Protein AF-0000000081573729 (afdb_homodimer)

Structure (mmCIF, N/CA/C/O backbone):
data_AF-0000000081573729-model_v1
#
loop_
_entity.id
_entity.type
_entity.pdbx_description
1 polymer 'Uncharacterized protein'
#
loop_
_atom_site.group_PDB
_atom_site.id
_atom_site.type_symbol
_atom_site.label_atom_id
_atom_site.label_alt_id
_atom_site.label_comp_id
_atom_site.label_asym_id
_atom_site.label_entity_id
_atom_site.label_seq_id
_atom_site.pdbx_PDB_ins_code
_atom_site.Cartn_x
_atom_site.Cartn_y
_atom_site.Cartn_z
_atom_site.occupancy
_atom_site.B_iso_or_equiv
_atom_site.auth_seq_id
_atom_site.auth_comp_id
_atom_site.auth_asym_id
_atom_site.auth_atom_id
_atom_site.pdbx_PDB_model_num
ATOM 1 N N . MET A 1 1 ? 94.75 28.328 -41.875 1 26.02 1 MET A N 1
ATOM 2 C CA . MET A 1 1 ? 93.938 29.484 -41.469 1 26.02 1 MET A CA 1
ATOM 3 C C . MET A 1 1 ? 92.438 29.203 -41.625 1 26.02 1 MET A C 1
ATOM 5 O O . MET A 1 1 ? 91.938 29.062 -42.75 1 26.02 1 MET A O 1
ATOM 9 N N . MET A 1 2 ? 91.938 28.328 -40.75 1 30.03 2 MET A N 1
ATOM 10 C CA . MET A 1 2 ? 90.688 27.547 -40.625 1 30.03 2 MET A CA 1
ATOM 11 C C . MET A 1 2 ? 89.5 28.453 -40.375 1 30.03 2 MET A C 1
ATOM 13 O O . MET A 1 2 ? 89.5 29.219 -39.406 1 30.03 2 MET A O 1
ATOM 17 N N . SER A 1 3 ? 88.875 29.031 -41.406 1 26.27 3 SER A N 1
ATOM 18 C CA . SER A 1 3 ? 87.75 30 -41.469 1 26.27 3 SER A CA 1
ATOM 19 C C . SER A 1 3 ? 86.5 29.5 -40.719 1 26.27 3 SER A C 1
ATOM 21 O O . SER A 1 3 ? 86 28.406 -40.969 1 26.27 3 SER A O 1
ATOM 23 N N . ARG A 1 4 ? 86.312 29.875 -39.406 1 28.08 4 ARG A N 1
ATOM 24 C CA . ARG A 1 4 ? 85.375 29.562 -38.375 1 28.08 4 ARG A CA 1
ATOM 25 C C . ARG A 1 4 ? 84 30.047 -38.75 1 28.08 4 ARG A C 1
ATOM 27 O O . ARG A 1 4 ? 83.75 31.25 -38.906 1 28.08 4 ARG A O 1
ATOM 34 N N . GLN A 1 5 ? 83.25 29.344 -39.625 1 29.02 5 GLN A N 1
ATOM 35 C CA . GLN A 1 5 ? 81.938 29.703 -40.125 1 29.02 5 GLN A CA 1
ATOM 36 C C . GLN A 1 5 ? 81 29.938 -38.969 1 29.02 5 GLN A C 1
ATOM 38 O O . GLN A 1 5 ? 80.875 29.109 -38.062 1 29.02 5 GLN A O 1
ATOM 43 N N . SER A 1 6 ? 80.75 31.203 -38.562 1 30.14 6 SER A N 1
ATOM 44 C CA . SER A 1 6 ? 79.875 31.797 -37.5 1 30.14 6 SER A CA 1
ATOM 45 C C . SER A 1 6 ? 78.438 31.375 -37.656 1 30.14 6 SER A C 1
ATOM 47 O O . SER A 1 6 ? 77.875 31.5 -38.75 1 30.14 6 SER A O 1
ATOM 49 N N . CYS A 1 7 ? 77.938 30.312 -37 1 29.03 7 CYS A N 1
ATOM 50 C CA . CYS A 1 7 ? 76.625 29.75 -36.938 1 29.03 7 CYS A CA 1
ATOM 51 C C . CYS A 1 7 ? 75.625 30.781 -36.438 1 29.03 7 CYS A C 1
ATOM 53 O O . CYS A 1 7 ? 75.75 31.328 -35.344 1 29.03 7 CYS A O 1
ATOM 55 N N . ASP A 1 8 ? 75 31.656 -37.281 1 29.56 8 ASP A N 1
ATOM 56 C CA . ASP A 1 8 ? 74 32.688 -37.031 1 29.56 8 ASP A CA 1
ATOM 57 C C . ASP A 1 8 ? 72.812 32.125 -36.219 1 29.56 8 ASP A C 1
ATOM 59 O O . ASP A 1 8 ? 72.375 31 -36.469 1 29.56 8 ASP A O 1
ATOM 63 N N . PHE A 1 9 ? 72.562 32.531 -34.969 1 33.53 9 PHE A N 1
ATOM 64 C CA . PHE A 1 9 ? 71.562 32.344 -33.938 1 33.53 9 PHE A CA 1
ATOM 65 C C . PHE A 1 9 ? 70.188 32.75 -34.438 1 33.53 9 PHE A C 1
ATOM 67 O O . PHE A 1 9 ? 70 33.875 -34.875 1 33.53 9 PHE A O 1
ATOM 74 N N . CYS A 1 10 ? 69.375 31.875 -35.094 1 29.91 10 CYS A N 1
ATOM 75 C CA . CYS A 1 10 ? 67.938 32.062 -35.5 1 29.91 10 CYS A CA 1
ATOM 76 C C . CYS A 1 10 ? 67.125 32.469 -34.312 1 29.91 10 CYS A C 1
ATOM 78 O O . CYS A 1 10 ? 67.125 31.812 -33.25 1 29.91 10 CYS A O 1
ATOM 80 N N . SER A 1 11 ? 66.812 33.781 -34.094 1 34.25 11 SER A N 1
ATOM 81 C CA . SER A 1 11 ? 65.875 34.438 -33.188 1 34.25 11 SER A CA 1
ATOM 82 C C . SER A 1 11 ? 64.5 33.812 -33.25 1 34.25 11 SER A C 1
ATOM 84 O O . SER A 1 11 ? 63.844 33.844 -34.312 1 34.25 11 SER A O 1
ATOM 86 N N . CYS A 1 12 ? 64.188 32.656 -32.625 1 33.06 12 CYS A N 1
ATOM 87 C CA . CYS A 1 12 ? 62.875 32.094 -32.406 1 33.06 12 CYS A CA 1
ATOM 88 C C . CYS A 1 12 ? 61.938 33.125 -31.766 1 33.06 12 CYS A C 1
ATOM 90 O O . CYS A 1 12 ? 62.125 33.531 -30.625 1 33.06 12 CYS A O 1
ATOM 92 N N . ILE A 1 13 ? 61.375 34.062 -32.531 1 35.94 13 ILE A N 1
ATOM 93 C CA . ILE A 1 13 ? 60.281 34.938 -32.125 1 35.94 13 ILE A CA 1
ATOM 94 C C . ILE A 1 13 ? 59.156 34.125 -31.5 1 35.94 13 ILE A C 1
ATOM 96 O O . ILE A 1 13 ? 58.562 33.281 -32.188 1 35.94 13 ILE A O 1
ATOM 100 N N . LEU A 1 14 ? 59.219 33.812 -30.234 1 36.38 14 LEU A N 1
ATOM 101 C CA . LEU A 1 14 ? 58.125 33.312 -29.406 1 36.38 14 LEU A CA 1
ATOM 102 C C . LEU A 1 14 ? 56.906 34.219 -29.531 1 36.38 14 LEU A C 1
ATOM 104 O O . LEU A 1 14 ? 56.938 35.375 -29.109 1 36.38 14 LEU A O 1
ATOM 108 N N . LEU A 1 15 ? 56.156 34.125 -30.656 1 39.03 15 LEU A N 1
ATOM 109 C CA . LEU A 1 15 ? 54.812 34.75 -30.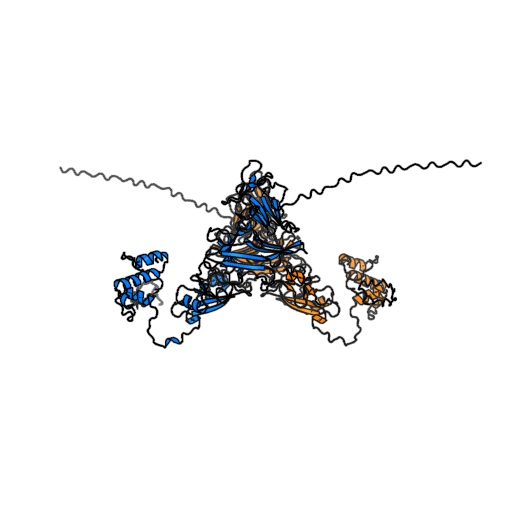719 1 39.03 15 LEU A CA 1
ATOM 110 C C . LEU A 1 15 ? 53.969 34.312 -29.531 1 39.03 15 LEU A C 1
ATOM 112 O O . LEU A 1 15 ? 53.625 33.156 -29.391 1 39.03 15 LEU A O 1
ATOM 116 N N . ILE A 1 16 ? 54.125 34.969 -28.406 1 41.12 16 ILE A N 1
ATOM 117 C CA . ILE A 1 16 ? 53.188 34.875 -27.297 1 41.12 16 ILE A CA 1
ATOM 118 C C . ILE A 1 16 ? 51.75 35.188 -27.797 1 41.12 16 ILE A C 1
ATOM 120 O O . ILE A 1 16 ? 51.469 36.312 -28.203 1 41.12 16 ILE A O 1
ATOM 124 N N . ILE A 1 17 ? 51.125 34.219 -28.438 1 41 17 ILE A N 1
ATOM 125 C CA . ILE A 1 17 ? 49.688 34.312 -28.688 1 41 17 ILE A CA 1
ATOM 126 C C . ILE A 1 17 ? 48.969 34.719 -27.406 1 41 17 ILE A C 1
ATOM 128 O O . ILE A 1 17 ? 49 34 -26.391 1 41 17 ILE A O 1
ATOM 132 N N . PHE A 1 18 ? 48.812 36.031 -27.172 1 42.66 18 PHE A N 1
ATOM 133 C CA . PHE A 1 18 ? 47.906 36.562 -26.172 1 42.66 18 PHE A CA 1
ATOM 134 C C . PHE A 1 18 ? 46.5 35.969 -26.344 1 42.66 18 PHE A C 1
ATOM 136 O O . PHE A 1 18 ? 45.812 36.312 -27.297 1 42.66 18 PHE A O 1
ATOM 143 N N . ILE A 1 19 ? 46.312 34.75 -26 1 44.84 19 ILE A N 1
ATOM 144 C CA . ILE A 1 19 ? 44.938 34.281 -25.891 1 44.84 19 ILE A CA 1
ATOM 145 C C . ILE A 1 19 ? 44.156 35.188 -24.969 1 44.84 19 ILE A C 1
ATOM 147 O O . ILE A 1 19 ? 44.531 35.375 -23.797 1 44.84 19 ILE A O 1
ATOM 151 N N . PRO A 1 20 ? 43.438 36.156 -25.578 1 45.66 20 PRO A N 1
ATOM 152 C CA . PRO A 1 20 ? 42.594 36.906 -24.656 1 45.66 20 PRO A CA 1
ATOM 153 C C . PRO A 1 20 ? 41.875 36.031 -23.656 1 45.66 20 PRO A C 1
ATOM 155 O O . PRO A 1 20 ? 41.344 34.969 -24.031 1 45.66 20 PRO A O 1
ATOM 158 N N . LEU A 1 21 ? 42.344 35.969 -22.453 1 43.53 21 LEU A N 1
ATOM 159 C CA . LEU A 1 21 ? 41.562 35.406 -21.391 1 43.53 21 LEU A CA 1
ATOM 160 C C . LEU A 1 21 ? 40.125 35.938 -21.438 1 43.53 21 LEU A C 1
ATOM 162 O O . LEU A 1 21 ? 39.906 37.125 -21.172 1 43.53 21 LEU A O 1
ATOM 166 N N . ILE A 1 22 ? 39.312 35.531 -22.391 1 43.38 22 ILE A N 1
ATOM 167 C CA . ILE A 1 22 ? 37.906 35.781 -22.234 1 43.38 22 ILE A CA 1
ATOM 168 C C . ILE A 1 22 ? 37.469 35.5 -20.797 1 43.38 22 ILE A C 1
ATOM 170 O O . ILE A 1 22 ? 37.562 34.375 -20.344 1 43.38 22 ILE A O 1
ATOM 174 N N . SER A 1 23 ? 37.656 36.469 -19.969 1 39.97 23 SER A N 1
ATOM 175 C CA . SER A 1 23 ? 37 36.406 -18.656 1 39.97 23 SER A CA 1
ATOM 176 C C . SER A 1 23 ? 35.562 35.906 -18.797 1 39.97 23 SER A C 1
ATOM 178 O O . SER A 1 23 ? 34.719 36.562 -19.406 1 39.97 23 SER A O 1
ATOM 180 N N . PHE A 1 24 ? 35.406 34.625 -18.828 1 42.5 24 PHE A N 1
ATOM 181 C CA . PHE A 1 24 ? 34.094 34.125 -18.531 1 42.5 24 PHE A CA 1
ATOM 182 C C . PHE A 1 24 ? 33.469 34.844 -17.328 1 42.5 24 PHE A C 1
ATOM 184 O O . PHE A 1 24 ? 33.875 34.625 -16.188 1 42.5 24 PHE A O 1
ATOM 191 N N . GLN A 1 25 ? 33.094 36.125 -17.562 1 38.22 25 GLN A N 1
ATOM 192 C CA . GLN A 1 25 ? 32.188 36.625 -16.547 1 38.22 25 GLN A CA 1
ATOM 193 C C . GLN A 1 25 ? 31.125 35.594 -16.188 1 38.22 25 GLN A C 1
ATOM 195 O O . GLN A 1 25 ? 30.328 35.219 -17.047 1 38.22 25 GLN A O 1
ATOM 200 N N . SER A 1 26 ? 31.453 34.812 -15.242 1 39.81 26 SER A N 1
ATOM 201 C CA . SER A 1 26 ? 30.344 34.094 -14.625 1 39.81 26 SER A CA 1
ATOM 202 C C . SER A 1 26 ? 29.156 35.031 -14.367 1 39.81 26 SER A C 1
ATOM 204 O O . SER A 1 26 ? 29.25 35.969 -13.57 1 39.81 26 SER A O 1
ATOM 206 N N . ILE A 1 27 ? 28.469 35.469 -15.367 1 38.69 27 ILE A N 1
ATOM 207 C CA . ILE A 1 27 ? 27.156 36 -15 1 38.69 27 ILE A CA 1
ATOM 208 C C . ILE A 1 27 ? 26.594 35.219 -13.828 1 38.69 27 ILE A C 1
ATOM 210 O O . ILE A 1 27 ? 26.25 34.031 -13.969 1 38.69 27 ILE A O 1
ATOM 214 N N . SER A 1 28 ? 27.172 35.469 -12.68 1 39.22 28 SER A N 1
ATOM 215 C CA . SER A 1 28 ? 26.406 35 -11.531 1 39.22 28 SER A CA 1
ATOM 216 C C . SER A 1 28 ? 24.938 35.438 -11.648 1 39.22 28 SER A C 1
ATOM 218 O O . SER A 1 28 ? 24.625 36.625 -11.523 1 39.22 28 SER A O 1
ATOM 220 N N . ALA A 1 29 ? 24.219 35.031 -12.539 1 45.34 29 ALA A N 1
ATOM 221 C CA . ALA A 1 29 ? 22.781 35.281 -12.445 1 45.34 29 ALA A CA 1
ATOM 222 C C . ALA A 1 29 ? 22.328 35.312 -10.992 1 45.34 29 ALA A C 1
ATOM 224 O O . ALA A 1 29 ? 22.484 34.344 -10.258 1 45.34 29 ALA A O 1
ATOM 225 N N . SER A 1 30 ? 22.516 36.469 -10.328 1 50.34 30 SER A N 1
ATOM 226 C CA . SER A 1 30 ? 22 36.688 -8.984 1 50.34 30 SER A CA 1
ATOM 227 C C . SER A 1 30 ? 20.641 36 -8.797 1 50.34 30 SER A C 1
ATOM 229 O O . SER A 1 30 ? 19.688 36.281 -9.516 1 50.34 30 SER A O 1
ATOM 231 N N . THR A 1 31 ? 20.641 34.812 -8.32 1 68.44 31 THR A N 1
ATOM 232 C CA . THR A 1 31 ? 19.422 34.062 -7.961 1 68.44 31 THR A CA 1
ATOM 233 C C . THR A 1 31 ? 18.672 34.781 -6.855 1 68.44 31 THR A C 1
ATOM 235 O O . THR A 1 31 ? 19.25 35.156 -5.828 1 68.44 31 THR A O 1
ATOM 238 N N . SER A 1 32 ? 17.688 35.594 -7.168 1 89.5 32 SER A N 1
ATOM 239 C CA . SER A 1 32 ? 16.859 36.344 -6.238 1 89.5 32 SER A CA 1
ATOM 240 C C . SER A 1 32 ? 15.742 35.5 -5.66 1 89.5 32 SER A C 1
ATOM 242 O O . SER A 1 32 ? 15.305 34.531 -6.297 1 89.5 32 SER A O 1
ATOM 244 N N . ASP A 1 33 ? 15.492 35.844 -4.391 1 96.19 33 ASP A N 1
ATOM 245 C CA . ASP A 1 33 ? 14.391 35.125 -3.762 1 96.19 33 ASP A CA 1
ATOM 246 C C . ASP A 1 33 ? 13.094 35.938 -3.857 1 96.19 33 ASP A C 1
ATOM 248 O O . ASP A 1 33 ? 12.07 35.531 -3.297 1 96.19 33 ASP A O 1
ATOM 252 N N . THR A 1 34 ? 13.141 37.062 -4.602 1 96.31 34 THR A N 1
ATOM 253 C CA . THR A 1 34 ? 11.961 37.938 -4.664 1 96.31 34 THR A CA 1
ATOM 254 C C . THR A 1 34 ? 11.656 38.312 -6.109 1 96.31 34 THR A C 1
ATOM 256 O O . THR A 1 34 ? 12.539 38.281 -6.965 1 96.31 34 THR A O 1
ATOM 259 N N . ILE A 1 35 ? 10.383 38.562 -6.301 1 95.75 35 ILE A N 1
ATOM 260 C CA . ILE A 1 35 ? 9.867 39.188 -7.512 1 95.75 35 ILE A CA 1
ATOM 261 C C . ILE A 1 35 ? 9.031 40.406 -7.137 1 95.75 35 ILE A C 1
ATOM 263 O O . ILE A 1 35 ? 8.039 40.281 -6.418 1 95.75 35 ILE A O 1
ATOM 267 N N . ASN A 1 36 ? 9.469 41.5 -7.543 1 94.81 36 ASN A N 1
ATOM 268 C CA . ASN A 1 36 ? 8.656 42.688 -7.324 1 94.81 36 ASN A CA 1
ATOM 269 C C . ASN A 1 36 ? 7.789 43.031 -8.539 1 94.81 36 ASN A C 1
ATOM 271 O O . ASN A 1 36 ? 7.688 42.219 -9.461 1 94.81 36 ASN A O 1
ATOM 275 N N . THR A 1 37 ? 7.137 44.219 -8.578 1 94.69 37 THR A N 1
ATOM 276 C CA . THR A 1 37 ? 6.148 44.531 -9.602 1 94.69 37 THR A CA 1
ATOM 277 C C . THR A 1 37 ? 6.824 44.844 -10.93 1 94.69 37 THR A C 1
ATOM 279 O O . THR A 1 37 ? 6.172 44.875 -11.977 1 94.69 37 THR A O 1
ATOM 282 N N . THR A 1 38 ? 8.07 45.062 -10.961 1 94 38 THR A N 1
ATOM 283 C CA . THR A 1 38 ? 8.781 45.375 -12.195 1 94 38 THR A CA 1
ATOM 284 C C . THR A 1 38 ? 9.516 44.156 -12.734 1 94 38 THR A C 1
ATOM 286 O O . THR A 1 38 ? 10.109 44.188 -13.812 1 94 38 THR A O 1
ATOM 289 N N . GLN A 1 39 ? 9.516 43.219 -11.938 1 94.5 39 GLN A N 1
ATOM 290 C CA . GLN A 1 39 ? 10.227 42 -12.32 1 94.5 39 GLN A CA 1
ATOM 291 C C . GLN A 1 39 ? 9.25 40.875 -12.703 1 94.5 39 GLN A C 1
ATOM 293 O O . GLN A 1 39 ? 8.07 40.938 -12.367 1 94.5 39 GLN A O 1
ATOM 298 N N . SER A 1 40 ? 9.766 39.906 -13.5 1 95.31 40 SER A N 1
ATOM 299 C CA . SER A 1 40 ? 8.992 38.719 -13.867 1 95.31 40 SER A CA 1
ATOM 300 C C . SER A 1 40 ? 9.891 37.5 -14.062 1 95.31 40 SER A C 1
ATOM 302 O O . SER A 1 40 ? 11.109 37.625 -14.188 1 95.31 40 SER A O 1
ATOM 304 N N . ILE A 1 41 ? 9.266 36.375 -13.945 1 95.69 41 ILE A N 1
ATOM 305 C CA . ILE A 1 41 ? 9.961 35.125 -14.227 1 95.69 41 ILE A CA 1
ATOM 306 C C . ILE A 1 41 ? 9.359 34.469 -15.469 1 95.69 41 ILE A C 1
ATOM 308 O O . ILE A 1 41 ? 8.141 34.281 -15.562 1 95.69 41 ILE A O 1
ATOM 312 N N . ARG A 1 42 ? 10.266 34.156 -16.375 1 95.94 42 ARG A N 1
ATOM 313 C CA . ARG A 1 42 ? 9.867 33.438 -17.594 1 95.94 42 ARG A CA 1
ATOM 314 C C . ARG A 1 42 ? 10.453 32.031 -17.625 1 95.94 42 ARG A C 1
ATOM 316 O O . ARG A 1 42 ? 11.188 31.641 -16.719 1 95.94 42 ARG A O 1
ATOM 323 N N . ASP A 1 43 ? 10 31.344 -18.672 1 94.69 43 ASP A N 1
ATOM 324 C CA . ASP A 1 43 ? 10.5 29.984 -18.812 1 94.69 43 ASP A CA 1
ATOM 325 C C . ASP A 1 43 ? 12.023 29.969 -18.906 1 94.69 43 ASP A C 1
ATOM 327 O O . ASP A 1 43 ? 12.617 30.781 -19.609 1 94.69 43 ASP A O 1
ATOM 331 N N . GLY A 1 44 ? 12.68 29.047 -18.156 1 93.5 44 GLY A N 1
ATOM 332 C CA . GLY A 1 44 ? 14.133 28.969 -18.109 1 93.5 44 GLY A CA 1
ATOM 333 C C . GLY A 1 44 ? 14.734 29.734 -16.953 1 93.5 44 GLY A C 1
ATOM 334 O O . GLY A 1 44 ? 15.891 29.516 -16.578 1 93.5 44 GLY A O 1
ATOM 335 N N . GLN A 1 45 ? 13.977 30.719 -16.438 1 95.56 45 GLN A N 1
ATOM 336 C CA . GLN A 1 45 ? 14.398 31.469 -15.266 1 95.56 45 GLN A CA 1
ATOM 337 C C . GLN A 1 45 ? 13.797 30.875 -13.992 1 95.56 45 GLN A C 1
ATOM 339 O O . GLN A 1 45 ? 12.734 30.25 -14.031 1 95.56 45 GLN A O 1
ATOM 344 N N . THR A 1 46 ? 14.562 31.047 -12.836 1 96.56 46 THR A N 1
ATOM 345 C CA . THR A 1 46 ? 14.055 30.484 -11.594 1 96.56 46 THR A CA 1
ATOM 346 C C . THR A 1 46 ? 14.258 31.469 -10.438 1 96.56 46 THR A C 1
ATOM 348 O O . THR A 1 46 ? 15.055 32.406 -10.531 1 96.56 46 THR A O 1
ATOM 351 N N . LEU A 1 47 ? 13.453 31.344 -9.477 1 96.56 47 LEU A N 1
ATOM 352 C CA . LEU A 1 47 ? 13.609 31.969 -8.164 1 96.56 47 LEU A CA 1
ATOM 353 C C . LEU A 1 47 ? 14.219 30.984 -7.168 1 96.56 47 LEU A C 1
ATOM 355 O O . LEU A 1 47 ? 13.836 29.812 -7.125 1 96.56 47 LEU A O 1
ATOM 359 N N . VAL A 1 48 ? 15.203 31.438 -6.398 1 97.5 48 VAL A N 1
ATOM 360 C CA . VAL A 1 48 ? 15.82 30.578 -5.387 1 97.5 48 VAL A CA 1
ATOM 361 C C . VAL A 1 48 ? 15.453 31.078 -3.992 1 97.5 48 VAL A C 1
ATOM 363 O O . VAL A 1 48 ? 15.461 32.281 -3.736 1 97.5 48 VAL A O 1
ATOM 366 N N . SER A 1 49 ? 15.188 30.125 -3.162 1 97.19 49 SER A N 1
ATOM 367 C CA . SER A 1 49 ? 14.695 30.484 -1.836 1 97.19 49 SER A CA 1
ATOM 368 C C . SER A 1 49 ? 15.766 31.219 -1.029 1 97.19 49 SER A C 1
ATOM 370 O O . SER A 1 49 ? 16.969 31.078 -1.302 1 97.19 49 SER A O 1
ATOM 372 N N . SER A 1 50 ? 15.32 31.938 -0.101 1 93.69 50 SER A N 1
ATOM 373 C CA . SER A 1 50 ? 16.234 32.656 0.794 1 93.69 50 SER A CA 1
ATOM 374 C C . SER A 1 50 ? 17.031 31.672 1.651 1 93.69 50 SER A C 1
ATOM 376 O O . SER A 1 50 ? 16.766 30.469 1.654 1 93.69 50 SER A O 1
ATOM 378 N N . GLY A 1 51 ? 18.016 32.25 2.293 1 90.38 51 GLY A N 1
ATOM 379 C CA . GLY A 1 51 ? 18.812 31.438 3.168 1 90.38 51 GLY A CA 1
ATOM 380 C C . GLY A 1 51 ? 19.781 30.531 2.412 1 90.38 51 GLY A C 1
ATOM 381 O O . GLY A 1 51 ? 20.562 31 1.587 1 90.38 51 GLY A O 1
ATOM 382 N N . SER A 1 52 ? 19.547 29.203 2.613 1 88.25 52 SER A N 1
ATOM 383 C CA . SER A 1 52 ? 20.438 28.219 2.018 1 88.25 52 SER A CA 1
ATOM 384 C C . SER A 1 52 ? 20.031 27.891 0.587 1 88.25 52 SER A C 1
ATOM 386 O O . SER A 1 52 ? 20.719 27.141 -0.11 1 88.25 52 SER A O 1
ATOM 388 N N . GLY A 1 53 ? 18.984 28.453 0.204 1 93.62 53 GLY A N 1
ATOM 389 C CA . GLY A 1 53 ? 18.531 28.188 -1.15 1 93.62 53 GLY A CA 1
ATOM 390 C C . GLY A 1 53 ? 18.047 26.766 -1.349 1 93.62 53 GLY A C 1
ATOM 391 O O . GLY A 1 53 ? 18.406 26.109 -2.324 1 93.62 53 GLY A O 1
ATOM 392 N N . ARG A 1 54 ? 17.281 26.344 -0.501 1 94.25 54 ARG A N 1
ATOM 393 C CA . ARG A 1 54 ? 16.844 24.953 -0.472 1 94.25 54 ARG A CA 1
ATOM 394 C C . ARG A 1 54 ? 15.859 24.672 -1.598 1 94.25 54 ARG A C 1
ATOM 396 O O . ARG A 1 54 ? 15.766 23.547 -2.078 1 94.25 54 ARG A O 1
ATOM 403 N N . PHE A 1 55 ? 15.203 25.688 -1.978 1 97.44 55 PHE A N 1
ATOM 404 C CA . PHE A 1 55 ? 14.141 25.484 -2.951 1 97.44 55 PHE A CA 1
ATOM 405 C C . PHE A 1 55 ? 14.336 26.391 -4.164 1 97.44 55 PHE A C 1
ATOM 407 O O . PHE A 1 55 ? 14.977 27.438 -4.066 1 97.44 55 PHE A O 1
ATOM 414 N N . GLU A 1 56 ? 13.836 25.891 -5.23 1 97.69 56 GLU A N 1
ATOM 415 C CA . GLU A 1 56 ? 13.797 26.641 -6.484 1 97.69 56 GLU A CA 1
ATOM 416 C C . GLU A 1 56 ? 12.398 26.656 -7.082 1 97.69 56 GLU A C 1
ATOM 418 O O . GLU A 1 56 ? 11.648 25.688 -6.93 1 97.69 56 GLU A O 1
ATOM 423 N N . LEU A 1 57 ? 12.062 27.797 -7.641 1 98.19 57 LEU A N 1
ATOM 424 C CA . LEU A 1 57 ? 10.758 27.969 -8.273 1 98.19 57 LEU A CA 1
ATOM 425 C C . LEU A 1 57 ? 10.914 28.375 -9.734 1 98.19 57 LEU A C 1
ATOM 427 O O . LEU A 1 57 ? 11.711 29.25 -10.062 1 98.19 57 LEU A O 1
ATOM 431 N N . GLY A 1 58 ? 10.164 27.703 -10.602 1 97.94 58 GLY A N 1
ATOM 432 C CA . GLY A 1 58 ? 10.219 27.984 -12.023 1 97.94 58 GLY A CA 1
ATOM 433 C C . GLY A 1 58 ? 9.219 27.172 -12.828 1 97.94 58 GLY A C 1
ATOM 434 O O . GLY A 1 58 ? 8.289 26.594 -12.266 1 97.94 58 GLY A O 1
ATOM 435 N N . PHE A 1 59 ? 9.383 27.328 -14.156 1 98 59 PHE A N 1
ATOM 436 C CA . PHE A 1 59 ? 8.516 26.578 -15.055 1 98 59 PHE A CA 1
ATOM 437 C C . PHE A 1 59 ? 9.031 25.156 -15.258 1 98 59 PHE A C 1
ATOM 439 O O . PHE A 1 59 ? 10.242 24.938 -15.312 1 98 59 PHE A O 1
ATOM 446 N N . PHE A 1 60 ? 8.086 24.219 -15.328 1 97.12 60 PHE A N 1
ATOM 447 C CA . PHE A 1 60 ? 8.484 22.844 -15.547 1 97.12 60 PHE A CA 1
ATOM 448 C C . PHE A 1 60 ? 7.379 22.062 -16.25 1 97.12 60 PHE A C 1
ATOM 450 O O . PHE A 1 60 ? 6.262 22.562 -16.406 1 97.12 60 PHE A O 1
ATOM 457 N N . SER A 1 61 ? 7.738 20.859 -16.75 1 96.69 61 SER A N 1
ATOM 458 C CA . SER A 1 61 ? 6.812 19.859 -17.266 1 96.69 61 SER A CA 1
ATOM 459 C C . SER A 1 61 ? 7.031 18.516 -16.594 1 96.69 61 SER A C 1
ATOM 461 O O . SER A 1 61 ? 8.133 17.953 -16.641 1 96.69 61 SER A O 1
ATOM 463 N N . PRO A 1 62 ? 5.984 17.984 -16.016 1 93.38 62 PRO A N 1
ATOM 464 C CA . PRO A 1 62 ? 6.164 16.688 -15.336 1 93.38 62 PRO A CA 1
ATOM 465 C C . PRO A 1 62 ? 6.164 15.508 -16.297 1 93.38 62 PRO A C 1
ATOM 467 O O . PRO A 1 62 ? 5.363 15.469 -17.234 1 93.38 62 PRO A O 1
ATOM 470 N N . GLY A 1 63 ? 7.031 14.562 -15.953 1 87.38 63 GLY A N 1
ATOM 471 C CA . GLY A 1 63 ? 7.082 13.344 -16.734 1 87.38 63 GLY A CA 1
ATOM 472 C C . GLY A 1 63 ? 7.184 13.594 -18.234 1 87.38 63 GLY A C 1
ATOM 473 O O . GLY A 1 63 ? 8.062 14.336 -18.672 1 87.38 63 GLY A O 1
ATOM 474 N N . ASN A 1 64 ? 6.105 13.031 -18.953 1 82.94 64 ASN A N 1
ATOM 475 C CA . ASN A 1 64 ? 6.109 13.156 -20.406 1 82.94 64 ASN A CA 1
ATOM 476 C C . ASN A 1 64 ? 5.098 14.195 -20.891 1 82.94 64 ASN A C 1
ATOM 478 O O . ASN A 1 64 ? 4.773 14.25 -22.078 1 82.94 64 ASN A O 1
ATOM 482 N N . SER A 1 65 ? 4.699 14.969 -20 1 89.62 65 SER A N 1
ATOM 483 C CA . SER A 1 65 ? 3.703 15.977 -20.344 1 89.62 65 SER A CA 1
ATOM 484 C C . SER A 1 65 ? 4.309 17.078 -21.203 1 89.62 65 SER A C 1
ATOM 486 O O . SER A 1 65 ? 5.48 17.422 -21.047 1 89.62 65 SER A O 1
ATOM 488 N N . ARG A 1 66 ? 3.469 17.719 -22.125 1 91.31 66 ARG A N 1
ATOM 489 C CA . ARG A 1 66 ? 3.883 18.891 -22.906 1 91.31 66 ARG A CA 1
ATOM 490 C C . ARG A 1 66 ? 3.355 20.172 -22.297 1 91.31 66 ARG A C 1
ATOM 492 O O . ARG A 1 66 ? 3.734 21.266 -22.703 1 91.31 66 ARG A O 1
ATOM 499 N N . ASN A 1 67 ? 2.562 19.953 -21.281 1 95.75 67 ASN A N 1
ATOM 500 C CA . ASN A 1 67 ? 2.035 21.125 -20.594 1 95.75 67 ASN A CA 1
ATOM 501 C C . ASN A 1 67 ? 3.094 21.766 -19.703 1 95.75 67 ASN A C 1
ATOM 503 O O . ASN A 1 67 ? 4.023 21.094 -19.25 1 95.75 67 ASN A O 1
ATOM 507 N N . ARG A 1 68 ? 2.869 23.094 -19.531 1 97 68 ARG A N 1
ATOM 508 C CA . ARG A 1 68 ? 3.832 23.812 -18.719 1 97 68 ARG A CA 1
ATOM 509 C C . ARG A 1 68 ? 3.195 24.297 -17.422 1 97 68 ARG A C 1
ATOM 511 O O . ARG A 1 68 ? 2.059 24.781 -17.406 1 97 68 ARG A O 1
ATOM 518 N N . TYR A 1 69 ? 3.957 24.188 -16.344 1 98.31 69 TYR A N 1
ATOM 519 C CA . TYR A 1 69 ? 3.5 24.562 -15.016 1 98.31 69 TYR A CA 1
ATOM 520 C C . TYR A 1 69 ? 4.543 25.422 -14.312 1 98.31 69 TYR A C 1
ATOM 522 O O . TYR A 1 69 ? 5.723 25.406 -14.68 1 98.31 69 TYR A O 1
ATOM 530 N N . VAL A 1 70 ? 4.043 26.203 -13.391 1 98.25 70 VAL A N 1
ATOM 531 C CA . VAL A 1 70 ? 4.953 26.812 -12.43 1 98.25 70 VAL A CA 1
ATOM 532 C C . VAL A 1 70 ? 5.012 25.953 -11.156 1 98.25 70 VAL A C 1
ATOM 534 O O . VAL A 1 70 ? 3.979 25.672 -10.547 1 98.25 70 VAL A O 1
ATOM 537 N N . GLY A 1 71 ? 6.195 25.484 -10.828 1 98.12 71 GLY A N 1
ATOM 538 C CA . GLY A 1 71 ? 6.332 24.625 -9.672 1 98.12 71 GLY A CA 1
ATOM 539 C C . GLY A 1 71 ? 7.582 24.906 -8.859 1 98.12 71 GLY A C 1
ATOM 540 O O . GLY A 1 71 ? 8.43 25.703 -9.266 1 98.12 71 GLY A O 1
ATOM 541 N N . MET A 1 72 ? 7.59 24.391 -7.691 1 98.25 72 MET A N 1
ATOM 542 C CA . MET A 1 72 ? 8.703 24.469 -6.746 1 98.25 72 MET A CA 1
ATOM 543 C C . MET A 1 72 ? 9.336 23.109 -6.527 1 98.25 72 MET A C 1
ATOM 545 O O . MET A 1 72 ? 8.641 22.094 -6.453 1 98.25 72 MET A O 1
ATOM 549 N N . TRP A 1 73 ? 10.695 23.047 -6.434 1 98 73 TRP A N 1
ATOM 550 C CA . TRP A 1 73 ? 11.391 21.797 -6.176 1 98 73 TRP A CA 1
ATOM 551 C C . TRP A 1 73 ? 12.609 22.016 -5.289 1 98 73 TRP A C 1
ATOM 553 O O . TRP A 1 73 ? 13.016 23.156 -5.059 1 98 73 TRP A O 1
ATOM 563 N N . TYR A 1 74 ? 13.117 20.922 -4.711 1 97.31 74 TYR A N 1
ATOM 564 C CA . TYR A 1 74 ? 14.375 20.984 -3.971 1 97.31 74 TYR A CA 1
ATOM 565 C C . TYR A 1 74 ? 15.547 21.266 -4.902 1 97.31 74 TYR A C 1
ATOM 567 O O . TYR A 1 74 ? 15.68 20.641 -5.953 1 97.31 74 TYR A O 1
ATOM 575 N N . ARG A 1 75 ? 16.375 22.109 -4.484 1 95.06 75 ARG A N 1
ATOM 576 C CA . ARG A 1 75 ? 17.453 22.531 -5.355 1 95.06 75 ARG A CA 1
ATOM 577 C C . ARG A 1 75 ? 18.703 21.672 -5.152 1 95.06 75 ARG A C 1
ATOM 579 O O . ARG A 1 75 ? 19.406 21.359 -6.109 1 95.06 75 ARG A O 1
ATOM 586 N N . HIS A 1 76 ? 18.984 21.234 -3.973 1 90.5 76 HIS A N 1
ATOM 587 C CA . HIS A 1 76 ? 20.297 20.672 -3.65 1 90.5 76 HIS A CA 1
ATOM 588 C C . HIS A 1 76 ? 20.234 19.156 -3.531 1 90.5 76 HIS A C 1
ATOM 590 O O . HIS A 1 76 ? 21.031 18.547 -2.809 1 90.5 76 HIS A O 1
ATOM 596 N N . ILE A 1 77 ? 19.328 18.516 -4.156 1 93 77 ILE A N 1
ATOM 597 C CA . ILE A 1 77 ? 19.312 17.062 -4.148 1 93 77 ILE A CA 1
ATOM 598 C C . ILE A 1 77 ? 19.344 16.531 -5.582 1 93 77 ILE A C 1
ATOM 600 O O . ILE A 1 77 ? 18.984 17.25 -6.52 1 93 77 ILE A O 1
ATOM 604 N N . THR A 1 78 ? 19.75 15.305 -5.703 1 92.75 78 THR A N 1
ATOM 605 C CA . THR A 1 78 ? 20.062 14.758 -7.02 1 92.75 78 THR A CA 1
ATOM 606 C C . THR A 1 78 ? 18.766 14.359 -7.746 1 92.75 78 THR A C 1
ATOM 608 O O . THR A 1 78 ? 18.75 14.273 -8.977 1 92.75 78 THR A O 1
ATOM 611 N N . VAL A 1 79 ? 17.812 14.109 -7.012 1 92.25 79 VAL A N 1
ATOM 612 C CA . VAL A 1 79 ? 16.547 13.703 -7.617 1 92.25 79 VAL A CA 1
ATOM 613 C C . VAL A 1 79 ? 15.602 14.906 -7.688 1 92.25 79 VAL A C 1
ATOM 615 O O . VAL A 1 79 ? 15.266 15.5 -6.664 1 92.25 79 VAL A O 1
ATOM 618 N N . LEU A 1 80 ? 15.281 15.266 -8.891 1 94.38 80 LEU A N 1
ATOM 619 C CA . LEU A 1 80 ? 14.336 16.359 -9.047 1 94.38 80 LEU A CA 1
ATOM 620 C C . LEU A 1 80 ? 13.008 16.031 -8.391 1 94.38 80 LEU A C 1
ATOM 622 O O . LEU A 1 80 ? 12.32 15.094 -8.797 1 94.38 80 LEU A O 1
ATOM 626 N N . THR A 1 81 ? 12.625 16.797 -7.352 1 96.56 81 THR A N 1
ATOM 627 C CA . THR A 1 81 ? 11.445 16.516 -6.543 1 96.56 81 THR A CA 1
ATOM 628 C C . THR A 1 81 ? 10.562 17.75 -6.41 1 96.56 81 THR A C 1
ATOM 630 O O . THR A 1 81 ? 10.914 18.703 -5.703 1 96.56 81 THR A O 1
ATOM 633 N N . TYR A 1 82 ? 9.445 17.703 -7.109 1 97.56 82 TYR A N 1
ATOM 634 C CA . TYR A 1 82 ? 8.508 18.812 -7.027 1 97.56 82 TYR A CA 1
ATOM 635 C C . TYR A 1 82 ? 7.707 18.75 -5.73 1 97.56 82 TYR A C 1
ATOM 637 O O . TYR A 1 82 ? 7.289 17.672 -5.301 1 97.56 82 TYR A O 1
ATOM 645 N N . VAL A 1 83 ? 7.512 19.953 -5.117 1 98.25 83 VAL A N 1
ATOM 646 C CA . VAL A 1 83 ? 6.859 19.922 -3.812 1 98.25 83 VAL A CA 1
ATOM 647 C C . VAL A 1 83 ? 5.625 20.828 -3.838 1 98.25 83 VAL A C 1
ATOM 649 O O . VAL A 1 83 ? 4.832 20.828 -2.893 1 98.25 83 VAL A O 1
ATOM 652 N N . TRP A 1 84 ? 5.469 21.594 -4.902 1 98.56 84 TRP A N 1
ATOM 653 C CA . TRP A 1 84 ? 4.312 22.469 -5.039 1 98.56 84 TRP A CA 1
ATOM 654 C C . TRP A 1 84 ? 4.113 22.891 -6.492 1 98.56 84 TRP A C 1
ATOM 656 O O . TRP A 1 84 ? 5.086 23.125 -7.215 1 98.56 84 TRP A O 1
ATOM 666 N N . VAL A 1 85 ? 2.885 23.016 -6.918 1 98.56 85 VAL A N 1
ATOM 667 C CA . VAL A 1 85 ? 2.543 23.438 -8.273 1 98.56 85 VAL A CA 1
ATOM 668 C C . VAL A 1 85 ? 1.445 24.5 -8.219 1 98.56 85 VAL A C 1
ATOM 670 O O . VAL A 1 85 ? 0.379 24.266 -7.645 1 98.56 85 VAL A O 1
ATOM 673 N N . ALA A 1 86 ? 1.605 25.578 -8.836 1 98.12 86 ALA A N 1
ATOM 674 C CA . ALA A 1 86 ? 0.66 26.688 -8.789 1 98.12 86 ALA A CA 1
ATOM 675 C C . ALA A 1 86 ? -0.547 26.422 -9.688 1 98.12 86 ALA A C 1
ATOM 677 O O . ALA A 1 86 ? -1.663 26.234 -9.195 1 98.12 86 ALA A O 1
ATOM 678 N N . ASN A 1 87 ? -0.324 26.297 -10.945 1 98 87 ASN A N 1
ATOM 679 C CA . ASN A 1 87 ? -1.398 26.188 -11.93 1 98 87 ASN A CA 1
ATOM 680 C C . ASN A 1 87 ? -1.688 24.734 -12.289 1 98 87 ASN A C 1
ATOM 682 O O . ASN A 1 87 ? -1.896 24.406 -13.453 1 98 87 ASN A O 1
ATOM 686 N N . ARG A 1 88 ? -1.722 23.906 -11.305 1 97.75 88 ARG A N 1
ATOM 687 C CA . ARG A 1 88 ? -1.838 22.469 -11.547 1 97.75 88 ARG A CA 1
ATOM 688 C C . ARG A 1 88 ? -3.117 22.141 -12.305 1 97.75 88 ARG A C 1
ATOM 690 O O . ARG A 1 88 ? -3.141 21.219 -13.117 1 97.75 88 ARG A O 1
ATOM 697 N N . ASP A 1 89 ? -4.18 22.922 -12.156 1 96.94 89 ASP A N 1
ATOM 698 C CA . ASP A 1 89 ? -5.453 22.594 -12.797 1 96.94 89 ASP A CA 1
ATOM 699 C C . ASP A 1 89 ? -5.668 23.438 -14.047 1 96.94 89 ASP A C 1
ATOM 701 O O . ASP A 1 89 ? -6.703 23.328 -14.703 1 96.94 89 ASP A O 1
ATOM 705 N N . SER A 1 90 ? -4.707 24.359 -14.312 1 96.81 90 SER A N 1
ATOM 706 C CA . SER A 1 90 ? -4.773 25.219 -15.492 1 96.81 90 SER A CA 1
ATOM 707 C C . SER A 1 90 ? -3.412 25.328 -16.172 1 96.81 90 SER A C 1
ATOM 709 O O . SER A 1 90 ? -2.809 26.406 -16.188 1 96.81 90 SER A O 1
ATOM 711 N N . PRO A 1 91 ? -3.102 24.312 -16.844 1 96.94 91 PRO A N 1
ATOM 712 C CA . PRO A 1 91 ? -1.754 24.281 -17.422 1 96.94 91 PRO A CA 1
ATOM 713 C C . PRO A 1 91 ? -1.597 25.219 -18.609 1 96.94 91 PRO A C 1
ATOM 715 O O . PRO A 1 91 ? -2.586 25.562 -19.266 1 96.94 91 PRO A O 1
ATOM 718 N N . LEU A 1 92 ? -0.38 25.672 -18.797 1 96.88 92 LEU A N 1
ATOM 719 C CA . LEU A 1 92 ? -0.002 26.344 -20.031 1 96.88 92 LEU A CA 1
ATOM 720 C C . LEU A 1 92 ? 0.311 25.328 -21.125 1 96.88 92 LEU A C 1
ATOM 722 O O . LEU A 1 92 ? 0.773 24.219 -20.828 1 96.88 92 LEU A O 1
ATOM 726 N N . THR A 1 93 ? 0.086 25.719 -22.344 1 94 93 THR A N 1
ATOM 727 C CA . THR A 1 93 ? 0.295 24.781 -23.438 1 94 93 THR A CA 1
ATOM 728 C C . THR A 1 93 ? 1.603 25.078 -24.156 1 94 93 THR A C 1
ATOM 730 O O . THR A 1 93 ? 1.991 24.344 -25.078 1 94 93 THR A O 1
ATOM 733 N N . ASP A 1 94 ? 2.246 26.094 -23.766 1 93.38 94 ASP A N 1
ATOM 734 C CA . ASP A 1 94 ? 3.518 26.438 -24.391 1 93.38 94 ASP A CA 1
ATOM 735 C C . ASP A 1 94 ? 4.449 27.125 -23.391 1 93.38 94 ASP A C 1
ATOM 737 O O . ASP A 1 94 ? 4.176 27.156 -22.188 1 93.38 94 ASP A O 1
ATOM 741 N N . THR A 1 95 ? 5.586 27.656 -23.875 1 94.69 95 THR A N 1
ATOM 742 C CA . THR A 1 95 ? 6.613 28.203 -23 1 94.69 95 THR A CA 1
ATOM 743 C C . THR A 1 95 ? 6.496 29.719 -22.891 1 94.69 95 THR A C 1
ATOM 745 O O . THR A 1 95 ? 7.477 30.406 -22.594 1 94.69 95 THR A O 1
ATOM 748 N N . SER A 1 96 ? 5.312 30.234 -23.125 1 94.44 96 SER A N 1
ATOM 749 C CA . SER A 1 96 ? 5.152 31.688 -23.141 1 94.44 96 SER A CA 1
ATOM 750 C C . SER A 1 96 ? 4.742 32.219 -21.766 1 94.44 96 SER A C 1
ATOM 752 O O . SER A 1 96 ? 4.422 33.406 -21.625 1 94.44 96 SER A O 1
ATOM 754 N N . GLY A 1 97 ? 4.758 31.391 -20.781 1 96.69 97 GLY A N 1
ATOM 755 C CA . GLY A 1 97 ? 4.273 31.797 -19.469 1 96.69 97 GLY A CA 1
ATOM 756 C C . GLY A 1 97 ? 5.145 32.844 -18.812 1 96.69 97 GLY A C 1
ATOM 757 O O . GLY A 1 97 ? 6.371 32.812 -18.938 1 96.69 97 GLY A O 1
ATOM 758 N N . VAL A 1 98 ? 4.473 33.75 -18.125 1 97.44 98 VAL A N 1
ATOM 759 C CA . VAL A 1 98 ? 5.16 34.781 -17.375 1 97.44 98 VAL A CA 1
ATOM 760 C C . VAL A 1 98 ? 4.566 34.906 -15.969 1 97.44 98 VAL A C 1
ATOM 762 O O . VAL A 1 98 ? 3.361 35.094 -15.812 1 97.44 98 VAL A O 1
ATOM 765 N N . LEU A 1 99 ? 5.395 34.719 -14.969 1 97.81 99 LEU A N 1
ATOM 766 C CA . LEU A 1 99 ? 4.988 34.875 -13.578 1 97.81 99 LEU A CA 1
ATOM 767 C C . LEU A 1 99 ? 5.391 36.25 -13.055 1 97.81 99 LEU A C 1
ATOM 769 O O . LEU A 1 99 ? 6.562 36.625 -13.141 1 97.81 99 LEU A O 1
ATOM 773 N N . ARG A 1 100 ? 4.461 37 -12.547 1 96.44 100 ARG A N 1
ATOM 774 C CA . ARG A 1 100 ? 4.781 38.344 -12.07 1 96.44 100 ARG A CA 1
ATOM 775 C C . ARG A 1 100 ? 3.809 38.781 -10.977 1 96.44 100 ARG A C 1
ATOM 777 O O . ARG A 1 100 ? 2.766 38.156 -10.781 1 96.44 100 ARG A O 1
ATOM 784 N N . VAL A 1 101 ? 4.188 39.812 -10.234 1 96.19 101 VAL A N 1
ATOM 785 C CA . VAL A 1 101 ? 3.342 40.406 -9.219 1 96.19 101 VAL A CA 1
ATOM 786 C C . VAL A 1 101 ? 2.729 41.719 -9.758 1 96.19 101 VAL A C 1
ATOM 788 O O . VAL A 1 101 ? 3.424 42.531 -10.367 1 96.19 101 VAL A O 1
ATOM 791 N N . ILE A 1 102 ? 1.437 41.781 -9.586 1 94 102 ILE A N 1
ATOM 792 C CA . ILE A 1 102 ? 0.774 43 -10.031 1 94 102 ILE A CA 1
ATOM 793 C C . ILE A 1 102 ? 0.094 43.688 -8.852 1 94 102 ILE A C 1
ATOM 795 O O . ILE A 1 102 ? -0.121 43.062 -7.805 1 94 102 ILE A O 1
ATOM 799 N N . HIS A 1 103 ? -0.072 44.969 -9.039 1 91.44 103 HIS A N 1
ATOM 800 C CA . HIS A 1 103 ? -0.852 45.688 -8.031 1 91.44 103 HIS A CA 1
ATOM 801 C C . HIS A 1 103 ? -2.281 45.156 -7.969 1 91.44 103 HIS A C 1
ATOM 803 O O . HIS A 1 103 ? -2.863 44.812 -9 1 91.44 103 HIS A O 1
ATOM 809 N N . PRO A 1 104 ? -2.854 45.094 -6.719 1 89.69 104 PRO A N 1
ATOM 810 C CA . PRO A 1 104 ? -2.418 45.625 -5.422 1 89.69 104 PRO A CA 1
ATOM 811 C C . PRO A 1 104 ? -1.582 44.594 -4.637 1 89.69 104 PRO A C 1
ATOM 813 O O . PRO A 1 104 ? -1.344 44.781 -3.439 1 89.69 104 PRO A O 1
ATOM 816 N N . GLY A 1 105 ? -1.276 43.562 -5.16 1 92.38 105 GLY A N 1
ATOM 817 C CA . GLY A 1 105 ? -0.523 42.5 -4.492 1 92.38 105 GLY A CA 1
ATOM 818 C C . GLY A 1 105 ? -0.964 41.094 -4.887 1 92.38 105 GLY A C 1
ATOM 819 O O . GLY A 1 105 ? -1.186 40.25 -4.023 1 92.38 105 GLY A O 1
ATOM 820 N N . ILE A 1 106 ? -1.106 40.938 -6.199 1 95.5 106 ILE A N 1
ATOM 821 C CA . ILE A 1 106 ? -1.59 39.688 -6.723 1 95.5 106 ILE A CA 1
ATOM 822 C C . ILE A 1 106 ? -0.504 39.031 -7.574 1 95.5 106 ILE A C 1
ATOM 824 O O . ILE A 1 106 ? 0.038 39.656 -8.492 1 95.5 106 ILE A O 1
ATOM 828 N N . LEU A 1 107 ? -0.179 37.812 -7.152 1 96.56 107 LEU A N 1
ATOM 829 C CA . LEU A 1 107 ? 0.7 37.031 -7.996 1 96.56 107 LEU A CA 1
ATOM 830 C C . LEU A 1 107 ? -0.079 36.375 -9.141 1 96.56 107 LEU A C 1
ATOM 832 O O . LEU A 1 107 ? -1.087 35.719 -8.906 1 96.56 107 LEU A O 1
ATOM 836 N N . VAL A 1 108 ? 0.425 36.625 -10.391 1 97 108 VAL A N 1
ATOM 837 C CA . VAL A 1 108 ? -0.347 36.156 -11.531 1 97 108 VAL A CA 1
ATOM 838 C C . VAL A 1 108 ? 0.566 35.375 -12.484 1 97 108 VAL A C 1
ATOM 840 O O . VAL A 1 108 ? 1.745 35.719 -12.625 1 97 108 VAL A O 1
ATOM 843 N N . LEU A 1 109 ? 0.044 34.375 -13.039 1 97.81 109 LEU A N 1
ATOM 844 C CA . LEU A 1 109 ? 0.635 33.688 -14.172 1 97.81 109 LEU A CA 1
ATOM 845 C C . LEU A 1 109 ? -0.102 34 -15.461 1 97.81 109 LEU A C 1
ATOM 847 O O . LEU A 1 109 ? -1.29 33.719 -15.602 1 97.81 109 LEU A O 1
ATOM 851 N N . VAL A 1 110 ? 0.631 34.531 -16.375 1 97.31 110 VAL A N 1
ATOM 852 C CA . VAL A 1 110 ? 0.018 35.031 -17.609 1 97.31 110 VAL A CA 1
ATOM 853 C C . VAL A 1 110 ? 0.523 34.219 -18.797 1 97.31 110 VAL A C 1
ATOM 855 O O . VAL A 1 110 ? 1.703 33.875 -18.859 1 97.31 110 VAL A O 1
ATOM 858 N N . ASN A 1 111 ? -0.438 33.938 -19.562 1 96.12 111 ASN A N 1
ATOM 859 C CA . ASN A 1 111 ? -0.047 33.406 -20.875 1 96.12 111 ASN A CA 1
ATOM 860 C C . ASN A 1 111 ? 0.553 34.5 -21.75 1 96.12 111 ASN A C 1
ATOM 862 O O . ASN A 1 111 ? -0.155 35.406 -22.203 1 96.12 111 ASN A O 1
ATOM 866 N N . GLY A 1 112 ? 1.742 34.438 -22.078 1 91.69 112 GLY A N 1
ATOM 867 C CA . GLY A 1 112 ? 2.439 35.469 -22.828 1 91.69 112 GLY A CA 1
ATOM 868 C C . GLY A 1 112 ? 1.953 35.625 -24.25 1 91.69 112 GLY A C 1
ATOM 869 O O . GLY A 1 112 ? 2.131 36.688 -24.875 1 91.69 112 GLY A O 1
ATOM 870 N N . THR A 1 113 ? 1.387 34.625 -24.734 1 91.06 113 THR A N 1
ATOM 871 C CA . THR A 1 113 ? 0.914 34.625 -26.125 1 91.06 113 THR A CA 1
ATOM 872 C C . THR A 1 113 ? -0.346 35.5 -26.25 1 91.06 113 THR A C 1
ATOM 874 O O . THR A 1 113 ? -0.475 36.281 -27.188 1 91.06 113 THR A O 1
ATOM 877 N N . ASN A 1 114 ? -1.267 35.344 -25.297 1 92.06 114 ASN A N 1
ATOM 878 C CA . ASN A 1 114 ? -2.527 36.062 -25.453 1 92.06 114 ASN A CA 1
ATOM 879 C C . ASN A 1 114 ? -2.791 37 -24.266 1 92.06 114 ASN A C 1
ATOM 881 O O . ASN A 1 114 ? -3.803 37.719 -24.234 1 92.06 114 ASN A O 1
ATOM 885 N N . GLY A 1 115 ? -2.021 36.938 -23.391 1 92.31 115 GLY A N 1
ATOM 886 C CA . GLY A 1 115 ? -2.117 37.844 -22.266 1 92.31 115 GLY A CA 1
ATOM 887 C C . GLY A 1 115 ? -3.137 37.438 -21.234 1 92.31 115 GLY A C 1
ATOM 888 O O . GLY A 1 115 ? -3.361 38.125 -20.25 1 92.31 115 GLY A O 1
ATOM 889 N N . THR A 1 116 ? -3.666 36.312 -21.359 1 95.12 116 THR A N 1
ATOM 890 C CA . THR A 1 116 ? -4.691 35.844 -20.438 1 95.12 116 THR A CA 1
ATOM 891 C C . THR A 1 116 ? -4.062 35.344 -19.141 1 95.12 116 THR A C 1
ATOM 893 O O . THR A 1 116 ? -2.994 34.75 -19.156 1 95.12 116 THR A O 1
ATOM 896 N N . ILE A 1 117 ? -4.77 35.688 -18.062 1 95.25 117 ILE A N 1
ATOM 897 C CA . ILE A 1 117 ? -4.332 35.188 -16.75 1 95.25 117 ILE A CA 1
ATOM 898 C C . ILE A 1 117 ? -4.789 33.75 -16.578 1 95.25 117 ILE A C 1
ATOM 900 O O . ILE A 1 117 ? -5.988 33.469 -16.578 1 95.25 117 ILE A O 1
ATOM 904 N N . VAL A 1 118 ? -3.812 32.875 -16.359 1 96.38 118 VAL A N 1
ATOM 905 C CA . VAL A 1 118 ? -4.078 31.453 -16.25 1 96.38 118 VAL A CA 1
ATOM 906 C C . VAL A 1 118 ? -4.238 31.062 -14.789 1 96.38 118 VAL A C 1
ATOM 908 O O . VAL A 1 118 ? -4.945 30.109 -14.461 1 96.38 118 VAL A O 1
ATOM 911 N N . TRP A 1 119 ? -3.594 31.734 -13.922 1 97 119 TRP A N 1
ATOM 912 C CA . TRP A 1 119 ? -3.604 31.469 -12.484 1 97 119 TRP A CA 1
ATOM 913 C C . TRP A 1 119 ? -3.316 32.75 -11.703 1 97 119 TRP A C 1
ATOM 915 O O . TRP A 1 119 ? -2.561 33.625 -12.164 1 97 119 TRP A O 1
ATOM 925 N N . SER A 1 120 ? -3.938 32.812 -10.523 1 96.38 120 SER A N 1
ATOM 926 C CA . SER A 1 120 ? -3.703 33.969 -9.688 1 96.38 120 SER A CA 1
ATOM 927 C C . SER A 1 120 ? -3.871 33.625 -8.203 1 96.38 120 SER A C 1
ATOM 929 O O . SER A 1 120 ? -4.598 32.719 -7.852 1 96.38 120 SER A O 1
ATOM 931 N N . SER A 1 121 ? -3.145 34.281 -7.215 1 92.75 121 SER A N 1
ATOM 932 C CA . SER A 1 121 ? -3.27 34.156 -5.766 1 92.75 121 SER A CA 1
ATOM 933 C C . SER A 1 121 ? -4.484 34.906 -5.234 1 92.75 121 SER A C 1
ATOM 935 O O . SER A 1 121 ? -4.809 34.812 -4.051 1 92.75 121 SER A O 1
ATOM 937 N N . ASN A 1 122 ? -5.371 35.281 -5.793 1 78.94 122 ASN A N 1
ATOM 938 C CA . ASN A 1 122 ? -6.547 36.094 -5.488 1 78.94 122 ASN A CA 1
ATOM 939 C C . ASN A 1 122 ? -6.484 36.656 -4.07 1 78.94 122 ASN A C 1
ATOM 941 O O . ASN A 1 122 ? -6.457 35.906 -3.1 1 78.94 122 ASN A O 1
ATOM 945 N N . THR A 1 123 ? -6.113 37.875 -3.889 1 77.38 123 THR A N 1
ATOM 946 C CA . THR A 1 123 ? -6.078 38.531 -2.584 1 77.38 123 THR A CA 1
ATOM 947 C C . THR A 1 123 ? -6.949 39.781 -2.582 1 77.38 123 THR A C 1
ATOM 949 O O . THR A 1 123 ? -7.141 40.406 -3.625 1 77.38 123 THR A O 1
ATOM 952 N N . SER A 1 124 ? -7.527 40 -1.424 1 73.38 124 SER A N 1
ATOM 953 C CA . SER A 1 124 ? -8.398 41.156 -1.313 1 73.38 124 SER A CA 1
ATOM 954 C C . SER A 1 124 ? -7.695 42.312 -0.589 1 73.38 124 SER A C 1
ATOM 956 O O . SER A 1 124 ? -8.164 43.469 -0.618 1 73.38 124 SER A O 1
ATOM 958 N N . THR A 1 125 ? -6.559 42.125 -0.11 1 83.88 125 THR A N 1
ATOM 959 C CA . THR A 1 125 ? -5.891 43.156 0.674 1 83.88 125 THR A CA 1
ATOM 960 C C . THR A 1 125 ? -4.82 43.844 -0.156 1 83.88 125 THR A C 1
ATOM 962 O O . THR A 1 125 ? -3.834 43.25 -0.559 1 83.88 125 THR A O 1
ATOM 965 N N . PRO A 1 126 ? -5.012 45.125 -0.284 1 89.94 126 PRO A N 1
ATOM 966 C CA . PRO A 1 126 ? -4.027 45.812 -1.103 1 89.94 126 PRO A CA 1
ATOM 967 C C . PRO A 1 126 ? -2.727 46.094 -0.351 1 89.94 126 PRO A C 1
ATOM 969 O O . PRO A 1 126 ? -2.754 46.406 0.846 1 89.94 126 PRO A O 1
ATOM 972 N N . LEU A 1 127 ? -1.649 46.031 -1.082 1 92.56 127 LEU A N 1
ATOM 973 C CA . LEU A 1 127 ? -0.317 46.312 -0.55 1 92.56 127 LEU A CA 1
ATOM 974 C C . LEU A 1 127 ? 0.283 47.562 -1.188 1 92.56 127 LEU A C 1
ATOM 976 O O . LEU A 1 127 ? -0.023 47.875 -2.338 1 92.56 127 LEU A O 1
ATOM 980 N N . HIS A 1 128 ? 1.116 48.25 -0.466 1 92.19 128 HIS A N 1
ATOM 981 C CA . HIS A 1 128 ? 1.778 49.438 -0.999 1 92.19 128 HIS A CA 1
ATOM 982 C C . HIS A 1 128 ? 2.908 49.062 -1.949 1 92.19 128 HIS A C 1
ATOM 984 O O . HIS A 1 128 ? 2.971 49.562 -3.076 1 92.19 128 HIS A O 1
ATOM 990 N N . ASN A 1 129 ? 3.785 48.219 -1.47 1 94.12 129 ASN A N 1
ATOM 991 C CA . ASN A 1 129 ? 4.883 47.719 -2.281 1 94.12 129 ASN A CA 1
ATOM 992 C C . ASN A 1 129 ? 4.906 46.188 -2.299 1 94.12 129 ASN A C 1
ATOM 994 O O . ASN A 1 129 ? 5.727 45.562 -1.622 1 94.12 129 ASN A O 1
ATOM 998 N N . PRO A 1 130 ? 4.059 45.688 -3.201 1 95 130 PRO A N 1
ATOM 999 C CA . PRO A 1 130 ? 3.906 44.219 -3.195 1 95 130 PRO A CA 1
ATOM 1000 C C . PRO A 1 130 ? 5.145 43.5 -3.711 1 95 130 PRO A C 1
ATOM 1002 O O . PRO A 1 130 ? 5.773 43.969 -4.676 1 95 130 PRO A O 1
ATOM 1005 N N . VAL A 1 131 ? 5.516 42.438 -3.078 1 96 131 VAL A N 1
ATOM 1006 C CA . VAL A 1 131 ? 6.617 41.562 -3.484 1 96 131 VAL A CA 1
ATOM 1007 C C . VAL A 1 131 ? 6.246 40.094 -3.223 1 96 131 VAL A C 1
ATOM 1009 O O . VAL A 1 131 ? 5.582 39.781 -2.232 1 96 131 VAL A O 1
ATOM 1012 N N . ALA A 1 132 ? 6.578 39.25 -4.188 1 96.81 132 ALA A N 1
ATOM 1013 C CA . ALA A 1 132 ? 6.535 37.812 -3.936 1 96.81 132 ALA A CA 1
ATOM 1014 C C . ALA A 1 132 ? 7.91 37.281 -3.531 1 96.81 132 ALA A C 1
ATOM 1016 O O . ALA A 1 132 ? 8.922 37.625 -4.148 1 96.81 132 ALA A O 1
ATOM 1017 N N . GLN A 1 133 ? 7.926 36.5 -2.459 1 97.56 133 GLN A N 1
ATOM 1018 C CA . GLN A 1 133 ? 9.203 36 -1.964 1 97.56 133 GLN A CA 1
ATOM 1019 C C . GLN A 1 133 ? 9.117 34.5 -1.688 1 97.56 133 GLN A C 1
ATOM 1021 O O . GLN A 1 133 ? 8.141 34 -1.108 1 97.56 133 GLN A O 1
ATOM 1026 N N . LEU A 1 134 ? 10.141 33.781 -2.137 1 98 134 LEU A N 1
ATOM 1027 C CA . LEU A 1 134 ? 10.297 32.375 -1.799 1 98 134 LEU A CA 1
ATOM 1028 C C . LEU A 1 134 ? 11.164 32.219 -0.557 1 98 134 LEU A C 1
ATOM 1030 O O . LEU A 1 134 ? 12.375 32.469 -0.6 1 98 134 LEU A O 1
ATOM 1034 N N . LEU A 1 135 ? 10.555 31.75 0.484 1 96.75 135 LEU A N 1
ATOM 1035 C CA . LEU A 1 135 ? 11.25 31.625 1.762 1 96.75 135 LEU A CA 1
ATOM 1036 C C . LEU A 1 135 ? 12.039 30.312 1.825 1 96.75 135 LEU A C 1
ATOM 1038 O O . LEU A 1 135 ? 11.789 29.391 1.049 1 96.75 135 LEU A O 1
ATOM 1042 N N . ASN A 1 136 ? 12.898 30.234 2.832 1 94.31 136 ASN A N 1
ATOM 1043 C CA . ASN A 1 136 ? 13.75 29.062 3.016 1 94.31 136 ASN A CA 1
ATOM 1044 C C . ASN A 1 136 ? 12.93 27.828 3.396 1 94.31 136 ASN A C 1
ATOM 1046 O O . ASN A 1 136 ? 13.375 26.703 3.203 1 94.31 136 ASN A O 1
ATOM 1050 N N . SER A 1 137 ? 11.758 28 3.936 1 93.62 137 SER A N 1
ATOM 1051 C CA . SER A 1 137 ? 10.867 26.922 4.332 1 93.62 137 SER A CA 1
ATOM 1052 C C . SER A 1 137 ? 10.195 26.281 3.119 1 93.62 137 SER A C 1
ATOM 1054 O O . SER A 1 137 ? 9.594 25.219 3.225 1 93.62 137 SER A O 1
ATOM 1056 N N . GLY A 1 138 ? 10.297 26.938 2.006 1 96.38 138 GLY A N 1
ATOM 1057 C CA . GLY A 1 138 ? 9.57 26.516 0.824 1 96.38 138 GLY A CA 1
ATOM 1058 C C . GLY A 1 138 ? 8.227 27.203 0.67 1 96.38 138 GLY A C 1
ATOM 1059 O O . GLY A 1 138 ? 7.445 26.844 -0.216 1 96.38 138 GLY A O 1
ATOM 1060 N N . ASN A 1 139 ? 7.977 28.156 1.56 1 97.5 139 ASN A N 1
ATOM 1061 C CA . ASN A 1 139 ? 6.75 28.953 1.479 1 97.5 139 ASN A CA 1
ATOM 1062 C C . ASN A 1 139 ? 6.902 30.125 0.528 1 97.5 139 ASN A C 1
ATOM 1064 O O . ASN A 1 139 ? 7.785 30.969 0.714 1 97.5 139 ASN A O 1
ATOM 1068 N N . LEU A 1 140 ? 6.121 30.125 -0.516 1 97.81 140 LEU A N 1
ATOM 1069 C CA . LEU A 1 140 ? 6.031 31.312 -1.372 1 97.81 140 LEU A CA 1
ATOM 1070 C C . LEU A 1 140 ? 5.008 32.281 -0.826 1 97.81 140 LEU A C 1
ATOM 1072 O O . LEU A 1 140 ? 3.836 31.953 -0.649 1 97.81 140 LEU A O 1
ATOM 1076 N N . VAL A 1 141 ? 5.496 33.562 -0.607 1 97 141 VAL A N 1
ATOM 1077 C CA . VAL A 1 141 ? 4.602 34.469 0.069 1 97 141 VAL A CA 1
ATOM 1078 C C . VAL A 1 141 ? 4.492 35.781 -0.736 1 97 141 VAL A C 1
ATOM 1080 O O . VAL A 1 141 ? 5.406 36.125 -1.487 1 97 141 VAL A O 1
ATOM 1083 N N . VAL A 1 142 ? 3.336 36.406 -0.66 1 96.75 142 VAL A N 1
ATOM 1084 C CA . VAL A 1 142 ? 3.131 37.75 -1.141 1 96.75 142 VAL A CA 1
ATOM 1085 C C . VAL A 1 142 ? 2.99 38.719 0.046 1 96.75 142 VAL A C 1
ATOM 1087 O O . VAL A 1 142 ? 2.131 38.531 0.909 1 96.75 142 VAL A O 1
ATOM 1090 N N . ARG A 1 143 ? 3.803 39.594 0.042 1 96 143 ARG A N 1
ATOM 1091 C CA . ARG A 1 143 ? 3.867 40.5 1.181 1 96 143 ARG A CA 1
ATOM 1092 C C . ARG A 1 143 ? 4.289 41.906 0.74 1 96 143 ARG A C 1
ATOM 1094 O O . ARG A 1 143 ? 4.617 42.125 -0.429 1 96 143 ARG A O 1
ATOM 1101 N N . ASP A 1 144 ? 4.211 42.75 1.786 1 95.31 144 ASP A N 1
ATOM 1102 C CA . ASP A 1 144 ? 4.773 44.094 1.544 1 95.31 144 ASP A CA 1
ATOM 1103 C C . ASP A 1 144 ? 6.285 44.094 1.745 1 95.31 144 ASP A C 1
ATOM 1105 O O . ASP A 1 144 ? 6.797 43.438 2.66 1 95.31 144 ASP A O 1
ATOM 1109 N N . THR A 1 145 ? 6.984 44.812 0.94 1 92.94 145 THR A N 1
ATOM 1110 C CA . THR A 1 145 ? 8.445 44.844 0.958 1 92.94 145 THR A CA 1
ATOM 1111 C C . THR A 1 145 ? 8.961 45.188 2.35 1 92.94 145 THR A C 1
ATOM 1113 O O . THR A 1 145 ? 9.977 44.625 2.795 1 92.94 145 THR A O 1
ATOM 1116 N N . ASN A 1 146 ? 8.281 46 3.057 1 89.62 146 ASN A N 1
ATOM 1117 C CA . ASN A 1 146 ? 8.773 46.5 4.34 1 89.62 146 ASN A CA 1
ATOM 1118 C C . ASN A 1 146 ? 8.172 45.719 5.504 1 89.62 146 ASN A C 1
ATOM 1120 O O . ASN A 1 146 ? 8.328 46.125 6.664 1 89.62 146 ASN A O 1
ATOM 1124 N N . ASN A 1 147 ? 7.508 44.75 5.234 1 86.81 147 ASN A N 1
ATOM 1125 C CA . ASN A 1 147 ? 6.855 43.938 6.273 1 86.81 147 ASN A CA 1
ATOM 1126 C C . ASN A 1 147 ? 7.051 42.469 6.039 1 86.81 147 ASN A C 1
ATOM 1128 O O . ASN A 1 147 ? 6.355 41.844 5.219 1 86.81 147 ASN A O 1
ATOM 1132 N N . ASP A 1 148 ? 7.855 41.875 6.836 1 85.44 148 ASP A N 1
ATOM 1133 C CA . ASP A 1 148 ? 8.172 40.469 6.594 1 85.44 148 ASP A CA 1
ATOM 1134 C C . ASP A 1 148 ? 7.613 39.562 7.703 1 85.44 148 ASP A C 1
ATOM 1136 O O . ASP A 1 148 ? 8.047 38.438 7.867 1 85.44 148 ASP A O 1
ATOM 1140 N N . ARG A 1 149 ? 6.73 40.125 8.5 1 91.94 149 ARG A N 1
ATOM 1141 C CA . ARG A 1 149 ? 6.078 39.312 9.531 1 91.94 149 ARG A CA 1
ATOM 1142 C C . ARG A 1 149 ? 5.066 38.344 8.93 1 91.94 149 ARG A C 1
ATOM 1144 O O . ARG A 1 149 ? 4.227 38.75 8.117 1 91.94 149 ARG A O 1
ATOM 1151 N N . PRO A 1 150 ? 5.109 37.156 9.383 1 91.31 150 PRO A N 1
ATOM 1152 C CA . PRO A 1 150 ? 4.246 36.125 8.773 1 91.31 150 PRO A CA 1
ATOM 1153 C C . PRO A 1 150 ? 2.764 36.469 8.898 1 91.31 150 PRO A C 1
ATOM 1155 O O . PRO A 1 150 ? 1.974 36.125 8.016 1 91.31 150 PRO A O 1
ATOM 1158 N N . GLU A 1 151 ? 2.326 37.125 9.906 1 88.94 151 GLU A N 1
ATOM 1159 C CA . GLU A 1 151 ? 0.919 37.469 10.117 1 88.94 151 GLU A CA 1
ATOM 1160 C C . GLU A 1 151 ? 0.413 38.438 9.062 1 88.94 151 GLU A C 1
ATOM 1162 O O . GLU A 1 151 ? -0.796 38.594 8.891 1 88.94 151 GLU A O 1
ATOM 1167 N N . ASN A 1 152 ? 1.317 39 8.359 1 91.12 152 ASN A N 1
ATOM 1168 C CA . ASN A 1 152 ? 0.933 40.031 7.414 1 91.12 152 ASN A CA 1
ATOM 1169 C C . ASN A 1 152 ? 1.037 39.562 5.973 1 91.12 152 ASN A C 1
ATOM 1171 O O . ASN A 1 152 ? 0.896 40.344 5.035 1 91.12 152 ASN A O 1
ATOM 1175 N N . PHE A 1 153 ? 1.334 38.344 5.812 1 94.5 153 PHE A N 1
ATOM 1176 C CA . PHE A 1 153 ? 1.294 37.812 4.457 1 94.5 153 PHE A CA 1
ATOM 1177 C C . PHE A 1 153 ? -0.121 37.844 3.893 1 94.5 153 PHE A C 1
ATOM 1179 O O . PHE A 1 153 ? -1.069 37.406 4.535 1 94.5 153 PHE A O 1
ATOM 1186 N N . VAL A 1 154 ? -0.256 38.406 2.73 1 94.19 154 VAL A N 1
ATOM 1187 C CA . VAL A 1 154 ? -1.593 38.5 2.152 1 94.19 154 VAL A CA 1
ATOM 1188 C C . VAL A 1 154 ? -1.934 37.219 1.429 1 94.19 154 VAL A C 1
ATOM 1190 O O . VAL A 1 154 ? -3.105 36.938 1.174 1 94.19 154 VAL A O 1
ATOM 1193 N N . TRP A 1 155 ? -0.918 36.469 1.094 1 95.31 155 TRP A N 1
ATOM 1194 C CA . TRP A 1 155 ? -1.062 35.156 0.468 1 95.31 155 TRP A CA 1
ATOM 1195 C C . TRP A 1 155 ? 0.174 34.312 0.715 1 95.31 155 TRP A C 1
ATOM 1197 O O . TRP A 1 155 ? 1.293 34.812 0.78 1 95.31 155 TRP A O 1
ATOM 1207 N N . GLN A 1 156 ? -0.035 33.031 0.761 1 96.38 156 GLN A N 1
ATOM 1208 C CA . GLN A 1 156 ? 1.099 32.125 0.885 1 96.38 156 GLN A CA 1
ATOM 1209 C C . GLN A 1 156 ? 0.772 30.75 0.295 1 96.38 156 GLN A C 1
ATOM 1211 O O . GLN A 1 156 ? -0.366 30.281 0.386 1 96.38 156 GLN A O 1
ATOM 1216 N N . SER A 1 157 ? 1.73 30.109 -0.228 1 97.5 157 SER A N 1
ATOM 1217 C CA . SER A 1 157 ? 1.545 28.812 -0.873 1 97.5 157 SER A CA 1
ATOM 1218 C C . SER A 1 157 ? 1.189 27.734 0.146 1 97.5 157 SER A C 1
ATOM 1220 O O . SER A 1 157 ? 0.487 26.766 -0.178 1 97.5 157 SER A O 1
ATOM 1222 N N . PHE A 1 158 ? 1.598 27.859 1.413 1 97.38 158 PHE A N 1
ATOM 1223 C CA . PHE A 1 158 ? 1.344 26.875 2.455 1 97.38 158 PHE A CA 1
ATOM 1224 C C . PHE A 1 158 ? -0.152 26.719 2.707 1 97.38 158 PHE A C 1
ATOM 1226 O O . PHE A 1 158 ? -0.597 25.703 3.25 1 97.38 158 PHE A O 1
ATOM 1233 N N . ASP A 1 159 ? -0.916 27.688 2.311 1 95.75 159 ASP A N 1
ATOM 1234 C CA . ASP A 1 159 ? -2.365 27.609 2.469 1 95.75 159 ASP A CA 1
ATOM 1235 C C . ASP A 1 159 ? -3.004 26.844 1.313 1 95.75 159 ASP A C 1
ATOM 1237 O O . ASP A 1 159 ? -4.188 26.516 1.364 1 95.75 159 ASP A O 1
ATOM 1241 N N . TYR A 1 160 ? -2.209 26.641 0.309 1 96.56 160 TYR A N 1
ATOM 1242 C CA . TYR A 1 160 ? -2.717 25.984 -0.887 1 96.56 160 TYR A CA 1
ATOM 1243 C C . TYR A 1 160 ? -1.788 24.844 -1.32 1 96.56 160 TYR A C 1
ATOM 1245 O O . TYR A 1 160 ? -1.272 24.859 -2.441 1 96.56 160 TYR A O 1
ATOM 1253 N N . PRO A 1 161 ? -1.703 23.891 -0.461 1 97.88 161 PRO A N 1
ATOM 1254 C CA . PRO A 1 161 ? -0.81 22.781 -0.84 1 97.88 161 PRO A CA 1
ATOM 1255 C C . PRO A 1 161 ? -1.351 21.969 -2.006 1 97.88 161 PRO A C 1
ATOM 1257 O O . PRO A 1 161 ? -2.531 22.062 -2.348 1 97.88 161 PRO A O 1
ATOM 1260 N N . THR A 1 162 ? -0.498 21.234 -2.639 1 98.19 162 THR A N 1
ATOM 1261 C CA . THR A 1 162 ? -0.883 20.25 -3.637 1 98.19 162 THR A CA 1
ATOM 1262 C C . THR A 1 162 ? -0.823 18.844 -3.053 1 98.19 162 THR A C 1
ATOM 1264 O O . THR A 1 162 ? -1.645 18.484 -2.209 1 98.19 162 THR A O 1
ATOM 1267 N N . ASP A 1 163 ? 0.119 18.031 -3.523 1 98.19 163 ASP A N 1
ATOM 1268 C CA . ASP A 1 163 ? 0.164 16.672 -3.01 1 98.19 163 ASP A CA 1
ATOM 1269 C C . ASP A 1 163 ? 1.204 16.531 -1.899 1 98.19 163 ASP A C 1
ATOM 1271 O O . ASP A 1 163 ? 1.322 15.477 -1.276 1 98.19 163 ASP A O 1
ATOM 1275 N N . THR A 1 164 ? 1.929 17.594 -1.59 1 98.56 164 THR A N 1
ATOM 1276 C CA . THR A 1 164 ? 3.094 17.484 -0.721 1 98.56 164 THR A CA 1
ATOM 1277 C C . THR A 1 164 ? 2.945 18.375 0.508 1 98.56 164 THR A C 1
ATOM 1279 O O . THR A 1 164 ? 2.561 19.531 0.394 1 98.56 164 THR A O 1
ATOM 1282 N N . TYR A 1 165 ? 3.238 17.797 1.642 1 97.88 165 TYR A N 1
ATOM 1283 C CA . TYR A 1 165 ? 3.344 18.5 2.91 1 97.88 165 TYR A CA 1
ATOM 1284 C C . TYR A 1 165 ? 4.801 18.766 3.268 1 97.88 165 TYR A C 1
ATOM 1286 O O . TYR A 1 165 ? 5.609 17.844 3.334 1 97.88 165 TYR A O 1
ATOM 1294 N N . LEU A 1 166 ? 5.055 20 3.453 1 97.06 166 LEU A N 1
ATOM 1295 C CA . LEU A 1 166 ? 6.375 20.406 3.918 1 97.06 166 LEU A CA 1
ATOM 1296 C C . LEU A 1 166 ? 6.344 20.766 5.398 1 97.06 166 LEU A C 1
ATOM 1298 O O . LEU A 1 166 ? 5.328 21.25 5.906 1 97.06 166 LEU A O 1
ATOM 1302 N N . PRO A 1 167 ? 7.5 20.531 6.027 1 93.38 167 PRO A N 1
ATOM 1303 C CA . PRO A 1 167 ? 7.547 20.922 7.438 1 93.38 167 PRO A CA 1
ATOM 1304 C C . PRO A 1 167 ? 7.172 22.391 7.652 1 93.38 167 PRO A C 1
ATOM 1306 O O . PRO A 1 167 ? 7.641 23.266 6.914 1 93.38 167 PRO A O 1
ATOM 1309 N N . GLY A 1 168 ? 6.289 22.562 8.609 1 91.5 168 GLY A N 1
ATOM 1310 C CA . GLY A 1 168 ? 5.887 23.938 8.93 1 91.5 168 GLY A CA 1
ATOM 1311 C C . GLY A 1 168 ? 4.516 24.297 8.391 1 91.5 168 GLY A C 1
ATOM 1312 O O . GLY A 1 168 ? 3.928 25.297 8.797 1 91.5 168 GLY A O 1
ATOM 1313 N N . MET A 1 169 ? 4.039 23.516 7.496 1 95.75 169 MET A N 1
ATOM 1314 C CA . MET A 1 169 ? 2.699 23.734 6.961 1 95.75 169 MET A CA 1
ATOM 1315 C C . MET A 1 169 ? 1.638 23.406 8.008 1 95.75 169 MET A C 1
ATOM 1317 O O . MET A 1 169 ? 1.822 22.5 8.828 1 95.75 169 MET A O 1
ATOM 1321 N N . ASN A 1 170 ? 0.586 24.172 7.922 1 96.06 170 ASN A N 1
ATOM 1322 C CA . ASN A 1 170 ? -0.59 23.859 8.719 1 96.06 170 ASN A CA 1
ATOM 1323 C C . ASN A 1 170 ? -1.635 23.109 7.898 1 96.06 170 ASN A C 1
ATOM 1325 O O . ASN A 1 170 ? -2.068 23.578 6.852 1 96.06 170 ASN A O 1
ATOM 1329 N N . LEU A 1 171 ? -1.995 21.969 8.422 1 97.25 171 LEU A N 1
ATOM 1330 C CA . LEU A 1 171 ? -3.092 21.234 7.812 1 97.25 171 LEU A CA 1
ATOM 1331 C C . LEU A 1 171 ? -4.344 21.297 8.68 1 97.25 171 LEU A C 1
ATOM 1333 O O . LEU A 1 171 ? -4.266 21.141 9.898 1 97.25 171 LEU A O 1
ATOM 1337 N N . GLY A 1 172 ? -5.438 21.625 8.055 1 98.12 172 GLY A N 1
ATOM 1338 C CA . GLY A 1 172 ? -6.668 21.672 8.82 1 98.12 172 GLY A CA 1
ATOM 1339 C C . GLY A 1 172 ? -7.578 22.828 8.414 1 98.12 172 GLY A C 1
ATOM 1340 O O . GLY A 1 172 ? -7.777 23.062 7.219 1 98.12 172 GLY A O 1
ATOM 1341 N N . TRP A 1 173 ? -8.156 23.484 9.477 1 97.62 173 TRP A N 1
ATOM 1342 C CA . TRP A 1 173 ? -9.258 24.391 9.188 1 97.62 173 TRP A CA 1
ATOM 1343 C C . TRP A 1 173 ? -9.047 25.734 9.883 1 97.62 173 TRP A C 1
ATOM 1345 O O . TRP A 1 173 ? -8.688 25.781 11.062 1 97.62 173 TRP A O 1
ATOM 1355 N N . ASN A 1 174 ? -9.219 26.734 9.07 1 96.12 174 ASN A N 1
ATOM 1356 C CA . ASN A 1 174 ? -9.602 28.031 9.625 1 96.12 174 ASN A CA 1
ATOM 1357 C C . ASN A 1 174 ? -11.117 28.156 9.773 1 96.12 174 ASN A C 1
ATOM 1359 O O . ASN A 1 174 ? -11.828 28.328 8.781 1 96.12 174 ASN A O 1
ATOM 1363 N N . LEU A 1 175 ? -11.555 28.156 10.977 1 95.56 175 LEU A N 1
ATOM 1364 C CA . LEU A 1 175 ? -12.992 28.047 11.203 1 95.56 175 LEU A CA 1
ATOM 1365 C C . LEU A 1 175 ? -13.672 29.406 11.031 1 95.56 175 LEU A C 1
ATOM 1367 O O . LEU A 1 175 ? -14.898 29.469 10.891 1 95.56 175 LEU A O 1
ATOM 1371 N N . VAL A 1 176 ? -12.922 30.438 11.055 1 94.06 176 VAL A N 1
ATOM 1372 C CA . VAL A 1 176 ? -13.461 31.781 10.844 1 94.06 176 VAL A CA 1
ATOM 1373 C C . VAL A 1 176 ? -13.758 31.984 9.359 1 94.06 176 VAL A C 1
ATOM 1375 O O . VAL A 1 176 ? -14.883 32.344 8.992 1 94.06 176 VAL A O 1
ATOM 1378 N N . THR A 1 177 ? -12.836 31.672 8.562 1 91.06 177 THR A N 1
ATOM 1379 C CA . THR A 1 177 ? -13 31.859 7.121 1 91.06 177 THR A CA 1
ATOM 1380 C C . THR A 1 177 ? -13.586 30.609 6.477 1 91.06 177 THR A C 1
ATOM 1382 O O . THR A 1 177 ? -13.969 30.625 5.305 1 91.06 177 THR A O 1
ATOM 1385 N N . GLN A 1 178 ? -13.656 29.516 7.207 1 94.38 178 GLN A N 1
ATOM 1386 C CA . GLN A 1 178 ? -14.156 28.234 6.742 1 94.38 178 GLN A CA 1
ATOM 1387 C C . GLN A 1 178 ? -13.289 27.688 5.613 1 94.38 178 GLN A C 1
ATOM 1389 O O . GLN A 1 178 ? -13.805 27.109 4.648 1 94.38 178 GLN A O 1
ATOM 1394 N N . LYS A 1 179 ? -12.047 28.016 5.68 1 95.12 179 LYS A N 1
ATOM 1395 C CA . LYS A 1 179 ? -11.102 27.516 4.68 1 95.12 179 LYS A CA 1
ATOM 1396 C C . LYS A 1 179 ? -10.336 26.297 5.199 1 95.12 179 LYS A C 1
ATOM 1398 O O . LYS A 1 179 ? -9.789 26.328 6.305 1 95.12 179 LYS A O 1
ATOM 1403 N N . GLU A 1 180 ? -10.32 25.25 4.359 1 97.5 180 GLU A N 1
ATOM 1404 C CA . GLU A 1 180 ? -9.586 24.047 4.695 1 97.5 180 GLU A CA 1
ATOM 1405 C C . GLU A 1 180 ? -8.273 23.953 3.92 1 97.5 180 GLU A C 1
ATOM 1407 O O . GLU A 1 180 ? -8.227 24.281 2.732 1 97.5 180 GLU A O 1
ATOM 1412 N N . THR A 1 181 ? -7.246 23.641 4.594 1 98.12 181 THR A N 1
ATOM 1413 C CA . THR A 1 181 ? -5.977 23.281 3.973 1 98.12 181 THR A CA 1
ATOM 1414 C C . THR A 1 181 ? -5.754 21.766 4.027 1 98.12 181 THR A C 1
ATOM 1416 O O . THR A 1 181 ? -5.727 21.172 5.113 1 98.12 181 THR A O 1
ATOM 1419 N N . TYR A 1 182 ? -5.629 21.109 2.883 1 98.31 182 TYR A N 1
ATOM 1420 C CA . TYR A 1 182 ? -5.477 19.672 2.809 1 98.31 182 TYR A CA 1
ATOM 1421 C C . TYR A 1 182 ? -4.621 19.266 1.611 1 98.31 182 TYR A C 1
ATOM 1423 O O . TYR A 1 182 ? -4.344 20.094 0.737 1 98.31 182 TYR A O 1
ATOM 1431 N N . LEU A 1 183 ? -4.141 18.078 1.617 1 98.44 183 LEU A N 1
ATOM 1432 C CA . LEU A 1 183 ? -3.365 17.578 0.495 1 98.44 183 LEU A CA 1
ATOM 1433 C C . LEU A 1 183 ? -4.258 16.812 -0.486 1 98.44 183 LEU A C 1
ATOM 1435 O O . LEU A 1 183 ? -5.234 16.188 -0.081 1 98.44 183 LEU A O 1
ATOM 1439 N N . SER A 1 184 ? -3.928 16.906 -1.718 1 98.12 184 SER A N 1
ATOM 1440 C CA . SER A 1 184 ? -4.586 16.109 -2.744 1 98.12 184 SER A CA 1
ATOM 1441 C C . SER A 1 184 ? -3.572 15.531 -3.729 1 98.12 184 SER A C 1
ATOM 1443 O O . SER A 1 184 ? -2.588 16.188 -4.07 1 98.12 184 SER A O 1
ATOM 1445 N N . SER A 1 185 ? -3.818 14.352 -4.148 1 97 185 SER A N 1
ATOM 1446 C CA . SER A 1 185 ? -2.906 13.656 -5.055 1 97 185 SER A CA 1
ATOM 1447 C C . SER A 1 185 ? -2.891 14.32 -6.43 1 97 185 SER A C 1
ATOM 1449 O O . SER A 1 185 ? -3.797 15.086 -6.766 1 97 185 SER A O 1
ATOM 1451 N N . TRP A 1 186 ? -1.779 14.102 -7.105 1 96.31 186 TRP A N 1
ATOM 1452 C CA . TRP A 1 186 ? -1.804 14.375 -8.539 1 96.31 186 TRP A CA 1
ATOM 1453 C C . TRP A 1 186 ? -2.742 13.414 -9.266 1 96.31 186 TRP A C 1
ATOM 1455 O O . TRP A 1 186 ? -3.096 12.359 -8.727 1 96.31 186 TRP A O 1
ATOM 1465 N N . ARG A 1 187 ? -3.146 13.836 -10.453 1 90.56 187 ARG A N 1
ATOM 1466 C CA . ARG A 1 187 ? -3.951 12.93 -11.273 1 90.56 187 ARG A CA 1
ATOM 1467 C C . ARG A 1 187 ? -3.109 11.773 -11.797 1 90.56 187 ARG A C 1
ATOM 1469 O O . ARG A 1 187 ? -3.576 10.633 -11.859 1 90.56 187 ARG A O 1
ATOM 1476 N N . SER A 1 188 ? -1.948 12.078 -12.195 1 84.56 188 SER A N 1
ATOM 1477 C CA . SER A 1 188 ? -0.968 11.117 -12.688 1 84.56 188 SER A CA 1
ATOM 1478 C C . SER A 1 188 ? 0.445 11.688 -12.625 1 84.56 188 SER A C 1
ATOM 1480 O O . SER A 1 188 ? 0.638 12.844 -12.25 1 84.56 188 SER A O 1
ATOM 1482 N N . ASN A 1 189 ? 1.391 10.852 -13 1 83.38 189 ASN A N 1
ATOM 1483 C CA . ASN A 1 189 ? 2.773 11.32 -12.992 1 83.38 189 ASN A CA 1
ATOM 1484 C C . ASN A 1 189 ? 2.992 12.422 -14.023 1 83.38 189 ASN A C 1
ATOM 1486 O O . ASN A 1 189 ? 3.943 13.203 -13.914 1 83.38 189 ASN A O 1
ATOM 1490 N N . ASP A 1 190 ? 2.123 12.5 -15.016 1 87.81 190 ASP A N 1
ATOM 1491 C CA . ASP A 1 190 ? 2.279 13.477 -16.094 1 87.81 190 ASP A CA 1
ATOM 1492 C C . ASP A 1 190 ? 1.301 14.633 -15.93 1 87.81 190 ASP A C 1
ATOM 1494 O O . ASP A 1 190 ? 1.283 15.555 -16.75 1 87.81 190 ASP A O 1
ATOM 1498 N N . ASP A 1 191 ? 0.482 14.578 -14.891 1 92.75 191 ASP A N 1
ATOM 1499 C CA . ASP A 1 191 ? -0.56 15.586 -14.688 1 92.75 191 ASP A CA 1
ATOM 1500 C C . ASP A 1 191 ? -0.721 15.922 -13.211 1 92.75 191 ASP A C 1
ATOM 1502 O O . ASP A 1 191 ? -1.4 15.203 -12.469 1 92.75 191 ASP A O 1
ATOM 1506 N N . PRO A 1 192 ? -0.205 17.062 -12.82 1 97 192 PRO A N 1
ATOM 1507 C CA . PRO A 1 192 ? -0.28 17.438 -11.398 1 97 192 PRO A CA 1
ATOM 1508 C C . PRO A 1 192 ? -1.655 17.953 -11 1 97 192 PRO A C 1
ATOM 1510 O O . PRO A 1 192 ? -1.842 18.406 -9.867 1 97 192 PRO A O 1
ATOM 1513 N N . GLY A 1 193 ? -2.568 17.906 -11.914 1 96.94 193 GLY A N 1
ATOM 1514 C CA . GLY A 1 193 ? -3.918 18.297 -11.555 1 96.94 193 GLY A CA 1
ATOM 1515 C C . GLY A 1 193 ? -4.465 17.562 -10.352 1 96.94 193 GLY A C 1
ATOM 1516 O O . GLY A 1 193 ? -3.92 16.531 -9.961 1 96.94 193 GLY A O 1
ATOM 1517 N N . THR A 1 194 ? -5.523 18.109 -9.797 1 96.88 194 THR A N 1
ATOM 1518 C CA . THR A 1 194 ? -6.09 17.531 -8.586 1 96.88 194 THR A CA 1
ATOM 1519 C C . THR A 1 194 ? -6.598 16.109 -8.852 1 96.88 194 THR A C 1
ATOM 1521 O O . THR A 1 194 ? -7.465 15.898 -9.703 1 96.88 194 THR A O 1
ATOM 1524 N N . GLY A 1 195 ? -6.027 15.195 -8.047 1 95.81 195 GLY A N 1
ATOM 1525 C CA . GLY A 1 195 ? -6.41 13.805 -8.211 1 95.81 195 GLY A CA 1
ATOM 1526 C C . GLY A 1 195 ? -7.57 13.398 -7.32 1 95.81 195 GLY A C 1
ATOM 1527 O O . GLY A 1 195 ? -8.266 14.258 -6.77 1 95.81 195 GLY A O 1
ATOM 1528 N N . ASP A 1 196 ? -7.789 12.07 -7.207 1 92.44 196 ASP A N 1
ATOM 1529 C CA . ASP A 1 196 ? -8.984 11.531 -6.566 1 92.44 196 ASP A CA 1
ATOM 1530 C C . ASP A 1 196 ? -8.797 11.406 -5.059 1 92.44 196 ASP A C 1
ATOM 1532 O O . ASP A 1 196 ? -9.766 11.289 -4.312 1 92.44 196 ASP A O 1
ATOM 1536 N N . PHE A 1 197 ? -7.535 11.383 -4.656 1 96.06 197 PHE A N 1
ATOM 1537 C CA . PHE A 1 197 ? -7.281 11.078 -3.252 1 96.06 197 PHE A CA 1
ATOM 1538 C C . PHE A 1 197 ? -6.887 12.336 -2.488 1 96.06 197 PHE A C 1
ATOM 1540 O O . PHE A 1 197 ? -6.234 13.227 -3.041 1 96.06 197 PHE A O 1
ATOM 1547 N N . SER A 1 198 ? -7.309 12.383 -1.279 1 98 198 SER A N 1
ATOM 1548 C CA . SER A 1 198 ? -6.977 13.531 -0.438 1 98 198 SER A CA 1
ATOM 1549 C C . SER A 1 198 ? -6.625 13.094 0.98 1 98 198 SER A C 1
ATOM 1551 O O . SER A 1 198 ? -7.039 12.016 1.422 1 98 198 SER A O 1
ATOM 1553 N N . PHE A 1 199 ? -5.789 13.812 1.618 1 97.75 199 PHE A N 1
ATOM 1554 C CA . PHE A 1 199 ? -5.379 13.703 3.014 1 97.75 199 PHE A CA 1
ATOM 1555 C C . PHE A 1 199 ? -5.867 14.898 3.818 1 97.75 199 PHE A C 1
ATOM 1557 O O . PHE A 1 199 ? -5.402 16.016 3.613 1 97.75 199 PHE A O 1
ATOM 1564 N N . ARG A 1 200 ? -6.758 14.641 4.812 1 97.56 200 ARG A N 1
ATOM 1565 C CA . ARG A 1 200 ? -7.492 15.742 5.426 1 97.56 200 ARG A CA 1
ATOM 1566 C C . ARG A 1 200 ? -7.574 15.57 6.938 1 97.56 200 ARG A C 1
ATOM 1568 O O . ARG A 1 200 ? -7.707 14.445 7.434 1 97.56 200 ARG A O 1
ATOM 1575 N N . LEU A 1 201 ? -7.492 16.719 7.582 1 97.5 201 LEU A N 1
ATOM 1576 C CA . LEU A 1 201 ? -7.895 16.75 8.984 1 97.5 201 LEU A CA 1
ATOM 1577 C C . LEU A 1 201 ? -9.391 17.031 9.117 1 97.5 201 LEU A C 1
ATOM 1579 O O . LEU A 1 201 ? -9.844 18.141 8.859 1 97.5 201 LEU A O 1
ATOM 1583 N N . ASP A 1 202 ? -10.109 16.031 9.492 1 96.5 202 ASP A N 1
ATOM 1584 C CA . ASP A 1 202 ? -11.555 16.156 9.633 1 96.5 202 ASP A CA 1
ATOM 1585 C C . ASP A 1 202 ? -11.93 16.672 11.023 1 96.5 202 ASP A C 1
ATOM 1587 O O . ASP A 1 202 ? -11.625 16.031 12.031 1 96.5 202 ASP A O 1
ATOM 1591 N N . PRO A 1 203 ? -12.547 17.766 11.086 1 95.06 203 PRO A N 1
ATOM 1592 C CA . PRO A 1 203 ? -12.852 18.359 12.398 1 95.06 203 PRO A CA 1
ATOM 1593 C C . PRO A 1 203 ? -14.18 17.844 12.969 1 95.06 203 PRO A C 1
ATOM 1595 O O . PRO A 1 203 ? -14.562 18.234 14.078 1 95.06 203 PRO A O 1
ATOM 1598 N N . THR A 1 204 ? -14.922 17.031 12.266 1 94.38 204 THR A N 1
ATOM 1599 C CA . THR A 1 204 ? -16.219 16.547 12.719 1 94.38 204 THR A CA 1
ATOM 1600 C C . THR A 1 204 ? -16.078 15.633 13.93 1 94.38 204 THR A C 1
ATOM 1602 O O . THR A 1 204 ? -15.234 14.734 13.93 1 94.38 204 THR A O 1
ATOM 1605 N N . GLY A 1 205 ? -16.938 15.852 14.961 1 95.5 205 GLY A N 1
ATOM 1606 C CA . GLY A 1 205 ? -16.719 15.148 16.219 1 95.5 205 GLY A CA 1
ATOM 1607 C C . GLY A 1 205 ? -15.406 15.516 16.875 1 95.5 205 GLY A C 1
ATOM 1608 O O . GLY A 1 205 ? -15.172 16.688 17.203 1 95.5 205 GLY A O 1
ATOM 1609 N N . TYR A 1 206 ? -14.633 14.609 17.031 1 96.62 206 TYR A N 1
ATOM 1610 C CA . TYR A 1 206 ? -13.273 14.906 17.484 1 96.62 206 TYR A CA 1
ATOM 1611 C C . TYR A 1 206 ? -12.266 14.719 16.359 1 96.62 206 TYR A C 1
ATOM 1613 O O . TYR A 1 206 ? -12.305 13.711 15.641 1 96.62 206 TYR A O 1
ATOM 1621 N N . PRO A 1 207 ? -11.367 15.656 16.203 1 95.81 207 PRO A N 1
ATOM 1622 C CA . PRO A 1 207 ? -10.531 15.727 15.008 1 95.81 207 PRO A CA 1
ATOM 1623 C C . PRO A 1 207 ? -9.688 14.469 14.805 1 95.81 207 PRO A C 1
ATOM 1625 O O . PRO A 1 207 ? -9.125 13.938 15.766 1 95.81 207 PRO A O 1
ATOM 1628 N N . GLN A 1 208 ? -9.625 14.039 13.617 1 95.94 208 GLN A N 1
ATOM 1629 C CA . GLN A 1 208 ? -8.781 12.938 13.172 1 95.94 208 GLN A CA 1
ATOM 1630 C C . GLN A 1 208 ? -8.367 13.117 11.711 1 95.94 208 GLN A C 1
ATOM 1632 O O . GLN A 1 208 ? -8.922 13.961 11.008 1 95.94 208 GLN A O 1
ATOM 1637 N N . ILE A 1 209 ? -7.41 12.375 11.281 1 96.12 209 ILE A N 1
ATOM 1638 C CA . ILE A 1 209 ? -6.906 12.477 9.914 1 96.12 209 ILE A CA 1
ATOM 1639 C C . ILE A 1 209 ? -7.527 11.383 9.055 1 96.12 209 ILE A C 1
ATOM 1641 O O . ILE A 1 209 ? -7.531 10.211 9.438 1 96.12 209 ILE A O 1
ATOM 1645 N N . LEU A 1 210 ? -8.031 11.812 7.898 1 96.81 210 LEU A N 1
ATOM 1646 C CA . LEU A 1 210 ? -8.672 10.883 6.973 1 96.81 210 LEU A CA 1
ATOM 1647 C C . LEU A 1 210 ? -7.992 10.922 5.609 1 96.81 210 LEU A C 1
ATOM 1649 O O . LEU A 1 210 ? -7.598 11.992 5.137 1 96.81 210 LEU A O 1
ATOM 1653 N N . VAL A 1 211 ? -7.805 9.773 5.051 1 96.94 211 VAL A N 1
ATOM 1654 C CA . VAL A 1 211 ? -7.508 9.656 3.625 1 96.94 211 VAL A CA 1
ATOM 1655 C C . VAL A 1 211 ? -8.781 9.297 2.859 1 96.94 211 VAL A C 1
ATOM 1657 O O . VAL A 1 211 ? -9.453 8.32 3.188 1 96.94 211 VAL A O 1
ATOM 1660 N N . LYS A 1 212 ? -9.047 10.133 1.828 1 97.31 212 LYS A N 1
ATOM 1661 C CA . LYS A 1 212 ? -10.312 9.961 1.122 1 97.31 212 LYS A CA 1
ATOM 1662 C C . LYS A 1 212 ? -10.086 9.805 -0.379 1 97.31 212 LYS A C 1
ATOM 1664 O O . LYS A 1 212 ? -9.109 10.328 -0.922 1 97.31 212 LYS A O 1
ATOM 1669 N N . ARG A 1 213 ? -10.945 9.07 -0.986 1 93.81 213 ARG A N 1
ATOM 1670 C CA . ARG A 1 213 ? -11.156 9.094 -2.43 1 93.81 213 ARG A CA 1
ATOM 1671 C C . ARG A 1 213 ? -12.492 9.742 -2.779 1 93.81 213 ARG A C 1
ATOM 1673 O O . ARG A 1 213 ? -13.547 9.133 -2.609 1 93.81 213 ARG A O 1
ATOM 1680 N N . GLY A 1 214 ? -12.422 10.914 -3.277 1 93.69 214 GLY A N 1
ATOM 1681 C CA . GLY A 1 214 ? -13.656 11.688 -3.293 1 93.69 214 GLY A CA 1
ATOM 1682 C C . GLY A 1 214 ? -14.211 11.945 -1.905 1 93.69 214 GLY A C 1
ATOM 1683 O O . GLY A 1 214 ? -13.523 12.516 -1.052 1 93.69 214 GLY A O 1
ATOM 1684 N N . GLN A 1 215 ? -15.375 11.383 -1.752 1 93.44 215 GLN A N 1
ATOM 1685 C CA . GLN A 1 215 ? -15.992 11.57 -0.445 1 93.44 215 GLN A CA 1
ATOM 1686 C C . GLN A 1 215 ? -15.852 10.32 0.415 1 93.44 215 GLN A C 1
ATOM 1688 O O . GLN A 1 215 ? -16.094 10.359 1.624 1 93.44 215 GLN A O 1
ATOM 1693 N N . ALA A 1 216 ? -15.43 9.289 -0.172 1 93.69 216 ALA A N 1
ATOM 1694 C CA . ALA A 1 216 ? -15.344 8.016 0.536 1 93.69 216 ALA A CA 1
ATOM 1695 C C . ALA A 1 216 ? -14.07 7.93 1.367 1 93.69 216 ALA A C 1
ATOM 1697 O O . ALA A 1 216 ? -12.977 8.188 0.86 1 93.69 216 ALA A O 1
ATOM 1698 N N . VAL A 1 217 ? -14.219 7.574 2.615 1 96.19 217 VAL A N 1
ATOM 1699 C CA . VAL A 1 217 ? -13.055 7.395 3.479 1 96.19 217 VAL A CA 1
ATOM 1700 C C . VAL A 1 217 ? -12.359 6.078 3.137 1 96.19 217 VAL A C 1
ATOM 1702 O O . VAL A 1 217 ? -13 5.023 3.088 1 96.19 217 VAL A O 1
ATOM 1705 N N . GLN A 1 218 ? -11.086 6.152 2.904 1 93.81 218 GLN A N 1
ATOM 1706 C CA . GLN A 1 218 ? -10.305 4.965 2.566 1 93.81 218 GLN A CA 1
ATOM 1707 C C . GLN A 1 218 ? -9.531 4.453 3.779 1 93.81 218 GLN A C 1
ATOM 1709 O O . GLN A 1 218 ? -9.367 3.242 3.951 1 93.81 218 GLN A O 1
ATOM 1714 N N . SER A 1 219 ? -8.992 5.285 4.531 1 94.62 219 SER A N 1
ATOM 1715 C CA . SER A 1 219 ? -8.258 4.988 5.758 1 94.62 219 SER A CA 1
ATOM 1716 C C . SER A 1 219 ? -8.312 6.16 6.73 1 94.62 219 SER A C 1
ATOM 1718 O O . SER A 1 219 ? -8.719 7.262 6.363 1 94.62 219 SER A O 1
ATOM 1720 N N . ARG A 1 220 ? -7.926 5.883 7.949 1 94.88 220 ARG A N 1
ATOM 1721 C CA . ARG A 1 220 ? -7.969 6.902 8.992 1 94.88 220 ARG A CA 1
ATOM 1722 C C . ARG A 1 220 ? -6.844 6.703 10 1 94.88 220 ARG A C 1
ATOM 1724 O O . ARG A 1 220 ? -6.504 5.566 10.344 1 94.88 220 ARG A O 1
ATOM 1731 N N . ILE A 1 221 ? -6.336 7.828 10.414 1 91.56 221 ILE A N 1
ATOM 1732 C CA . ILE A 1 221 ? -5.461 7.84 11.586 1 91.56 221 ILE A CA 1
ATOM 1733 C C . ILE A 1 221 ? -6.277 8.172 12.836 1 91.56 221 ILE A C 1
ATOM 1735 O O . ILE A 1 221 ? -7.164 9.031 12.797 1 91.56 221 ILE A O 1
ATOM 1739 N N . GLY A 1 222 ? -6.102 7.465 13.883 1 88.56 222 GLY A N 1
ATOM 1740 C CA . GLY A 1 222 ? -6.887 7.676 15.086 1 88.56 222 GLY A CA 1
ATOM 1741 C C . GLY A 1 222 ? -6.898 9.125 15.547 1 88.56 222 GLY A C 1
ATOM 1742 O O . GLY A 1 222 ? -6.074 9.93 15.102 1 88.56 222 GLY A O 1
ATOM 1743 N N . PRO A 1 223 ? -7.844 9.422 16.391 1 93.19 223 PRO A N 1
ATOM 1744 C CA . PRO A 1 223 ? -7.953 10.805 16.875 1 93.19 223 PRO A CA 1
ATOM 1745 C C . PRO A 1 223 ? -6.742 11.242 17.688 1 93.19 223 PRO A C 1
ATOM 1747 O O . PRO A 1 223 ? -6.027 10.406 18.234 1 93.19 223 PRO A O 1
ATOM 1750 N N . TRP A 1 224 ? -6.547 12.57 17.719 1 91.94 224 TRP A N 1
ATOM 1751 C CA . TRP A 1 224 ? -5.457 13.133 18.516 1 91.94 224 TRP A CA 1
ATOM 1752 C C . TRP A 1 224 ? -5.57 12.711 19.969 1 91.94 224 TRP A C 1
ATOM 1754 O O . TRP A 1 224 ? -6.637 12.852 20.578 1 91.94 224 TRP A O 1
ATOM 1764 N N . ASN A 1 225 ? -4.523 12.211 20.578 1 90.19 225 ASN A N 1
ATOM 1765 C CA . ASN A 1 225 ? -4.613 11.68 21.938 1 90.19 225 ASN A CA 1
ATOM 1766 C C . ASN A 1 225 ? -3.859 12.555 22.938 1 90.19 225 ASN A C 1
ATOM 1768 O O . ASN A 1 225 ? -3.605 12.133 24.062 1 90.19 225 ASN A O 1
ATOM 1772 N N . GLY A 1 226 ? -3.488 13.758 22.5 1 89.19 226 GLY A N 1
ATOM 1773 C CA . GLY A 1 226 ? -2.736 14.672 23.344 1 89.19 226 GLY A CA 1
ATOM 1774 C C . GLY A 1 226 ? -1.249 14.672 23.047 1 89.19 226 GLY A C 1
ATOM 1775 O O . GLY A 1 226 ? -0.536 15.602 23.422 1 89.19 226 GLY A O 1
ATOM 1776 N N . ILE A 1 227 ? -0.837 13.617 22.359 1 86.12 227 ILE A N 1
ATOM 1777 C CA . ILE A 1 227 ? 0.578 13.484 22.031 1 86.12 227 ILE A CA 1
ATOM 1778 C C . ILE A 1 227 ? 0.751 13.391 20.516 1 86.12 227 ILE A C 1
ATOM 1780 O O . ILE A 1 227 ? 1.591 14.078 19.938 1 86.12 227 ILE A O 1
ATOM 1784 N N . LEU A 1 228 ? -0.039 12.555 19.969 1 88.19 228 LEU A N 1
ATOM 1785 C CA . LEU A 1 228 ? 0.051 12.273 18.547 1 88.19 228 LEU A CA 1
ATOM 1786 C C . LEU A 1 228 ? -1.256 11.688 18.031 1 88.19 228 LEU A C 1
ATOM 1788 O O . LEU A 1 228 ? -2.17 11.406 18.812 1 88.19 228 LEU A O 1
ATOM 1792 N N . PHE A 1 229 ? -1.316 11.562 16.734 1 87.75 229 PHE A N 1
ATOM 1793 C CA . PHE A 1 229 ? -2.344 10.742 16.109 1 87.75 229 PHE A CA 1
ATOM 1794 C C . PHE A 1 229 ? -1.895 9.289 16 1 87.75 229 PHE A C 1
ATOM 1796 O O . PHE A 1 229 ? -0.918 8.977 15.32 1 87.75 229 PHE A O 1
ATOM 1803 N N . PRO A 1 230 ? -2.615 8.406 16.625 1 82.94 230 PRO A N 1
ATOM 1804 C CA . PRO A 1 230 ? -2.141 7.023 16.656 1 82.94 230 PRO A CA 1
ATOM 1805 C C . PRO A 1 230 ? -2.322 6.309 15.32 1 82.94 230 PRO A C 1
ATOM 1807 O O . PRO A 1 230 ? -3.281 6.582 14.594 1 82.94 230 PRO A O 1
ATOM 1810 N N . GLY A 1 231 ? -1.466 5.32 14.992 1 71.56 231 GLY A N 1
ATOM 1811 C CA . GLY A 1 231 ? -1.547 4.523 13.773 1 71.56 231 GLY A CA 1
ATOM 1812 C C . GLY A 1 231 ? -0.199 4.309 13.109 1 71.56 231 GLY A C 1
ATOM 1813 O O . GLY A 1 231 ? 0.362 3.213 13.172 1 71.56 231 GLY A O 1
ATOM 1814 N N . PRO A 1 232 ? 0.233 5.484 12.523 1 62.69 232 PRO A N 1
ATOM 1815 C CA . PRO A 1 232 ? 1.556 5.344 11.914 1 62.69 232 PRO A CA 1
ATOM 1816 C C . PRO A 1 232 ? 2.652 5.055 12.938 1 62.69 232 PRO A C 1
ATOM 1818 O O . PRO A 1 232 ? 2.521 5.422 14.109 1 62.69 232 PRO A O 1
ATOM 1821 N N . PRO A 1 233 ? 3.531 4.02 12.539 1 55.53 233 PRO A N 1
ATOM 1822 C CA . PRO A 1 233 ? 4.621 3.848 13.508 1 55.53 233 PRO A CA 1
ATOM 1823 C C . PRO A 1 233 ? 5.27 5.172 13.906 1 55.53 233 PRO A C 1
ATOM 1825 O O . PRO A 1 233 ? 5.543 6.012 13.047 1 55.53 233 PRO A O 1
ATOM 1828 N N . ASN A 1 234 ? 4.672 5.742 14.891 1 48.19 234 ASN A N 1
ATOM 1829 C CA . ASN A 1 234 ? 5.191 7.035 15.32 1 48.19 234 ASN A CA 1
ATOM 1830 C C . ASN A 1 234 ? 6.703 6.988 15.539 1 48.19 234 ASN A C 1
ATOM 1832 O O . ASN A 1 234 ? 7.211 6.098 16.219 1 48.19 234 ASN A O 1
ATOM 1836 N N . ALA A 1 235 ? 7.422 7.348 14.484 1 46.84 235 ALA A N 1
ATOM 1837 C CA . ALA A 1 235 ? 8.828 7.621 14.766 1 46.84 235 ALA A CA 1
ATOM 1838 C C . ALA A 1 235 ? 9.031 8.008 16.234 1 46.84 235 ALA A C 1
ATOM 1840 O O . ALA A 1 235 ? 8.188 8.688 16.812 1 46.84 235 ALA A O 1
ATOM 1841 N N . ARG A 1 236 ? 9.531 7.25 16.938 1 46.09 236 ARG A N 1
ATOM 1842 C CA . ARG A 1 236 ? 9.875 7.844 18.234 1 46.09 236 ARG A CA 1
ATOM 1843 C C . ARG A 1 236 ? 10.078 9.352 18.094 1 46.09 236 ARG A C 1
ATOM 1845 O O . ARG A 1 236 ? 10.961 9.805 17.359 1 46.09 236 ARG A O 1
ATOM 1852 N N . GLU A 1 237 ? 9.016 10.109 17.984 1 50.28 237 GLU A N 1
ATOM 1853 C CA . GLU A 1 237 ? 8.859 11.562 18 1 50.28 237 GLU A CA 1
ATOM 1854 C C . GLU A 1 237 ? 10.164 12.242 18.406 1 50.28 237 GLU A C 1
ATOM 1856 O O . GLU A 1 237 ? 10.508 13.305 17.875 1 50.28 237 GLU A O 1
ATOM 1861 N N . GLU A 1 238 ? 10.836 11.617 19.328 1 54.69 238 GLU A N 1
ATOM 1862 C CA . GLU A 1 238 ? 11.539 12.547 20.203 1 54.69 238 GLU A CA 1
ATOM 1863 C C . GLU A 1 238 ? 12.719 13.203 19.469 1 54.69 238 GLU A C 1
ATOM 1865 O O . GLU A 1 238 ? 13.109 14.32 19.812 1 54.69 238 GLU A O 1
ATOM 1870 N N . ASN A 1 239 ? 13.078 12.531 18.219 1 62.28 239 ASN A N 1
ATOM 1871 C CA . ASN A 1 239 ? 14.312 13.25 17.922 1 62.28 239 ASN A CA 1
ATOM 1872 C C . ASN A 1 239 ? 14.305 13.805 16.5 1 62.28 239 ASN A C 1
ATOM 1874 O O . ASN A 1 239 ? 15.219 14.523 16.094 1 62.28 239 ASN A O 1
ATOM 1878 N N . THR A 1 240 ? 13.062 13.602 15.766 1 71.38 240 THR A N 1
ATOM 1879 C CA . THR A 1 240 ? 13.172 14.07 14.391 1 71.38 240 THR A CA 1
ATOM 1880 C C . THR A 1 240 ? 12.047 15.047 14.062 1 71.38 240 THR A C 1
ATOM 1882 O O . THR A 1 240 ? 12.281 16.078 13.438 1 71.38 240 THR A O 1
ATOM 1885 N N . TYR A 1 241 ? 10.828 14.688 14.602 1 80 241 TYR A N 1
ATOM 1886 C CA . TYR A 1 241 ? 9.68 15.523 14.273 1 80 241 TYR A CA 1
ATOM 1887 C C . TYR A 1 241 ? 9 16.047 15.531 1 80 241 TYR A C 1
ATOM 1889 O O . TYR A 1 241 ? 8.945 15.352 16.547 1 80 241 TYR A O 1
ATOM 1897 N N . ARG A 1 242 ? 8.633 17.25 15.438 1 85.31 242 ARG A N 1
ATOM 1898 C CA . ARG A 1 242 ? 7.773 17.859 16.453 1 85.31 242 ARG A CA 1
ATOM 1899 C C . ARG A 1 242 ? 6.348 18.016 15.938 1 85.31 242 ARG A C 1
ATOM 1901 O O . ARG A 1 242 ? 6.109 18.766 14.984 1 85.31 242 ARG A O 1
ATOM 1908 N N . LEU A 1 243 ? 5.426 17.312 16.594 1 88.25 243 LEU A N 1
ATOM 1909 C CA . LEU A 1 243 ? 4.02 17.359 16.203 1 88.25 243 LEU A CA 1
ATOM 1910 C C . LEU A 1 243 ? 3.254 18.359 17.062 1 88.25 243 LEU A C 1
ATOM 1912 O O . LEU A 1 243 ? 3.449 18.438 18.266 1 88.25 243 LEU A O 1
ATOM 1916 N N . THR A 1 244 ? 2.496 19.188 16.359 1 92 244 THR A N 1
ATOM 1917 C CA . THR A 1 244 ? 1.676 20.172 17.047 1 92 244 THR A CA 1
ATOM 1918 C C . THR A 1 244 ? 0.22 20.078 16.609 1 92 244 THR A C 1
ATOM 1920 O O . THR A 1 244 ? -0.058 19.922 15.414 1 92 244 THR A O 1
ATOM 1923 N N . PHE A 1 245 ? -0.618 20.062 17.578 1 94.44 245 PHE A N 1
ATOM 1924 C CA . PHE A 1 245 ? -2.055 20.094 17.328 1 94.44 245 PHE A CA 1
ATOM 1925 C C . PHE A 1 245 ? -2.709 21.25 18.062 1 94.44 245 PHE A C 1
ATOM 1927 O O . PHE A 1 245 ? -2.541 21.391 19.281 1 94.44 245 PHE A O 1
ATOM 1934 N N . GLU A 1 246 ? -3.41 22.062 17.281 1 95.56 246 GLU A N 1
ATOM 1935 C CA . GLU A 1 246 ? -4.109 23.219 17.844 1 95.56 246 GLU A CA 1
ATOM 1936 C C . GLU A 1 246 ? -5.598 23.172 17.516 1 95.56 246 GLU A C 1
ATOM 1938 O O . GLU A 1 246 ? -5.969 23.016 16.344 1 95.56 246 GLU A O 1
ATOM 1943 N N . MET A 1 247 ? -6.375 23.281 18.531 1 95.19 247 MET A N 1
ATOM 1944 C CA . MET A 1 247 ? -7.82 23.297 18.328 1 95.19 247 MET A CA 1
ATOM 1945 C C . MET A 1 247 ? -8.484 24.312 19.25 1 95.19 247 MET A C 1
ATOM 1947 O O . MET A 1 247 ? -8.312 24.266 20.469 1 95.19 247 MET A O 1
ATOM 1951 N N . ASP A 1 248 ? -9.141 25.297 18.688 1 93.81 248 ASP A N 1
ATOM 1952 C CA . ASP A 1 248 ? -9.961 26.266 19.406 1 93.81 248 ASP A CA 1
ATOM 1953 C C . ASP A 1 248 ? -11.141 26.734 18.562 1 93.81 248 ASP A C 1
ATOM 1955 O O . ASP A 1 248 ? -11.539 26.047 17.609 1 93.81 248 ASP A O 1
ATOM 1959 N N . ALA A 1 249 ? -11.734 27.797 18.984 1 93.69 249 ALA A N 1
ATOM 1960 C CA . ALA A 1 249 ? -12.945 28.25 18.312 1 93.69 249 ALA A CA 1
ATOM 1961 C C . ALA A 1 249 ? -12.633 28.797 16.922 1 93.69 249 ALA A C 1
ATOM 1963 O O . ALA A 1 249 ? -13.508 28.859 16.047 1 93.69 249 ALA A O 1
ATOM 1964 N N . GLU A 1 250 ? -11.438 29.078 16.656 1 95.62 250 GLU A N 1
ATOM 1965 C CA . GLU A 1 250 ? -11.086 29.75 15.422 1 95.62 250 GLU A CA 1
ATOM 1966 C C . GLU A 1 250 ? -10.398 28.797 14.445 1 95.62 250 GLU A C 1
ATOM 1968 O O . GLU A 1 250 ? -10.406 29.031 13.234 1 95.62 250 GLU A O 1
ATOM 1973 N N . LYS A 1 251 ? -9.797 27.781 15.039 1 96.44 251 LYS A N 1
ATOM 1974 C CA . LYS A 1 251 ? -8.977 26.953 14.148 1 96.44 251 LYS A CA 1
ATOM 1975 C C . LYS A 1 251 ? -8.859 25.531 14.664 1 96.44 251 LYS A C 1
ATOM 1977 O O . LYS A 1 251 ? -9.062 25.281 15.852 1 96.44 251 LYS A O 1
ATOM 1982 N N . VAL A 1 252 ? -8.641 24.578 13.812 1 97.5 252 VAL A N 1
ATOM 1983 C CA . VAL A 1 252 ? -8.211 23.203 14.047 1 97.5 252 VAL A CA 1
ATOM 1984 C C . VAL A 1 252 ? -7.074 22.859 13.086 1 97.5 252 VAL A C 1
ATOM 1986 O O . VAL A 1 252 ? -7.301 22.656 11.891 1 97.5 252 VAL A O 1
ATOM 1989 N N . TYR A 1 253 ? -5.789 22.781 13.633 1 97.12 253 TYR A N 1
ATOM 1990 C CA . TYR A 1 253 ? -4.645 22.578 12.75 1 97.12 253 TYR A CA 1
ATOM 1991 C C . TYR A 1 253 ? -3.693 21.531 13.305 1 97.12 253 TYR A C 1
ATOM 1993 O O . TYR A 1 253 ? -3.572 21.375 14.523 1 97.12 253 TYR A O 1
ATOM 2001 N N . TYR A 1 254 ? -3.176 20.859 12.383 1 94.81 254 TYR A N 1
ATOM 2002 C CA . TYR A 1 254 ? -2.061 19.938 12.625 1 94.81 254 TYR A CA 1
ATOM 2003 C C . TYR A 1 254 ? -0.803 20.422 11.906 1 94.81 254 TYR A C 1
ATOM 2005 O O . TYR A 1 254 ? -0.873 20.922 10.781 1 94.81 254 TYR A O 1
ATOM 2013 N N . LYS A 1 255 ? 0.319 20.312 12.656 1 94.81 255 LYS A N 1
ATOM 2014 C CA . LYS A 1 255 ? 1.602 20.734 12.102 1 94.81 255 LYS A CA 1
ATOM 2015 C C . LYS A 1 255 ? 2.717 19.781 12.508 1 94.81 255 LYS A C 1
ATOM 2017 O O . LYS A 1 255 ? 2.742 19.281 13.641 1 94.81 255 LYS A O 1
ATOM 2022 N N . SER A 1 256 ? 3.551 19.469 11.57 1 91.25 256 SER A N 1
ATOM 2023 C CA . SER A 1 256 ? 4.754 18.672 11.82 1 91.25 256 SER A CA 1
ATOM 2024 C C . SER A 1 256 ? 6.008 19.438 11.414 1 91.25 256 SER A C 1
ATOM 2026 O O . SER A 1 256 ? 6.188 19.781 10.242 1 91.25 256 SER A O 1
ATOM 2028 N N . ASP A 1 257 ? 6.871 19.672 12.398 1 91.12 257 ASP A N 1
ATOM 2029 C CA . ASP A 1 257 ? 8.125 20.375 12.156 1 91.12 257 ASP A CA 1
ATOM 2030 C C . ASP A 1 257 ? 9.32 19.422 12.258 1 91.12 257 ASP A C 1
ATOM 2032 O O . ASP A 1 257 ? 9.242 18.406 12.938 1 91.12 257 ASP A O 1
ATOM 2036 N N . LEU A 1 258 ? 10.352 19.844 11.57 1 86.94 258 LEU A N 1
ATOM 2037 C CA . LEU A 1 258 ? 11.609 19.125 11.75 1 86.94 258 LEU A CA 1
ATOM 2038 C C . LEU A 1 258 ? 12.398 19.703 12.914 1 86.94 258 LEU A C 1
ATOM 2040 O O . LEU A 1 258 ? 12.562 20.922 13.008 1 86.94 258 LEU A O 1
ATOM 2044 N N . ILE A 1 259 ? 12.859 18.891 13.75 1 83.25 259 ILE A N 1
ATOM 2045 C CA . ILE A 1 259 ? 13.695 19.344 14.852 1 83.25 259 ILE A CA 1
ATOM 2046 C C . ILE A 1 259 ? 15.07 19.75 14.32 1 83.25 259 ILE A C 1
ATOM 2048 O O . ILE A 1 259 ? 15.586 20.812 14.688 1 83.25 259 ILE A O 1
ATOM 2052 N N . ASP A 1 260 ? 15.586 18.922 13.477 1 82.25 260 ASP A N 1
ATOM 2053 C CA . ASP A 1 260 ? 16.812 19.234 12.758 1 82.25 260 ASP A CA 1
ATOM 2054 C C . ASP A 1 260 ? 16.516 19.672 11.32 1 82.25 260 ASP A C 1
ATOM 2056 O O . ASP A 1 260 ? 16.172 18.828 10.484 1 82.25 260 ASP A O 1
ATOM 2060 N N . GLU A 1 261 ? 16.766 20.922 11.047 1 82.44 261 GLU A N 1
ATOM 2061 C CA . GLU A 1 261 ? 16.375 21.516 9.766 1 82.44 261 GLU A CA 1
ATOM 2062 C C . GLU A 1 261 ? 17.328 21.078 8.656 1 82.44 261 GLU A C 1
ATOM 2064 O O . GLU A 1 261 ? 17.062 21.328 7.477 1 82.44 261 GLU A O 1
ATOM 2069 N N . SER A 1 262 ? 18.344 20.484 9.031 1 81 262 SER A N 1
ATOM 2070 C CA . SER A 1 262 ? 19.281 20.016 8.008 1 81 262 SER A CA 1
ATOM 2071 C C . SER A 1 262 ? 18.734 18.781 7.289 1 81 262 SER A C 1
ATOM 2073 O O . SER A 1 262 ? 19.188 18.453 6.195 1 81 262 SER A O 1
ATOM 2075 N N . TYR A 1 263 ? 17.75 18.219 7.93 1 82.88 263 TYR A N 1
ATOM 2076 C CA . TYR A 1 263 ? 17.109 17.062 7.312 1 82.88 263 TYR A CA 1
ATOM 2077 C C . TYR A 1 263 ? 16.125 17.5 6.234 1 82.88 263 TYR A C 1
ATOM 2079 O O . TYR A 1 263 ? 15.508 18.562 6.34 1 82.88 263 TYR A O 1
ATOM 2087 N N . ILE A 1 264 ? 16.141 16.703 5.207 1 90.81 264 ILE A N 1
ATOM 2088 C CA . ILE A 1 264 ? 15.172 16.922 4.145 1 90.81 264 ILE A CA 1
ATOM 2089 C C . ILE A 1 264 ? 14.094 15.844 4.207 1 90.81 264 ILE A C 1
ATOM 2091 O O . ILE A 1 264 ? 14.391 14.648 4.125 1 90.81 264 ILE A O 1
ATOM 2095 N N . SER A 1 265 ? 12.914 16.266 4.512 1 91 265 SER A N 1
ATOM 2096 C CA . SER A 1 265 ? 11.789 15.344 4.652 1 91 265 SER A CA 1
ATOM 2097 C C . SER A 1 265 ? 10.523 15.922 4.027 1 91 265 SER A C 1
ATOM 2099 O O . SER A 1 265 ? 10.344 17.141 4.004 1 91 265 SER A O 1
ATOM 2101 N N . LYS A 1 266 ? 9.734 15.023 3.465 1 94.62 266 LYS A N 1
ATOM 2102 C CA . LYS A 1 266 ? 8.453 15.445 2.906 1 94.62 266 LYS A CA 1
ATOM 2103 C C . LYS A 1 266 ? 7.383 14.391 3.137 1 94.62 266 LYS A C 1
ATOM 2105 O O . LYS A 1 266 ? 7.695 13.219 3.375 1 94.62 266 LYS A O 1
ATOM 2110 N N . TYR A 1 267 ? 6.172 14.836 3.217 1 95.12 267 TYR A N 1
ATOM 2111 C CA . TYR A 1 267 ? 5.012 13.953 3.266 1 95.12 267 TYR A CA 1
ATOM 2112 C C . TYR A 1 267 ? 4.164 14.094 2.008 1 95.12 267 TYR A C 1
ATOM 2114 O O . TYR A 1 267 ? 3.812 15.203 1.61 1 95.12 267 TYR A O 1
ATOM 2122 N N . VAL A 1 268 ? 3.838 12.938 1.36 1 97.25 268 VAL A N 1
ATOM 2123 C CA . VAL A 1 268 ? 3.227 13.023 0.039 1 97.25 268 VAL A CA 1
ATOM 2124 C C . VAL A 1 268 ? 1.959 12.172 -0.003 1 97.25 268 VAL A C 1
ATOM 2126 O O . VAL A 1 268 ? 1.942 11.047 0.5 1 97.25 268 VAL A O 1
ATOM 2129 N N . MET A 1 269 ? 0.859 12.711 -0.536 1 97.12 269 MET A N 1
ATOM 2130 C CA . MET A 1 269 ? -0.324 11.953 -0.929 1 97.12 269 MET A CA 1
ATOM 2131 C C . MET A 1 269 ? -0.218 11.492 -2.379 1 97.12 269 MET A C 1
ATOM 2133 O O . MET A 1 269 ? -0.347 12.297 -3.303 1 97.12 269 MET A O 1
ATOM 2137 N N . ASN A 1 270 ? -0.045 10.266 -2.568 1 92.25 270 ASN A N 1
ATOM 2138 C CA . ASN A 1 270 ? 0.226 9.828 -3.934 1 92.25 270 ASN A CA 1
ATOM 2139 C C . ASN A 1 270 ? -1.057 9.438 -4.664 1 92.25 270 ASN A C 1
ATOM 2141 O O . ASN A 1 270 ? -2.148 9.523 -4.098 1 92.25 270 ASN A O 1
ATOM 2145 N N . GLN A 1 271 ? -0.936 9.008 -5.859 1 88.44 271 GLN A N 1
ATOM 2146 C CA . GLN A 1 271 ? -2.055 8.797 -6.773 1 88.44 271 GLN A CA 1
ATOM 2147 C C . GLN A 1 271 ? -2.75 7.465 -6.496 1 88.44 271 GLN A C 1
ATOM 2149 O O . GLN A 1 271 ? -3.832 7.203 -7.023 1 88.44 271 GLN A O 1
ATOM 2154 N N . SER A 1 272 ? -2.188 6.652 -5.688 1 80.94 272 SER A N 1
ATOM 2155 C CA . SER A 1 272 ? -2.762 5.344 -5.383 1 80.94 272 SER A CA 1
ATOM 2156 C C . SER A 1 272 ? -3.479 5.355 -4.035 1 80.94 272 SER A C 1
ATOM 2158 O O . SER A 1 272 ? -3.912 4.309 -3.551 1 80.94 272 SER A O 1
ATOM 2160 N N . GLY A 1 273 ? -3.484 6.48 -3.439 1 89.69 273 GLY A N 1
ATOM 2161 C CA . GLY A 1 273 ? -4.199 6.609 -2.178 1 89.69 273 GLY A CA 1
ATOM 2162 C C . GLY A 1 273 ? -3.34 6.281 -0.971 1 89.69 273 GLY A C 1
ATOM 2163 O O . GLY A 1 273 ? -3.861 5.988 0.107 1 89.69 273 GLY A O 1
ATOM 2164 N N . ILE A 1 274 ? -2.076 6.27 -1.183 1 88.88 274 ILE A N 1
ATOM 2165 C CA . ILE A 1 274 ? -1.138 6.027 -0.092 1 88.88 274 ILE A CA 1
ATOM 2166 C C . ILE A 1 274 ? -0.45 7.332 0.299 1 88.88 274 ILE A C 1
ATOM 2168 O O . ILE A 1 274 ? 0.103 8.031 -0.556 1 88.88 274 ILE A O 1
ATOM 2172 N N . SER A 1 275 ? -0.562 7.695 1.53 1 93.12 275 SER A N 1
ATOM 2173 C CA . SER A 1 275 ? 0.21 8.82 2.051 1 93.12 275 SER A CA 1
ATOM 2174 C C . SER A 1 275 ? 1.517 8.352 2.68 1 93.12 275 SER A C 1
ATOM 2176 O O . SER A 1 275 ? 1.541 7.344 3.393 1 93.12 275 SER A O 1
ATOM 2178 N N . GLN A 1 276 ? 2.584 9.086 2.377 1 90.56 276 GLN A N 1
ATOM 2179 C CA . GLN A 1 276 ? 3.91 8.578 2.713 1 90.56 276 GLN A CA 1
ATOM 2180 C C . GLN A 1 276 ? 4.812 9.695 3.23 1 90.56 276 GLN A C 1
ATOM 2182 O O . GLN A 1 276 ? 4.801 10.805 2.697 1 90.56 276 GLN A O 1
ATOM 2187 N N . ARG A 1 277 ? 5.516 9.375 4.258 1 89.44 277 ARG A N 1
ATOM 2188 C CA . ARG A 1 277 ? 6.617 10.234 4.676 1 89.44 277 ARG A CA 1
ATOM 2189 C C . ARG A 1 277 ? 7.938 9.758 4.074 1 89.44 277 ARG A C 1
ATOM 2191 O O . ARG A 1 277 ? 8.297 8.586 4.195 1 89.44 277 ARG A O 1
ATOM 2198 N N . TRP A 1 278 ? 8.625 10.703 3.465 1 89.81 278 TRP A N 1
ATOM 2199 C CA . TRP A 1 278 ? 9.891 10.406 2.805 1 89.81 278 TRP A CA 1
ATOM 2200 C C . TRP A 1 278 ? 11.031 11.195 3.439 1 89.81 278 TRP A C 1
ATOM 2202 O O . TRP A 1 278 ? 10.875 12.375 3.748 1 89.81 278 TRP A O 1
ATOM 2212 N N . ASN A 1 279 ? 12.125 10.516 3.627 1 86.06 279 ASN A N 1
ATOM 2213 C CA . ASN A 1 279 ? 13.359 11.172 4.062 1 86.06 279 ASN A CA 1
ATOM 2214 C C . ASN A 1 279 ? 14.461 11.047 3.016 1 86.06 279 ASN A C 1
ATOM 2216 O O . ASN A 1 279 ? 14.617 9.984 2.4 1 86.06 279 ASN A O 1
ATOM 2220 N N . TRP A 1 280 ? 15.133 12.164 2.805 1 90.38 280 TRP A N 1
ATOM 2221 C CA . TRP A 1 280 ? 16.266 12.141 1.884 1 90.38 280 TRP A CA 1
ATOM 2222 C C . TRP A 1 280 ? 17.531 11.664 2.588 1 90.38 280 TRP A C 1
ATOM 2224 O O . TRP A 1 280 ? 17.828 12.109 3.697 1 90.38 280 TRP A O 1
ATOM 2234 N N . VAL A 1 281 ? 18.188 10.789 1.89 1 83.06 281 VAL A N 1
ATOM 2235 C CA . VAL A 1 281 ? 19.453 10.289 2.428 1 83.06 281 VAL A CA 1
ATOM 2236 C C . VAL A 1 281 ? 20.609 10.711 1.522 1 83.06 281 VAL A C 1
ATOM 2238 O O . VAL A 1 281 ? 20.734 10.211 0.405 1 83.06 281 VAL A O 1
ATOM 2241 N N . ASP A 1 282 ? 21.469 11.453 2.01 1 82.94 282 ASP A N 1
ATOM 2242 C CA . ASP A 1 282 ? 22.562 12.016 1.231 1 82.94 282 ASP A CA 1
ATOM 2243 C C . ASP A 1 282 ? 23.531 10.922 0.791 1 82.94 282 ASP A C 1
ATOM 2245 O O . ASP A 1 282 ? 24.047 10.953 -0.33 1 82.94 282 ASP A O 1
ATOM 2249 N N . ARG A 1 283 ? 23.797 10.062 1.64 1 78.19 283 ARG A N 1
ATOM 2250 C CA . ARG A 1 283 ? 24.781 9.031 1.354 1 78.19 283 ARG A CA 1
ATOM 2251 C C . ARG A 1 283 ? 24.406 8.227 0.119 1 78.19 283 ARG A C 1
ATOM 2253 O O . ARG A 1 283 ? 25.234 7.957 -0.742 1 78.19 283 ARG A O 1
ATOM 2260 N N . THR A 1 284 ? 23.156 7.898 0.103 1 78.06 284 THR A N 1
ATOM 2261 C CA . THR A 1 284 ? 22.703 7.074 -1.014 1 78.06 284 THR A CA 1
ATOM 2262 C C . THR A 1 284 ? 22.078 7.938 -2.109 1 78.06 284 THR A C 1
ATOM 2264 O O . THR A 1 284 ? 21.734 7.434 -3.176 1 78.06 284 THR A O 1
ATOM 2267 N N . GLN A 1 285 ? 21.984 9.18 -1.844 1 86.81 285 GLN A N 1
ATOM 2268 C CA . GLN A 1 285 ? 21.406 10.125 -2.787 1 86.81 285 GLN A CA 1
ATOM 2269 C C . GLN A 1 285 ? 20.031 9.656 -3.264 1 86.81 285 GLN A C 1
ATOM 2271 O O . GLN A 1 285 ? 19.766 9.594 -4.469 1 86.81 285 GLN A O 1
ATOM 2276 N N . GLY A 1 286 ? 19.203 9.273 -2.258 1 86.25 286 GLY A N 1
ATOM 2277 C CA . GLY A 1 286 ? 17.875 8.758 -2.58 1 86.25 286 GLY A CA 1
ATOM 2278 C C . GLY A 1 286 ? 16.875 8.969 -1.469 1 86.25 286 GLY A C 1
ATOM 2279 O O . GLY A 1 286 ? 17.234 9.305 -0.342 1 86.25 286 GLY A O 1
ATOM 2280 N N . TRP A 1 287 ? 15.641 8.891 -1.886 1 87.69 287 TRP A N 1
ATOM 2281 C CA . TRP A 1 287 ? 14.547 8.992 -0.924 1 87.69 287 TRP A CA 1
ATOM 2282 C C . TRP A 1 287 ? 14.25 7.637 -0.287 1 87.69 287 TRP A C 1
ATOM 2284 O O . TRP A 1 287 ? 14.266 6.609 -0.967 1 87.69 287 TRP A O 1
ATOM 2294 N N . ILE A 1 288 ? 14.023 7.676 0.997 1 80.5 288 ILE A N 1
ATOM 2295 C CA . ILE A 1 288 ? 13.594 6.465 1.69 1 80.5 288 ILE A CA 1
ATOM 2296 C C . ILE A 1 288 ? 12.258 6.711 2.381 1 80.5 288 ILE A C 1
ATOM 2298 O O . ILE A 1 288 ? 12.023 7.793 2.924 1 80.5 288 ILE A O 1
ATOM 2302 N N . ILE A 1 289 ? 11.398 5.738 2.275 1 82.38 289 ILE A N 1
ATOM 2303 C CA . ILE A 1 289 ? 10.102 5.844 2.939 1 82.38 289 ILE A CA 1
ATOM 2304 C C . ILE A 1 289 ? 10.273 5.629 4.441 1 82.38 289 ILE A C 1
ATOM 2306 O O . ILE A 1 289 ? 10.859 4.633 4.871 1 82.38 289 ILE A O 1
ATOM 2310 N N . TYR A 1 290 ? 9.773 6.547 5.156 1 80.69 290 TYR A N 1
ATOM 2311 C CA . TYR A 1 290 ? 9.789 6.43 6.609 1 80.69 290 TYR A CA 1
ATOM 2312 C C . TYR A 1 290 ? 8.531 5.73 7.117 1 80.69 290 TYR A C 1
ATOM 2314 O O . TYR A 1 290 ? 8.609 4.871 8 1 80.69 290 TYR A O 1
ATOM 2322 N N . PHE A 1 291 ? 7.387 6.105 6.594 1 81.38 291 PHE A N 1
ATOM 2323 C CA . PHE A 1 291 ? 6.176 5.348 6.879 1 81.38 291 PHE A CA 1
ATOM 2324 C C . PHE A 1 291 ? 5.121 5.586 5.809 1 81.38 291 PHE A C 1
ATOM 2326 O O . PHE A 1 291 ? 5.199 6.559 5.059 1 81.38 291 PHE A O 1
ATOM 2333 N N . ASN A 1 292 ? 4.219 4.664 5.863 1 85.06 292 ASN A N 1
ATOM 2334 C CA . ASN A 1 292 ? 3.082 4.703 4.945 1 85.06 292 ASN A CA 1
ATOM 2335 C C . ASN A 1 292 ? 1.756 4.73 5.699 1 85.06 292 ASN A C 1
ATOM 2337 O O . ASN A 1 292 ? 1.655 4.203 6.809 1 85.06 292 ASN A O 1
ATOM 2341 N N . MET A 1 293 ? 0.797 5.422 5.105 1 87.56 293 MET A N 1
ATOM 2342 C CA . MET A 1 293 ? -0.604 5.277 5.496 1 87.56 293 MET A CA 1
ATOM 2343 C C . MET A 1 293 ? -1.486 5.059 4.27 1 87.56 293 MET A C 1
ATOM 2345 O O . MET A 1 293 ? -1.544 5.91 3.383 1 87.56 293 MET A O 1
ATOM 2349 N N . PRO A 1 294 ? -2.176 3.852 4.234 1 87.94 294 PRO A N 1
ATOM 2350 C CA . PRO A 1 294 ? -2.238 2.752 5.199 1 87.94 294 PRO A CA 1
ATOM 2351 C C . PRO A 1 294 ? -0.894 2.049 5.383 1 87.94 294 PRO A C 1
ATOM 2353 O O . PRO A 1 294 ? -0.14 1.891 4.418 1 87.94 294 PRO A O 1
ATOM 2356 N N . ALA A 1 295 ? -0.708 1.672 6.641 1 85.94 295 ALA A N 1
ATOM 2357 C CA . ALA A 1 295 ? 0.511 0.935 6.961 1 85.94 295 ALA A CA 1
ATOM 2358 C C . ALA A 1 295 ? 0.354 -0.55 6.648 1 85.94 295 ALA A C 1
ATOM 2360 O O . ALA A 1 295 ? 1.333 -1.232 6.336 1 85.94 295 ALA A O 1
ATOM 2361 N N . ASP A 1 296 ? -0.728 -1.059 6.805 1 85.44 296 ASP A N 1
ATOM 2362 C CA . ASP A 1 296 ? -1.083 -2.443 6.504 1 85.44 296 ASP A CA 1
ATOM 2363 C C . ASP A 1 296 ? -2.586 -2.584 6.27 1 85.44 296 ASP A C 1
ATOM 2365 O O . ASP A 1 296 ? -3.299 -1.585 6.152 1 85.44 296 ASP A O 1
ATOM 2369 N N . LEU A 1 297 ? -3.041 -3.766 6.152 1 85.19 297 LEU A N 1
ATOM 2370 C CA . LEU A 1 297 ? -4.43 -4.047 5.801 1 85.19 297 LEU A CA 1
ATOM 2371 C C . LEU A 1 297 ? -5.379 -3.506 6.867 1 85.19 297 LEU A C 1
ATOM 2373 O O . LEU A 1 297 ? -6.496 -3.092 6.555 1 85.19 297 LEU A O 1
ATOM 2377 N N . CYS A 1 298 ? -4.949 -3.445 8.07 1 89 298 CYS A N 1
ATOM 2378 C CA . CYS A 1 298 ? -5.812 -3.057 9.18 1 89 298 CYS A CA 1
ATOM 2379 C C . CYS A 1 298 ? -6.102 -1.561 9.148 1 89 298 CYS A C 1
ATOM 2381 O O . CYS A 1 298 ? -6.961 -1.073 9.883 1 89 298 CYS A O 1
ATOM 2383 N N . ASP A 1 299 ? -5.496 -0.862 8.258 1 91.31 299 ASP A N 1
ATOM 2384 C CA . ASP A 1 299 ? -5.773 0.564 8.109 1 91.31 299 ASP A CA 1
ATOM 2385 C C . ASP A 1 299 ? -6.855 0.811 7.062 1 91.31 299 ASP A C 1
ATOM 2387 O O . ASP A 1 299 ? -7.266 1.952 6.844 1 91.31 299 ASP A O 1
ATOM 2391 N N . THR A 1 300 ? -7.305 -0.273 6.453 1 89.81 300 THR A N 1
ATOM 2392 C CA . THR A 1 300 ? -8.469 -0.146 5.586 1 89.81 300 THR A CA 1
ATOM 2393 C C . THR A 1 300 ? -9.711 0.24 6.391 1 89.81 300 THR A C 1
ATOM 2395 O O . THR A 1 300 ? -10.062 -0.444 7.352 1 89.81 300 THR A O 1
ATOM 2398 N N . TYR A 1 301 ? -10.328 1.261 5.965 1 94.06 301 TYR A N 1
ATOM 2399 C CA . TYR A 1 301 ? -11.422 1.822 6.75 1 94.06 301 TYR A CA 1
ATOM 2400 C C . TYR A 1 301 ? -12.562 0.82 6.887 1 94.06 301 TYR A C 1
ATOM 2402 O O . TYR A 1 301 ? -13.039 0.264 5.895 1 94.06 301 TYR A O 1
ATOM 2410 N N . ARG A 1 302 ? -12.953 0.532 8.102 1 92.56 302 ARG A N 1
ATOM 2411 C CA . ARG A 1 302 ? -14.117 -0.269 8.469 1 92.56 302 ARG A CA 1
ATOM 2412 C C . ARG A 1 302 ? -13.977 -1.7 7.957 1 92.56 302 ARG A C 1
ATOM 2414 O O . ARG A 1 302 ? -14.969 -2.334 7.586 1 92.56 302 ARG A O 1
ATOM 2421 N N . LEU A 1 303 ? -12.781 -2.152 7.902 1 89.56 303 LEU A N 1
ATOM 2422 C CA . LEU A 1 303 ? -12.492 -3.471 7.352 1 89.56 303 LEU A CA 1
ATOM 2423 C C . LEU A 1 303 ? -13.25 -4.555 8.109 1 89.56 303 LEU A C 1
ATOM 2425 O O . LEU A 1 303 ? -13.836 -5.449 7.492 1 89.56 303 LEU A O 1
ATOM 2429 N N . CYS A 1 304 ? -13.281 -4.492 9.484 1 92.31 304 CYS A N 1
ATOM 2430 C CA . CYS A 1 304 ? -13.805 -5.582 10.297 1 92.31 304 CYS A CA 1
ATOM 2431 C C . CYS A 1 304 ? -15.219 -5.281 10.766 1 92.31 304 CYS A C 1
ATOM 2433 O O . CYS A 1 304 ? -15.758 -5.98 11.625 1 92.31 304 CYS A O 1
ATOM 2435 N N . GLY A 1 305 ? -15.828 -4.188 10.281 1 93.06 305 GLY A N 1
ATOM 2436 C CA . GLY A 1 305 ? -17.203 -3.855 10.609 1 93.06 305 GLY A CA 1
ATOM 2437 C C . GLY A 1 305 ? -17.375 -3.381 12.039 1 93.06 305 GLY A C 1
ATOM 2438 O O . GLY A 1 305 ? -16.406 -3.066 12.719 1 93.06 305 GLY A O 1
ATOM 2439 N N . VAL A 1 306 ? -18.641 -3.354 12.43 1 96.06 306 VAL A N 1
ATOM 2440 C CA . VAL A 1 306 ? -19.031 -2.824 13.734 1 96.06 306 VAL A CA 1
ATOM 2441 C C . VAL A 1 306 ? -18.516 -3.75 14.844 1 96.06 306 VAL A C 1
ATOM 2443 O O . VAL A 1 306 ? -18.672 -4.969 14.758 1 96.06 306 VAL A O 1
ATOM 2446 N N . TYR A 1 307 ? -17.844 -3.18 15.836 1 97.25 307 TYR A N 1
ATOM 2447 C CA . TYR A 1 307 ? -17.328 -3.857 17.031 1 97.25 307 TYR A CA 1
ATOM 2448 C C . TYR A 1 307 ? -16.312 -4.93 16.656 1 97.25 307 TYR A C 1
ATOM 2450 O O . TYR A 1 307 ? -16.016 -5.82 17.453 1 97.25 307 TYR A O 1
ATOM 2458 N N . GLY A 1 308 ? -15.891 -4.859 15.383 1 96.06 308 GLY A N 1
ATOM 2459 C CA . GLY A 1 308 ? -14.797 -5.707 14.938 1 96.06 308 GLY A CA 1
ATOM 2460 C C . GLY A 1 308 ? -13.43 -5.066 15.141 1 96.06 308 GLY A C 1
ATOM 2461 O O . GLY A 1 308 ? -13.289 -3.85 15.008 1 96.06 308 GLY A O 1
ATOM 2462 N N . ARG A 1 309 ? -12.477 -5.887 15.414 1 94.94 309 ARG A N 1
ATOM 2463 C CA . ARG A 1 309 ? -11.102 -5.43 15.586 1 94.94 309 ARG A CA 1
ATOM 2464 C C . ARG A 1 309 ? -10.164 -6.094 14.586 1 94.94 309 ARG A C 1
ATOM 2466 O O . ARG A 1 309 ? -10.266 -7.297 14.336 1 94.94 309 ARG A O 1
ATOM 2473 N N . CYS A 1 310 ? -9.32 -5.25 14 1 91.38 310 CYS A N 1
ATOM 2474 C CA . CYS A 1 310 ? -8.328 -5.777 13.07 1 91.38 310 CYS A CA 1
ATOM 2475 C C . CYS A 1 310 ? -6.973 -5.934 13.742 1 91.38 310 CYS A C 1
ATOM 2477 O O . CYS A 1 310 ? -6.516 -5.031 14.445 1 91.38 310 CYS A O 1
ATOM 2479 N N . ASP A 1 311 ? -6.418 -7.031 13.602 1 86.75 311 ASP A N 1
ATOM 2480 C CA . ASP A 1 311 ? -5.066 -7.32 14.07 1 86.75 311 ASP A CA 1
ATOM 2481 C C . ASP A 1 311 ? -4.191 -7.84 12.93 1 86.75 311 ASP A C 1
ATOM 2483 O O . ASP A 1 311 ? -4.336 -8.984 12.5 1 86.75 311 ASP A O 1
ATOM 2487 N N . ALA A 1 312 ? -3.291 -7.031 12.547 1 79.12 312 ALA A N 1
ATOM 2488 C CA . ALA A 1 312 ? -2.467 -7.348 11.383 1 79.12 312 ALA A CA 1
ATOM 2489 C C . ALA A 1 312 ? -1.617 -8.594 11.641 1 79.12 312 ALA A C 1
ATOM 2491 O O . ALA A 1 312 ? -1.161 -9.242 10.695 1 79.12 312 ALA A O 1
ATOM 2492 N N . GLY A 1 313 ? -1.383 -8.914 12.914 1 71.69 313 GLY A N 1
ATOM 2493 C CA . GLY A 1 313 ? -0.576 -10.07 13.266 1 71.69 313 GLY A CA 1
ATOM 2494 C C . GLY A 1 313 ? -1.387 -11.352 13.398 1 71.69 313 GLY A C 1
ATOM 2495 O O . GLY A 1 313 ? -0.833 -12.422 13.656 1 71.69 313 GLY A O 1
ATOM 2496 N N . SER A 1 314 ? -2.67 -11.211 13.148 1 73.88 314 SER A N 1
ATOM 2497 C CA . SER A 1 314 ? -3.549 -12.359 13.32 1 73.88 314 SER A CA 1
ATOM 2498 C C . SER A 1 314 ? -4.074 -12.859 11.977 1 73.88 314 SER A C 1
ATOM 2500 O O . SER A 1 314 ? -4.043 -12.125 10.984 1 73.88 314 SER A O 1
ATOM 2502 N N . SER A 1 315 ? -4.344 -14.242 11.93 1 70 315 SER A N 1
ATOM 2503 C CA . SER A 1 315 ? -4.996 -14.852 10.773 1 70 315 SER A CA 1
ATOM 2504 C C . SER A 1 315 ? -6.23 -15.641 11.188 1 70 315 SER A C 1
ATOM 2506 O O . SER A 1 315 ? -6.125 -16.625 11.93 1 70 315 SER A O 1
ATOM 2508 N N . PRO A 1 316 ? -7.457 -15.141 10.828 1 77.12 316 PRO A N 1
ATOM 2509 C CA . PRO A 1 316 ? -7.805 -13.938 10.07 1 77.12 316 PRO A CA 1
ATOM 2510 C C . PRO A 1 316 ? -7.559 -12.648 10.859 1 77.12 316 PRO A C 1
ATOM 2512 O O . PRO A 1 316 ? -7.574 -12.664 12.094 1 77.12 316 PRO A O 1
ATOM 2515 N N . PRO A 1 317 ? -7.355 -11.617 10.109 1 82.62 317 PRO A N 1
ATOM 2516 C CA . PRO A 1 317 ? -7.023 -10.375 10.812 1 82.62 317 PRO A CA 1
ATOM 2517 C C . PRO A 1 317 ? -8.211 -9.797 11.578 1 82.62 317 PRO A C 1
ATOM 2519 O O . PRO A 1 317 ? -8.031 -9.086 12.57 1 82.62 317 PRO A O 1
ATOM 2522 N N . CYS A 1 318 ? -9.367 -10.078 11.086 1 89.62 318 CYS A N 1
ATOM 2523 C CA . CYS A 1 318 ? -10.547 -9.5 11.719 1 89.62 318 CYS A CA 1
ATOM 2524 C C . CYS A 1 318 ? -11.133 -10.445 12.758 1 89.62 318 CYS A C 1
ATOM 2526 O O . CYS A 1 318 ? -11.336 -11.625 12.484 1 89.62 318 CYS A O 1
ATOM 2528 N N . GLN A 1 319 ? -11.359 -9.891 13.969 1 91.38 319 GLN A N 1
ATOM 2529 C CA . GLN A 1 319 ? -11.992 -10.594 15.078 1 91.38 319 GLN A CA 1
ATOM 2530 C C . GLN A 1 319 ? -12.953 -9.68 15.836 1 91.38 319 GLN A C 1
ATOM 2532 O O . GLN A 1 319 ? -12.812 -8.453 15.789 1 91.38 319 GLN A O 1
ATOM 2537 N N . CYS A 1 320 ? -13.883 -10.344 16.422 1 95.56 320 CYS A N 1
ATOM 2538 C CA . CYS A 1 320 ? -14.758 -9.547 17.281 1 95.56 320 CYS A CA 1
ATOM 2539 C C . CYS A 1 320 ? -14.062 -9.211 18.594 1 95.56 320 CYS A C 1
ATOM 2541 O O . CYS A 1 320 ? -13.227 -9.977 19.078 1 95.56 320 CYS A O 1
ATOM 2543 N N . LEU A 1 321 ? -14.398 -8.062 19.125 1 95.81 321 LEU A N 1
ATOM 2544 C CA . LEU A 1 321 ? -13.961 -7.746 20.484 1 95.81 321 LEU A CA 1
ATOM 2545 C C . LEU A 1 321 ? -14.469 -8.781 21.469 1 95.81 321 LEU A C 1
ATOM 2547 O O . LEU A 1 321 ? -15.477 -9.445 21.219 1 95.81 321 LEU A O 1
ATOM 2551 N N . ASP A 1 322 ? -13.727 -8.867 22.562 1 93.38 322 ASP A N 1
ATOM 2552 C CA . ASP A 1 322 ? -14.195 -9.758 23.609 1 93.38 322 ASP A CA 1
ATOM 2553 C C . ASP A 1 322 ? -15.633 -9.438 24.016 1 93.38 322 ASP A C 1
ATOM 2555 O O . ASP A 1 322 ? -16 -8.266 24.125 1 93.38 322 ASP A O 1
ATOM 2559 N N . LYS A 1 323 ? -16.5 -10.438 24.172 1 95.06 323 LYS A N 1
ATOM 2560 C CA . LYS A 1 323 ? -17.891 -10.367 24.578 1 95.06 323 LYS A CA 1
ATOM 2561 C C . LYS A 1 323 ? -18.781 -9.984 23.406 1 95.06 323 LYS A C 1
ATOM 2563 O O . LYS A 1 323 ? -19.969 -9.672 23.594 1 95.06 323 LYS A O 1
ATOM 2568 N N . PHE A 1 324 ? -18.266 -9.938 22.281 1 96.56 324 PHE A N 1
ATOM 2569 C CA . PHE A 1 324 ? -19.016 -9.789 21.031 1 96.56 324 PHE A CA 1
ATOM 2570 C C . PHE A 1 324 ? -18.906 -11.039 20.172 1 96.56 324 PHE A C 1
ATOM 2572 O O . PHE A 1 324 ? -17.969 -11.828 20.328 1 96.56 324 PHE A O 1
ATOM 2579 N N . VAL A 1 325 ? -19.922 -11.203 19.344 1 95 325 VAL A N 1
ATOM 2580 C CA . VAL A 1 325 ? -19.922 -12.375 18.484 1 95 325 VAL A CA 1
ATOM 2581 C C . VAL A 1 325 ? -20.234 -11.953 17.047 1 95 325 VAL A C 1
ATOM 2583 O O . VAL A 1 325 ? -20.906 -10.945 16.812 1 95 325 VAL A O 1
ATOM 2586 N N . PRO A 1 326 ? -19.766 -12.711 16.094 1 93.56 326 PRO A N 1
ATOM 2587 C CA . PRO A 1 326 ? -20 -12.344 14.695 1 93.56 326 PRO A CA 1
ATOM 2588 C C . PRO A 1 326 ? -21.484 -12.242 14.352 1 93.56 326 PRO A C 1
ATOM 2590 O O . PRO A 1 326 ? -22.266 -13.109 14.75 1 93.56 326 PRO A O 1
ATOM 2593 N N . ARG A 1 327 ? -21.781 -11.203 13.742 1 92.94 327 ARG A N 1
ATOM 2594 C CA . ARG A 1 327 ? -23.156 -11.039 13.273 1 92.94 327 ARG A CA 1
ATOM 2595 C C . ARG A 1 327 ? -23.516 -12.117 12.25 1 92.94 327 ARG A C 1
ATOM 2597 O O . ARG A 1 327 ? -24.641 -12.625 12.242 1 92.94 327 ARG A O 1
ATOM 2604 N N . ASP A 1 328 ? -22.562 -12.414 11.359 1 88.19 328 ASP A N 1
ATOM 2605 C CA . ASP A 1 328 ? -22.672 -13.461 10.344 1 88.19 328 ASP A CA 1
ATOM 2606 C C . ASP A 1 328 ? -21.5 -14.438 10.422 1 88.19 328 ASP A C 1
ATOM 2608 O O . ASP A 1 328 ? -20.547 -14.312 9.656 1 88.19 328 ASP A O 1
ATOM 2612 N N . PRO A 1 329 ? -21.688 -15.438 11.18 1 84.19 329 PRO A N 1
ATOM 2613 C CA . PRO A 1 329 ? -20.578 -16.391 11.359 1 84.19 329 PRO A CA 1
ATOM 2614 C C . PRO A 1 329 ? -20.172 -17.078 10.055 1 84.19 329 PRO A C 1
ATOM 2616 O O . PRO A 1 329 ? -18.984 -17.328 9.836 1 84.19 329 PRO A O 1
ATOM 2619 N N . ASP A 1 330 ? -21.094 -17.344 9.227 1 75.19 330 ASP A N 1
ATOM 2620 C CA . ASP A 1 330 ? -20.781 -17.984 7.953 1 75.19 330 ASP A CA 1
ATOM 2621 C C . ASP A 1 330 ? -19.969 -17.062 7.051 1 75.19 330 ASP A C 1
ATOM 2623 O O . ASP A 1 330 ? -19.062 -17.516 6.34 1 75.19 330 ASP A O 1
ATOM 2627 N N . GLY A 1 331 ? -20.359 -15.82 7.133 1 7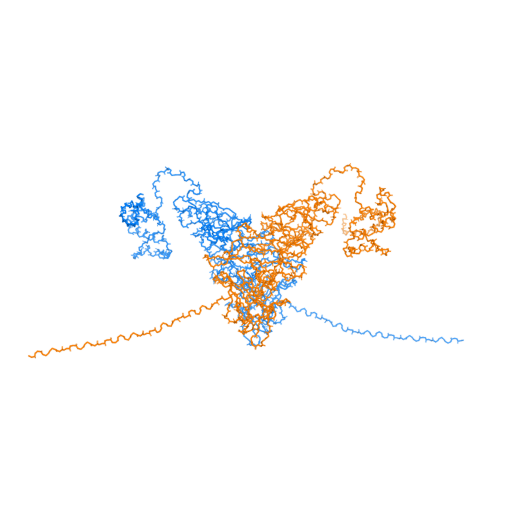5.5 331 GLY A N 1
ATOM 2628 C CA . GLY A 1 331 ? -19.594 -14.844 6.375 1 75.5 331 GLY A CA 1
ATOM 2629 C C . GLY A 1 331 ? -18.141 -14.758 6.809 1 75.5 331 GLY A C 1
ATOM 2630 O O . GLY A 1 331 ? -17.25 -14.641 5.969 1 75.5 331 GLY A O 1
ATOM 2631 N N . TRP A 1 332 ? -17.891 -14.914 8.039 1 75.62 332 TRP A N 1
ATOM 2632 C CA . TRP A 1 332 ? -16.547 -14.852 8.578 1 75.62 332 TRP A CA 1
ATOM 2633 C C . TRP A 1 332 ? -15.703 -16.031 8.086 1 75.62 332 TRP A C 1
ATOM 2635 O O . TRP A 1 332 ? -14.516 -15.883 7.797 1 75.62 332 TRP A O 1
ATOM 2645 N N . ILE A 1 333 ? -16.375 -17.094 7.945 1 69.12 333 ILE A N 1
ATOM 2646 C CA . ILE A 1 333 ? -15.711 -18.281 7.438 1 69.12 333 ILE A CA 1
ATOM 2647 C C . ILE A 1 333 ? -15.305 -18.062 5.98 1 69.12 333 ILE A C 1
ATOM 2649 O O . ILE A 1 333 ? -14.25 -18.531 5.547 1 69.12 333 ILE A O 1
ATOM 2653 N N . ARG A 1 334 ? -16.156 -17.266 5.418 1 67 334 ARG A N 1
ATOM 2654 C CA . ARG A 1 334 ? -15.891 -16.984 4.008 1 67 334 ARG A CA 1
ATOM 2655 C C . ARG A 1 334 ? -15.008 -15.75 3.846 1 67 334 ARG A C 1
ATOM 2657 O O . ARG A 1 334 ? -15.039 -15.094 2.801 1 67 334 ARG A O 1
ATOM 2664 N N . ALA A 1 335 ? -14.422 -15.328 4.918 1 72.88 335 ALA A N 1
ATOM 2665 C CA . ALA A 1 335 ? -13.469 -14.219 4.934 1 72.88 335 ALA A CA 1
ATOM 2666 C C . ALA A 1 335 ? -14.156 -12.898 4.625 1 72.88 335 ALA A C 1
ATOM 2668 O O . ALA A 1 335 ? -13.609 -12.047 3.916 1 72.88 335 ALA A O 1
ATOM 2669 N N . ASP A 1 336 ? -15.414 -12.836 5.02 1 77.81 336 ASP A N 1
ATOM 2670 C CA . ASP A 1 336 ? -16.141 -11.578 4.938 1 77.81 336 ASP A CA 1
ATOM 2671 C C . ASP A 1 336 ? -16.469 -11.039 6.328 1 77.81 336 ASP A C 1
ATOM 2673 O O . ASP A 1 336 ? -17.547 -11.289 6.863 1 77.81 336 ASP A O 1
ATOM 2677 N N . PRO A 1 337 ? -15.617 -10.281 6.754 1 83.75 337 PRO A N 1
ATOM 2678 C CA . PRO A 1 337 ? -15.852 -9.734 8.094 1 83.75 337 PRO A CA 1
ATOM 2679 C C . PRO A 1 337 ? -16.672 -8.445 8.07 1 83.75 337 PRO A C 1
ATOM 2681 O O . PRO A 1 337 ? -16.891 -7.828 9.117 1 83.75 337 PRO A O 1
ATOM 2684 N N . SER A 1 338 ? -17.344 -8.055 7.012 1 81.25 338 SER A N 1
ATOM 2685 C CA . SER A 1 338 ? -17.875 -6.715 6.836 1 81.25 338 SER A CA 1
ATOM 2686 C C . SER A 1 338 ? -19.156 -6.523 7.645 1 81.25 338 SER A C 1
ATOM 2688 O O . SER A 1 338 ? -19.562 -5.391 7.922 1 81.25 338 SER A O 1
ATOM 2690 N N . SER A 1 339 ? -19.734 -7.652 8.023 1 87.5 339 SER A N 1
ATOM 2691 C CA . SER A 1 339 ? -20.969 -7.547 8.789 1 87.5 339 SER A CA 1
ATOM 2692 C C . SER A 1 339 ? -20.703 -7.145 10.234 1 87.5 339 SER A C 1
ATOM 2694 O O . SER A 1 339 ? -21.609 -6.723 10.945 1 87.5 339 SER A O 1
ATOM 2696 N N . GLY A 1 340 ? -19.484 -7.352 10.602 1 93.62 340 GLY A N 1
ATOM 2697 C CA . GLY A 1 340 ? -19.109 -6.957 11.953 1 93.62 340 GLY A CA 1
ATOM 2698 C C . GLY A 1 340 ? -19.625 -7.898 13.023 1 93.62 340 GLY A C 1
ATOM 2699 O O . GLY A 1 340 ? -19.719 -9.109 12.805 1 93.62 340 GLY A O 1
ATOM 2700 N N . CYS A 1 341 ? -19.812 -7.316 14.227 1 96.81 341 CYS A N 1
ATOM 2701 C CA . CYS A 1 341 ? -20.141 -8.102 15.406 1 96.81 341 CYS A CA 1
ATOM 2702 C C . CYS A 1 341 ? -21.359 -7.523 16.141 1 96.81 341 CYS A C 1
ATOM 2704 O O . CYS A 1 341 ? -21.797 -6.414 15.828 1 96.81 341 CYS A O 1
ATOM 2706 N N . LEU A 1 342 ? -21.859 -8.422 16.922 1 95.38 342 LEU A N 1
ATOM 2707 C CA . LEU A 1 342 ? -22.953 -8.039 17.812 1 95.38 342 LEU A CA 1
ATOM 2708 C C . LEU A 1 342 ? -22.609 -8.359 19.266 1 95.38 342 LEU A C 1
ATOM 2710 O O . LEU A 1 342 ? -21.812 -9.266 19.531 1 95.38 342 LEU A O 1
ATOM 2714 N N . ARG A 1 343 ? -23.234 -7.531 20.109 1 94.75 343 ARG A N 1
ATOM 2715 C CA . ARG A 1 343 ? -23.109 -7.855 21.516 1 94.75 343 ARG A CA 1
ATOM 2716 C C . ARG A 1 343 ? -23.719 -9.219 21.828 1 94.75 343 ARG A C 1
ATOM 2718 O O . ARG A 1 343 ? -24.781 -9.562 21.297 1 94.75 343 ARG A O 1
ATOM 2725 N N . ARG A 1 344 ? -23.047 -9.945 22.672 1 92.25 344 ARG A N 1
ATOM 2726 C CA . ARG A 1 344 ? -23.609 -11.219 23.094 1 92.25 344 ARG A CA 1
ATOM 2727 C C . ARG A 1 344 ? -24.953 -11.016 23.797 1 92.25 344 ARG A C 1
ATOM 2729 O O . ARG A 1 344 ? -25.875 -11.797 23.609 1 92.25 344 ARG A O 1
ATOM 2736 N N . THR A 1 345 ? -24.953 -10 24.641 1 90.38 345 THR A N 1
ATOM 2737 C CA . THR A 1 345 ? -26.141 -9.609 25.391 1 90.38 345 THR A CA 1
ATOM 2738 C C . THR A 1 345 ? -26.516 -8.156 25.094 1 90.38 345 THR A C 1
ATOM 2740 O O . THR A 1 345 ? -25.672 -7.266 25.188 1 90.38 345 THR A O 1
ATOM 2743 N N . ASN A 1 346 ? -27.781 -7.934 24.828 1 90 346 ASN A N 1
ATOM 2744 C CA . ASN A 1 346 ? -28.219 -6.586 24.516 1 90 346 ASN A CA 1
ATOM 2745 C C . ASN A 1 346 ? -28.141 -5.664 25.719 1 90 346 ASN A C 1
ATOM 2747 O O . ASN A 1 346 ? -28.281 -6.113 26.859 1 90 346 ASN A O 1
ATOM 2751 N N . LEU A 1 347 ? -28.016 -4.43 25.406 1 91.69 347 LEU A N 1
ATOM 2752 C CA . LEU A 1 347 ? -27.969 -3.42 26.453 1 91.69 347 LEU A CA 1
ATOM 2753 C C . LEU A 1 347 ? -29.344 -3.189 27.062 1 91.69 347 LEU A C 1
ATOM 2755 O O . LEU A 1 347 ? -30.359 -3.322 26.375 1 91.69 347 LEU A O 1
ATOM 2759 N N . SER A 1 348 ? -29.406 -2.975 28.375 1 85.88 348 SER A N 1
ATOM 2760 C CA . SER A 1 348 ? -30.672 -2.699 29.047 1 85.88 348 SER A CA 1
ATOM 2761 C C . SER A 1 348 ? -30.719 -1.262 29.562 1 85.88 348 SER A C 1
ATOM 2763 O O . SER A 1 348 ? -31.797 -0.761 29.906 1 85.88 348 SER A O 1
ATOM 2765 N N . CYS A 1 349 ? -29.719 -0.519 29.438 1 83.19 349 CYS A N 1
ATOM 2766 C CA . CYS A 1 349 ? -29.562 0.838 29.953 1 83.19 349 CYS A CA 1
ATOM 2767 C C . CYS A 1 349 ? -29.625 0.861 31.484 1 83.19 349 CYS A C 1
ATOM 2769 O O . CYS A 1 349 ? -29.094 1.766 32.125 1 83.19 349 CYS A O 1
ATOM 2771 N N . LYS A 1 350 ? -30.422 -0.111 31.984 1 80.69 350 LYS A N 1
ATOM 2772 C CA . LYS A 1 350 ? -30.484 -0.245 33.438 1 80.69 350 LYS A CA 1
ATOM 2773 C C . LYS A 1 350 ? -29.469 -1.264 33.938 1 80.69 350 LYS A C 1
ATOM 2775 O O . LYS A 1 350 ? -29.516 -2.434 33.562 1 80.69 350 LYS A O 1
ATOM 2780 N N . GLY A 1 351 ? -28.469 -0.709 34.656 1 86.56 351 GLY A N 1
ATOM 2781 C CA . GLY A 1 351 ? -27.5 -1.599 35.281 1 86.56 351 GLY A CA 1
ATOM 2782 C C . GLY A 1 351 ? -26.328 -1.912 34.375 1 86.56 351 GLY A C 1
ATOM 2783 O O . GLY A 1 351 ? -25.5 -2.779 34.688 1 86.56 351 GLY A O 1
ATOM 2784 N N . ASP A 1 352 ? -26.297 -1.302 33.25 1 92.31 352 ASP A N 1
ATOM 2785 C CA . ASP A 1 352 ? -25.172 -1.529 32.344 1 92.31 352 ASP A CA 1
ATOM 2786 C C . ASP A 1 352 ? -23.859 -1.086 32.969 1 92.31 352 ASP A C 1
ATOM 2788 O O . ASP A 1 352 ? -23.844 -0.238 33.875 1 92.31 352 ASP A O 1
ATOM 2792 N N . GLY A 1 353 ? -22.797 -1.763 32.594 1 93.75 353 GLY A N 1
ATOM 2793 C CA . GLY A 1 353 ? -21.453 -1.406 33 1 93.75 353 GLY A CA 1
ATOM 2794 C C . GLY A 1 353 ? -20.516 -1.21 31.812 1 93.75 353 GLY A C 1
ATOM 2795 O O . GLY A 1 353 ? -20.969 -0.937 30.703 1 93.75 353 GLY A O 1
ATOM 2796 N N . PHE A 1 354 ? -19.266 -1.174 32.188 1 96.5 354 PHE A N 1
ATOM 2797 C CA . PHE A 1 354 ? -18.297 -0.941 31.141 1 96.5 354 PHE A CA 1
ATOM 2798 C C . PHE A 1 354 ? -17.156 -1.944 31.219 1 96.5 354 PHE A C 1
ATOM 2800 O O . PHE A 1 354 ? -16.734 -2.328 32.312 1 96.5 354 PHE A O 1
ATOM 2807 N N . ILE A 1 355 ? -16.656 -2.334 30.078 1 96.62 355 ILE A N 1
ATOM 2808 C CA . ILE A 1 355 ? -15.469 -3.168 29.984 1 96.62 355 ILE A CA 1
ATOM 2809 C C . ILE A 1 355 ? -14.344 -2.393 29.297 1 96.62 355 ILE A C 1
ATOM 2811 O O . ILE A 1 355 ? -14.578 -1.735 28.281 1 96.62 355 ILE A O 1
ATOM 2815 N N . ARG A 1 356 ? -13.227 -2.52 29.906 1 96.44 356 ARG A N 1
ATOM 2816 C CA . ARG A 1 356 ? -12.062 -1.823 29.375 1 96.44 356 ARG A CA 1
ATOM 2817 C C . ARG A 1 356 ? -11.367 -2.66 28.312 1 96.44 356 ARG A C 1
ATOM 2819 O O . ARG A 1 356 ? -11.055 -3.83 28.531 1 96.44 356 ARG A O 1
ATOM 2826 N N . TYR A 1 357 ? -11.156 -2.082 27.188 1 96.31 357 TYR A N 1
ATOM 2827 C CA . TYR A 1 357 ? -10.32 -2.646 26.125 1 96.31 357 TYR A CA 1
ATOM 2828 C C . TYR A 1 357 ? -9.062 -1.809 25.922 1 96.31 357 TYR A C 1
ATOM 2830 O O . TYR A 1 357 ? -9.125 -0.578 25.875 1 96.31 357 TYR A O 1
ATOM 2838 N N . SER A 1 358 ? -7.922 -2.506 25.797 1 94 358 SER A N 1
ATOM 2839 C CA . SER A 1 358 ? -6.656 -1.783 25.734 1 94 358 SER A CA 1
ATOM 2840 C C . SER A 1 358 ? -5.91 -2.09 24.438 1 94 358 SER A C 1
ATOM 2842 O O . SER A 1 358 ? -6.211 -3.078 23.766 1 94 358 SER A O 1
ATOM 2844 N N . GLY A 1 359 ? -4.988 -1.135 24.109 1 90.5 359 GLY A N 1
ATOM 2845 C CA . GLY A 1 359 ? -4.094 -1.368 23 1 90.5 359 GLY A CA 1
ATOM 2846 C C . GLY A 1 359 ? -4.781 -1.238 21.641 1 90.5 359 GLY A C 1
ATOM 2847 O O . GLY A 1 359 ? -4.516 -2.02 20.734 1 90.5 359 GLY A O 1
ATOM 2848 N N . ILE A 1 360 ? -5.707 -0.258 21.562 1 92.12 360 ILE A N 1
ATOM 2849 C CA . ILE A 1 360 ? -6.441 -0.21 20.297 1 92.12 360 ILE A CA 1
ATOM 2850 C C . ILE A 1 360 ? -6.348 1.192 19.703 1 92.12 360 ILE A C 1
ATOM 2852 O O . ILE A 1 360 ? -6.082 2.162 20.422 1 92.12 360 ILE A O 1
ATOM 2856 N N . LYS A 1 361 ? -6.449 1.271 18.438 1 93.06 361 LYS A N 1
ATOM 2857 C CA . LYS A 1 361 ? -6.832 2.518 17.781 1 93.06 361 LYS A CA 1
ATOM 2858 C C . LYS A 1 361 ? -8.305 2.83 18.016 1 93.06 361 LYS A C 1
ATOM 2860 O O . LYS A 1 361 ? -9.18 2.016 17.703 1 93.06 361 LYS A O 1
ATOM 2865 N N . LEU A 1 362 ? -8.531 3.949 18.547 1 95.75 362 LEU A N 1
ATOM 2866 C CA . LEU A 1 362 ? -9.898 4.312 18.906 1 95.75 362 LEU A CA 1
ATOM 2867 C C . LEU A 1 362 ? -10.797 4.32 17.672 1 95.75 362 LEU A C 1
ATOM 2869 O O . LEU A 1 362 ? -10.336 4.566 16.562 1 95.75 362 LEU A O 1
ATOM 2873 N N . PRO A 1 363 ? -12.07 4.039 17.875 1 96.94 363 PRO A N 1
ATOM 2874 C CA . PRO A 1 363 ? -13.016 4.023 16.75 1 96.94 363 PRO A CA 1
ATOM 2875 C C . PRO A 1 363 ? -13.148 5.383 16.078 1 96.94 363 PRO A C 1
ATOM 2877 O O . PRO A 1 363 ? -12.641 6.383 16.578 1 96.94 363 PRO A O 1
ATOM 2880 N N . ASP A 1 364 ? -13.789 5.309 14.906 1 97.19 364 ASP A N 1
ATOM 2881 C CA . ASP A 1 364 ? -14.094 6.535 14.172 1 97.19 364 ASP A CA 1
ATOM 2882 C C . ASP A 1 364 ? -14.773 7.562 15.078 1 97.19 364 ASP A C 1
ATOM 2884 O O . ASP A 1 364 ? -15.812 7.273 15.68 1 97.19 364 ASP A O 1
ATOM 2888 N N . ALA A 1 365 ? -14.25 8.758 15.172 1 96.94 365 ALA A N 1
ATOM 2889 C CA . ALA A 1 365 ? -14.695 9.734 16.156 1 96.94 365 ALA A CA 1
ATOM 2890 C C . ALA A 1 365 ? -15.57 10.805 15.5 1 96.94 365 ALA A C 1
ATOM 2892 O O . ALA A 1 365 ? -15.898 11.82 16.125 1 96.94 365 ALA A O 1
ATOM 2893 N N . ARG A 1 366 ? -15.977 10.719 14.273 1 95.31 366 ARG A N 1
ATOM 2894 C CA . ARG A 1 366 ? -16.734 11.75 13.562 1 95.31 366 ARG A CA 1
ATOM 2895 C C . ARG A 1 366 ? -18.109 11.945 14.18 1 95.31 366 ARG A C 1
ATOM 2897 O O . ARG A 1 366 ? -18.719 13.008 14.039 1 95.31 366 ARG A O 1
ATOM 2904 N N . THR A 1 367 ? -18.594 10.891 14.867 1 92.88 367 THR A N 1
ATOM 2905 C CA . THR A 1 367 ? -19.906 11.016 15.508 1 92.88 367 THR A CA 1
ATOM 2906 C C . THR A 1 367 ? -19.766 11 17.031 1 92.88 367 THR A C 1
ATOM 2908 O O . THR A 1 367 ? -20.719 10.633 17.734 1 92.88 367 THR A O 1
ATOM 2911 N N . SER A 1 368 ? -18.688 11.422 17.484 1 96.56 368 SER A N 1
ATOM 2912 C CA . SER A 1 368 ? -18.406 11.422 18.922 1 96.56 368 SER A CA 1
ATOM 2913 C C . SER A 1 368 ? -18.641 12.797 19.516 1 96.56 368 SER A C 1
ATOM 2915 O O . SER A 1 368 ? -18.859 13.773 18.797 1 96.56 368 SER A O 1
ATOM 2917 N N . TRP A 1 369 ? -18.688 12.789 20.797 1 96.81 369 TRP A N 1
ATOM 2918 C CA . TRP A 1 369 ? -18.75 14 21.609 1 96.81 369 TRP A CA 1
ATOM 2919 C C . TRP A 1 369 ? -17.547 14.086 22.547 1 96.81 369 TRP A C 1
ATOM 2921 O O . TRP A 1 369 ? -17.062 13.07 23.047 1 96.81 369 TRP A O 1
ATOM 2931 N N . HIS A 1 370 ? -17.094 15.383 22.75 1 96.88 370 HIS A N 1
ATOM 2932 C CA . HIS A 1 370 ? -15.906 15.484 23.594 1 96.88 370 HIS A CA 1
ATOM 2933 C C . HIS A 1 370 ? -15.992 16.688 24.531 1 96.88 370 HIS A C 1
ATOM 2935 O O . HIS A 1 370 ? -16.75 17.625 24.281 1 96.88 370 HIS A O 1
ATOM 2941 N N . ASN A 1 371 ? -15.32 16.578 25.594 1 96 371 ASN A N 1
ATOM 2942 C CA . ASN A 1 371 ? -15.117 17.609 26.609 1 96 371 ASN A CA 1
ATOM 2943 C C . ASN A 1 371 ? -13.695 17.578 27.156 1 96 371 ASN A C 1
ATOM 2945 O O . ASN A 1 371 ? -13.266 16.578 27.719 1 96 371 ASN A O 1
ATOM 2949 N N . ALA A 1 372 ? -13.008 18.719 27.125 1 93.5 372 ALA A N 1
ATOM 2950 C CA . ALA A 1 372 ? -11.578 18.734 27.438 1 93.5 372 ALA A CA 1
ATOM 2951 C C . ALA A 1 372 ? -11.344 18.812 28.938 1 93.5 372 ALA A C 1
ATOM 2953 O O . ALA A 1 372 ? -10.234 18.547 29.422 1 93.5 372 ALA A O 1
ATOM 2954 N N . SER A 1 373 ? -12.289 19.094 29.719 1 93.75 373 SER A N 1
ATOM 2955 C CA . SER A 1 373 ? -12.047 19.422 31.125 1 93.75 373 SER A CA 1
ATOM 2956 C C . SER A 1 373 ? -12.508 18.281 32.031 1 93.75 373 SER A C 1
ATOM 2958 O O . SER A 1 373 ? -12.141 18.234 33.219 1 93.75 373 SER A O 1
ATOM 2960 N N . MET A 1 374 ? -13.18 17.359 31.531 1 95.88 374 MET A N 1
ATOM 2961 C CA . MET A 1 374 ? -13.75 16.297 32.344 1 95.88 374 MET A CA 1
ATOM 2962 C C . MET A 1 374 ? -12.68 15.297 32.781 1 95.88 374 MET A C 1
ATOM 2964 O O . MET A 1 374 ? -11.742 15.031 32.031 1 95.88 374 MET A O 1
ATOM 2968 N N . THR A 1 375 ? -12.859 14.75 34 1 95.5 375 THR A N 1
ATOM 2969 C CA . THR A 1 375 ? -12.062 13.602 34.438 1 95.5 375 THR A CA 1
ATOM 2970 C C . THR A 1 375 ? -12.625 12.305 33.844 1 95.5 375 THR A C 1
ATOM 2972 O O . THR A 1 375 ? -13.75 12.289 33.344 1 95.5 375 THR A O 1
ATOM 2975 N N . LEU A 1 376 ? -11.875 11.297 33.969 1 96.31 376 LEU A N 1
ATOM 2976 C CA . LEU A 1 376 ? -12.328 10.008 33.469 1 96.31 376 LEU A CA 1
ATOM 2977 C C . LEU A 1 376 ? -13.586 9.539 34.219 1 96.31 376 LEU A C 1
ATOM 2979 O O . LEU A 1 376 ? -14.477 8.938 33.594 1 96.31 376 LEU A O 1
ATOM 2983 N N . GLN A 1 377 ? -13.594 9.773 35.562 1 95.94 377 GLN A N 1
ATOM 2984 C CA . GLN A 1 377 ? -14.75 9.391 36.375 1 95.94 377 GLN A CA 1
ATOM 2985 C C . GLN A 1 377 ? -15.992 10.172 35.938 1 95.94 377 GLN A C 1
ATOM 2987 O O . GLN A 1 377 ? -17.094 9.609 35.844 1 95.94 377 GLN A O 1
ATOM 2992 N N . GLU A 1 378 ? -15.836 11.43 35.719 1 96.75 378 GLU A N 1
ATOM 2993 C CA . GLU A 1 378 ? -16.953 12.25 35.219 1 96.75 378 GLU A CA 1
ATOM 2994 C C . GLU A 1 378 ? -17.422 11.766 33.844 1 96.75 378 GLU A C 1
ATOM 2996 O O . GLU A 1 378 ? -18.625 11.797 33.562 1 96.75 378 GLU A O 1
ATOM 3001 N N . CYS A 1 379 ? -16.453 11.406 33.062 1 97.25 379 CYS A N 1
ATOM 3002 C CA . CYS A 1 379 ? -16.766 10.875 31.75 1 97.25 379 CYS A CA 1
ATOM 3003 C C . CYS A 1 379 ? -17.625 9.625 31.844 1 97.25 379 CYS A C 1
ATOM 3005 O O . CYS A 1 379 ? -18.609 9.484 31.125 1 97.25 379 CYS A O 1
ATOM 3007 N N . ARG A 1 380 ? -17.219 8.742 32.719 1 96.75 380 ARG A N 1
ATOM 3008 C CA . ARG A 1 380 ? -17.969 7.52 32.969 1 96.75 380 ARG A CA 1
ATOM 3009 C C . ARG A 1 380 ? -19.422 7.832 33.344 1 96.75 380 ARG A C 1
ATOM 3011 O O . ARG A 1 380 ? -20.344 7.223 32.844 1 96.75 380 ARG A O 1
ATOM 3018 N N . GLU A 1 381 ? -19.594 8.734 34.25 1 95.5 381 GLU A N 1
ATOM 3019 C CA . GLU A 1 381 ? -20.922 9.102 34.719 1 95.5 381 GLU A CA 1
ATOM 3020 C C . GLU A 1 381 ? -21.766 9.734 33.625 1 95.5 381 GLU A C 1
ATOM 3022 O O . GLU A 1 381 ? -22.969 9.469 33.5 1 95.5 381 GLU A O 1
ATOM 3027 N N . GLU A 1 382 ? -21.078 10.555 32.875 1 95.69 382 GLU A N 1
ATOM 3028 C CA . GLU A 1 382 ? -21.766 11.164 31.75 1 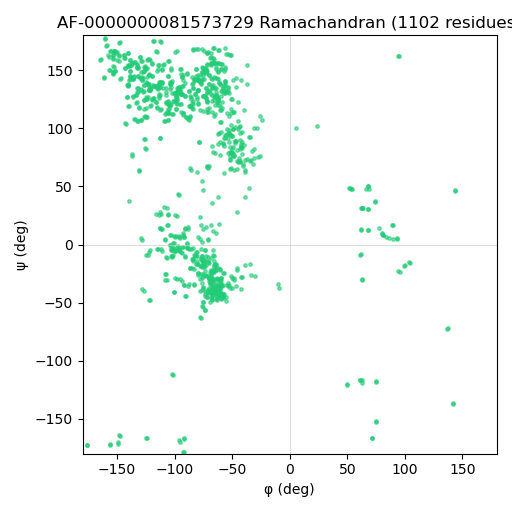95.69 382 GLU A CA 1
ATOM 3029 C C . GLU A 1 382 ? -22.25 10.102 30.766 1 95.69 382 GLU A C 1
ATOM 3031 O O . GLU A 1 382 ? -23.375 10.203 30.25 1 95.69 382 GLU A O 1
ATOM 3036 N N . CYS A 1 383 ? -21.469 9.18 30.484 1 95.75 383 CYS A N 1
ATOM 3037 C CA . CYS A 1 383 ? -21.812 8.109 29.562 1 95.75 383 CYS A CA 1
ATOM 3038 C C . CYS A 1 383 ? -22.938 7.246 30.141 1 95.75 383 CYS A C 1
ATOM 3040 O O . CYS A 1 383 ? -23.844 6.836 29.406 1 95.75 383 CYS A O 1
ATOM 3042 N N . LEU A 1 384 ? -22.859 6.953 31.406 1 93.69 384 LEU A N 1
ATOM 3043 C CA . LEU A 1 384 ? -23.844 6.109 32.062 1 93.69 384 LEU A CA 1
ATOM 3044 C C . LEU A 1 384 ? -25.219 6.766 32.031 1 93.69 384 LEU A C 1
ATOM 3046 O O . LEU A 1 384 ? -26.25 6.078 31.969 1 93.69 384 LEU A O 1
ATOM 3050 N N . ARG A 1 385 ? -25.25 8.016 32.031 1 91.44 385 ARG A N 1
ATOM 3051 C CA . ARG A 1 385 ? -26.5 8.766 32.125 1 91.44 385 ARG A CA 1
ATOM 3052 C C . ARG A 1 385 ? -27.25 8.742 30.797 1 91.44 385 ARG A C 1
ATOM 3054 O O . ARG A 1 385 ? -28.469 8.922 30.75 1 91.44 385 ARG A O 1
ATOM 3061 N N . ASN A 1 386 ? -26.547 8.602 29.75 1 92 386 ASN A N 1
ATOM 3062 C CA . ASN A 1 386 ? -27.141 8.578 28.422 1 92 386 ASN A CA 1
ATOM 3063 C C . ASN A 1 386 ? -27.156 7.172 27.828 1 92 386 ASN A C 1
ATOM 3065 O O . ASN A 1 386 ? -26.109 6.641 27.438 1 92 386 ASN A O 1
ATOM 3069 N N . CYS A 1 387 ? -28.359 6.66 27.672 1 90.5 387 CYS A N 1
ATOM 3070 C CA . CYS A 1 387 ? -28.5 5.27 27.25 1 90.5 387 CYS A CA 1
ATOM 3071 C C . CYS A 1 387 ? -27.969 5.07 25.828 1 90.5 387 CYS A C 1
ATOM 3073 O O . CYS A 1 387 ? -27.672 3.945 25.438 1 90.5 387 CYS A O 1
ATOM 3075 N N . SER A 1 388 ? -27.812 6.098 25.109 1 92.81 388 SER A N 1
ATOM 3076 C CA . SER A 1 388 ? -27.312 5.992 23.734 1 92.81 388 SER A CA 1
ATOM 3077 C C . SER A 1 388 ? -25.797 5.922 23.703 1 92.81 388 SER A C 1
ATOM 3079 O O . SER A 1 388 ? -25.203 5.656 22.656 1 92.81 388 SER A O 1
ATOM 3081 N N . CYS A 1 389 ? -25.219 6.164 24.875 1 95.94 389 CYS A N 1
ATOM 3082 C CA . CYS A 1 389 ? -23.766 6.121 24.938 1 95.94 389 CYS A CA 1
ATOM 3083 C C . CYS A 1 389 ? -23.25 4.695 24.766 1 95.94 389 CYS A C 1
ATOM 3085 O O . CYS A 1 389 ? -23.719 3.779 25.453 1 95.94 389 CYS A O 1
ATOM 3087 N N . MET A 1 390 ? -22.219 4.504 23.891 1 97.12 390 MET A N 1
ATOM 3088 C CA . MET A 1 390 ? -21.703 3.172 23.609 1 97.12 390 MET A CA 1
ATOM 3089 C C . MET A 1 390 ? -20.328 2.979 24.234 1 97.12 390 MET A C 1
ATOM 3091 O O . MET A 1 390 ? -19.938 1.853 24.531 1 97.12 390 MET A O 1
ATOM 3095 N N . ALA A 1 391 ? -19.594 4.07 24.328 1 98.19 391 ALA A N 1
ATOM 3096 C CA . ALA A 1 391 ? -18.25 3.959 24.875 1 98.19 391 ALA A CA 1
ATOM 3097 C C . ALA A 1 391 ? -17.703 5.324 25.281 1 98.19 391 ALA A C 1
ATOM 3099 O O . ALA A 1 391 ? -18.219 6.359 24.844 1 98.19 391 ALA A O 1
ATOM 3100 N N . TYR A 1 392 ? -16.719 5.309 26.141 1 98 392 TYR A N 1
ATOM 3101 C CA . TYR A 1 392 ? -16 6.527 26.516 1 98 392 TYR A CA 1
ATOM 3102 C C . TYR A 1 392 ? -14.523 6.258 26.719 1 98 392 TYR A C 1
ATOM 3104 O O . TYR A 1 392 ? -14.102 5.102 26.844 1 98 392 TYR A O 1
ATOM 3112 N N . THR A 1 393 ? -13.727 7.316 26.656 1 97.56 393 THR A N 1
ATOM 3113 C CA . THR A 1 393 ? -12.297 7.188 26.906 1 97.56 393 THR A CA 1
ATOM 3114 C C . THR A 1 393 ? -11.703 8.516 27.359 1 97.56 393 THR A C 1
ATOM 3116 O O . THR A 1 393 ? -12.398 9.531 27.391 1 97.56 393 THR A O 1
ATOM 3119 N N . GLN A 1 394 ? -10.516 8.383 27.844 1 95.19 394 GLN A N 1
ATOM 3120 C CA . GLN A 1 394 ? -9.742 9.578 28.172 1 95.19 394 GLN A CA 1
ATOM 3121 C C . GLN A 1 394 ? -9.258 10.281 26.906 1 95.19 394 GLN A C 1
ATOM 3123 O O . GLN A 1 394 ? -8.578 9.672 26.062 1 95.19 394 GLN A O 1
ATOM 3128 N N . LEU A 1 395 ? -9.555 11.5 26.812 1 94.44 395 LEU A N 1
ATOM 3129 C CA . LEU A 1 395 ? -9.266 12.266 25.594 1 94.44 395 LEU A CA 1
ATOM 3130 C C . LEU A 1 395 ? -7.773 12.555 25.484 1 94.44 395 LEU A C 1
ATOM 3132 O O . LEU A 1 395 ? -7.168 12.312 24.438 1 94.44 395 LEU A O 1
ATOM 3136 N N . ASP A 1 396 ? -7.207 13.172 26.484 1 93.62 396 ASP A N 1
ATOM 3137 C CA . ASP A 1 396 ? -5.797 13.539 26.547 1 93.62 396 ASP A CA 1
ATOM 3138 C C . ASP A 1 396 ? -5.031 12.617 27.5 1 93.62 396 ASP A C 1
ATOM 3140 O O . ASP A 1 396 ? -5.133 12.758 28.719 1 93.62 396 ASP A O 1
ATOM 3144 N N . ILE A 1 397 ? -4.281 11.797 26.953 1 90.31 397 ILE A N 1
ATOM 3145 C CA . ILE A 1 397 ? -3.609 10.797 27.781 1 90.31 397 ILE A CA 1
ATOM 3146 C C . ILE A 1 397 ? -2.393 11.422 28.453 1 90.31 397 ILE A C 1
ATOM 3148 O O . ILE A 1 397 ? -1.92 10.922 29.484 1 90.31 397 ILE A O 1
ATOM 3152 N N . ARG A 1 398 ? -1.828 12.445 27.875 1 87.31 398 ARG A N 1
ATOM 3153 C CA . ARG A 1 398 ? -0.683 13.125 28.469 1 87.31 398 ARG A CA 1
ATOM 3154 C C . ARG A 1 398 ? -1.08 13.852 29.75 1 87.31 398 ARG A C 1
ATOM 3156 O O . ARG A 1 398 ? -0.434 13.688 30.781 1 87.31 398 ARG A O 1
ATOM 3163 N N . ARG A 1 399 ? -2.152 14.57 29.703 1 90.38 399 ARG A N 1
ATOM 3164 C CA . ARG A 1 399 ? -2.617 15.359 30.844 1 90.38 399 ARG A CA 1
ATOM 3165 C C . ARG A 1 399 ? -3.623 14.57 31.688 1 90.38 399 ARG A C 1
ATOM 3167 O O . ARG A 1 399 ? -4.055 15.031 32.75 1 90.38 399 ARG A O 1
ATOM 3174 N N . ARG A 1 400 ? -3.975 13.422 31.156 1 91 400 ARG A N 1
ATOM 3175 C CA . ARG A 1 400 ? -4.969 12.578 31.812 1 91 400 ARG A CA 1
ATOM 3176 C C . ARG A 1 400 ? -6.254 13.359 32.094 1 91 400 ARG A C 1
ATOM 3178 O O . ARG A 1 400 ? -6.75 13.383 33.219 1 91 400 ARG A O 1
ATOM 3185 N N . SER A 1 401 ? -6.668 14.055 31.016 1 93.81 401 SER A N 1
ATOM 3186 C CA . SER A 1 401 ? -7.875 14.875 31.094 1 93.81 401 SER A CA 1
ATOM 3187 C C . SER A 1 401 ? -8.719 14.758 29.828 1 93.81 401 SER A C 1
ATOM 3189 O O . SER A 1 401 ? -8.242 14.266 28.812 1 93.81 401 SER A O 1
ATOM 3191 N N . GLY A 1 402 ? -9.984 15.102 30.047 1 96 402 GLY A N 1
ATOM 3192 C CA . GLY A 1 402 ? -10.891 15.148 28.922 1 96 402 GLY A CA 1
ATOM 3193 C C . GLY A 1 402 ? -11.68 13.867 28.734 1 96 402 GLY A C 1
ATOM 3194 O O . GLY A 1 402 ? -11.32 12.828 29.281 1 96 402 GLY A O 1
ATOM 3195 N N . CYS A 1 403 ? -12.695 14.055 28 1 97.25 403 CYS A N 1
ATOM 3196 C CA . CYS A 1 403 ? -13.656 12.977 27.797 1 97.25 403 CYS A CA 1
ATOM 3197 C C . CYS A 1 403 ? -14.062 12.875 26.328 1 97.25 403 CYS A C 1
ATOM 3199 O O . CYS A 1 403 ? -14.367 13.883 25.688 1 97.25 403 CYS A O 1
ATOM 3201 N N . LEU A 1 404 ? -13.938 11.703 25.828 1 97.94 404 LEU A N 1
ATOM 3202 C CA . LEU A 1 404 ? -14.445 11.383 24.5 1 97.94 404 LEU A CA 1
ATOM 3203 C C . LEU A 1 404 ? -15.5 10.281 24.578 1 97.94 404 LEU A C 1
ATOM 3205 O O . LEU A 1 404 ? -15.258 9.227 25.172 1 97.94 404 LEU A O 1
ATOM 3209 N N . ILE A 1 405 ? -16.719 10.562 24 1 98.06 405 ILE A N 1
ATOM 3210 C CA . ILE A 1 405 ? -17.828 9.633 24.094 1 98.06 405 ILE A CA 1
ATOM 3211 C C . ILE A 1 405 ? -18.375 9.328 22.703 1 98.06 405 ILE A C 1
ATOM 3213 O O . ILE A 1 405 ? -18.5 10.227 21.859 1 98.06 405 ILE A O 1
ATOM 3217 N N . TRP A 1 406 ? -18.672 8.031 22.484 1 98.06 406 TRP A N 1
ATOM 3218 C CA . TRP A 1 406 ? -19.328 7.617 21.25 1 98.06 406 TRP A CA 1
ATOM 3219 C C . TRP A 1 406 ? -20.797 7.309 21.5 1 98.06 406 TRP A C 1
ATOM 3221 O O . TRP A 1 406 ? -21.141 6.633 22.469 1 98.06 406 TRP A O 1
ATOM 3231 N N . TYR A 1 407 ? -21.672 7.742 20.578 1 95.31 407 TYR A N 1
ATOM 3232 C CA . TYR A 1 407 ? -23.094 7.5 20.703 1 95.31 407 TYR A CA 1
ATOM 3233 C C . TYR A 1 407 ? -23.594 6.582 19.609 1 95.31 407 TYR A C 1
ATOM 3235 O O . TYR A 1 407 ? -24.797 6.277 19.531 1 95.31 407 TYR A O 1
ATOM 3243 N N . ASP A 1 408 ? -22.719 6.203 18.688 1 94.44 408 ASP A N 1
ATOM 3244 C CA . ASP A 1 408 ? -23.031 5.277 17.609 1 94.44 408 ASP A CA 1
ATOM 3245 C C . ASP A 1 408 ? -22.172 4.016 17.688 1 94.44 408 ASP A C 1
ATOM 3247 O O . ASP A 1 408 ? -21.297 3.918 18.547 1 94.44 408 ASP A O 1
ATOM 3251 N N . ASP A 1 409 ? -22.484 3.096 16.797 1 95.25 409 ASP A N 1
ATOM 3252 C CA . ASP A 1 409 ? -21.703 1.862 16.734 1 95.25 409 ASP A CA 1
ATOM 3253 C C . ASP A 1 409 ? -20.219 2.16 16.516 1 95.25 409 ASP A C 1
ATOM 3255 O O . ASP A 1 409 ? -19.859 3.076 15.773 1 95.25 409 ASP A O 1
ATOM 3259 N N . LEU A 1 410 ? -19.469 1.4 17.172 1 97.75 410 LEU A N 1
ATOM 3260 C CA . LEU A 1 410 ? -18.016 1.585 17.094 1 97.75 410 LEU A CA 1
ATOM 3261 C C . LEU A 1 410 ? -17.438 0.859 15.891 1 97.75 410 LEU A C 1
ATOM 3263 O O . LEU A 1 410 ? -17.594 -0.354 15.75 1 97.75 410 LEU A O 1
ATOM 3267 N N . VAL A 1 411 ? -16.766 1.629 15.008 1 96.81 411 VAL A N 1
ATOM 3268 C CA . VAL A 1 411 ? -16.219 1.027 13.797 1 96.81 411 VAL A CA 1
ATOM 3269 C C . VAL A 1 411 ? -14.742 1.411 13.656 1 96.81 411 VAL A C 1
ATOM 3271 O O . VAL A 1 411 ? -14.289 2.383 14.266 1 96.81 411 VAL A O 1
ATOM 3274 N N . ASP A 1 412 ? -13.969 0.609 12.891 1 95.75 412 ASP A N 1
ATOM 3275 C CA . ASP A 1 412 ? -12.594 0.876 12.484 1 95.75 412 ASP A CA 1
ATOM 3276 C C . ASP A 1 412 ? -11.641 0.832 13.672 1 95.75 412 ASP A C 1
ATOM 3278 O O . ASP A 1 412 ? -10.867 1.766 13.898 1 95.75 412 ASP A O 1
ATOM 3282 N N . ILE A 1 413 ? -11.797 -0.252 14.383 1 95.38 413 ILE A N 1
ATOM 3283 C CA . ILE A 1 413 ? -10.945 -0.526 15.531 1 95.38 413 ILE A CA 1
ATOM 3284 C C . ILE A 1 413 ? -9.805 -1.448 15.125 1 95.38 413 ILE A C 1
ATOM 3286 O O . ILE A 1 413 ? -10.008 -2.406 14.375 1 95.38 413 ILE A O 1
ATOM 3290 N N . ARG A 1 414 ? -8.586 -1.158 15.555 1 92.62 414 ARG A N 1
ATOM 3291 C CA . ARG A 1 414 ? -7.484 -2.09 15.328 1 92.62 414 ARG A CA 1
ATOM 3292 C C . ARG A 1 414 ? -6.613 -2.217 16.578 1 92.62 414 ARG A C 1
ATOM 3294 O O . ARG A 1 414 ? -6.617 -1.332 17.438 1 92.62 414 ARG A O 1
ATOM 3301 N N . THR A 1 415 ? -5.957 -3.334 16.625 1 89.62 415 THR A N 1
ATOM 3302 C CA . THR A 1 415 ? -4.98 -3.545 17.688 1 89.62 415 THR A CA 1
ATOM 3303 C C . THR A 1 415 ? -3.666 -2.842 17.359 1 89.62 415 THR A C 1
ATOM 3305 O O . THR A 1 415 ? -3.205 -2.877 16.219 1 89.62 415 THR A O 1
ATOM 3308 N N . LEU A 1 416 ? -3.188 -2.164 18.297 1 85.62 416 LEU A N 1
ATOM 3309 C CA . LEU A 1 416 ? -1.89 -1.515 18.156 1 85.62 416 LEU A CA 1
ATOM 3310 C C . LEU A 1 416 ? -0.904 -2.027 19.203 1 85.62 416 LEU A C 1
ATOM 3312 O O . LEU A 1 416 ? -1.219 -2.062 20.391 1 85.62 416 LEU A O 1
ATOM 3316 N N . SER A 1 417 ? 0.158 -2.49 18.703 1 72.81 417 SER A N 1
ATOM 3317 C CA . SER A 1 417 ? 1.172 -2.971 19.641 1 72.81 417 SER A CA 1
ATOM 3318 C C . SER A 1 417 ? 1.812 -1.816 20.391 1 72.81 417 SER A C 1
ATOM 3320 O O . SER A 1 417 ? 2.264 -1.989 21.531 1 72.81 417 SER A O 1
ATOM 3322 N N . ARG A 1 418 ? 1.79 -0.729 19.672 1 72.19 418 ARG A N 1
ATOM 3323 C CA . ARG A 1 418 ? 2.336 0.471 20.297 1 72.19 418 ARG A CA 1
ATOM 3324 C C . ARG A 1 418 ? 1.34 1.624 20.234 1 72.19 418 ARG A C 1
ATOM 3326 O O . ARG A 1 418 ? 0.566 1.729 19.281 1 72.19 418 ARG A O 1
ATOM 3333 N N . ASP A 1 419 ? 1.257 2.461 21.234 1 75.19 419 ASP A N 1
ATOM 3334 C CA . ASP A 1 419 ? 0.486 3.699 21.312 1 75.19 419 ASP A CA 1
ATOM 3335 C C . ASP A 1 419 ? -1.014 3.412 21.328 1 75.19 419 ASP A C 1
ATOM 3337 O O . ASP A 1 419 ? -1.822 4.273 20.984 1 75.19 419 ASP A O 1
ATOM 3341 N N . GLY A 1 420 ? -1.284 2.139 21.531 1 84.62 420 GLY A N 1
ATOM 3342 C CA . GLY A 1 420 ? -2.693 1.812 21.672 1 84.62 420 GLY A CA 1
ATOM 3343 C C . GLY A 1 420 ? -3.326 2.455 22.891 1 84.62 420 GLY A C 1
ATOM 3344 O O . GLY A 1 420 ? -2.639 2.742 23.875 1 84.62 420 GLY A O 1
ATOM 3345 N N . GLN A 1 421 ? -4.613 2.678 22.766 1 92.12 421 GLN A N 1
ATOM 3346 C CA . GLN A 1 421 ? -5.324 3.379 23.844 1 92.12 421 GLN A CA 1
ATOM 3347 C C . GLN A 1 421 ? -6.367 2.477 24.484 1 92.12 421 GLN A C 1
ATOM 3349 O O . GLN A 1 421 ? -6.645 1.381 24 1 92.12 421 GLN A O 1
ATOM 3354 N N . ASP A 1 422 ? -6.801 3.014 25.625 1 94.75 422 ASP A N 1
ATOM 3355 C CA . ASP A 1 422 ? -7.879 2.332 26.344 1 94.75 422 ASP A CA 1
ATOM 3356 C C . ASP A 1 422 ? -9.242 2.906 25.953 1 94.75 422 ASP A C 1
ATOM 3358 O O . ASP A 1 422 ? -9.367 4.109 25.719 1 94.75 422 ASP A O 1
ATOM 3362 N N . ILE A 1 423 ? -10.148 2.027 25.906 1 97.19 423 ILE A N 1
ATOM 3363 C CA . ILE A 1 423 ? -11.531 2.439 25.688 1 97.19 423 ILE A CA 1
ATOM 3364 C C . ILE A 1 423 ? -12.461 1.634 26.594 1 97.19 423 ILE A C 1
ATOM 3366 O O . ILE A 1 423 ? -12.188 0.468 26.891 1 97.19 423 ILE A O 1
ATOM 3370 N N . TYR A 1 424 ? -13.438 2.281 27.078 1 98 424 TYR A N 1
ATOM 3371 C CA . TYR A 1 424 ? -14.438 1.642 27.938 1 98 424 TYR A CA 1
ATOM 3372 C C . TYR A 1 424 ? -15.766 1.497 27.188 1 98 424 TYR A C 1
ATOM 3374 O O . TYR A 1 424 ? -16.453 2.486 26.953 1 98 424 TYR A O 1
ATOM 3382 N N . ILE A 1 425 ? -16.125 0.285 26.906 1 97.88 425 ILE A N 1
ATOM 3383 C CA . ILE A 1 425 ? -17.312 0.029 26.094 1 97.88 425 ILE A CA 1
ATOM 3384 C C . ILE A 1 425 ? -18.469 -0.423 27 1 97.88 425 ILE A C 1
ATOM 3386 O O . ILE A 1 425 ? -18.281 -1.252 27.891 1 97.88 425 ILE A O 1
ATOM 3390 N N . ARG A 1 426 ? -19.625 0.069 26.719 1 96.62 426 ARG A N 1
ATOM 3391 C CA . ARG A 1 426 ? -20.812 -0.227 27.5 1 96.62 426 ARG A CA 1
ATOM 3392 C C . ARG A 1 426 ? -21.281 -1.661 27.266 1 96.62 426 ARG A C 1
ATOM 3394 O O . ARG A 1 426 ? -21.359 -2.113 26.125 1 96.62 426 ARG A O 1
ATOM 3401 N N . MET A 1 427 ? -21.531 -2.377 28.344 1 95.62 427 MET A N 1
ATOM 3402 C CA . MET A 1 427 ? -21.969 -3.766 28.312 1 95.62 427 MET A CA 1
ATOM 3403 C C . MET A 1 427 ? -23.125 -3.994 29.281 1 95.62 427 MET A C 1
ATOM 3405 O O . MET A 1 427 ? -23.266 -3.26 30.266 1 95.62 427 MET A O 1
ATOM 3409 N N . ALA A 1 428 ? -23.812 -5.023 28.938 1 92.69 428 ALA A N 1
ATOM 3410 C CA . ALA A 1 428 ? -24.875 -5.426 29.875 1 92.69 428 ALA A CA 1
ATOM 3411 C C . ALA A 1 428 ? -24.297 -5.816 31.219 1 92.69 428 ALA A C 1
ATOM 3413 O O . ALA A 1 428 ? -23.141 -6.254 31.312 1 92.69 428 ALA A O 1
ATOM 3414 N N . SER A 1 429 ? -25.125 -5.711 32.219 1 87.88 429 SER A N 1
ATOM 3415 C CA . SER A 1 429 ? -24.688 -5.977 33.594 1 87.88 429 SER A CA 1
ATOM 3416 C C . SER A 1 429 ? -24.156 -7.402 33.719 1 87.88 429 SER A C 1
ATOM 3418 O O . SER A 1 429 ? -23.188 -7.637 34.469 1 87.88 429 SER A O 1
ATOM 3420 N N . SER A 1 430 ? -24.703 -8.359 33.031 1 85.38 430 SER A N 1
ATOM 3421 C CA . SER A 1 430 ? -24.312 -9.766 33.125 1 85.38 430 SER A CA 1
ATOM 3422 C C . SER A 1 430 ? -22.922 -9.984 32.531 1 85.38 430 SER A C 1
ATOM 3424 O O . SER A 1 430 ? -22.234 -10.945 32.875 1 85.38 430 SER A O 1
ATOM 3426 N N . GLU A 1 431 ? -22.5 -9.109 31.656 1 85.94 431 GLU A N 1
ATOM 3427 C CA . GLU A 1 431 ? -21.234 -9.273 30.953 1 85.94 431 GLU A CA 1
ATOM 3428 C C . GLU A 1 431 ? -20.141 -8.43 31.594 1 85.94 431 GLU A C 1
ATOM 3430 O O . GLU A 1 431 ? -18.953 -8.758 31.484 1 85.94 431 GLU A O 1
ATOM 3435 N N . SER A 1 432 ? -20.453 -7.316 32.219 1 81.44 432 SER A N 1
ATOM 3436 C CA . SER A 1 432 ? -19.469 -6.34 32.719 1 81.44 432 SER A CA 1
ATOM 3437 C C . SER A 1 432 ? -18.891 -6.77 34.031 1 81.44 432 SER A C 1
ATOM 3439 O O . SER A 1 432 ? -17.828 -6.281 34.438 1 81.44 432 SER A O 1
ATOM 3441 N N . GLY A 1 433 ? -19.391 -7.902 34.719 1 68.31 433 GLY A N 1
ATOM 3442 C CA . GLY A 1 433 ? -18.953 -8.336 36.031 1 68.31 433 GLY A CA 1
ATOM 3443 C C . GLY A 1 433 ? -19.203 -7.305 37.094 1 68.31 433 GLY A C 1
ATOM 3444 O O . GLY A 1 433 ? -18.812 -7.492 38.25 1 68.31 433 GLY A O 1
ATOM 3445 N N . GLU A 1 434 ? -19.562 -6.172 36.875 1 58.62 434 GLU A N 1
ATOM 3446 C CA . GLU A 1 434 ? -19.844 -5.172 37.906 1 58.62 434 GLU A CA 1
ATOM 3447 C C . GLU A 1 434 ? -21.125 -5.5 38.656 1 58.62 434 GLU A C 1
ATOM 3449 O O . GLU A 1 434 ? -22.219 -5.414 38.094 1 58.62 434 GLU A O 1
ATOM 3454 N N . TYR A 1 435 ? -21.125 -6.633 39.406 1 43.91 435 TYR A N 1
ATOM 3455 C CA . TYR A 1 435 ? -22.25 -6.922 40.312 1 43.91 435 TYR A CA 1
ATOM 3456 C C . TYR A 1 435 ? -22.594 -5.703 41.156 1 43.91 435 TYR A C 1
ATOM 3458 O O . TYR A 1 435 ? -21.734 -5.152 41.844 1 43.91 435 TYR A O 1
ATOM 3466 N N . ASN A 1 436 ? -23.531 -5.039 40.844 1 40.47 436 ASN A N 1
ATOM 3467 C CA . ASN A 1 436 ? -24.094 -4.094 41.812 1 40.47 436 ASN A CA 1
ATOM 3468 C C . ASN A 1 436 ? -24.391 -4.762 43.125 1 40.47 436 ASN A C 1
ATOM 3470 O O . ASN A 1 436 ? -25.297 -5.605 43.219 1 40.47 436 ASN A O 1
ATOM 3474 N N . SER A 1 437 ? -23.547 -5.008 43.969 1 34.5 437 SER A N 1
ATOM 3475 C CA . SER A 1 437 ? -23.875 -5.293 45.375 1 34.5 437 SER A CA 1
ATOM 3476 C C . SER A 1 437 ? -24.938 -4.352 45.875 1 34.5 437 SER A C 1
ATOM 3478 O O . SER A 1 437 ? -25.375 -4.457 47.031 1 34.5 437 SER A O 1
ATOM 3480 N N . ARG A 1 438 ? -25.125 -3.133 45.406 1 33.59 438 ARG A N 1
ATOM 3481 C CA . ARG A 1 438 ? -26.047 -2.281 46.125 1 33.59 438 ARG A CA 1
ATOM 3482 C C . ARG A 1 438 ? -27.484 -2.762 45.938 1 33.59 438 ARG A C 1
ATOM 3484 O O . ARG A 1 438 ? -28.438 -2.051 46.281 1 33.59 438 ARG A O 1
ATOM 3491 N N . SER A 1 439 ? -27.797 -3.859 45.281 1 34.44 439 SER A N 1
ATOM 3492 C CA . SER A 1 439 ? -29.25 -3.967 45.219 1 34.44 439 SER A CA 1
ATOM 3493 C C . SER A 1 439 ? -29.859 -4.043 46.594 1 34.44 439 SER A C 1
ATOM 3495 O O . SER A 1 439 ? -31.078 -4.047 46.75 1 34.44 439 SER A O 1
ATOM 3497 N N . HIS A 1 440 ? -29.25 -4.539 47.562 1 30.67 440 HIS A N 1
ATOM 3498 C CA . HIS A 1 440 ? -30.203 -4.688 48.656 1 30.67 440 HIS A CA 1
ATOM 3499 C C . HIS A 1 440 ? -30.5 -3.342 49.312 1 30.67 440 HIS A C 1
ATOM 3501 O O . HIS A 1 440 ? -31.172 -3.285 50.375 1 30.67 440 HIS A O 1
ATOM 3507 N N . GLU A 1 441 ? -29.734 -2.268 49.344 1 30.28 441 GLU A N 1
ATOM 3508 C CA . GLU A 1 441 ? -30.422 -1.23 50.094 1 30.28 441 GLU A CA 1
ATOM 3509 C C . GLU A 1 441 ? -31.625 -0.68 49.344 1 30.28 441 GLU A C 1
ATOM 3511 O O . GLU A 1 441 ? -31.531 -0.449 48.125 1 30.28 441 GLU A O 1
ATOM 3516 N N . ASN A 1 442 ? -33 -0.737 49.75 1 29.52 442 ASN A N 1
ATOM 3517 C CA . ASN A 1 442 ? -34.344 -0.262 49.531 1 29.52 442 ASN A CA 1
ATOM 3518 C C . ASN A 1 442 ? -34.375 1.227 49.188 1 29.52 442 ASN A C 1
ATOM 3520 O O . ASN A 1 442 ? -35.438 1.873 49.312 1 29.52 442 ASN A O 1
ATOM 3524 N N . ASP A 1 443 ? -33.375 2.092 49.406 1 30.19 443 ASP A N 1
ATOM 3525 C CA . ASP A 1 443 ? -33.812 3.484 49.312 1 30.19 443 ASP A CA 1
ATOM 3526 C C . ASP A 1 443 ? -34.375 3.793 47.906 1 30.19 443 ASP A C 1
ATOM 3528 O O . ASP A 1 443 ? -33.75 3.514 46.906 1 30.19 443 ASP A O 1
ATOM 3532 N N . SER A 1 444 ? -35.812 3.943 47.656 1 31.05 444 SER A N 1
ATOM 3533 C CA . SER A 1 444 ? -36.844 4.457 46.75 1 31.05 444 SER A CA 1
ATOM 3534 C C . SER A 1 444 ? -36.375 5.734 46.062 1 31.05 444 SER A C 1
ATOM 3536 O O . SER A 1 444 ? -37.156 6.383 45.344 1 31.05 444 SER A O 1
ATOM 3538 N N . GLU A 1 445 ? -35.469 6.512 46.625 1 31.61 445 GLU A N 1
ATOM 3539 C CA . GLU A 1 445 ? -35.438 7.832 46 1 31.61 445 GLU A CA 1
ATOM 3540 C C . GLU A 1 445 ? -35.094 7.738 44.5 1 31.61 445 GLU A C 1
ATOM 3542 O O . GLU A 1 445 ? -34.062 7.168 44.156 1 31.61 445 GLU A O 1
ATOM 3547 N N . LEU A 1 446 ? -36.156 7.566 43.75 1 32.44 446 LEU A N 1
ATOM 3548 C CA . LEU A 1 446 ? -36.188 7.633 42.281 1 32.44 446 LEU A CA 1
ATOM 3549 C C . LEU A 1 446 ? -35.281 8.742 41.75 1 32.44 446 LEU A C 1
ATOM 3551 O O . LEU A 1 446 ? -35.562 9.922 41.969 1 32.44 446 LEU A O 1
ATOM 3555 N N . PRO A 1 447 ? -34.094 8.609 42 1 37.25 447 PRO A N 1
ATOM 3556 C CA . PRO A 1 447 ? -33.25 9.75 41.656 1 37.25 447 PRO A CA 1
ATOM 3557 C C . PRO A 1 447 ? -33.562 10.297 40.25 1 37.25 447 PRO A C 1
ATOM 3559 O O . PRO A 1 447 ? -32.906 11.25 39.812 1 37.25 447 PRO A O 1
ATOM 3562 N N . PHE A 1 448 ? -34.125 9.508 39.438 1 40.22 448 PHE A N 1
ATOM 3563 C CA . PHE A 1 448 ? -34.094 10.164 38.125 1 40.22 448 PHE A CA 1
ATOM 3564 C C . PHE A 1 448 ? -35.188 11.227 38.031 1 40.22 448 PHE A C 1
ATOM 3566 O O . PHE A 1 448 ? -36.375 10.906 37.906 1 40.22 448 PHE A O 1
ATOM 3573 N N . PHE A 1 449 ? -35.031 12.375 38.375 1 48.91 449 PHE A N 1
ATOM 3574 C CA . PHE A 1 449 ? -35.906 13.539 38.375 1 48.91 449 PHE A CA 1
ATOM 3575 C C . PHE A 1 449 ? -36.562 13.711 37 1 48.91 449 PHE A C 1
ATOM 3577 O O . PHE A 1 449 ? -37.781 13.961 36.938 1 48.91 449 PHE A O 1
ATOM 3584 N N . GLU A 1 450 ? -35.875 13.445 35.938 1 53.97 450 GLU A N 1
ATOM 3585 C CA . GLU A 1 450 ? -36.406 13.703 34.594 1 53.97 450 GLU A CA 1
ATOM 3586 C C . GLU A 1 450 ? -37.406 12.625 34.188 1 53.97 450 GLU A C 1
ATOM 3588 O O . GLU A 1 450 ? -38.438 12.93 33.594 1 53.97 450 GLU A O 1
ATOM 3593 N N . LEU A 1 451 ? -37.156 11.375 34.5 1 54.47 451 LEU A N 1
ATOM 3594 C CA . LEU A 1 451 ? -38.156 10.32 34.281 1 54.47 451 LEU A CA 1
ATOM 3595 C C . LEU A 1 451 ? -39.375 10.547 35.156 1 54.47 451 LEU A C 1
ATOM 3597 O O . LEU A 1 451 ? -40.5 10.406 34.656 1 54.47 451 LEU A O 1
ATOM 3601 N N . ALA A 1 452 ? -39.125 10.984 36.344 1 60.56 452 ALA A N 1
ATOM 3602 C CA . ALA A 1 452 ? -40.219 11.328 37.25 1 60.56 452 ALA A CA 1
ATOM 3603 C C . ALA A 1 452 ? -41.031 12.5 36.688 1 60.56 452 ALA A C 1
ATOM 3605 O O . ALA A 1 452 ? -42.281 12.484 36.75 1 60.56 452 ALA A O 1
ATOM 3606 N N . ALA A 1 453 ? -40.312 13.383 36.031 1 66.75 453 ALA A N 1
ATOM 3607 C CA . ALA A 1 453 ? -40.969 14.57 35.5 1 66.75 453 ALA A CA 1
ATOM 3608 C C . ALA A 1 453 ? -41.844 14.227 34.312 1 66.75 453 ALA A C 1
ATOM 3610 O O . ALA A 1 453 ? -42.969 14.711 34.188 1 66.75 453 ALA A O 1
ATOM 3611 N N . TRP A 1 454 ? -41.375 13.344 33.469 1 70.81 454 TRP A N 1
ATOM 3612 C CA . TRP A 1 454 ? -42.125 12.938 32.281 1 70.81 454 TRP A CA 1
ATOM 3613 C C . TRP A 1 454 ? -43.375 12.117 32.688 1 70.81 454 TRP A C 1
ATOM 3615 O O . TRP A 1 454 ? -44.469 12.352 32.156 1 70.81 454 TRP A O 1
ATOM 3625 N N . ILE A 1 455 ? -43.188 11.172 33.5 1 69.38 455 ILE A N 1
ATOM 3626 C CA . ILE A 1 455 ? -44.312 10.352 33.969 1 69.38 455 ILE A CA 1
ATOM 3627 C C . ILE A 1 455 ? -45.344 11.242 34.625 1 69.38 455 ILE A C 1
ATOM 3629 O O . ILE A 1 455 ? -46.562 11.133 34.344 1 69.38 455 ILE A O 1
ATOM 3633 N N . LEU A 1 456 ? -44.844 12.164 35.406 1 70.69 456 LEU A N 1
ATOM 3634 C CA . LEU A 1 456 ? -45.75 13.055 36.094 1 70.69 456 LEU A CA 1
ATOM 3635 C C . LEU A 1 456 ? -46.438 14.008 35.156 1 70.69 456 LEU A C 1
ATOM 3637 O O . LEU A 1 456 ? -47.625 14.297 35.312 1 70.69 456 LEU A O 1
ATOM 3641 N N . HIS A 1 457 ? -45.719 14.367 34.125 1 73.25 457 HIS A N 1
ATOM 3642 C CA . HIS A 1 457 ? -46.281 15.266 33.094 1 73.25 457 HIS A CA 1
ATOM 3643 C C . HIS A 1 457 ? -47.375 14.57 32.281 1 73.25 457 HIS A C 1
ATOM 3645 O O . HIS A 1 457 ? -48.438 15.148 32.062 1 73.25 457 HIS A O 1
ATOM 3651 N N . ARG A 1 458 ? -47.125 13.297 31.984 1 74.19 458 ARG A N 1
ATOM 3652 C CA . ARG A 1 458 ? -48.094 12.508 31.234 1 74.19 458 ARG A CA 1
ATOM 3653 C C . ARG A 1 458 ? -49.344 12.242 32.062 1 74.19 458 ARG A C 1
ATOM 3655 O O . ARG A 1 458 ? -50.438 12.164 31.516 1 74.19 458 ARG A O 1
ATOM 3662 N N . GLU A 1 459 ? -49 12.164 33.312 1 73 459 GLU A N 1
ATOM 3663 C CA . GLU A 1 459 ? -50.125 11.875 34.219 1 73 459 GLU A CA 1
ATOM 3664 C C . GLU A 1 459 ? -50.781 13.156 34.688 1 73 459 GLU A C 1
ATOM 3666 O O . GLU A 1 459 ? -51.75 13.109 35.469 1 73 459 GLU A O 1
ATOM 3671 N N . GLY A 1 460 ? -50.25 14.25 34.281 1 72.69 460 GLY A N 1
ATOM 3672 C CA . GLY A 1 460 ? -50.812 15.523 34.656 1 72.69 460 GLY A CA 1
ATOM 3673 C C . GLY A 1 460 ? -50.469 15.945 36.062 1 72.69 460 GLY A C 1
ATOM 3674 O O . GLY A 1 460 ? -51.125 16.797 36.656 1 72.69 460 GLY A O 1
ATOM 3675 N N . ARG A 1 461 ? -49.5 15.289 36.688 1 73.19 461 ARG A N 1
ATOM 3676 C CA . ARG A 1 461 ? -49.094 15.531 38.094 1 73.19 461 ARG A CA 1
ATOM 3677 C C . ARG A 1 461 ? -47.719 16.203 38.125 1 73.19 461 ARG A C 1
ATOM 3679 O O . ARG A 1 461 ? -46.938 15.961 39.062 1 73.19 461 ARG A O 1
ATOM 3686 N N . SER A 1 462 ? -47.406 17.031 37.125 1 74.44 462 SER A N 1
ATOM 3687 C CA . SER A 1 462 ? -46.094 17.641 36.938 1 74.44 462 SER A CA 1
ATOM 3688 C C . SER A 1 462 ? -45.688 18.453 38.188 1 74.44 462 SER A C 1
ATOM 3690 O O . SER A 1 462 ? -44.5 18.562 38.5 1 74.44 462 SER A O 1
ATOM 3692 N N . LEU A 1 463 ? -46.562 18.859 38.875 1 74.25 463 LEU A N 1
ATOM 3693 C CA . LEU A 1 463 ? -46.312 19.719 40.031 1 74.25 463 LEU A CA 1
ATOM 3694 C C . LEU A 1 463 ? -45.719 18.906 41.188 1 74.25 463 LEU A C 1
ATOM 3696 O O . LEU A 1 463 ? -45.156 19.484 42.125 1 74.25 463 LEU A O 1
ATOM 3700 N N . GLU A 1 464 ? -45.875 17.594 41.156 1 73.31 464 GLU A N 1
ATOM 3701 C CA . GLU A 1 464 ? -45.312 16.75 42.188 1 73.31 464 GLU A CA 1
ATOM 3702 C C . GLU A 1 464 ? -43.781 16.781 42.125 1 73.31 464 GLU A C 1
ATOM 3704 O O . GLU A 1 464 ? -43.125 16.375 43.094 1 73.31 464 GLU A O 1
ATOM 3709 N N . LEU A 1 465 ? -43.281 17.391 41.062 1 67.94 465 LEU A N 1
ATOM 3710 C CA . LEU A 1 465 ? -41.844 17.516 40.906 1 67.94 465 LEU A CA 1
ATOM 3711 C C . LEU A 1 465 ? -41.281 18.656 41.75 1 67.94 465 LEU A C 1
ATOM 3713 O O . LEU A 1 465 ? -40.094 18.734 42 1 67.94 465 LEU A O 1
ATOM 3717 N N . VAL A 1 466 ? -42 19.438 42.156 1 67.12 466 VAL A N 1
ATOM 3718 C CA . VAL A 1 466 ? -41.594 20.594 42.938 1 67.12 466 VAL A CA 1
ATOM 3719 C C . VAL A 1 466 ? -41.25 20.172 44.375 1 67.12 466 VAL A C 1
ATOM 3721 O O . VAL A 1 466 ? -42.031 19.484 45.031 1 67.12 466 VAL A O 1
ATOM 3724 N N . ASP A 1 467 ? -39.812 20.375 44.688 1 61.66 467 ASP A N 1
ATOM 3725 C CA . ASP A 1 467 ? -39.375 20.078 46.031 1 61.66 467 ASP A CA 1
ATOM 3726 C C . ASP A 1 467 ? -40.219 20.828 47.062 1 61.66 467 ASP A C 1
ATOM 3728 O O . ASP A 1 467 ? -40.531 22 46.906 1 61.66 467 ASP A O 1
ATOM 3732 N N . ALA A 1 468 ? -40.562 20.094 47.906 1 57.38 468 ALA A N 1
ATOM 3733 C CA . ALA A 1 468 ? -41.406 20.609 48.969 1 57.38 468 ALA A CA 1
ATOM 3734 C C . ALA A 1 468 ? -40.688 21.719 49.719 1 57.38 468 ALA A C 1
ATOM 3736 O O . ALA A 1 468 ? -41.312 22.547 50.406 1 57.38 468 ALA A O 1
ATOM 3737 N N . SER A 1 469 ? -39.406 21.734 49.625 1 57.09 469 SER A N 1
ATOM 3738 C CA . SER A 1 469 ? -38.688 22.75 50.406 1 57.09 469 SER A CA 1
ATOM 3739 C C . SER A 1 469 ? -38.844 24.125 49.75 1 57.09 469 SER A C 1
ATOM 3741 O O . SER A 1 469 ? -38.406 25.141 50.312 1 57.09 469 SER A O 1
ATOM 3743 N N . ILE A 1 470 ? -39.281 24.109 48.469 1 52.44 470 ILE A N 1
ATOM 3744 C CA . ILE A 1 470 ? -39.469 25.406 47.844 1 52.44 470 ILE A CA 1
ATOM 3745 C C . ILE A 1 470 ? -40.688 26.094 48.438 1 52.44 470 ILE A C 1
ATOM 3747 O O . ILE A 1 470 ? -41.812 25.688 48.188 1 52.44 470 ILE A O 1
ATOM 3751 N N . ASP A 1 471 ? -40.625 26.453 49.625 1 50.84 471 ASP A N 1
ATOM 3752 C CA . ASP A 1 471 ? -41.656 27.188 50.375 1 50.84 471 ASP A CA 1
ATOM 3753 C C . ASP A 1 471 ? -42.156 28.375 49.594 1 50.84 471 ASP A C 1
ATOM 3755 O O . ASP A 1 471 ? -43.094 29.062 50.031 1 50.84 471 ASP A O 1
ATOM 3759 N N . GLU A 1 472 ? -41.281 29 48.688 1 52.44 472 GLU A N 1
ATOM 3760 C CA . GLU A 1 472 ? -41.75 30.312 48.219 1 52.44 472 GLU A CA 1
ATOM 3761 C C . GLU A 1 472 ? -42.906 30.156 47.25 1 52.44 472 GLU A C 1
ATOM 3763 O O . GLU A 1 472 ? -43.094 29.109 46.625 1 52.44 472 GLU A O 1
ATOM 3768 N N . GLU A 1 473 ? -43.812 31.156 47.188 1 57.06 473 GLU A N 1
ATOM 3769 C CA . GLU A 1 473 ? -45 31.391 46.375 1 57.06 473 GLU A CA 1
ATOM 3770 C C . GLU A 1 473 ? -44.656 31.219 44.875 1 57.06 473 GLU A C 1
ATOM 3772 O O . GLU A 1 473 ? -44.062 32.094 44.281 1 57.06 473 GLU A O 1
ATOM 3777 N N . PHE A 1 474 ? -44.312 30.078 44.469 1 58.22 474 PHE A N 1
ATOM 3778 C CA . PHE A 1 474 ? -44.125 29.984 43.031 1 58.22 474 PHE A CA 1
ATOM 3779 C C . PHE A 1 474 ? -45.469 29.828 42.312 1 58.22 474 PHE A C 1
ATOM 3781 O O . PHE A 1 474 ? -46.438 29.344 42.906 1 58.22 474 PHE A O 1
ATOM 3788 N N . TYR A 1 475 ? -45.688 30.578 41.312 1 65.88 475 TYR A N 1
ATOM 3789 C CA . TYR A 1 475 ? -46.875 30.438 40.469 1 65.88 475 TYR A CA 1
ATOM 3790 C C . TYR A 1 475 ? -46.844 29.094 39.75 1 65.88 475 TYR A C 1
ATOM 3792 O O . TYR A 1 475 ? -45.875 28.781 39.062 1 65.88 475 TYR A O 1
ATOM 3800 N N . SER A 1 476 ? -47.688 28.188 40.031 1 70.12 476 SER A N 1
ATOM 3801 C CA . SER A 1 476 ? -47.812 26.844 39.469 1 70.12 476 SER A CA 1
ATOM 3802 C C . SER A 1 476 ? -47.625 26.844 37.969 1 70.12 476 SER A C 1
ATOM 3804 O O . SER A 1 476 ? -47 25.938 37.406 1 70.12 476 SER A O 1
ATOM 3806 N N . TRP A 1 477 ? -48.156 27.891 37.375 1 72.44 477 TRP A N 1
ATOM 3807 C CA . TRP A 1 477 ? -48.094 27.922 35.906 1 72.44 477 TRP A CA 1
ATOM 3808 C C . TRP A 1 477 ? -46.656 28.109 35.438 1 72.44 477 TRP A C 1
ATOM 3810 O O . TRP A 1 477 ? -46.25 27.547 34.406 1 72.44 477 TRP A O 1
ATOM 3820 N N . GLU A 1 478 ? -45.875 28.812 36.188 1 72.56 478 GLU A N 1
ATOM 3821 C CA . GLU A 1 478 ? -44.469 29.016 35.844 1 72.56 478 GLU A CA 1
ATOM 3822 C C . GLU A 1 478 ? -43.688 27.719 35.969 1 72.56 478 GLU A C 1
ATOM 3824 O O . GLU A 1 478 ? -42.812 27.422 35.156 1 72.56 478 GLU A O 1
ATOM 3829 N N . VAL A 1 479 ? -44 26.938 37 1 73.69 479 VAL A N 1
ATOM 3830 C CA . VAL A 1 479 ? -43.344 25.656 37.219 1 73.69 479 VAL A CA 1
ATOM 3831 C C . VAL A 1 479 ? -43.719 24.672 36.125 1 73.69 479 VAL A C 1
ATOM 3833 O O . VAL A 1 479 ? -42.875 23.969 35.594 1 73.69 479 VAL A O 1
ATOM 3836 N N . LEU A 1 480 ? -44.969 24.641 35.812 1 75.19 480 LEU A N 1
ATOM 3837 C CA . LEU A 1 480 ? -45.438 23.75 34.75 1 75.19 480 LEU A CA 1
ATOM 3838 C C . LEU A 1 480 ? -44.812 24.109 33.406 1 75.19 480 LEU A C 1
ATOM 3840 O O . LEU A 1 480 ? -44.438 23.234 32.656 1 75.19 480 LEU A O 1
ATOM 3844 N N . ARG A 1 481 ? -44.75 25.391 33.188 1 76.69 481 ARG A N 1
ATOM 3845 C CA . ARG A 1 481 ? -44.125 25.875 31.969 1 76.69 481 ARG A CA 1
ATOM 3846 C C . ARG A 1 481 ? -42.656 25.5 31.922 1 76.69 481 ARG A C 1
ATOM 3848 O O . ARG A 1 481 ? -42.156 25.062 30.891 1 76.69 481 ARG A O 1
ATOM 3855 N N . SER A 1 482 ? -41.969 25.625 33.031 1 77.75 482 SER A N 1
ATOM 3856 C CA . SER A 1 482 ? -40.562 25.25 33.125 1 77.75 482 SER A CA 1
ATOM 3857 C C . SER A 1 482 ? -40.375 23.75 32.906 1 77.75 482 SER A C 1
ATOM 3859 O O . SER A 1 482 ? -39.406 23.328 32.25 1 77.75 482 SER A O 1
ATOM 3861 N N . ILE A 1 483 ? -41.25 23 33.469 1 74.44 483 ILE A N 1
ATOM 3862 C CA . ILE A 1 483 ? -41.219 21.547 33.281 1 74.44 483 ILE A CA 1
ATOM 3863 C C . ILE A 1 483 ? -41.438 21.188 31.828 1 74.44 483 ILE A C 1
ATOM 3865 O O . ILE A 1 483 ? -40.719 20.359 31.25 1 74.44 483 ILE A O 1
ATOM 3869 N N . GLN A 1 484 ? -42.438 21.828 31.203 1 76.62 484 GLN A N 1
ATOM 3870 C CA . GLN A 1 484 ? -42.75 21.578 29.797 1 76.62 484 GLN A CA 1
ATOM 3871 C C . GLN A 1 484 ? -41.594 21.969 28.906 1 76.62 484 GLN A C 1
ATOM 3873 O O . GLN A 1 484 ? -41.25 21.25 27.969 1 76.62 484 GLN A O 1
ATOM 3878 N N . VAL A 1 485 ? -41.062 23.094 29.094 1 77.19 485 VAL A N 1
ATOM 3879 C CA . VAL A 1 485 ? -39.875 23.531 28.344 1 77.19 485 VAL A CA 1
ATOM 3880 C C . VAL A 1 485 ? -38.719 22.578 28.594 1 77.19 485 VAL A C 1
ATOM 3882 O O . VAL A 1 485 ? -37.969 22.219 27.672 1 77.19 485 VAL A O 1
ATOM 3885 N N . GLY A 1 486 ? -38.469 22.125 29.781 1 76.44 486 GLY A N 1
ATOM 3886 C CA . GLY A 1 486 ? -37.469 21.109 30.109 1 76.44 486 GLY A CA 1
ATOM 3887 C C . GLY A 1 486 ? -37.688 19.812 29.359 1 76.44 486 GLY A C 1
ATOM 3888 O O . GLY A 1 486 ? -36.719 19.234 28.859 1 76.44 486 GLY A O 1
ATOM 38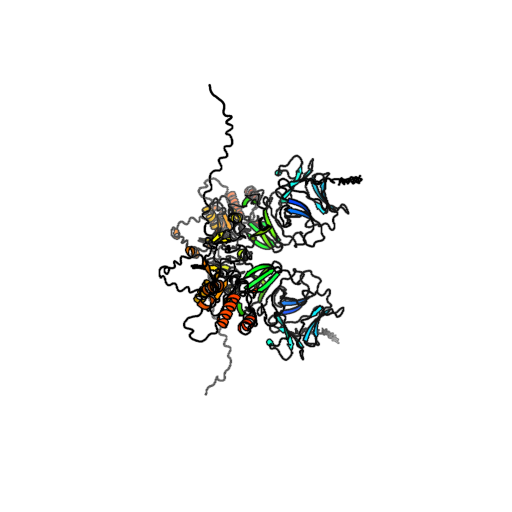89 N N . LEU A 1 487 ? -38.875 19.406 29.281 1 75 487 LEU A N 1
ATOM 3890 C CA . LEU A 1 487 ? -39.219 18.188 28.547 1 75 487 LEU A CA 1
ATOM 3891 C C . LEU A 1 487 ? -39 18.375 27.062 1 75 487 LEU A C 1
ATOM 3893 O O . LEU A 1 487 ? -38.562 17.438 26.375 1 75 487 LEU A O 1
ATOM 3897 N N . LEU A 1 488 ? -39.25 19.5 26.531 1 77.25 488 LEU A N 1
ATOM 3898 C CA . LEU A 1 488 ? -38.969 19.797 25.125 1 77.25 488 LEU A CA 1
ATOM 3899 C C . LEU A 1 488 ? -37.469 19.812 24.859 1 77.25 488 LEU A C 1
ATOM 3901 O O . LEU A 1 488 ? -37.031 19.422 23.781 1 77.25 488 LEU A O 1
ATOM 3905 N N . CYS A 1 489 ? -36.719 20.172 25.875 1 72.25 489 CYS A N 1
ATOM 3906 C CA . CYS A 1 489 ? -35.281 20.281 25.734 1 72.25 489 CYS A CA 1
ATOM 3907 C C . CYS A 1 489 ? -34.625 18.906 25.734 1 72.25 489 CYS A C 1
ATOM 3909 O O . CYS A 1 489 ? -33.469 18.766 25.359 1 72.25 489 CYS A O 1
ATOM 3911 N N . VAL A 1 490 ? -35.375 17.875 26.141 1 68.31 490 VAL A N 1
ATOM 3912 C CA . VAL A 1 490 ? -34.844 16.531 26.25 1 68.31 490 VAL A CA 1
ATOM 3913 C C . VAL A 1 490 ? -35.5 15.609 25.234 1 68.31 490 VAL A C 1
ATOM 3915 O O . VAL A 1 490 ? -35.562 14.391 25.422 1 68.31 490 VAL A O 1
ATOM 3918 N N . GLN A 1 491 ? -35.969 16.156 24.172 1 66.75 491 GLN A N 1
ATOM 3919 C CA . GLN A 1 491 ? -36.625 15.383 23.125 1 66.75 491 GLN A CA 1
ATOM 3920 C C . GLN A 1 491 ? -35.625 14.555 22.328 1 66.75 491 GLN A C 1
ATOM 3922 O O . GLN A 1 491 ? -34.438 14.922 22.234 1 66.75 491 GLN A O 1
ATOM 3927 N N . GLN A 1 492 ? -36.031 13.398 21.828 1 64.69 492 GLN A N 1
ATOM 3928 C CA . GLN A 1 492 ? -35.156 12.438 21.141 1 64.69 492 GLN A CA 1
ATOM 3929 C C . GLN A 1 492 ? -34.531 13.055 19.891 1 64.69 492 GLN A C 1
ATOM 3931 O O . GLN A 1 492 ? -33.344 12.875 19.641 1 64.69 492 GLN A O 1
ATOM 3936 N N . LYS A 1 493 ? -35.125 13.797 19.188 1 62.66 493 LYS A N 1
ATOM 3937 C CA . LYS A 1 493 ? -34.656 14.453 17.969 1 62.66 493 LYS A CA 1
ATOM 3938 C C . LYS A 1 493 ? -34.219 15.891 18.266 1 62.66 493 LYS A C 1
ATOM 3940 O O . LYS A 1 493 ? -34.969 16.656 18.875 1 62.66 493 LYS A O 1
ATOM 3945 N N . PRO A 1 494 ? -33 16.172 17.969 1 66 494 PRO A N 1
ATOM 3946 C CA . PRO A 1 494 ? -32.531 17.547 18.203 1 66 494 PRO A CA 1
ATOM 3947 C C . PRO A 1 494 ? -33.438 18.594 17.547 1 66 494 PRO A C 1
ATOM 3949 O O . PRO A 1 494 ? -33.562 19.703 18.062 1 66 494 PRO A O 1
ATOM 3952 N N . GLU A 1 495 ? -33.938 18.203 16.438 1 70.06 495 GLU A N 1
ATOM 3953 C CA . GLU A 1 495 ? -34.75 19.156 15.711 1 70.06 495 GLU A CA 1
ATOM 3954 C C . GLU A 1 495 ? -36 19.516 16.516 1 70.06 495 GLU A C 1
ATOM 3956 O O . GLU A 1 495 ? -36.594 20.578 16.297 1 70.06 495 GLU A O 1
ATOM 3961 N N . ASP A 1 496 ? -36.156 18.656 17.406 1 69.25 496 ASP A N 1
ATOM 3962 C CA . ASP A 1 496 ? -37.375 18.859 18.172 1 69.25 496 ASP A CA 1
ATOM 3963 C C . ASP A 1 496 ? -37.094 19.641 19.469 1 69.25 496 ASP A C 1
ATOM 3965 O O . ASP A 1 496 ? -38 19.969 20.219 1 69.25 496 ASP A O 1
ATOM 3969 N N . ARG A 1 497 ? -35.938 19.875 19.672 1 68.62 497 ARG A N 1
ATOM 3970 C CA . ARG A 1 497 ? -35.531 20.609 20.875 1 68.62 497 ARG A CA 1
ATOM 3971 C C . ARG A 1 497 ? -35.438 22.109 20.609 1 68.62 497 ARG A C 1
ATOM 3973 O O . ARG A 1 497 ? -34.938 22.531 19.578 1 68.62 497 ARG A O 1
ATOM 3980 N N . PRO A 1 498 ? -35.781 22.781 21.422 1 74.62 498 PRO A N 1
ATOM 3981 C CA . PRO A 1 498 ? -35.719 24.219 21.219 1 74.62 498 PRO A CA 1
ATOM 3982 C C . PRO A 1 498 ? -34.281 24.766 21.422 1 74.62 498 PRO A C 1
ATOM 3984 O O . PRO A 1 498 ? -33.5 24.172 22.172 1 74.62 498 PRO A O 1
ATOM 3987 N N . ASN A 1 499 ? -33.906 25.734 20.578 1 69.38 499 ASN A N 1
ATOM 3988 C CA . ASN A 1 499 ? -32.656 26.422 20.781 1 69.38 499 ASN A CA 1
ATOM 3989 C C . ASN A 1 499 ? -32.719 27.359 22 1 69.38 499 ASN A C 1
ATOM 3991 O O . ASN A 1 499 ? -33.781 27.672 22.484 1 69.38 499 ASN A O 1
ATOM 3995 N N . MET A 1 500 ? -31.547 27.719 22.375 1 65 500 MET A N 1
ATOM 3996 C CA . MET A 1 500 ? -31.422 28.484 23.609 1 65 500 MET A CA 1
ATOM 3997 C C . MET A 1 500 ? -32.219 29.781 23.516 1 65 500 MET A C 1
ATOM 3999 O O . MET A 1 500 ? -32.875 30.188 24.484 1 65 500 MET A O 1
ATOM 4003 N N . SER A 1 501 ? -32.094 30.422 22.422 1 68.06 501 SER A N 1
ATOM 4004 C CA . SER A 1 501 ? -32.875 31.656 22.266 1 68.06 501 SER A CA 1
ATOM 4005 C C . SER A 1 501 ? -34.375 31.406 22.375 1 68.06 501 SER A C 1
ATOM 4007 O O . SER A 1 501 ? -35.094 32.219 22.953 1 68.06 501 SER A O 1
ATOM 4009 N N . SER A 1 502 ? -34.656 30.25 21.891 1 72.88 502 SER A N 1
ATOM 4010 C CA . SER A 1 502 ? -36.062 29.906 21.922 1 72.88 502 SER A CA 1
ATOM 4011 C C . SER A 1 502 ? -36.531 29.531 23.328 1 72.88 502 SER A C 1
ATOM 4013 O O . SER A 1 502 ? -37.656 29.859 23.734 1 72.88 502 SER A O 1
ATOM 4015 N N . VAL A 1 503 ? -35.688 28.906 23.984 1 74.06 503 VAL A N 1
ATOM 4016 C CA . VAL A 1 503 ? -35.969 28.5 25.359 1 74.06 503 VAL A CA 1
ATOM 4017 C C . VAL A 1 503 ? -36.188 29.734 26.234 1 74.06 503 VAL A C 1
ATOM 4019 O O . VAL A 1 503 ? -37.156 29.781 27.016 1 74.06 503 VAL A O 1
ATOM 4022 N N . VAL A 1 504 ? -35.438 30.719 26.031 1 74.81 504 VAL A N 1
ATOM 4023 C CA . VAL A 1 504 ? -35.531 31.969 26.797 1 74.81 504 VAL A CA 1
ATOM 4024 C C . VAL A 1 504 ? -36.875 32.656 26.469 1 74.81 504 VAL A C 1
ATOM 4026 O O . VAL A 1 504 ? -37.562 33.156 27.359 1 74.81 504 VAL A O 1
ATOM 4029 N N . LEU A 1 505 ? -37.156 32.562 25.203 1 74.19 505 LEU A N 1
ATOM 4030 C CA . LEU A 1 505 ? -38.438 33.188 24.781 1 74.19 505 LEU A CA 1
ATOM 4031 C C . LEU A 1 505 ? -39.625 32.406 25.344 1 74.19 505 LEU A C 1
ATOM 4033 O O . LEU A 1 505 ? -40.594 33.031 25.766 1 74.19 505 LEU A O 1
ATOM 4037 N N . MET A 1 506 ? -39.438 31.094 25.422 1 76.31 506 MET A N 1
ATOM 4038 C CA . MET A 1 506 ? -40.5 30.25 25.891 1 76.31 506 MET A CA 1
ATOM 4039 C C . MET A 1 506 ? -40.75 30.438 27.391 1 76.31 506 MET A C 1
ATOM 4041 O O . MET A 1 506 ? -41.906 30.406 27.844 1 76.31 506 MET A O 1
ATOM 4045 N N . LEU A 1 507 ? -39.625 30.594 27.969 1 74.94 507 LEU A N 1
ATOM 4046 C CA . LEU A 1 507 ? -39.719 30.766 29.406 1 74.94 507 LEU A CA 1
ATOM 4047 C C . LEU A 1 507 ? -40.156 32.188 29.766 1 74.94 507 LEU A C 1
ATOM 4049 O O . LEU A 1 507 ? -40.781 32.406 30.797 1 74.94 507 LEU A O 1
ATOM 4053 N N . GLY A 1 508 ? -39.844 33.219 28.953 1 71.75 508 GLY A N 1
ATOM 4054 C CA . GLY A 1 508 ? -40.125 34.594 29.219 1 71.75 508 GLY A CA 1
ATOM 4055 C C . GLY A 1 508 ? -41.5 35.031 28.719 1 71.75 508 GLY A C 1
ATOM 4056 O O . GLY A 1 508 ? -42.031 36.031 29.156 1 71.75 508 GLY A O 1
ATOM 4057 N N . ASN A 1 509 ? -41.969 34.469 27.531 1 65.81 509 ASN A N 1
ATOM 4058 C CA . ASN A 1 509 ? -43.219 34.938 26.938 1 65.81 509 ASN A CA 1
ATOM 4059 C C . ASN A 1 509 ? -44.375 33.938 27.188 1 65.81 509 ASN A C 1
ATOM 4061 O O . ASN A 1 509 ? -44.125 32.719 27.328 1 65.81 509 ASN A O 1
ATOM 4065 N N . ASN A 1 510 ? -45.531 34.219 27.469 1 61.25 510 ASN A N 1
ATOM 4066 C CA . ASN A 1 510 ? -46.719 33.438 27.75 1 61.25 510 ASN A CA 1
ATOM 4067 C C . ASN A 1 510 ? -47.281 32.781 26.5 1 61.25 510 ASN A C 1
ATOM 4069 O O . ASN A 1 510 ? -48.469 32.438 26.453 1 61.25 510 ASN A O 1
ATOM 4073 N N . GLY A 1 511 ? -46.594 32.688 25.438 1 64.12 511 GLY A N 1
ATOM 4074 C CA . GLY A 1 511 ? -47.125 32.094 24.234 1 64.12 511 GLY A CA 1
ATOM 4075 C C . GLY A 1 511 ? -47.281 30.578 24.359 1 64.12 511 GLY A C 1
ATOM 4076 O O . GLY A 1 511 ? -46.875 29.984 25.344 1 64.12 511 GLY A O 1
ATOM 4077 N N . GLU A 1 512 ? -48.031 29.891 23.438 1 68.69 512 GLU A N 1
ATOM 4078 C CA . GLU A 1 512 ? -48.312 28.453 23.391 1 68.69 512 GLU A CA 1
ATOM 4079 C C . GLU A 1 512 ? -47.031 27.672 23.156 1 68.69 512 GLU A C 1
ATOM 4081 O O . GLU A 1 512 ? -46.188 28.047 22.328 1 68.69 512 GLU A O 1
ATOM 4086 N N . ILE A 1 513 ? -46.656 26.734 24.141 1 70.75 513 ILE A N 1
ATOM 4087 C CA . ILE A 1 513 ? -45.5 25.859 24.016 1 70.75 513 ILE A CA 1
ATOM 4088 C C . ILE A 1 513 ? -45.906 24.547 23.359 1 70.75 513 ILE A C 1
ATOM 4090 O O . ILE A 1 513 ? -47 24.016 23.641 1 70.75 513 ILE A O 1
ATOM 4094 N N . LEU A 1 514 ? -45.219 24.125 22.297 1 69.62 514 LEU A N 1
ATOM 4095 C CA . LEU A 1 514 ? -45.469 22.859 21.641 1 69.62 514 LEU A CA 1
ATOM 4096 C C . LEU A 1 514 ? -45.531 21.719 22.672 1 69.62 514 LEU A C 1
ATOM 4098 O O . LEU A 1 514 ? -44.844 21.766 23.688 1 69.62 514 LEU A O 1
ATOM 4102 N N . GLU A 1 515 ? -46.375 20.797 22.516 1 71.94 515 GLU A N 1
ATOM 4103 C CA . GLU A 1 515 ? -46.469 19.625 23.359 1 71.94 515 GLU A CA 1
ATOM 4104 C C . GLU A 1 515 ? -45.25 18.734 23.234 1 71.94 515 GLU A C 1
ATOM 4106 O O . GLU A 1 515 ? -44.781 18.469 22.141 1 71.94 515 GLU A O 1
ATOM 4111 N N . ALA A 1 516 ? -44.625 18.484 24.422 1 67.69 516 ALA A N 1
ATOM 4112 C CA . ALA A 1 516 ? -43.469 17.609 24.422 1 67.69 516 ALA A CA 1
ATOM 4113 C C . ALA A 1 516 ? -43.844 16.188 24 1 67.69 516 ALA A C 1
ATOM 4115 O O . ALA A 1 516 ? -44.906 15.688 24.375 1 67.69 516 ALA A O 1
ATOM 4116 N N . LYS A 1 517 ? -43.156 15.57 23.016 1 70.44 517 LYS A N 1
ATOM 4117 C CA . LYS A 1 517 ? -43.281 14.148 22.688 1 70.44 517 LYS A CA 1
ATOM 4118 C C . LYS A 1 517 ? -42.531 13.297 23.719 1 70.44 517 LYS A C 1
ATOM 4120 O O . LYS A 1 517 ? -41.844 13.82 24.609 1 70.44 517 LYS A O 1
ATOM 4125 N N . GLN A 1 518 ? -42.75 12.008 23.688 1 65.06 518 GLN A N 1
ATOM 4126 C CA . GLN A 1 518 ? -42.031 11.086 24.578 1 65.06 518 GLN A CA 1
ATOM 4127 C C . GLN A 1 518 ? -40.531 11.336 24.547 1 65.06 518 GLN A C 1
ATOM 4129 O O . GLN A 1 518 ? -39.938 11.406 23.469 1 65.06 518 GLN A O 1
ATOM 4134 N N . PRO A 1 519 ? -40.094 11.734 25.578 1 59.03 519 PRO A N 1
ATOM 4135 C CA . PRO A 1 519 ? -38.656 12.016 25.609 1 59.03 519 PRO A CA 1
ATOM 4136 C C . PRO A 1 519 ? -37.812 10.805 25.203 1 59.03 519 PRO A C 1
ATOM 4138 O O . PRO A 1 519 ? -38.25 9.664 25.375 1 59.03 519 PRO A O 1
ATOM 4141 N N . GLY A 1 520 ? -36.812 10.938 24.438 1 52.41 520 GLY A N 1
ATOM 4142 C CA . GLY A 1 520 ? -35.969 9.859 23.922 1 52.41 520 GLY A CA 1
ATOM 4143 C C . GLY A 1 520 ? -35.531 8.891 25 1 52.41 520 GLY A C 1
ATOM 4144 O O . GLY A 1 520 ? -35.094 7.773 24.688 1 52.41 520 GLY A O 1
ATOM 4145 N N . PHE A 1 521 ? -35.406 9.398 26.125 1 46.62 521 PHE A N 1
ATOM 4146 C CA . PHE A 1 521 ? -34.969 8.531 27.203 1 46.62 521 PHE A CA 1
ATOM 4147 C C . PHE A 1 521 ? -36.031 7.539 27.609 1 46.62 521 PHE A C 1
ATOM 4149 O O . PHE A 1 521 ? -35.781 6.637 28.406 1 46.62 521 PHE A O 1
ATOM 4156 N N . PHE A 1 522 ? -37.125 7.699 27.172 1 43.69 522 PHE A N 1
ATOM 4157 C CA . PHE A 1 522 ? -38.219 6.863 27.625 1 43.69 522 PHE A CA 1
ATOM 4158 C C . PHE A 1 522 ? -38.312 5.582 26.812 1 43.69 522 PHE A C 1
ATOM 4160 O O . PHE A 1 522 ? -38.781 5.605 25.656 1 43.69 522 PHE A O 1
ATOM 4167 N N . THR A 1 523 ? -37.375 4.695 26.859 1 35.66 523 THR A N 1
ATOM 4168 C CA . THR A 1 523 ? -37.656 3.4 26.266 1 35.66 523 THR A CA 1
ATOM 4169 C C . THR A 1 523 ? -38.562 2.568 27.172 1 35.66 523 THR A C 1
ATOM 4171 O O . THR A 1 523 ? -38.094 2.014 28.172 1 35.66 523 THR A O 1
ATOM 4174 N N . GLN A 1 524 ? -39.562 2.895 27.578 1 30.83 524 GLN A N 1
ATOM 4175 C CA . GLN A 1 524 ? -40.375 1.866 28.219 1 30.83 524 GLN A CA 1
ATOM 4176 C C . GLN A 1 524 ? -40.562 0.66 27.312 1 30.83 524 GLN A C 1
ATOM 4178 O O . GLN A 1 524 ? -41.031 0.804 26.172 1 30.83 524 GLN A O 1
ATOM 4183 N N . ARG A 1 525 ? -39.781 -0.327 27.469 1 28.2 525 ARG A N 1
ATOM 4184 C CA . ARG A 1 525 ? -40.188 -1.605 26.906 1 28.2 525 ARG A CA 1
ATOM 4185 C C . ARG A 1 525 ? -41.688 -1.862 27.188 1 28.2 525 ARG A C 1
ATOM 4187 O O . ARG A 1 525 ? -42.125 -1.752 28.328 1 28.2 525 ARG A O 1
ATOM 4194 N N . ASP A 1 526 ? -42.469 -1.573 26.328 1 26.36 526 ASP A N 1
ATOM 4195 C CA . ASP A 1 526 ? -43.75 -2.287 26.453 1 26.36 526 ASP A CA 1
ATOM 4196 C C . ASP A 1 526 ? -43.5 -3.748 26.828 1 26.36 526 ASP A C 1
ATOM 4198 O O . ASP A 1 526 ? -42.875 -4.5 26.094 1 26.36 526 ASP A O 1
ATOM 4202 N N . VAL A 1 527 ? -43.219 -4.055 28.016 1 26.66 527 VAL A N 1
ATOM 4203 C CA . VAL A 1 527 ? -43.375 -5.418 28.516 1 26.66 527 VAL A CA 1
ATOM 4204 C C . VAL A 1 527 ? -44.656 -6.008 27.969 1 26.66 527 VAL A C 1
ATOM 4206 O O . VAL A 1 527 ? -45.75 -5.551 28.328 1 26.66 527 VAL A O 1
ATOM 4209 N N . LEU A 1 528 ? -44.656 -6.266 26.625 1 24.03 528 LEU A N 1
ATOM 4210 C CA . LEU A 1 528 ? -45.781 -7.07 26.141 1 24.03 528 LEU A CA 1
ATOM 4211 C C . LEU A 1 528 ? -46.094 -8.219 27.094 1 24.03 528 LEU A C 1
ATOM 4213 O O . LEU A 1 528 ? -45.188 -9.008 27.422 1 24.03 528 LEU A O 1
ATOM 4217 N N . VAL A 1 529 ? -46.875 -8.109 28.062 1 22.73 529 VAL A N 1
ATOM 4218 C CA . VAL A 1 529 ? -47.625 -9.117 28.781 1 22.73 529 VAL A CA 1
ATOM 4219 C C . VAL A 1 529 ? -48 -10.266 27.844 1 22.73 529 VAL A C 1
ATOM 4221 O O . VAL A 1 529 ? -48.531 -10.047 26.766 1 22.73 529 VAL A O 1
ATOM 4224 N N . GLY A 1 530 ? -47.156 -11.375 27.984 1 21.81 530 GLY A N 1
ATOM 4225 C CA . GLY A 1 530 ? -47.531 -12.68 27.484 1 21.81 530 GLY A CA 1
ATOM 4226 C C . GLY A 1 530 ? -49.031 -12.922 27.547 1 21.81 530 GLY A C 1
ATOM 4227 O O . GLY A 1 530 ? -49.625 -12.953 28.625 1 21.81 530 GLY A O 1
ATOM 4228 N N . GLN A 1 531 ? -49.812 -12.273 26.781 1 20.16 531 GLN A N 1
ATOM 4229 C CA . GLN A 1 531 ? -51.156 -12.805 26.656 1 20.16 531 GLN A CA 1
ATOM 4230 C C . GLN A 1 531 ? -51.125 -14.32 26.469 1 20.16 531 GLN A C 1
ATOM 4232 O O . GLN A 1 531 ? -50.344 -14.836 25.688 1 20.16 531 GLN A O 1
ATOM 4237 N N . SER A 1 532 ? -51.5 -15.125 27.531 1 22.08 532 SER A N 1
ATOM 4238 C CA . SER A 1 532 ? -51.906 -16.516 27.609 1 22.08 532 SER A CA 1
ATOM 4239 C C . SER A 1 532 ? -52.781 -16.906 26.422 1 22.08 532 SER A C 1
ATOM 4241 O O . SER A 1 532 ? -54 -16.969 26.531 1 22.08 532 SER A O 1
ATOM 4243 N N . SER A 1 533 ? -52.469 -16.469 25.219 1 20.28 533 SER A N 1
ATOM 4244 C CA . SER A 1 533 ? -53.5 -16.875 24.25 1 20.28 533 SER A CA 1
ATOM 4245 C C . SER A 1 533 ? -53.75 -18.375 24.328 1 20.28 533 SER A C 1
ATOM 4247 O O . SER A 1 533 ? -52.812 -19.172 24.453 1 20.28 533 SER A O 1
ATOM 4249 N N . SER A 1 534 ? -54.938 -18.828 24.828 1 19.83 534 SER A N 1
ATOM 4250 C CA . SER A 1 534 ? -55.75 -20.031 24.828 1 19.83 534 SER A CA 1
ATOM 4251 C C . SER A 1 534 ? -55.75 -20.703 23.453 1 19.83 534 SER A C 1
ATOM 4253 O O . SER A 1 534 ? -56.188 -20.109 22.469 1 19.83 534 SER A O 1
ATOM 4255 N N . SER A 1 535 ? -54.5 -21.25 23.047 1 19.05 535 SER A N 1
ATOM 4256 C CA . SER A 1 535 ? -54.562 -22.172 21.922 1 19.05 535 SER A CA 1
ATOM 4257 C C . SER A 1 535 ? -55.781 -23.109 22.047 1 19.05 535 SER A C 1
ATOM 4259 O O . SER A 1 535 ? -55.875 -23.875 23.016 1 19.05 535 SER A O 1
ATOM 4261 N N . THR A 1 536 ? -57.031 -22.734 21.641 1 17.59 536 THR A N 1
ATOM 4262 C CA . THR A 1 536 ? -58.156 -23.5 21.141 1 17.59 536 THR A CA 1
ATOM 4263 C C . THR A 1 536 ? -57.719 -24.656 20.25 1 17.59 536 THR A C 1
ATOM 4265 O O . THR A 1 536 ? -56.656 -24.594 19.641 1 17.59 536 THR A O 1
ATOM 4268 N N . LYS A 1 537 ? -58.594 -25.75 20.172 1 19.8 537 LYS A N 1
ATOM 4269 C CA . LYS A 1 537 ? -58.844 -27.094 19.641 1 19.8 537 LYS A CA 1
ATOM 4270 C C . LYS A 1 537 ? -58.75 -27.094 18.125 1 19.8 537 LYS A C 1
ATOM 4272 O O . LYS A 1 537 ? -59.438 -26.328 17.453 1 19.8 537 LYS A O 1
ATOM 4277 N N . PRO A 1 538 ? -57.531 -27.234 17.531 1 19.22 538 PRO A N 1
ATOM 4278 C CA . PRO A 1 538 ? -57.656 -27.438 16.094 1 19.22 538 PRO A CA 1
ATOM 4279 C C . PRO A 1 538 ? -58.75 -28.453 15.742 1 19.22 538 PRO A C 1
ATOM 4281 O O . PRO A 1 538 ? -59 -29.375 16.516 1 19.22 538 PRO A O 1
ATOM 4284 N N . ALA A 1 539 ? -59.75 -28.172 14.977 1 18.66 539 ALA A N 1
ATOM 4285 C CA . ALA A 1 539 ? -60.719 -28.984 14.242 1 18.66 539 ALA A CA 1
ATOM 4286 C C . ALA A 1 539 ? -60.031 -30.109 13.484 1 18.66 539 ALA A C 1
ATOM 4288 O O . ALA A 1 539 ? -58.875 -29.953 13.023 1 18.66 539 ALA A O 1
ATOM 4289 N N . SER A 1 540 ? -60.5 -31.453 13.461 1 18.39 540 SER A N 1
ATOM 4290 C CA . SER A 1 540 ? -60.375 -32.844 13.086 1 18.39 540 SER A CA 1
ATOM 4291 C C . SER A 1 540 ? -60.344 -33.031 11.57 1 18.39 540 SER A C 1
ATOM 4293 O O . SER A 1 540 ? -60.188 -34.125 11.062 1 18.39 540 SER A O 1
ATOM 4295 N N . SER A 1 541 ? -60.094 -32.125 10.672 1 18.28 541 SER A N 1
ATOM 4296 C CA . SER A 1 541 ? -60.562 -32.594 9.375 1 18.28 541 SER A CA 1
ATOM 4297 C C . SER A 1 541 ? -59.844 -33.875 8.969 1 18.28 541 SER A C 1
ATOM 4299 O O . SER A 1 541 ? -58.625 -34 9.055 1 18.28 541 SER A O 1
ATOM 4301 N N . ALA A 1 542 ? -60.656 -35.125 8.75 1 18.5 542 ALA A N 1
ATOM 4302 C CA . ALA A 1 542 ? -60.719 -36.562 8.453 1 18.5 542 ALA A CA 1
ATOM 4303 C C . ALA A 1 542 ? -60.188 -36.844 7.051 1 18.5 542 ALA A C 1
ATOM 4305 O O . ALA A 1 542 ? -60.062 -38 6.648 1 18.5 542 ALA A O 1
ATOM 4306 N N . ASN A 1 543 ? -59.562 -36.062 6.223 1 18.66 543 ASN A N 1
ATOM 4307 C CA . ASN A 1 543 ? -59.656 -36.656 4.887 1 18.66 543 ASN A CA 1
ATOM 4308 C C . ASN A 1 543 ? -59.125 -38.094 4.871 1 18.66 543 ASN A C 1
ATOM 4310 O O . ASN A 1 543 ? -58.094 -38.375 5.469 1 18.66 543 ASN A O 1
ATOM 4314 N N . GLU A 1 544 ? -59.875 -39.156 4.25 1 18.52 544 GLU A N 1
ATOM 4315 C CA . GLU A 1 544 ? -60.156 -40.594 4.008 1 18.52 544 GLU A CA 1
ATOM 4316 C C . GLU A 1 544 ? -59.156 -41.156 3.018 1 18.52 544 GLU A C 1
ATOM 4318 O O . GLU A 1 544 ? -59.156 -42.375 2.779 1 18.52 544 GLU A O 1
ATOM 4323 N N . VAL A 1 545 ? -58.094 -40.844 2.703 1 21.09 545 VAL A N 1
ATOM 4324 C CA . VAL A 1 545 ? -57.688 -41.656 1.563 1 21.09 545 VAL A CA 1
ATOM 4325 C C . VAL A 1 545 ? -57.781 -43.156 1.944 1 21.09 545 VAL A C 1
ATOM 4327 O O . VAL A 1 545 ? -57.438 -43.531 3.07 1 21.09 545 VAL A O 1
ATOM 4330 N N . THR A 1 546 ? -58.406 -44.219 0.964 1 18.11 546 THR A N 1
ATOM 4331 C CA . THR A 1 546 ? -59 -45.531 0.614 1 18.11 546 THR A CA 1
ATOM 4332 C C . THR A 1 546 ? -57.906 -46.562 0.461 1 18.11 546 THR A C 1
ATOM 4334 O O . THR A 1 546 ? -57.062 -46.5 -0.446 1 18.11 546 THR A O 1
ATOM 4337 N N . ILE A 1 547 ? -57.094 -47.031 1.149 1 19.27 547 ILE A N 1
ATOM 4338 C CA . ILE A 1 547 ? -56.625 -48.375 0.777 1 19.27 547 ILE A CA 1
ATOM 4339 C C . ILE A 1 547 ? -57.781 -49.375 0.896 1 19.27 547 ILE A C 1
ATOM 4341 O O . ILE A 1 547 ? -58.688 -49.188 1.721 1 19.27 547 ILE A O 1
ATOM 4345 N N . THR A 1 548 ? -58.219 -50.375 -0.08 1 21.33 548 THR A N 1
ATOM 4346 C CA . THR A 1 548 ? -58.719 -51.75 0.02 1 21.33 548 THR A CA 1
ATOM 4347 C C . THR A 1 548 ? -57.969 -52.531 1.09 1 21.33 548 THR A C 1
ATOM 4349 O O . THR A 1 548 ? -56.844 -52.188 1.448 1 21.33 548 THR A O 1
ATOM 4352 N N . MET A 1 549 ? -58.469 -53.188 2.492 1 25.89 549 MET A N 1
ATOM 4353 C CA . MET A 1 549 ? -59.688 -52.719 3.115 1 25.89 549 MET A CA 1
ATOM 4354 C C . MET A 1 549 ? -59.469 -51.375 3.816 1 25.89 549 MET A C 1
ATOM 4356 O O . MET A 1 549 ? -60.406 -50.656 4.09 1 25.89 549 MET A O 1
ATOM 4360 N N . PRO A 1 550 ? -58.219 -51.062 3.73 1 17.59 550 PRO A N 1
ATOM 4361 C CA . PRO A 1 550 ? -57.188 -51.969 3.23 1 17.59 550 PRO A CA 1
ATOM 4362 C C . PRO A 1 550 ? -57.094 -53.25 4.039 1 17.59 550 PRO A C 1
ATOM 4364 O O . PRO A 1 550 ? -57.031 -53.219 5.273 1 17.59 550 PRO A O 1
ATOM 4367 N N . GLU A 1 551 ? -57.344 -54.594 3.559 1 19.25 551 GLU A N 1
ATOM 4368 C CA . GLU A 1 551 ? -57.812 -55.938 3.166 1 19.25 551 GLU A CA 1
ATOM 4369 C C . GLU A 1 551 ? -56.688 -56.969 3.35 1 19.25 551 GLU A C 1
ATOM 4371 O O . GLU A 1 551 ? -55.656 -56.875 2.699 1 19.25 551 GLU A O 1
ATOM 4376 N N . PRO A 1 552 ? -55.656 -57.25 4.215 1 19.56 552 PRO A N 1
ATOM 4377 C CA . PRO A 1 552 ? -55.5 -58.688 4.312 1 19.56 552 PRO A CA 1
ATOM 4378 C C . PRO A 1 552 ? -56.719 -59.406 4.875 1 19.56 552 PRO A C 1
ATOM 4380 O O . PRO A 1 552 ? -57.469 -58.812 5.672 1 19.56 552 PRO A O 1
ATOM 4383 N N . ARG A 1 553 ? -57.406 -60.531 4.188 1 20.2 553 ARG A N 1
ATOM 4384 C CA . ARG A 1 553 ? -57.781 -61.938 4.184 1 20.2 553 ARG A CA 1
ATOM 4385 C C . ARG A 1 553 ? -56.594 -62.812 4.543 1 20.2 553 ARG A C 1
ATOM 4387 O O . ARG A 1 553 ? -55.438 -62.469 4.234 1 20.2 553 ARG A O 1
ATOM 4394 N N . MET B 1 1 ? -105.812 -5.043 -32.719 1 25.3 1 MET B N 1
ATOM 4395 C CA . MET B 1 1 ? -104.75 -5.316 -33.688 1 25.3 1 MET B CA 1
ATOM 4396 C C . MET B 1 1 ? -103.438 -4.762 -33.188 1 25.3 1 MET B C 1
ATOM 4398 O O . MET B 1 1 ? -103.125 -3.57 -33.344 1 25.3 1 MET B O 1
ATOM 4402 N N . MET B 1 2 ? -103 -5.16 -32 1 29.55 2 MET B N 1
ATOM 4403 C CA . MET B 1 2 ? -101.875 -4.797 -31.125 1 29.55 2 MET B CA 1
ATOM 4404 C C . MET B 1 2 ? -100.562 -5.188 -31.766 1 29.55 2 MET B C 1
ATOM 4406 O O . MET B 1 2 ? -100.312 -6.371 -31.984 1 29.55 2 MET B O 1
ATOM 4410 N N . SER B 1 3 ? -100 -4.422 -32.719 1 25.64 3 SER B N 1
ATOM 4411 C CA . SER B 1 3 ? -98.812 -4.621 -33.531 1 25.64 3 SER B CA 1
ATOM 4412 C C . SER B 1 3 ? -97.562 -4.715 -32.656 1 25.64 3 SER B C 1
ATOM 4414 O O . SER B 1 3 ? -97.312 -3.824 -31.859 1 25.64 3 SER B O 1
ATOM 4416 N N . ARG B 1 4 ? -97.062 -5.93 -32.281 1 28.17 4 ARG B N 1
ATOM 4417 C CA . ARG B 1 4 ? -95.938 -6.434 -31.5 1 28.17 4 ARG B CA 1
ATOM 4418 C C . ARG B 1 4 ? -94.625 -6.016 -32.094 1 28.17 4 ARG B C 1
ATOM 4420 O O . ARG B 1 4 ? -94.312 -6.387 -33.25 1 28.17 4 ARG B O 1
ATOM 4427 N N . GLN B 1 5 ? -94.188 -4.754 -31.906 1 28.27 5 GLN B N 1
ATOM 4428 C CA . GLN B 1 5 ? -92.938 -4.211 -32.438 1 28.27 5 GLN B CA 1
ATOM 4429 C C . GLN B 1 5 ? -91.75 -5.074 -32.062 1 28.27 5 GLN B C 1
ATOM 4431 O O . GLN B 1 5 ? -91.562 -5.379 -30.891 1 28.27 5 GLN B O 1
ATOM 4436 N N . SER B 1 6 ? -91.312 -6.074 -32.875 1 30.69 6 SER B N 1
ATOM 4437 C CA . SER B 1 6 ? -90.188 -7.004 -32.781 1 30.69 6 SER B CA 1
ATOM 4438 C C . SER B 1 6 ? -88.875 -6.262 -32.656 1 30.69 6 SER B C 1
ATOM 4440 O O . SER B 1 6 ? -88.562 -5.363 -33.438 1 30.69 6 SER B O 1
ATOM 4442 N N . CYS B 1 7 ? -88.375 -5.977 -31.453 1 29.17 7 CYS B N 1
ATOM 4443 C CA . CYS B 1 7 ? -87.125 -5.355 -31.094 1 29.17 7 CYS B CA 1
ATOM 4444 C C . CYS B 1 7 ? -85.938 -6.121 -31.703 1 29.17 7 CYS B C 1
ATOM 4446 O O . CYS B 1 7 ? -85.812 -7.332 -31.516 1 29.17 7 CYS B O 1
ATOM 4448 N N . ASP B 1 8 ? -85.438 -5.777 -32.906 1 28.86 8 ASP B N 1
ATOM 4449 C CA . ASP B 1 8 ? -84.312 -6.266 -33.656 1 28.86 8 ASP B CA 1
ATOM 4450 C C . ASP B 1 8 ? -83 -6.305 -32.812 1 28.86 8 ASP B C 1
ATOM 4452 O O . ASP B 1 8 ? -82.688 -5.348 -32.094 1 28.86 8 ASP B O 1
ATOM 4456 N N . PHE B 1 9 ? -82.562 -7.461 -32.344 1 33.81 9 PHE B N 1
ATOM 4457 C CA . PHE B 1 9 ? -81.312 -7.883 -31.641 1 33.81 9 PHE B CA 1
ATOM 4458 C C . PHE B 1 9 ? -80.125 -7.441 -32.438 1 33.81 9 PHE B C 1
ATOM 4460 O O . PHE B 1 9 ? -79.938 -7.77 -33.594 1 33.81 9 PHE B O 1
ATOM 4467 N N . CYS B 1 10 ? -79.562 -6.211 -32.281 1 29.58 10 CYS B N 1
ATOM 4468 C CA . CYS B 1 10 ? -78.25 -5.719 -32.812 1 29.58 10 CYS B CA 1
ATOM 4469 C C . CYS B 1 10 ? -77.125 -6.691 -32.5 1 29.58 10 CYS B C 1
ATOM 4471 O O . CYS B 1 10 ? -76.938 -7.074 -31.328 1 29.58 10 CYS B O 1
ATOM 4473 N N . SER B 1 11 ? -76.688 -7.559 -33.406 1 34.5 11 SER B N 1
ATOM 4474 C CA . SER B 1 11 ? -75.5 -8.414 -33.469 1 34.5 11 SER B CA 1
ATOM 4475 C C . SER B 1 11 ? -74.25 -7.633 -33.156 1 34.5 11 SER B C 1
ATOM 4477 O O . SER B 1 11 ? -73.875 -6.711 -33.875 1 34.5 11 SER B O 1
ATOM 4479 N N . CYS B 1 12 ? -73.938 -7.293 -31.891 1 33.22 12 CYS B N 1
ATOM 4480 C CA . CYS B 1 12 ? -72.625 -6.797 -31.484 1 33.22 12 CYS B CA 1
ATOM 4481 C C . CYS B 1 12 ? -71.5 -7.703 -31.984 1 33.22 12 CYS B C 1
ATOM 4483 O O . CYS B 1 12 ? -71.438 -8.867 -31.594 1 33.22 12 CYS B O 1
ATOM 4485 N N . ILE B 1 13 ? -71.062 -7.551 -33.25 1 35.38 13 ILE B N 1
ATOM 4486 C CA . ILE B 1 13 ? -69.812 -8.109 -33.812 1 35.38 13 ILE B CA 1
ATOM 4487 C C . ILE B 1 13 ? -68.688 -7.859 -32.844 1 35.38 13 ILE B C 1
ATOM 4489 O O . ILE B 1 13 ? -68.312 -6.707 -32.594 1 35.38 13 ILE B O 1
ATOM 4493 N N . LEU B 1 14 ? -68.5 -8.641 -31.797 1 36.31 14 LEU B N 1
ATOM 4494 C CA . LEU B 1 14 ? -67.25 -8.727 -31.031 1 36.31 14 LEU B CA 1
ATOM 4495 C C . LEU B 1 14 ? -66.062 -8.906 -31.969 1 36.31 14 LEU B C 1
ATOM 4497 O O . LEU B 1 14 ? -65.938 -9.938 -32.625 1 36.31 14 LEU B O 1
ATOM 4501 N N . LEU B 1 15 ? -65.625 -7.82 -32.656 1 37.91 15 LEU B N 1
ATOM 4502 C CA . LEU B 1 15 ? -64.312 -7.832 -33.281 1 37.91 15 LEU B CA 1
ATOM 4503 C C . LEU B 1 15 ? -63.25 -8.32 -32.344 1 37.91 15 LEU B C 1
ATOM 4505 O O . LEU B 1 15 ? -62.906 -7.641 -31.359 1 37.91 15 LEU B O 1
ATOM 4509 N N . ILE B 1 16 ? -63.156 -9.602 -32.125 1 40.09 16 ILE B N 1
ATOM 4510 C CA . ILE B 1 16 ? -61.969 -10.18 -31.5 1 40.09 16 ILE B CA 1
ATOM 4511 C C . ILE B 1 16 ? -60.719 -9.688 -32.219 1 40.09 16 ILE B C 1
ATOM 4513 O O . ILE B 1 16 ? -60.5 -10.016 -33.406 1 40.09 16 ILE B O 1
ATOM 4517 N N . ILE B 1 17 ? -60.281 -8.461 -31.922 1 40.47 17 ILE B N 1
ATOM 4518 C CA . ILE B 1 17 ? -58.938 -8.039 -32.344 1 40.47 17 ILE B CA 1
ATOM 4519 C C . ILE B 1 17 ? -57.938 -9.141 -32 1 40.47 17 ILE B C 1
ATOM 4521 O O . ILE B 1 17 ? -57.75 -9.484 -30.844 1 40.47 17 ILE B O 1
ATOM 4525 N N . PHE B 1 18 ? -57.75 -10.078 -32.938 1 42.53 18 PHE B N 1
ATOM 4526 C CA . PHE B 1 18 ? -56.625 -10.992 -32.906 1 42.53 18 PHE B CA 1
ATOM 4527 C C . PHE B 1 18 ? -55.312 -10.219 -32.75 1 42.53 18 PHE B C 1
ATOM 4529 O O . PHE B 1 18 ? -54.844 -9.555 -33.656 1 42.53 18 PHE B O 1
ATOM 4536 N N . ILE B 1 19 ? -55.062 -9.688 -31.562 1 44.25 19 ILE B N 1
ATOM 4537 C CA . ILE B 1 19 ? -53.688 -9.234 -31.312 1 44.25 19 ILE B CA 1
ATOM 4538 C C . ILE B 1 19 ? -52.719 -10.352 -31.625 1 44.25 19 ILE B C 1
ATOM 4540 O O . ILE B 1 19 ? -52.781 -11.438 -31.047 1 44.25 19 ILE B O 1
ATOM 4544 N N . PRO B 1 20 ? -52.188 -10.32 -32.844 1 44.09 20 PRO B N 1
ATOM 4545 C CA . PRO B 1 20 ? -51.156 -11.328 -33.031 1 44.09 20 PRO B CA 1
ATOM 4546 C C . PRO B 1 20 ? -50.188 -11.406 -31.859 1 44.09 20 PRO B C 1
ATOM 4548 O O . PRO B 1 20 ? -49.75 -10.375 -31.344 1 44.09 20 PRO B O 1
ATOM 4551 N N . LEU B 1 21 ? -50.406 -12.375 -31 1 43.47 21 LEU B N 1
ATOM 4552 C CA . LEU B 1 21 ? -49.312 -12.695 -30.062 1 43.47 21 LEU B CA 1
ATOM 4553 C C . LEU B 1 21 ? -47.969 -12.734 -30.781 1 43.47 21 LEU B C 1
ATOM 4555 O O . LEU B 1 21 ? -47.719 -13.617 -31.594 1 43.47 21 LEU B O 1
ATOM 4559 N N . ILE B 1 22 ? -47.438 -11.594 -31.125 1 43.19 22 ILE B N 1
ATOM 4560 C CA . ILE B 1 22 ? -46 -11.617 -31.484 1 43.19 22 ILE B CA 1
ATOM 4561 C C . ILE B 1 22 ? -45.25 -12.477 -30.5 1 43.19 22 ILE B C 1
ATOM 4563 O O . ILE B 1 22 ? -45.156 -12.141 -29.312 1 43.19 22 ILE B O 1
ATOM 4567 N N . SER B 1 23 ? -45.281 -13.742 -30.719 1 39.5 23 SER B N 1
ATOM 4568 C CA . SER B 1 23 ? -44.312 -14.578 -30.016 1 39.5 23 SER B CA 1
ATOM 4569 C C . SER B 1 23 ? -42.938 -13.93 -30 1 39.5 23 SER B C 1
ATOM 4571 O O . SER B 1 23 ? -42.312 -13.75 -31.062 1 39.5 23 SER B O 1
ATOM 4573 N N . PHE B 1 24 ? -42.75 -13.086 -29.078 1 42.19 24 PHE B N 1
ATOM 4574 C CA . PHE B 1 24 ? -41.344 -12.781 -28.781 1 42.19 24 PHE B CA 1
ATOM 4575 C C . PHE B 1 24 ? -40.5 -14.055 -28.75 1 42.19 24 PHE B C 1
ATOM 4577 O O . PHE B 1 24 ? -40.594 -14.844 -27.812 1 42.19 24 PHE B O 1
ATOM 4584 N N . GLN B 1 25 ? -40.312 -14.609 -29.922 1 37.94 25 GLN B N 1
ATOM 4585 C CA . GLN B 1 25 ? -39.188 -15.555 -29.906 1 37.94 25 GLN B CA 1
ATOM 4586 C C . GLN B 1 25 ? -38 -14.992 -29.125 1 37.94 25 GLN B C 1
ATOM 4588 O O . GLN B 1 25 ? -37.438 -13.977 -29.531 1 37.94 25 GLN B O 1
ATOM 4593 N N . SER B 1 26 ? -38.062 -15.227 -27.875 1 39.91 26 SER B N 1
ATOM 4594 C CA . SER B 1 26 ? -36.781 -15.055 -27.203 1 39.91 26 SER B CA 1
ATOM 4595 C C . SER B 1 26 ? -35.625 -15.68 -28 1 39.91 26 SER B C 1
ATOM 4597 O O . SER B 1 26 ? -35.594 -16.891 -28.188 1 39.91 26 SER B O 1
ATOM 4599 N N . ILE B 1 27 ? -35.25 -15.102 -29.078 1 38.94 27 ILE B N 1
ATOM 4600 C CA . ILE B 1 27 ? -33.938 -15.531 -29.547 1 38.94 27 ILE B CA 1
ATOM 4601 C C . ILE B 1 27 ? -33.062 -15.828 -28.359 1 38.94 27 ILE B C 1
ATOM 4603 O O . ILE B 1 27 ? -32.656 -14.922 -27.609 1 38.94 27 ILE B O 1
ATOM 4607 N N . SER B 1 28 ? -33.375 -16.922 -27.719 1 38.91 28 SER B N 1
ATOM 4608 C CA . SER B 1 28 ? -32.281 -17.391 -26.844 1 38.91 28 SER B CA 1
ATOM 4609 C C . SER B 1 28 ? -30.953 -17.359 -27.578 1 38.91 28 SER B C 1
ATOM 4611 O O . SER B 1 28 ? -30.719 -18.188 -28.469 1 38.91 28 SER B O 1
ATOM 4613 N N . ALA B 1 29 ? -30.453 -16.312 -27.953 1 45.19 29 ALA B N 1
ATOM 4614 C CA . ALA B 1 29 ? -29.078 -16.344 -28.422 1 45.19 29 ALA B CA 1
ATOM 4615 C C . ALA B 1 29 ? -28.266 -17.406 -27.672 1 45.19 29 ALA B C 1
ATOM 4617 O O . ALA B 1 29 ? -28.141 -17.359 -26.438 1 45.19 29 ALA B O 1
ATOM 4618 N N . SER B 1 30 ? -28.391 -18.672 -28.078 1 50.22 30 SER B N 1
ATOM 4619 C CA . SER B 1 30 ? -27.562 -19.766 -27.562 1 50.22 30 SER B CA 1
ATOM 4620 C C . SER B 1 30 ? -26.156 -19.281 -27.25 1 50.22 30 SER B C 1
ATOM 4622 O O . SER B 1 30 ? -25.453 -18.781 -28.141 1 50.22 30 SER B O 1
ATOM 4624 N N . THR B 1 31 ? -25.906 -18.875 -26.031 1 68.19 31 THR B N 1
ATOM 4625 C CA . THR B 1 31 ? -24.578 -18.531 -25.547 1 68.19 31 THR B CA 1
ATOM 4626 C C . THR B 1 31 ? -23.641 -19.734 -25.656 1 68.19 31 THR B C 1
ATOM 4628 O O . THR B 1 31 ? -23.969 -20.828 -25.203 1 68.19 31 THR B O 1
ATOM 4631 N N . SER B 1 32 ? -22.859 -19.844 -26.688 1 89.56 32 SER B N 1
ATOM 4632 C CA . SER B 1 32 ? -21.906 -20.922 -26.938 1 89.56 32 SER B CA 1
ATOM 4633 C C . SER B 1 32 ? -20.578 -20.656 -26.234 1 89.56 32 SER B C 1
ATOM 4635 O O . SER B 1 32 ? -20.203 -19.5 -26 1 89.56 32 SER B O 1
ATOM 4637 N N . ASP B 1 33 ? -20.047 -21.812 -25.797 1 96.25 33 ASP B N 1
ATOM 4638 C CA . ASP B 1 33 ? -18.734 -21.688 -25.156 1 96.25 33 ASP B CA 1
ATOM 4639 C C . ASP B 1 33 ? -17.609 -21.969 -26.156 1 96.25 33 ASP B C 1
ATOM 4641 O O . ASP B 1 33 ? -16.438 -22.016 -25.781 1 96.25 33 ASP B O 1
ATOM 4645 N N . THR B 1 34 ? -17.984 -22.156 -27.453 1 96.25 34 THR B N 1
ATOM 4646 C CA . THR B 1 34 ? -16.969 -22.5 -28.438 1 96.25 34 THR B CA 1
ATOM 4647 C C . THR B 1 34 ? -17.109 -21.625 -29.688 1 96.25 34 THR B C 1
ATOM 4649 O O . THR B 1 34 ? -18.172 -21.078 -29.953 1 96.25 34 THR B O 1
ATOM 4652 N N . ILE B 1 35 ? -15.969 -21.469 -30.312 1 95.81 35 ILE B N 1
ATOM 4653 C CA . ILE B 1 35 ? -15.867 -20.906 -31.656 1 95.81 35 ILE B CA 1
ATOM 4654 C C . ILE B 1 35 ? -15.117 -21.875 -32.562 1 95.81 35 ILE B C 1
ATOM 4656 O O . ILE B 1 35 ? -13.961 -22.219 -32.312 1 95.81 35 ILE B O 1
ATOM 4660 N N . ASN B 1 36 ? -15.766 -22.328 -33.531 1 94.81 36 ASN B N 1
ATOM 4661 C CA . ASN B 1 36 ? -15.07 -23.156 -34.5 1 94.81 36 ASN B CA 1
ATOM 4662 C C . ASN B 1 36 ? -14.594 -22.344 -35.719 1 94.81 36 ASN B C 1
ATOM 4664 O O . ASN B 1 36 ? -14.633 -21.109 -35.688 1 94.81 36 ASN B O 1
ATOM 4668 N N . THR B 1 37 ? -14.141 -23 -36.812 1 94.62 37 THR B N 1
ATOM 4669 C CA . THR B 1 37 ? -13.484 -22.312 -37.906 1 94.62 37 THR B CA 1
ATOM 4670 C C . THR B 1 37 ? -14.516 -21.594 -38.781 1 94.62 37 THR B C 1
ATOM 4672 O O . THR B 1 37 ? -14.156 -20.75 -39.594 1 94.62 37 THR B O 1
ATOM 4675 N N . THR B 1 38 ? -15.734 -21.844 -38.625 1 94.06 38 THR B N 1
ATOM 4676 C CA . THR B 1 38 ? -16.766 -21.219 -39.438 1 94.06 38 THR B CA 1
ATOM 4677 C C . THR B 1 38 ? -17.469 -20.109 -38.656 1 94.06 38 THR B C 1
ATOM 4679 O O . THR B 1 38 ? -18.328 -19.406 -39.188 1 94.06 38 THR B O 1
ATOM 4682 N N . GLN B 1 39 ? -17.156 -20.109 -37.438 1 94.56 39 GLN B N 1
ATOM 4683 C CA . GLN B 1 39 ? -17.797 -19.141 -36.562 1 94.56 39 GLN B CA 1
ATOM 4684 C C . GLN B 1 39 ? -16.828 -18.016 -36.219 1 94.56 39 GLN B C 1
ATOM 4686 O O . GLN B 1 39 ? -15.617 -18.156 -36.375 1 94.56 39 GLN B O 1
ATOM 4691 N N . SER B 1 40 ? -17.406 -16.844 -35.812 1 95.31 40 SER B N 1
ATOM 4692 C CA . SER B 1 40 ? -16.609 -15.703 -35.344 1 95.31 40 SER B CA 1
ATOM 4693 C C . SER B 1 40 ? -17.391 -14.883 -34.312 1 95.31 40 SER B C 1
ATOM 4695 O O . SER B 1 40 ? -18.609 -15.031 -34.188 1 95.31 40 SER B O 1
ATOM 4697 N N . ILE B 1 41 ? -16.625 -14.156 -33.562 1 95.75 41 ILE B N 1
ATOM 4698 C CA . ILE B 1 41 ? -17.203 -13.219 -32.594 1 95.75 41 ILE B CA 1
ATOM 4699 C C . ILE B 1 41 ? -16.875 -11.789 -33 1 95.75 41 ILE B C 1
ATOM 4701 O O . ILE B 1 41 ? -15.719 -11.453 -33.25 1 95.75 41 ILE B O 1
ATOM 4705 N N . ARG B 1 42 ? -17.938 -11.016 -33.094 1 96 42 ARG B N 1
ATOM 4706 C CA . ARG B 1 42 ? -17.797 -9.602 -33.406 1 96 42 ARG B CA 1
ATOM 4707 C C . ARG B 1 42 ? -18.188 -8.734 -32.219 1 96 42 ARG B C 1
ATOM 4709 O O . ARG B 1 42 ? -18.609 -9.25 -31.172 1 96 42 ARG B O 1
ATOM 4716 N N . ASP B 1 43 ? -17.953 -7.445 -32.438 1 94.81 43 ASP B N 1
ATOM 4717 C CA . ASP B 1 43 ? -18.297 -6.52 -31.359 1 94.81 43 ASP B CA 1
ATOM 4718 C C . ASP B 1 43 ? -19.781 -6.621 -31 1 94.81 43 ASP B C 1
ATOM 4720 O O . ASP B 1 43 ? -20.625 -6.691 -31.891 1 94.81 43 ASP B O 1
ATOM 4724 N N . GLY B 1 44 ? -20.109 -6.691 -29.672 1 93.62 44 GLY B N 1
ATOM 4725 C CA . GLY B 1 44 ? -21.484 -6.855 -29.219 1 93.62 44 GLY B CA 1
ATOM 4726 C C . GLY B 1 44 ? -21.844 -8.305 -28.938 1 93.62 44 GLY B C 1
ATOM 4727 O O . GLY B 1 44 ? -22.828 -8.578 -28.25 1 93.62 44 GLY B O 1
ATOM 4728 N N . GLN B 1 45 ? -21.109 -9.219 -29.578 1 95.62 45 GLN B N 1
ATOM 4729 C CA . GLN B 1 45 ? -21.297 -10.641 -29.328 1 95.62 45 GLN B CA 1
ATOM 4730 C C . GLN B 1 45 ? -20.312 -11.148 -28.266 1 95.62 45 GLN B C 1
ATOM 4732 O O . GLN B 1 45 ? -19.234 -10.578 -28.094 1 95.62 45 GLN B O 1
ATOM 4737 N N . THR B 1 46 ? -20.766 -12.234 -27.5 1 96.62 46 THR B N 1
ATOM 4738 C CA . THR B 1 46 ? -19.891 -12.742 -26.469 1 96.62 46 THR B CA 1
ATOM 4739 C C . THR B 1 46 ? -19.906 -14.273 -26.438 1 96.62 46 THR B C 1
ATOM 4741 O O . THR B 1 46 ? -20.812 -14.898 -27 1 96.62 46 THR B O 1
ATOM 4744 N N . LEU B 1 47 ? -18.859 -14.828 -25.984 1 96.56 47 LEU B N 1
ATOM 4745 C CA . LEU B 1 47 ? -18.75 -16.234 -25.625 1 96.56 47 LEU B CA 1
ATOM 4746 C C . LEU B 1 47 ? -18.953 -16.422 -24.125 1 96.56 47 LEU B C 1
ATOM 4748 O O . LEU B 1 47 ? -18.438 -15.656 -23.312 1 96.56 47 LEU B O 1
ATOM 4752 N N . VAL B 1 48 ? -19.75 -17.422 -23.734 1 97.5 48 VAL B N 1
ATOM 4753 C CA . VAL B 1 48 ? -19.984 -17.703 -22.328 1 97.5 48 VAL B CA 1
ATOM 4754 C C . VAL B 1 48 ? -19.328 -19.031 -21.953 1 97.5 48 VAL B C 1
ATOM 4756 O O . VAL B 1 48 ? -19.422 -20.016 -22.703 1 97.5 48 VAL B O 1
ATOM 4759 N N . SER B 1 49 ? -18.734 -19.016 -20.812 1 97.12 49 SER B N 1
ATOM 4760 C CA . SER B 1 49 ? -17.969 -20.188 -20.406 1 97.12 49 SER B CA 1
ATOM 4761 C C . SER B 1 49 ? -18.875 -21.391 -20.188 1 97.12 49 SER B C 1
ATOM 4763 O O . SER B 1 49 ? -20.078 -21.234 -19.938 1 97.12 49 SER B O 1
ATOM 4765 N N . SER B 1 50 ? -18.297 -22.5 -20.297 1 93.56 50 SER B N 1
ATOM 4766 C CA . SER B 1 50 ? -19.031 -23.75 -20.047 1 93.56 50 SER B CA 1
ATOM 4767 C C . SER B 1 50 ? -19.453 -23.859 -18.594 1 93.56 50 SER B C 1
ATOM 4769 O O . SER B 1 50 ? -19.062 -23.062 -17.75 1 93.56 50 SER B O 1
ATOM 4771 N N . GLY B 1 51 ? -20.312 -24.844 -18.391 1 90.25 51 GLY B N 1
ATOM 4772 C CA . GLY B 1 51 ? -20.75 -25.062 -17.031 1 90.25 51 GLY B CA 1
ATOM 4773 C C . GLY B 1 51 ? -21.75 -24.016 -16.547 1 90.25 51 GLY B C 1
ATOM 4774 O O . GLY B 1 51 ? -22.766 -23.766 -17.203 1 90.25 51 GLY B O 1
ATOM 4775 N N . SER B 1 52 ? -21.312 -23.297 -15.477 1 88.06 52 SER B N 1
ATOM 4776 C CA . SER B 1 52 ? -22.188 -22.312 -14.852 1 88.06 52 SER B CA 1
ATOM 4777 C C . SER B 1 52 ? -22.125 -20.969 -15.578 1 88.06 52 SER B C 1
ATOM 4779 O O . SER B 1 52 ? -22.875 -20.047 -15.25 1 88.06 52 SER B O 1
ATOM 4781 N N . GLY B 1 53 ? -21.312 -20.922 -16.531 1 93.5 53 GLY B N 1
ATOM 4782 C CA . GLY B 1 53 ? -21.188 -19.672 -17.266 1 93.5 53 GLY B CA 1
ATOM 4783 C C . GLY B 1 53 ? -20.609 -18.547 -16.438 1 93.5 53 GLY B C 1
ATOM 4784 O O . GLY B 1 53 ? -21.141 -17.422 -16.438 1 93.5 53 GLY B O 1
ATOM 4785 N N . ARG B 1 54 ? -19.609 -18.828 -15.812 1 94.12 54 ARG B N 1
ATOM 4786 C CA . ARG B 1 54 ? -19.016 -17.891 -14.859 1 94.12 54 ARG B CA 1
ATOM 4787 C C . ARG B 1 54 ? -18.328 -16.75 -15.578 1 94.12 54 ARG B C 1
ATOM 4789 O O . ARG B 1 54 ? -18.219 -15.641 -15.039 1 94.12 54 ARG B O 1
ATOM 4796 N N . PHE B 1 55 ? -17.922 -17.031 -16.734 1 97.38 55 PHE B N 1
ATOM 4797 C CA . PHE B 1 55 ? -17.125 -16.031 -17.453 1 97.38 55 PHE B CA 1
ATOM 4798 C C . PHE B 1 55 ? -17.734 -15.727 -18.812 1 97.38 55 PHE B C 1
ATOM 4800 O O . PHE B 1 55 ? -18.453 -16.562 -19.375 1 97.38 55 PHE B O 1
ATOM 4807 N N . GLU B 1 56 ? -17.484 -14.547 -19.219 1 97.69 56 GLU B N 1
ATOM 4808 C CA . GLU B 1 56 ? -17.859 -14.078 -20.547 1 97.69 56 GLU B CA 1
ATOM 4809 C C . GLU B 1 56 ? -16.672 -13.453 -21.281 1 97.69 56 GLU B C 1
ATOM 4811 O O . GLU B 1 56 ? -15.805 -12.844 -20.641 1 97.69 56 GLU B O 1
ATOM 4816 N N . LEU B 1 57 ? -16.641 -13.734 -22.562 1 98.25 57 LEU B N 1
ATOM 4817 C CA . LEU B 1 57 ? -15.57 -13.211 -23.406 1 98.25 57 LEU B CA 1
ATOM 4818 C C . LEU B 1 57 ? -16.141 -12.383 -24.547 1 98.25 57 LEU B C 1
ATOM 4820 O O . LEU B 1 57 ? -17.094 -12.805 -25.219 1 98.25 57 LEU B O 1
ATOM 4824 N N . GLY B 1 58 ? -15.578 -11.203 -24.781 1 97.94 58 GLY B N 1
ATOM 4825 C CA . GLY B 1 58 ? -16.031 -10.312 -25.828 1 97.94 58 GLY B CA 1
ATOM 4826 C C . GLY B 1 58 ? -15.188 -9.062 -25.969 1 97.94 58 GLY B C 1
ATOM 4827 O O . GLY B 1 58 ? -14.078 -8.992 -25.422 1 97.94 58 GLY B O 1
ATOM 4828 N N . PHE B 1 59 ? -15.695 -8.18 -26.828 1 98.06 59 PHE B N 1
ATOM 4829 C CA . PHE B 1 59 ? -15.008 -6.91 -27.031 1 98.06 59 PHE B CA 1
ATOM 4830 C C . PHE B 1 59 ? -15.391 -5.906 -25.953 1 98.06 59 PHE B C 1
ATOM 4832 O O . PHE B 1 59 ? -16.531 -5.871 -25.5 1 98.06 59 PHE B O 1
ATOM 4839 N N . PHE B 1 60 ? -14.391 -5.137 -25.531 1 97.12 60 PHE B N 1
ATOM 4840 C CA . PHE B 1 60 ? -14.656 -4.125 -24.516 1 97.12 60 PHE B CA 1
ATOM 4841 C C . PHE B 1 60 ? -13.688 -2.955 -24.641 1 97.12 60 PHE B C 1
ATOM 4843 O O . PHE B 1 60 ? -12.711 -3.031 -25.391 1 97.12 60 PHE B O 1
ATOM 4850 N N . SER B 1 61 ? -14.016 -1.846 -23.953 1 96.69 61 SER B N 1
ATOM 4851 C CA . SER B 1 61 ? -13.133 -0.697 -23.75 1 96.69 61 SER B CA 1
ATOM 4852 C C . SER B 1 61 ? -13.008 -0.36 -22.266 1 96.69 61 SER B C 1
ATOM 4854 O O . SER B 1 61 ? -14.008 -0.114 -21.594 1 96.69 61 SER B O 1
ATOM 4856 N N . PRO B 1 62 ? -11.797 -0.321 -21.781 1 93.44 62 PRO B N 1
ATOM 4857 C CA . PRO B 1 62 ? -11.633 -0.032 -20.359 1 93.44 62 PRO B CA 1
ATOM 4858 C C . PRO B 1 62 ? -11.734 1.458 -20.047 1 93.44 62 PRO B C 1
ATOM 4860 O O . PRO B 1 62 ? -11.203 2.287 -20.781 1 93.44 62 PRO B O 1
ATOM 4863 N N . GLY B 1 63 ? -12.359 1.7 -18.891 1 87.44 63 GLY B N 1
ATOM 4864 C CA . GLY B 1 63 ? -12.461 3.076 -18.438 1 87.44 63 GLY B CA 1
ATOM 4865 C C . GLY B 1 63 ? -12.984 4.023 -19.5 1 87.44 63 GLY B C 1
ATOM 4866 O O . GLY B 1 63 ? -14.039 3.785 -20.078 1 87.44 63 GLY B O 1
ATOM 4867 N N . ASN B 1 64 ? -12.062 5.055 -19.797 1 82.88 64 ASN B N 1
ATOM 4868 C CA . ASN B 1 64 ? -12.461 6.07 -20.766 1 82.88 64 ASN B CA 1
ATOM 4869 C C . ASN B 1 64 ? -11.75 5.891 -22.094 1 82.88 64 ASN B C 1
ATOM 4871 O O . ASN B 1 64 ? -11.766 6.789 -22.938 1 82.88 64 ASN B O 1
ATOM 4875 N N . SER B 1 65 ? -11.234 4.758 -22.234 1 89.81 65 SER B N 1
ATOM 4876 C CA . SER B 1 65 ? -10.492 4.496 -23.469 1 89.81 65 SER B CA 1
ATOM 4877 C C . SER B 1 65 ? -11.43 4.352 -24.656 1 89.81 65 SER B C 1
ATOM 4879 O O . SER B 1 65 ? -12.547 3.859 -24.516 1 89.81 65 SER B O 1
ATOM 4881 N N . ARG B 1 66 ? -10.945 4.746 -25.938 1 91.44 66 ARG B N 1
ATOM 4882 C CA . ARG B 1 66 ? -11.688 4.527 -27.172 1 91.44 66 ARG B CA 1
ATOM 4883 C C . ARG B 1 66 ? -11.172 3.295 -27.906 1 91.44 66 ARG B C 1
ATOM 4885 O O . ARG B 1 66 ? -11.773 2.854 -28.891 1 91.44 66 ARG B O 1
ATOM 4892 N N . ASN B 1 67 ? -10.125 2.787 -27.344 1 95.88 67 ASN B N 1
ATOM 4893 C CA . ASN B 1 67 ? -9.57 1.574 -27.938 1 95.88 67 ASN B CA 1
ATOM 4894 C C . ASN B 1 67 ? -10.43 0.353 -27.609 1 95.88 67 ASN B C 1
ATOM 4896 O O . ASN B 1 67 ? -11.117 0.327 -26.594 1 95.88 67 ASN B O 1
ATOM 4900 N N . ARG B 1 68 ? -10.336 -0.597 -28.562 1 97 68 ARG B N 1
ATOM 4901 C CA . ARG B 1 68 ? -11.133 -1.804 -28.375 1 97 68 ARG B CA 1
ATOM 4902 C C . ARG B 1 68 ? -10.242 -3.016 -28.109 1 97 68 ARG B C 1
ATOM 4904 O O . ARG B 1 68 ? -9.219 -3.188 -28.766 1 97 68 ARG B O 1
ATOM 4911 N N . TYR B 1 69 ? -10.68 -3.834 -27.188 1 98.31 69 TYR B N 1
ATOM 4912 C CA . TYR B 1 69 ? -9.945 -5.031 -26.781 1 98.31 69 TYR B CA 1
ATOM 4913 C C . TYR B 1 69 ? -10.867 -6.242 -26.734 1 98.31 69 TYR B C 1
ATOM 4915 O O . TYR B 1 69 ? -12.086 -6.102 -26.641 1 98.31 69 TYR B O 1
ATOM 4923 N N . VAL B 1 70 ? -10.25 -7.375 -26.906 1 98.25 70 VAL B N 1
ATOM 4924 C CA . VAL B 1 70 ? -10.945 -8.609 -26.547 1 98.25 70 VAL B CA 1
ATOM 4925 C C . VAL B 1 70 ? -10.562 -9.023 -25.125 1 98.25 70 VAL B C 1
ATOM 4927 O O . VAL B 1 70 ? -9.383 -9.172 -24.812 1 98.25 70 VAL B O 1
ATOM 4930 N N . GLY B 1 71 ? -11.555 -9.117 -24.266 1 98.06 71 GLY B N 1
ATOM 4931 C CA . GLY B 1 71 ? -11.273 -9.453 -22.875 1 98.06 71 GLY B CA 1
ATOM 4932 C C . GLY B 1 71 ? -12.297 -10.398 -22.281 1 98.06 71 GLY B C 1
ATOM 4933 O O . GLY B 1 71 ? -13.312 -10.703 -22.906 1 98.06 71 GLY B O 1
ATOM 4934 N N . MET B 1 72 ? -11.938 -10.945 -21.188 1 98.25 72 MET B N 1
ATOM 4935 C CA . MET B 1 72 ? -12.773 -11.844 -20.391 1 98.25 72 MET B CA 1
ATOM 4936 C C . MET B 1 72 ? -13.156 -11.211 -19.062 1 98.25 72 MET B C 1
ATOM 4938 O O . MET B 1 72 ? -12.336 -10.531 -18.438 1 98.25 72 MET B O 1
ATOM 4942 N N . TRP B 1 73 ? -14.43 -11.406 -18.609 1 98 73 TRP B N 1
ATOM 4943 C CA . TRP B 1 73 ? -14.875 -10.875 -17.328 1 98 73 TRP B CA 1
ATOM 4944 C C . TRP B 1 73 ? -15.844 -11.836 -16.641 1 98 73 TRP B C 1
ATOM 4946 O O . TRP B 1 73 ? -16.297 -12.805 -17.25 1 98 73 TRP B O 1
ATOM 4956 N N . TYR B 1 74 ? -16.047 -11.633 -15.336 1 97.25 74 TYR B N 1
ATOM 4957 C CA . TYR B 1 74 ? -17.062 -12.391 -14.617 1 97.25 74 TYR B CA 1
ATOM 4958 C C . TYR B 1 74 ? -18.469 -12.023 -15.094 1 97.25 74 TYR B C 1
ATOM 4960 O O . TYR B 1 74 ? -18.797 -10.836 -15.219 1 97.25 74 TYR B O 1
ATOM 4968 N N . ARG B 1 75 ? -19.25 -12.977 -15.258 1 95 75 ARG B N 1
ATOM 4969 C CA . ARG B 1 75 ? -20.578 -12.734 -15.828 1 95 75 ARG B CA 1
ATOM 4970 C C . ARG B 1 75 ? -21.609 -12.484 -14.734 1 95 75 ARG B C 1
ATOM 4972 O O . ARG B 1 75 ? -22.5 -11.648 -14.898 1 95 75 ARG B O 1
ATOM 4979 N N . HIS B 1 76 ? -21.516 -13.117 -13.602 1 90.25 76 HIS B N 1
ATOM 4980 C CA . HIS B 1 76 ? -22.625 -13.156 -12.648 1 90.25 76 HIS B CA 1
ATOM 4981 C C . HIS B 1 76 ? -22.344 -12.25 -11.453 1 90.25 76 HIS B C 1
ATOM 4983 O O . HIS B 1 76 ? -22.859 -12.5 -10.352 1 90.25 76 HIS B O 1
ATOM 4989 N N . ILE B 1 77 ? -21.562 -11.25 -11.586 1 92.94 77 ILE B N 1
ATOM 4990 C CA . ILE B 1 77 ? -21.375 -10.312 -10.484 1 92.94 77 ILE B CA 1
ATOM 4991 C C . ILE B 1 77 ? -21.703 -8.898 -10.945 1 92.94 77 ILE B C 1
ATOM 4993 O O . ILE B 1 77 ? -21.688 -8.609 -12.148 1 92.94 77 ILE B O 1
ATOM 4997 N N . THR B 1 78 ? -22 -8.07 -9.984 1 92.75 78 THR B N 1
ATOM 4998 C CA . THR B 1 78 ? -22.547 -6.758 -10.281 1 92.75 78 THR B CA 1
ATOM 4999 C C . THR B 1 78 ? -21.453 -5.801 -10.758 1 92.75 78 THR B C 1
ATOM 5001 O O . THR B 1 78 ? -21.75 -4.812 -11.438 1 92.75 78 THR B O 1
ATOM 5004 N N . VAL B 1 79 ? -20.312 -6.074 -10.375 1 92.31 79 VAL B N 1
ATOM 5005 C CA . VAL B 1 79 ? -19.203 -5.207 -10.766 1 92.31 79 VAL B CA 1
ATOM 5006 C C . VAL B 1 79 ? -18.469 -5.816 -11.961 1 92.31 79 VAL B C 1
ATOM 5008 O O . VAL B 1 79 ? -17.953 -6.934 -11.875 1 92.31 79 VAL B O 1
ATOM 5011 N N . LEU B 1 80 ? -18.516 -5.102 -13.031 1 94.25 80 LEU B N 1
ATOM 5012 C CA . LEU B 1 80 ? -17.797 -5.578 -14.203 1 94.25 80 LEU B CA 1
ATOM 5013 C C . LEU B 1 80 ? -16.297 -5.699 -13.898 1 94.25 80 LEU B C 1
ATOM 5015 O O . LEU B 1 80 ? -15.641 -4.699 -13.617 1 94.25 80 LEU B O 1
ATOM 5019 N N . THR B 1 81 ? -15.758 -6.93 -13.945 1 96.5 81 THR B N 1
ATOM 5020 C CA . THR B 1 81 ? -14.383 -7.211 -13.547 1 96.5 81 THR B CA 1
ATOM 5021 C C . THR B 1 81 ? -13.664 -8.008 -14.633 1 96.5 81 THR B C 1
ATOM 5023 O O . THR B 1 81 ? -13.938 -9.188 -14.836 1 96.5 81 THR B O 1
ATOM 5026 N N . TYR B 1 82 ? -12.758 -7.301 -15.312 1 97.56 82 TYR B N 1
ATOM 5027 C CA . TYR B 1 82 ? -11.969 -7.965 -16.344 1 97.56 82 TYR B CA 1
ATOM 5028 C C . TYR B 1 82 ? -10.859 -8.812 -15.727 1 97.56 82 TYR B C 1
ATOM 5030 O O . TYR B 1 82 ? -10.211 -8.391 -14.766 1 97.56 82 TYR B O 1
ATOM 5038 N N . VAL B 1 83 ? -10.672 -10.031 -16.297 1 98.19 83 VAL B N 1
ATOM 5039 C CA . VAL B 1 83 ? -9.703 -10.922 -15.672 1 98.19 83 VAL B CA 1
ATOM 5040 C C . VAL B 1 83 ? -8.633 -11.328 -16.688 1 98.19 83 VAL B C 1
ATOM 5042 O O . VAL B 1 83 ? -7.625 -11.93 -16.328 1 98.19 83 VAL B O 1
ATOM 5045 N N . TRP B 1 84 ? -8.852 -10.992 -17.953 1 98.5 84 TRP B N 1
ATOM 5046 C CA . TRP B 1 84 ? -7.883 -11.312 -19 1 98.5 84 TRP B CA 1
ATOM 5047 C C . TRP B 1 84 ? -8.125 -10.461 -20.234 1 98.5 84 TRP B C 1
ATOM 5049 O O . TRP B 1 84 ? -9.266 -10.188 -20.594 1 98.5 84 TRP B O 1
ATOM 5059 N N . VAL B 1 85 ? -7.078 -10.055 -20.906 1 98.56 85 VAL B N 1
ATOM 5060 C CA . VAL B 1 85 ? -7.156 -9.273 -22.125 1 98.56 85 VAL B CA 1
ATOM 5061 C C . VAL B 1 85 ? -6.219 -9.859 -23.172 1 98.56 85 VAL B C 1
ATOM 5063 O O . VAL B 1 85 ? -5.016 -10 -22.938 1 98.56 85 VAL B O 1
ATOM 5066 N N . ALA B 1 86 ? -6.66 -10.117 -24.312 1 98.12 86 ALA B N 1
ATOM 5067 C CA . ALA B 1 86 ? -5.879 -10.75 -25.375 1 98.12 86 ALA B CA 1
ATOM 5068 C C . ALA B 1 86 ? -4.922 -9.758 -26.031 1 98.12 86 ALA B C 1
ATOM 5070 O O . ALA B 1 86 ? -3.701 -9.875 -25.875 1 98.12 86 ALA B O 1
ATOM 5071 N N . ASN B 1 87 ? -5.445 -8.758 -26.641 1 97.94 87 ASN B N 1
ATOM 5072 C CA . ASN B 1 87 ? -4.656 -7.812 -27.422 1 97.94 87 ASN B CA 1
ATOM 5073 C C . ASN B 1 87 ? -4.293 -6.57 -26.609 1 97.94 87 ASN B C 1
ATOM 5075 O O . ASN B 1 87 ? -4.348 -5.453 -27.125 1 97.94 87 ASN B O 1
ATOM 5079 N N . ARG B 1 88 ? -3.912 -6.77 -25.391 1 97.69 88 ARG B N 1
ATOM 5080 C CA . ARG B 1 88 ? -3.691 -5.652 -24.484 1 97.69 88 ARG B CA 1
ATOM 5081 C C . ARG B 1 88 ? -2.625 -4.703 -25.016 1 97.69 88 ARG B C 1
ATOM 5083 O O . ARG B 1 88 ? -2.703 -3.492 -24.812 1 97.69 88 ARG B O 1
ATOM 5090 N N . ASP B 1 89 ? -1.665 -5.18 -25.797 1 96.94 89 ASP B N 1
ATOM 5091 C CA . ASP B 1 89 ? -0.573 -4.336 -26.266 1 96.94 89 ASP B CA 1
ATOM 5092 C C . ASP B 1 89 ? -0.797 -3.904 -27.719 1 96.94 89 ASP B C 1
ATOM 5094 O O . ASP B 1 89 ? 0.029 -3.197 -28.297 1 96.94 89 ASP B O 1
ATOM 5098 N N . SER B 1 90 ? -1.891 -4.414 -28.312 1 96.88 90 SER B N 1
ATOM 5099 C CA . SER B 1 90 ? -2.234 -4.07 -29.688 1 96.88 90 SER B CA 1
ATOM 5100 C C . SER B 1 90 ? -3.73 -3.803 -29.828 1 96.88 90 SER B C 1
ATOM 5102 O O . SER B 1 90 ? -4.441 -4.566 -30.484 1 96.88 90 SER B O 1
ATOM 5104 N N . PRO B 1 91 ? -4.09 -2.674 -29.406 1 97 91 PRO B N 1
ATOM 5105 C CA . PRO B 1 91 ? -5.527 -2.391 -29.375 1 97 91 PRO B CA 1
ATOM 5106 C C . PRO B 1 91 ? -6.098 -2.113 -30.766 1 97 91 PRO B C 1
ATOM 5108 O O . PRO B 1 91 ? -5.363 -1.717 -31.672 1 97 91 PRO B O 1
ATOM 5111 N N . LEU B 1 92 ? -7.359 -2.414 -30.906 1 96.88 92 LEU B N 1
ATOM 5112 C CA . LEU B 1 92 ? -8.117 -1.952 -32.062 1 96.88 92 LEU B CA 1
ATOM 5113 C C . LEU B 1 92 ? -8.578 -0.509 -31.875 1 96.88 92 LEU B C 1
ATOM 5115 O O . LEU B 1 92 ? -8.805 -0.068 -30.75 1 96.88 92 LEU B O 1
ATOM 5119 N N . THR B 1 93 ? -8.727 0.177 -32.969 1 94.06 93 THR B N 1
ATOM 5120 C CA . THR B 1 93 ? -9.086 1.585 -32.875 1 94.06 93 THR B CA 1
ATOM 5121 C C . THR B 1 93 ? -10.57 1.784 -33.188 1 94.06 93 THR B C 1
ATOM 5123 O O . THR B 1 93 ? -11.086 2.9 -33.094 1 94.06 93 THR B O 1
ATOM 5126 N N . ASP B 1 94 ? -11.203 0.752 -33.562 1 93.38 94 ASP B N 1
ATOM 5127 C CA . ASP B 1 94 ? -12.625 0.846 -33.844 1 93.38 94 ASP B CA 1
ATOM 5128 C C . ASP B 1 94 ? -13.352 -0.462 -33.531 1 93.38 94 ASP B C 1
ATOM 5130 O O . ASP B 1 94 ? -12.773 -1.354 -32.906 1 93.38 94 ASP B O 1
ATOM 5134 N N . THR B 1 95 ? -14.633 -0.585 -33.938 1 94.81 95 THR B N 1
ATOM 5135 C CA . THR B 1 95 ? -15.453 -1.724 -33.531 1 94.81 95 THR B CA 1
ATOM 5136 C C . THR B 1 95 ? -15.5 -2.766 -34.656 1 94.81 95 THR B C 1
ATOM 5138 O O . THR B 1 95 ? -16.453 -3.551 -34.75 1 94.81 95 THR B O 1
ATOM 5141 N N . SER B 1 96 ? -14.5 -2.777 -35.5 1 94.56 96 SER B N 1
ATOM 5142 C CA . SER B 1 96 ? -14.523 -3.682 -36.625 1 94.56 96 SER B CA 1
ATOM 5143 C C . SER B 1 96 ? -13.828 -5 -36.312 1 94.56 96 SER B C 1
ATOM 5145 O O . SER B 1 96 ? -13.609 -5.828 -37.219 1 94.56 96 SER B O 1
ATOM 5147 N N . GLY B 1 97 ? -13.492 -5.227 -35.094 1 96.69 97 GLY B N 1
ATOM 5148 C CA . GLY B 1 97 ? -12.734 -6.41 -34.75 1 96.69 97 GLY B CA 1
ATOM 5149 C C . GLY B 1 97 ? -13.516 -7.699 -34.906 1 96.69 97 GLY B C 1
ATOM 5150 O O . GLY B 1 97 ? -14.727 -7.738 -34.656 1 96.69 97 GLY B O 1
ATOM 5151 N N . VAL B 1 98 ? -12.805 -8.719 -35.344 1 97.5 98 VAL B N 1
ATOM 5152 C CA . VAL B 1 98 ? -13.391 -10.047 -35.5 1 97.5 98 VAL B CA 1
ATOM 5153 C C . VAL B 1 98 ? -12.469 -11.094 -34.875 1 97.5 98 VAL B C 1
ATOM 5155 O O . VAL B 1 98 ? -11.297 -11.195 -35.25 1 97.5 98 VAL B O 1
ATOM 5158 N N . LEU B 1 99 ? -12.984 -11.836 -33.938 1 97.81 99 LEU B N 1
ATOM 5159 C CA . LEU B 1 99 ? -12.258 -12.938 -33.312 1 97.81 99 LEU B CA 1
ATOM 5160 C C . LEU B 1 99 ? -12.672 -14.273 -33.938 1 97.81 99 LEU B C 1
ATOM 5162 O O . LEU B 1 99 ? -13.859 -14.602 -33.969 1 97.81 99 LEU B O 1
ATOM 5166 N N . ARG B 1 100 ? -11.734 -15.008 -34.438 1 96.38 100 ARG B N 1
ATOM 5167 C CA . ARG B 1 100 ? -12.078 -16.281 -35.062 1 96.38 100 ARG B CA 1
ATOM 5168 C C . ARG B 1 100 ? -10.922 -17.266 -35 1 96.38 100 ARG B C 1
ATOM 5170 O O . ARG B 1 100 ? -9.789 -16.875 -34.688 1 96.38 100 ARG B O 1
ATOM 5177 N N . VAL B 1 101 ? -11.211 -18.531 -35.219 1 96.12 101 VAL B N 1
ATOM 5178 C CA . VAL B 1 101 ? -10.211 -19.594 -35.312 1 96.12 101 VAL B CA 1
ATOM 5179 C C . VAL B 1 101 ? -9.922 -19.938 -36.75 1 96.12 101 VAL B C 1
ATOM 5181 O O . VAL B 1 101 ? -10.844 -20.094 -37.562 1 96.12 101 VAL B O 1
ATOM 5184 N N . ILE B 1 102 ? -8.641 -19.969 -37.062 1 93.94 102 ILE B N 1
ATOM 5185 C CA . ILE B 1 102 ? -8.273 -20.328 -38.406 1 93.94 102 ILE B CA 1
ATOM 5186 C C . ILE B 1 102 ? -7.395 -21.578 -38.406 1 93.94 102 ILE B C 1
ATOM 5188 O O . ILE B 1 102 ? -6.844 -21.938 -37.344 1 93.94 102 ILE B O 1
ATOM 5192 N N . HIS B 1 103 ? -7.441 -22.234 -39.531 1 91.44 103 HIS B N 1
ATOM 5193 C CA . HIS B 1 103 ? -6.516 -23.359 -39.656 1 91.44 103 HIS B CA 1
ATOM 5194 C C . HIS B 1 103 ? -5.066 -22.891 -39.594 1 91.44 103 HIS B C 1
ATOM 5196 O O . HIS B 1 103 ? -4.734 -21.812 -40.094 1 91.44 103 HIS B O 1
ATOM 5202 N N . PRO B 1 104 ? -4.184 -23.734 -38.938 1 89.44 104 PRO B N 1
ATOM 5203 C CA . PRO B 1 104 ? -4.324 -25.094 -38.438 1 89.44 104 PRO B CA 1
ATOM 5204 C C . PRO B 1 104 ? -4.793 -25.141 -36.969 1 89.44 104 PRO B C 1
ATOM 5206 O O . PRO B 1 104 ? -4.707 -26.172 -36.312 1 89.44 104 PRO B O 1
ATOM 5209 N N . GLY B 1 105 ? -5.109 -24.094 -36.438 1 92.19 105 GLY B N 1
ATOM 5210 C CA . GLY B 1 105 ? -5.531 -24.031 -35.031 1 92.19 105 GLY B CA 1
ATOM 5211 C C . GLY B 1 105 ? -5.043 -22.766 -34.344 1 92.19 105 GLY B C 1
ATOM 5212 O O . GLY B 1 105 ? -4.504 -22.844 -33.219 1 92.19 105 GLY B O 1
ATOM 5213 N N . ILE B 1 106 ? -5.223 -21.656 -35.031 1 95.44 106 ILE B N 1
ATOM 5214 C CA . ILE B 1 106 ? -4.738 -20.375 -34.5 1 95.44 106 ILE B CA 1
ATOM 5215 C C . ILE B 1 106 ? -5.922 -19.453 -34.25 1 95.44 106 ILE B C 1
ATOM 5217 O O . ILE B 1 106 ? -6.758 -19.219 -35.125 1 95.44 106 ILE B O 1
ATOM 5221 N N . LEU B 1 107 ? -5.98 -19.047 -33 1 96.56 107 LEU B N 1
ATOM 5222 C CA . LEU B 1 107 ? -6.941 -18 -32.688 1 96.56 107 LEU B CA 1
ATOM 5223 C C . LEU B 1 107 ? -6.418 -16.625 -33.062 1 96.56 107 LEU B C 1
ATOM 5225 O O . LEU B 1 107 ? -5.312 -16.234 -32.688 1 96.56 107 LEU B O 1
ATOM 5229 N N . VAL B 1 108 ? -7.254 -15.906 -33.906 1 96.94 108 VAL B N 1
ATOM 5230 C CA . VAL B 1 108 ? -6.754 -14.633 -34.438 1 96.94 108 VAL B CA 1
ATOM 5231 C C . VAL B 1 108 ? -7.785 -13.539 -34.188 1 96.94 108 VAL B C 1
ATOM 5233 O O . VAL B 1 108 ? -8.992 -13.789 -34.219 1 96.94 108 VAL B O 1
ATOM 5236 N N . LEU B 1 109 ? -7.309 -12.406 -33.906 1 97.81 109 LEU B N 1
ATOM 5237 C CA . LEU B 1 109 ? -8.086 -11.172 -33.906 1 97.81 109 LEU B CA 1
ATOM 5238 C C . LEU B 1 109 ? -7.758 -10.32 -35.125 1 97.81 109 LEU B C 1
ATOM 5240 O O . LEU B 1 109 ? -6.617 -9.883 -35.281 1 97.81 109 LEU B O 1
ATOM 5244 N N . VAL B 1 110 ? -8.766 -10.07 -35.875 1 97.31 110 VAL B N 1
ATOM 5245 C CA . VAL B 1 110 ? -8.555 -9.383 -37.156 1 97.31 110 VAL B CA 1
ATOM 5246 C C . VAL B 1 110 ? -9.25 -8.023 -37.125 1 97.31 110 VAL B C 1
ATOM 5248 O O . VAL B 1 110 ? -10.352 -7.895 -36.594 1 97.31 110 VAL B O 1
ATOM 5251 N N . ASN B 1 111 ? -8.492 -7.141 -37.625 1 96.19 111 ASN B N 1
ATOM 5252 C CA . ASN B 1 111 ? -9.141 -5.871 -37.938 1 96.19 111 ASN B CA 1
ATOM 5253 C C . ASN B 1 111 ? -10.078 -5.98 -39.125 1 96.19 111 ASN B C 1
ATOM 5255 O O . ASN B 1 111 ? -9.617 -6.141 -40.25 1 96.19 111 ASN B O 1
ATOM 5259 N N . GLY B 1 112 ? -11.297 -5.832 -38.969 1 91.75 112 GLY B N 1
ATOM 5260 C CA . GLY B 1 112 ? -12.281 -6.031 -40.031 1 91.75 112 GLY B CA 1
ATOM 5261 C C . GLY B 1 112 ? -12.203 -4.984 -41.125 1 91.75 112 GLY B C 1
ATOM 5262 O O . GLY B 1 112 ? -12.664 -5.215 -42.25 1 91.75 112 GLY B O 1
ATOM 5263 N N . THR B 1 113 ? -11.672 -3.906 -40.812 1 91 113 THR B N 1
ATOM 5264 C CA . THR B 1 113 ? -11.578 -2.816 -41.75 1 91 113 THR B CA 1
ATOM 5265 C C . THR B 1 113 ? -10.508 -3.113 -42.812 1 91 113 THR B C 1
ATOM 5267 O O . THR B 1 113 ? -10.727 -2.895 -44 1 91 113 THR B O 1
ATOM 5270 N N . ASN B 1 114 ? -9.367 -3.641 -42.375 1 92.06 114 ASN B N 1
ATOM 5271 C CA . ASN B 1 114 ? -8.281 -3.836 -43.344 1 92.06 114 ASN B CA 1
ATOM 5272 C C . ASN B 1 114 ? -7.836 -5.293 -43.406 1 92.06 114 ASN B C 1
ATOM 5274 O O . ASN B 1 114 ? -6.941 -5.648 -44.156 1 92.06 114 ASN B O 1
ATOM 5278 N N . GLY B 1 115 ? -8.336 -6.008 -42.594 1 92.31 115 GLY B N 1
ATOM 5279 C CA . GLY B 1 115 ? -8.062 -7.438 -42.656 1 92.31 115 GLY B CA 1
ATOM 5280 C C . GLY B 1 115 ? -6.766 -7.816 -41.969 1 92.31 115 GLY B C 1
ATOM 5281 O O . GLY B 1 115 ? -6.383 -8.984 -41.938 1 92.31 115 GLY B O 1
ATOM 5282 N N . THR B 1 116 ? -6.16 -6.934 -41.344 1 95.19 116 THR B N 1
ATOM 5283 C CA . THR B 1 116 ? -4.879 -7.188 -40.688 1 95.19 116 THR B CA 1
ATOM 5284 C C . THR B 1 116 ? -5.086 -7.93 -39.375 1 95.19 116 THR B C 1
ATOM 5286 O O . THR B 1 116 ? -6.039 -7.656 -38.656 1 95.19 116 THR B O 1
ATOM 5289 N N . ILE B 1 117 ? -4.16 -8.891 -39.156 1 95.25 117 ILE B N 1
ATOM 5290 C CA . ILE B 1 117 ? -4.184 -9.609 -37.875 1 95.25 117 ILE B CA 1
ATOM 5291 C C . ILE B 1 117 ? -3.529 -8.75 -36.812 1 95.25 117 ILE B C 1
ATOM 5293 O O . ILE B 1 117 ? -2.348 -8.422 -36.906 1 95.25 117 ILE B O 1
ATOM 5297 N N . VAL B 1 118 ? -4.305 -8.461 -35.781 1 96.44 118 VAL B N 1
ATOM 5298 C CA . VAL B 1 118 ? -3.855 -7.586 -34.688 1 96.44 118 VAL B CA 1
ATOM 5299 C C . VAL B 1 118 ? -3.27 -8.422 -33.562 1 96.44 118 VAL B C 1
ATOM 5301 O O . VAL B 1 118 ? -2.387 -7.965 -32.812 1 96.44 118 VAL B O 1
ATOM 5304 N N . TRP B 1 119 ? -3.742 -9.586 -33.375 1 97 119 TRP B N 1
ATOM 5305 C CA . TRP B 1 119 ? -3.328 -10.5 -32.312 1 97 119 TRP B CA 1
ATOM 5306 C C . TRP B 1 119 ? -3.557 -11.953 -32.719 1 97 119 TRP B C 1
ATOM 5308 O O . TRP B 1 119 ? -4.508 -12.25 -33.438 1 97 119 TRP B O 1
ATOM 5318 N N . SER B 1 120 ? -2.652 -12.781 -32.219 1 96.38 120 SER B N 1
ATOM 5319 C CA . SER B 1 120 ? -2.807 -14.203 -32.5 1 96.38 120 SER B CA 1
ATOM 5320 C C . SER B 1 120 ? -2.219 -15.07 -31.406 1 96.38 120 SER B C 1
ATOM 5322 O O . SER B 1 120 ? -1.316 -14.641 -30.688 1 96.38 120 SER B O 1
ATOM 5324 N N . SER B 1 121 ? -2.711 -16.328 -31.078 1 92.5 121 SER B N 1
ATOM 5325 C CA . SER B 1 121 ? -2.205 -17.281 -30.109 1 92.5 121 SER B CA 1
ATOM 5326 C C . SER B 1 121 ? -0.96 -18 -30.625 1 92.5 121 SER B C 1
ATOM 5328 O O . SER B 1 121 ? -0.225 -18.609 -29.844 1 92.5 121 SER B O 1
ATOM 5330 N N . ASN B 1 122 ? -0.447 -17.797 -31.641 1 78.19 122 ASN B N 1
ATOM 5331 C CA . ASN B 1 122 ? 0.674 -18.406 -32.344 1 78.19 122 ASN B CA 1
ATOM 5332 C C . ASN B 1 122 ? 0.904 -19.844 -31.891 1 78.19 122 ASN B C 1
ATOM 5334 O O . ASN B 1 122 ? 1.15 -20.094 -30.703 1 78.19 122 ASN B O 1
ATOM 5338 N N . THR B 1 123 ? 0.516 -20.828 -32.594 1 77.5 123 THR B N 1
ATOM 5339 C CA . THR B 1 123 ? 0.733 -22.25 -32.281 1 77.5 123 THR B CA 1
ATOM 5340 C C . THR B 1 123 ? 1.448 -22.953 -33.438 1 77.5 123 THR B C 1
ATOM 5342 O O . THR B 1 123 ? 1.309 -22.547 -34.594 1 77.5 123 THR B O 1
ATOM 5345 N N . SER B 1 124 ? 2.281 -23.859 -33.031 1 72.81 124 SER B N 1
ATOM 5346 C CA . SER B 1 124 ? 3.029 -24.594 -34.062 1 72.81 124 SER B CA 1
ATOM 5347 C C . SER B 1 124 ? 2.41 -25.953 -34.312 1 72.81 124 SER B C 1
ATOM 5349 O O . SER B 1 124 ? 2.721 -26.594 -35.344 1 72.81 124 SER B O 1
ATOM 5351 N N . THR B 1 125 ? 1.468 -26.344 -33.625 1 83.69 125 THR B N 1
ATOM 5352 C CA . THR B 1 125 ? 0.91 -27.688 -33.781 1 83.69 125 THR B CA 1
ATOM 5353 C C . THR B 1 125 ? -0.414 -27.641 -34.531 1 83.69 125 THR B C 1
ATOM 5355 O O . THR B 1 125 ? -1.389 -27.062 -34.031 1 83.69 125 THR B O 1
ATOM 5358 N N . PRO B 1 126 ? -0.408 -28.312 -35.625 1 89.75 126 PRO B N 1
ATOM 5359 C CA . PRO B 1 126 ? -1.648 -28.266 -36.375 1 89.75 126 PRO B CA 1
ATOM 5360 C C . PRO B 1 126 ? -2.736 -29.188 -35.812 1 89.75 126 PRO B C 1
ATOM 5362 O O . PRO B 1 126 ? -2.438 -30.281 -35.344 1 89.75 126 PRO B O 1
ATOM 5365 N N . LEU B 1 127 ? -3.955 -28.719 -35.938 1 92.31 127 LEU B N 1
ATOM 5366 C CA . LEU B 1 127 ? -5.125 -29.453 -35.469 1 92.31 127 LEU B CA 1
ATOM 5367 C C . LEU B 1 127 ? -6.016 -29.844 -36.625 1 92.31 127 LEU B C 1
ATOM 5369 O O . LEU B 1 127 ? -6.055 -29.156 -37.656 1 92.31 127 LEU B O 1
ATOM 5373 N N . HIS B 1 128 ? -6.719 -30.953 -36.531 1 91.94 128 HIS B N 1
ATOM 5374 C CA . HIS B 1 128 ? -7.629 -31.391 -37.562 1 91.94 128 HIS B CA 1
ATOM 5375 C C . HIS B 1 128 ? -8.914 -30.578 -37.562 1 91.94 128 HIS B C 1
ATOM 5377 O O . HIS B 1 128 ? -9.32 -30.047 -38.594 1 91.94 128 HIS B O 1
ATOM 5383 N N . ASN B 1 129 ? -9.531 -30.516 -36.438 1 94 129 ASN B N 1
ATOM 5384 C CA . ASN B 1 129 ? -10.742 -29.719 -36.25 1 94 129 ASN B CA 1
ATOM 5385 C C . ASN B 1 129 ? -10.586 -28.719 -35.094 1 94 129 ASN B C 1
ATOM 5387 O O . ASN B 1 129 ? -11.141 -28.938 -34.031 1 94 129 ASN B O 1
ATOM 5391 N N . PRO B 1 130 ? -9.945 -27.609 -35.469 1 95 130 PRO B N 1
ATOM 5392 C CA . PRO B 1 130 ? -9.625 -26.672 -34.406 1 95 130 PRO B CA 1
ATOM 5393 C C . PRO B 1 130 ? -10.859 -25.969 -33.844 1 95 130 PRO B C 1
ATOM 5395 O O . PRO B 1 130 ? -11.766 -25.609 -34.594 1 95 130 PRO B O 1
ATOM 5398 N N . VAL B 1 131 ? -10.93 -25.812 -32.562 1 96 131 VAL B N 1
ATOM 5399 C CA . VAL B 1 131 ? -11.984 -25.078 -31.859 1 96 131 VAL B CA 1
ATOM 5400 C C . VAL B 1 131 ? -11.391 -24.281 -30.703 1 96 131 VAL B C 1
ATOM 5402 O O . VAL B 1 131 ? -10.445 -24.75 -30.047 1 96 131 VAL B O 1
ATOM 5405 N N . ALA B 1 132 ? -11.852 -23.047 -30.531 1 96.81 132 ALA B N 1
ATOM 5406 C CA . ALA B 1 132 ? -11.57 -22.297 -29.312 1 96.81 132 ALA B CA 1
ATOM 5407 C C . ALA B 1 132 ? -12.719 -22.438 -28.312 1 96.81 132 ALA B C 1
ATOM 5409 O O . ALA B 1 132 ? -13.891 -22.312 -28.672 1 96.81 132 ALA B O 1
ATOM 5410 N N . GLN B 1 133 ? -12.375 -22.75 -27.078 1 97.5 133 GLN B N 1
ATOM 5411 C CA . GLN B 1 133 ? -13.398 -22.953 -26.062 1 97.5 133 GLN B CA 1
ATOM 5412 C C . GLN B 1 133 ? -13.078 -22.188 -24.781 1 97.5 133 GLN B C 1
ATOM 5414 O O . GLN B 1 133 ? -11.93 -22.203 -24.328 1 97.5 133 GLN B O 1
ATOM 5419 N N . LEU B 1 134 ? -14.086 -21.531 -24.266 1 98 134 LEU B N 1
ATOM 5420 C CA . LEU B 1 134 ? -13.977 -20.891 -22.953 1 98 134 LEU B CA 1
ATOM 5421 C C . LEU B 1 134 ? -14.469 -21.828 -21.859 1 98 134 LEU B C 1
ATOM 5423 O O . LEU B 1 134 ? -15.672 -22.109 -21.766 1 98 134 LEU B O 1
ATOM 5427 N N . LEU B 1 135 ? -13.562 -22.234 -21.031 1 96.69 135 LEU B N 1
ATOM 5428 C CA . LEU B 1 135 ? -13.883 -23.203 -19.984 1 96.69 135 LEU B CA 1
ATOM 5429 C C . LEU B 1 135 ? -14.469 -22.516 -18.75 1 96.69 135 LEU B C 1
ATOM 5431 O O . LEU B 1 135 ? -14.32 -21.297 -18.594 1 96.69 135 LEU B O 1
ATOM 5435 N N . ASN B 1 136 ? -15.016 -23.328 -17.859 1 94.25 136 ASN B N 1
ATOM 5436 C CA . ASN B 1 136 ? -15.633 -22.828 -16.641 1 94.25 136 ASN B CA 1
ATOM 5437 C C . ASN B 1 136 ? -14.602 -22.203 -15.703 1 94.25 136 ASN B C 1
ATOM 5439 O O . ASN B 1 136 ? -14.938 -21.375 -14.859 1 94.25 136 ASN B O 1
ATOM 5443 N N . SER B 1 137 ? -13.359 -22.578 -15.812 1 93.5 137 SER B N 1
ATOM 5444 C CA . SER B 1 137 ? -12.266 -22.062 -14.984 1 93.5 137 SER B CA 1
ATOM 5445 C C . SER B 1 137 ? -11.867 -20.656 -15.414 1 93.5 137 SER B C 1
ATOM 5447 O O . SER B 1 137 ? -11.133 -19.969 -14.703 1 93.5 137 SER B O 1
ATOM 5449 N N . GLY B 1 138 ? -12.336 -20.25 -16.562 1 96.31 138 GLY B N 1
ATOM 5450 C CA . GLY B 1 138 ? -11.898 -19 -17.141 1 96.31 138 GLY B CA 1
ATOM 5451 C C . GLY B 1 138 ? -10.734 -19.156 -18.109 1 96.31 138 GLY B C 1
ATOM 5452 O O . GLY B 1 138 ? -10.172 -18.156 -18.578 1 96.31 138 GLY B O 1
ATOM 5453 N N . ASN B 1 139 ? -10.367 -20.406 -18.344 1 97.44 139 ASN B N 1
ATOM 5454 C CA . ASN B 1 139 ? -9.305 -20.703 -19.312 1 97.44 139 ASN B CA 1
ATOM 5455 C C . ASN B 1 139 ? -9.836 -20.766 -20.734 1 97.44 139 ASN B C 1
ATOM 5457 O O . ASN B 1 139 ? -10.734 -21.562 -21.031 1 97.44 139 ASN B O 1
ATOM 5461 N N . LEU B 1 140 ? -9.375 -19.875 -21.562 1 97.75 140 LEU B N 1
ATOM 5462 C CA . LEU B 1 140 ? -9.648 -19.984 -23 1 97.75 140 LEU B CA 1
ATOM 5463 C C . LEU B 1 140 ? -8.648 -20.906 -23.688 1 97.75 140 LEU B C 1
ATOM 5465 O O . LEU B 1 140 ? -7.438 -20.672 -23.609 1 97.75 140 LEU B O 1
ATOM 5469 N N . VAL B 1 141 ? -9.203 -21.953 -24.375 1 96.94 141 VAL B N 1
ATOM 5470 C CA . VAL B 1 141 ? -8.281 -22.953 -24.891 1 96.94 141 VAL B CA 1
ATOM 5471 C C . VAL B 1 141 ? -8.539 -23.156 -26.391 1 96.94 141 VAL B C 1
ATOM 5473 O O . VAL B 1 141 ? -9.648 -22.938 -26.875 1 96.94 141 VAL B O 1
ATOM 5476 N N . VAL B 1 142 ? -7.488 -23.469 -27.109 1 96.69 142 VAL B N 1
ATOM 5477 C CA . VAL B 1 142 ? -7.578 -23.953 -28.484 1 96.69 142 VAL B CA 1
ATOM 5478 C C . VAL B 1 142 ? -7.246 -25.453 -28.516 1 96.69 142 VAL B C 1
ATOM 5480 O O . VAL B 1 142 ? -6.176 -25.859 -28.078 1 96.69 142 VAL B O 1
ATOM 5483 N N . ARG B 1 143 ? -8.125 -26.125 -28.984 1 95.94 143 ARG B N 1
ATOM 5484 C CA . ARG B 1 143 ? -8 -27.578 -28.969 1 95.94 143 ARG B CA 1
ATOM 5485 C C . ARG B 1 143 ? -8.688 -28.203 -30.188 1 95.94 143 ARG B C 1
ATOM 5487 O O . ARG B 1 143 ? -9.336 -27.5 -30.969 1 95.94 143 ARG B O 1
ATOM 5494 N N . ASP B 1 144 ? -8.445 -29.531 -30.234 1 95.25 144 ASP B N 1
ATOM 5495 C CA . ASP B 1 144 ? -9.203 -30.266 -31.234 1 95.25 144 ASP B CA 1
ATOM 5496 C C . ASP B 1 144 ? -10.602 -30.609 -30.719 1 95.25 144 ASP B C 1
ATOM 5498 O O . ASP B 1 144 ? -10.773 -30.953 -29.547 1 95.25 144 ASP B O 1
ATOM 5502 N N . THR B 1 145 ? -11.578 -30.547 -31.562 1 92.81 145 THR B N 1
ATOM 5503 C CA . THR B 1 145 ? -12.969 -30.766 -31.188 1 92.81 145 THR B CA 1
ATOM 5504 C C . THR B 1 145 ? -13.148 -32.094 -30.469 1 92.81 145 THR B C 1
ATOM 5506 O O . THR B 1 145 ? -13.93 -32.219 -29.531 1 92.81 145 THR B O 1
ATOM 5509 N N . ASN B 1 146 ? -12.414 -33.094 -30.859 1 89.62 146 ASN B N 1
ATOM 5510 C CA . ASN B 1 146 ? -12.602 -34.438 -30.328 1 89.62 146 ASN B CA 1
ATOM 5511 C C . ASN B 1 146 ? -11.641 -34.719 -29.188 1 89.62 146 ASN B C 1
ATOM 5513 O O . ASN B 1 146 ? -11.531 -35.875 -28.75 1 89.62 146 ASN B O 1
ATOM 5517 N N . ASN B 1 147 ? -10.945 -33.812 -28.781 1 87.12 147 ASN B N 1
ATOM 5518 C CA . ASN B 1 147 ? -9.961 -34.031 -27.719 1 87.12 147 ASN B CA 1
ATOM 5519 C C . ASN B 1 147 ? -10.023 -32.906 -26.688 1 87.12 147 ASN B C 1
ATOM 5521 O O . ASN B 1 147 ? -9.484 -31.812 -26.906 1 87.12 147 ASN B O 1
ATOM 5525 N N . ASP B 1 148 ? -10.523 -33.219 -25.547 1 85.75 148 ASP B N 1
ATOM 5526 C CA . ASP B 1 148 ? -10.727 -32.156 -24.562 1 85.75 148 ASP B CA 1
ATOM 5527 C C . ASP B 1 148 ? -9.797 -32.344 -23.359 1 85.75 148 ASP B C 1
ATOM 5529 O O . ASP B 1 148 ? -10.039 -31.781 -22.297 1 85.75 148 ASP B O 1
ATOM 5533 N N . ARG B 1 149 ? -8.812 -33.188 -23.5 1 91.88 149 ARG B N 1
ATOM 5534 C CA . ARG B 1 149 ? -7.828 -33.375 -22.438 1 91.88 149 ARG B CA 1
ATOM 5535 C C . ARG B 1 149 ? -6.898 -32.188 -22.344 1 91.88 149 ARG B C 1
ATOM 5537 O O . ARG B 1 149 ? -6.348 -31.719 -23.344 1 91.88 149 ARG B O 1
ATOM 5544 N N . PRO B 1 150 ? -6.68 -31.75 -21.156 1 91.44 150 PRO B N 1
ATOM 5545 C CA . PRO B 1 150 ? -5.887 -30.531 -20.969 1 91.44 150 PRO B CA 1
ATOM 5546 C C . PRO B 1 150 ? -4.477 -30.656 -21.531 1 91.44 150 PRO B C 1
ATOM 5548 O O . PRO B 1 150 ? -3.904 -29.656 -22 1 91.44 150 PRO B O 1
ATOM 5551 N N . GLU B 1 151 ? -3.867 -31.797 -21.547 1 88.94 151 GLU B N 1
ATOM 5552 C CA . GLU B 1 151 ? -2.502 -31.984 -22.016 1 88.94 151 GLU B CA 1
ATOM 5553 C C . GLU B 1 151 ? -2.404 -31.766 -23.531 1 88.94 151 GLU B C 1
ATOM 5555 O O . GLU B 1 151 ? -1.309 -31.594 -24.062 1 88.94 151 GLU B O 1
ATOM 5560 N N . ASN B 1 152 ? -3.514 -31.703 -24.141 1 91 152 ASN B N 1
ATOM 5561 C CA . ASN B 1 152 ? -3.51 -31.625 -25.609 1 91 152 ASN B CA 1
ATOM 5562 C C . ASN B 1 152 ? -3.922 -30.234 -26.078 1 91 152 ASN B C 1
ATOM 5564 O O . ASN B 1 152 ? -4.117 -30.016 -27.281 1 91 152 ASN B O 1
ATOM 5568 N N . PHE B 1 153 ? -4.117 -29.359 -25.188 1 94.44 153 PHE B N 1
ATOM 5569 C CA . PHE B 1 153 ? -4.363 -27.984 -25.609 1 94.44 153 PHE B CA 1
ATOM 5570 C C . PHE B 1 153 ? -3.16 -27.422 -26.344 1 94.44 153 PHE B C 1
ATOM 5572 O O . PHE B 1 153 ? -2.031 -27.5 -25.859 1 94.44 153 PHE B O 1
ATOM 5579 N N . VAL B 1 154 ? -3.404 -26.891 -27.516 1 94.06 154 VAL B N 1
ATOM 5580 C CA . VAL B 1 154 ? -2.283 -26.344 -28.281 1 94.06 154 VAL B CA 1
ATOM 5581 C C . VAL B 1 154 ? -1.989 -24.922 -27.812 1 94.06 154 VAL B C 1
ATOM 5583 O O . VAL B 1 154 ? -0.899 -24.391 -28.062 1 94.06 154 VAL B O 1
ATOM 5586 N N . TRP B 1 155 ? -2.971 -24.328 -27.203 1 95.31 155 TRP B N 1
ATOM 5587 C CA . TRP B 1 155 ? -2.84 -22.984 -26.625 1 95.31 155 TRP B CA 1
ATOM 5588 C C . TRP B 1 155 ? -3.857 -22.766 -25.516 1 95.31 155 TRP B C 1
ATOM 5590 O O . TRP B 1 155 ? -4.977 -23.297 -25.578 1 95.31 155 TRP B O 1
ATOM 5600 N N . GLN B 1 156 ? -3.49 -21.953 -24.578 1 96.38 156 GLN B N 1
ATOM 5601 C CA . GLN B 1 156 ? -4.438 -21.609 -23.516 1 96.38 156 GLN B CA 1
ATOM 5602 C C . GLN B 1 156 ? -4.109 -20.234 -22.922 1 96.38 156 GLN B C 1
ATOM 5604 O O . GLN B 1 156 ? -2.939 -19.875 -22.812 1 96.38 156 GLN B O 1
ATOM 5609 N N . SER B 1 157 ? -5.094 -19.547 -22.5 1 97.44 157 SER B N 1
ATOM 5610 C CA . SER B 1 157 ? -4.926 -18.203 -21.953 1 97.44 157 SER B CA 1
ATOM 5611 C C . SER B 1 157 ? -4.191 -18.234 -20.625 1 97.44 157 SER B C 1
ATOM 5613 O O . SER B 1 157 ? -3.484 -17.281 -20.266 1 97.44 157 SER B O 1
ATOM 5615 N N . PHE B 1 158 ? -4.266 -19.328 -19.844 1 97.31 158 PHE B N 1
ATOM 5616 C CA . PHE B 1 158 ? -3.633 -19.438 -18.531 1 97.31 158 PHE B CA 1
ATOM 5617 C C . PHE B 1 158 ? -2.117 -19.359 -18.656 1 97.31 158 PHE B C 1
ATOM 5619 O O . PHE B 1 158 ? -1.425 -19.062 -17.688 1 97.31 158 PHE B O 1
ATOM 5626 N N . ASP B 1 159 ? -1.598 -19.578 -19.828 1 95.69 159 ASP B N 1
ATOM 5627 C CA . ASP B 1 159 ? -0.159 -19.469 -20.062 1 95.69 159 ASP B CA 1
ATOM 5628 C C . ASP B 1 159 ? 0.248 -18.031 -20.328 1 95.69 159 ASP B C 1
ATOM 5630 O O . ASP B 1 159 ? 1.437 -17.703 -20.344 1 95.69 159 ASP B O 1
ATOM 5634 N N . TYR B 1 160 ? -0.751 -17.234 -20.578 1 96.5 160 TYR B N 1
ATOM 5635 C CA . TYR B 1 160 ? -0.492 -15.844 -20.938 1 96.5 160 TYR B CA 1
ATOM 5636 C C . TYR B 1 160 ? -1.36 -14.906 -20.094 1 96.5 160 TYR B C 1
ATOM 5638 O O . TYR B 1 160 ? -2.148 -14.133 -20.641 1 96.5 160 TYR B O 1
ATOM 5646 N N . PRO B 1 161 ? -1.104 -14.938 -18.828 1 97.88 161 PRO B N 1
ATOM 5647 C CA . PRO B 1 161 ? -1.927 -14.055 -18 1 97.88 161 PRO B CA 1
ATOM 5648 C C . PRO B 1 161 ? -1.614 -12.578 -18.219 1 97.88 161 PRO B C 1
ATOM 5650 O O . PRO B 1 161 ? -0.581 -12.242 -18.812 1 97.88 161 PRO B O 1
ATOM 5653 N N . THR B 1 162 ? -2.518 -11.742 -17.844 1 98.19 162 THR B N 1
ATOM 5654 C CA . THR B 1 162 ? -2.293 -10.305 -17.797 1 98.19 162 THR B CA 1
ATOM 5655 C C . THR B 1 162 ? -2.033 -9.844 -16.359 1 98.19 162 THR B C 1
ATOM 5657 O O . THR B 1 162 ? -0.99 -10.148 -15.781 1 98.19 162 THR B O 1
ATOM 5660 N N . ASP B 1 163 ? -2.955 -9.07 -15.797 1 98.19 163 ASP B N 1
ATOM 5661 C CA . ASP B 1 163 ? -2.701 -8.578 -14.445 1 98.19 163 ASP B CA 1
ATOM 5662 C C . ASP B 1 163 ? -3.391 -9.453 -13.406 1 98.19 163 ASP B C 1
ATOM 5664 O O . ASP B 1 163 ? -3.211 -9.258 -12.203 1 98.19 163 ASP B O 1
ATOM 5668 N N . THR B 1 164 ? -4.125 -10.477 -13.836 1 98.56 164 THR B N 1
ATOM 5669 C CA . THR B 1 164 ? -4.996 -11.203 -12.914 1 98.56 164 THR B CA 1
ATOM 5670 C C . THR B 1 164 ? -4.641 -12.68 -12.883 1 98.56 164 THR B C 1
ATOM 5672 O O . THR B 1 164 ? -4.434 -13.297 -13.93 1 98.56 164 THR B O 1
ATOM 5675 N N . TYR B 1 165 ? -4.559 -13.203 -11.68 1 97.81 165 TYR B N 1
ATOM 5676 C CA . TYR B 1 165 ? -4.41 -14.633 -11.43 1 97.81 165 TYR B CA 1
ATOM 5677 C C . TYR B 1 165 ? -5.742 -15.258 -11.031 1 97.81 165 TYR B C 1
ATOM 5679 O O . TYR B 1 165 ? -6.383 -14.82 -10.078 1 97.81 165 TYR B O 1
ATOM 5687 N N . LEU B 1 166 ? -6.086 -16.219 -11.789 1 96.88 166 LEU B N 1
ATOM 5688 C CA . LEU B 1 166 ? -7.281 -16.984 -11.477 1 96.88 166 LEU B CA 1
ATOM 5689 C C . LEU B 1 166 ? -6.91 -18.328 -10.859 1 96.88 166 LEU B C 1
ATOM 5691 O O . LEU B 1 166 ? -5.855 -18.891 -11.172 1 96.88 166 LEU B O 1
ATOM 5695 N N . PRO B 1 167 ? -7.844 -18.812 -10.031 1 93.12 167 PRO B N 1
ATOM 5696 C CA . PRO B 1 167 ? -7.574 -20.141 -9.469 1 93.12 167 PRO B CA 1
ATOM 5697 C C . PRO B 1 167 ? -7.328 -21.203 -10.547 1 93.12 167 PRO B C 1
ATOM 5699 O O . PRO B 1 167 ? -8.055 -21.25 -11.531 1 93.12 167 PRO B O 1
ATOM 5702 N N . GLY B 1 168 ? -6.246 -21.938 -10.312 1 91.31 168 GLY B N 1
ATOM 5703 C CA . GLY B 1 168 ? -5.938 -23 -11.25 1 91.31 168 GLY B CA 1
ATOM 5704 C C . GLY B 1 168 ? -4.809 -22.656 -12.203 1 91.31 168 GLY B C 1
ATOM 5705 O O . GLY B 1 168 ? -4.27 -23.531 -12.883 1 91.31 168 GLY B O 1
ATOM 5706 N N . MET B 1 169 ? -4.492 -21.422 -12.273 1 95.75 169 MET B N 1
ATOM 5707 C CA . MET B 1 169 ? -3.373 -20.984 -13.109 1 95.75 169 MET B CA 1
ATOM 5708 C C . MET B 1 169 ? -2.045 -21.438 -12.508 1 95.75 169 MET B C 1
ATOM 5710 O O . MET B 1 169 ? -1.896 -21.5 -11.289 1 95.75 169 MET B O 1
ATOM 5714 N N . ASN B 1 170 ? -1.148 -21.734 -13.422 1 96 170 ASN B N 1
ATOM 5715 C CA . ASN B 1 170 ? 0.227 -21.969 -13 1 96 170 ASN B CA 1
ATOM 5716 C C . ASN B 1 170 ? 1.095 -20.734 -13.18 1 96 170 ASN B C 1
ATOM 5718 O O . ASN B 1 170 ? 1.148 -20.156 -14.273 1 96 170 ASN B O 1
ATOM 5722 N N . LEU B 1 171 ? 1.716 -20.375 -12.109 1 97.25 171 LEU B N 1
ATOM 5723 C CA . LEU B 1 171 ? 2.691 -19.297 -12.172 1 97.25 171 LEU B CA 1
ATOM 5724 C C . LEU B 1 171 ? 4.113 -19.828 -12.039 1 97.25 171 LEU B C 1
ATOM 5726 O O . LEU B 1 171 ? 4.387 -20.656 -11.156 1 97.25 171 LEU B O 1
ATOM 5730 N N . GLY B 1 172 ? 4.961 -19.438 -12.953 1 98.12 172 GLY B N 1
ATOM 5731 C CA . GLY B 1 172 ? 6.336 -19.891 -12.852 1 98.12 172 GLY B CA 1
ATOM 5732 C C . GLY B 1 172 ? 6.961 -20.219 -14.195 1 98.12 172 GLY B C 1
ATOM 5733 O O . GLY B 1 172 ? 6.82 -19.453 -15.148 1 98.12 172 GLY B O 1
ATOM 5734 N N . TRP B 1 173 ? 7.699 -21.391 -14.203 1 97.56 173 TRP B N 1
ATOM 5735 C CA . TRP B 1 173 ? 8.562 -21.625 -15.352 1 97.56 173 TRP B CA 1
ATOM 5736 C C . TRP B 1 173 ? 8.383 -23.031 -15.891 1 97.56 173 TRP B C 1
ATOM 5738 O O . TRP B 1 173 ? 8.336 -24 -15.125 1 97.56 173 TRP B O 1
ATOM 5748 N N . ASN B 1 174 ? 8.211 -23.047 -17.188 1 96 174 ASN B N 1
ATOM 5749 C CA . ASN B 1 174 ? 8.57 -24.266 -17.922 1 96 174 ASN B CA 1
ATOM 5750 C C . ASN B 1 174 ? 10.047 -24.266 -18.312 1 96 174 ASN B C 1
ATOM 5752 O O . ASN B 1 174 ? 10.453 -23.531 -19.219 1 96 174 ASN B O 1
ATOM 5756 N N . LEU B 1 175 ? 10.773 -25.125 -17.688 1 95.44 175 LEU B N 1
ATOM 5757 C CA . LEU B 1 175 ? 12.219 -25.047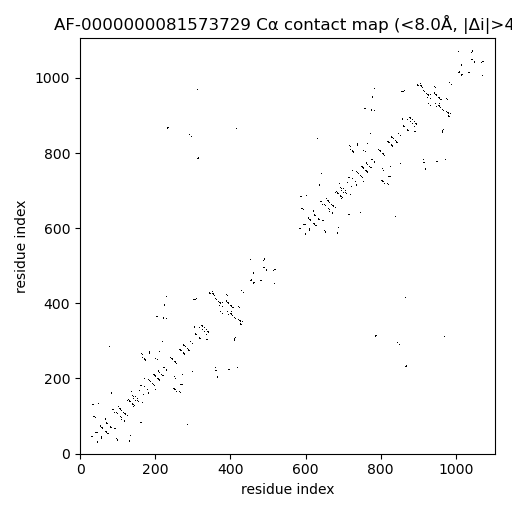 -17.844 1 95.44 175 LEU B CA 1
ATOM 5758 C C . LEU B 1 175 ? 12.672 -25.703 -19.141 1 95.44 175 LEU B C 1
ATOM 5760 O O . LEU B 1 175 ? 13.805 -25.484 -19.578 1 95.44 175 LEU B O 1
ATOM 5764 N N . VAL B 1 176 ? 11.836 -26.484 -19.719 1 93.94 176 VAL B N 1
ATOM 5765 C CA . VAL B 1 176 ? 12.133 -27.125 -21 1 93.94 176 VAL B CA 1
ATOM 5766 C C . VAL B 1 176 ? 12.016 -26.094 -22.125 1 93.94 176 VAL B C 1
ATOM 5768 O O . VAL B 1 176 ? 12.953 -25.906 -22.906 1 93.94 176 VAL B O 1
ATOM 5771 N N . THR B 1 177 ? 10.969 -25.406 -22.141 1 90.88 177 THR B N 1
ATOM 5772 C CA . THR B 1 177 ? 10.727 -24.438 -23.188 1 90.88 177 THR B CA 1
ATOM 5773 C C . THR B 1 177 ? 11.273 -23.062 -22.781 1 90.88 177 THR B C 1
ATOM 5775 O O . THR B 1 177 ? 11.328 -22.141 -23.609 1 90.88 177 THR B O 1
ATOM 5778 N N . GLN B 1 178 ? 11.664 -22.906 -21.531 1 94.31 178 GLN B N 1
ATOM 5779 C CA . GLN B 1 178 ? 12.172 -21.656 -20.969 1 94.31 178 GLN B CA 1
ATOM 5780 C C . GLN B 1 178 ? 11.117 -20.562 -21.031 1 94.31 178 GLN B C 1
ATOM 5782 O O . GLN B 1 178 ? 11.43 -19.406 -21.312 1 94.31 178 GLN B O 1
ATOM 5787 N N . LYS B 1 179 ? 9.898 -20.984 -20.922 1 95.06 179 LYS B N 1
ATOM 5788 C CA . LYS B 1 179 ? 8.789 -20.031 -20.906 1 95.06 179 LYS B CA 1
ATOM 5789 C C . LYS B 1 179 ? 8.344 -19.719 -19.484 1 95.06 179 LYS B C 1
ATOM 5791 O O . LYS B 1 179 ? 8.094 -20.641 -18.688 1 95.06 179 LYS B O 1
ATOM 5796 N N . GLU B 1 180 ? 8.242 -18.406 -19.203 1 97.5 180 GLU B N 1
ATOM 5797 C CA . GLU B 1 180 ? 7.77 -17.969 -17.891 1 97.5 180 GLU B CA 1
ATOM 5798 C C . GLU B 1 180 ? 6.32 -17.5 -17.953 1 97.5 180 GLU B C 1
ATOM 5800 O O . GLU B 1 180 ? 5.926 -16.828 -18.906 1 97.5 180 GLU B O 1
ATOM 5805 N N . THR B 1 181 ? 5.562 -17.906 -17.031 1 98.06 181 THR B N 1
ATOM 5806 C CA . THR B 1 181 ? 4.227 -17.359 -16.797 1 98.06 181 THR B CA 1
ATOM 5807 C C . THR B 1 181 ? 4.215 -16.453 -15.57 1 98.06 181 THR B C 1
ATOM 5809 O O . THR B 1 181 ? 4.547 -16.891 -14.469 1 98.06 181 THR B O 1
ATOM 5812 N N . TYR B 1 182 ? 3.867 -15.188 -15.734 1 98.31 182 TYR B N 1
ATOM 5813 C CA . TYR B 1 182 ? 3.879 -14.211 -14.648 1 98.31 182 TYR B CA 1
ATOM 5814 C C . TYR B 1 182 ? 2.789 -13.164 -14.852 1 98.31 182 TYR B C 1
ATOM 5816 O O . TYR B 1 182 ? 2.193 -13.07 -15.93 1 98.31 182 TYR B O 1
ATOM 5824 N N . LEU B 1 183 ? 2.461 -12.469 -13.828 1 98.44 183 LEU B N 1
ATOM 5825 C CA . LEU B 1 183 ? 1.486 -11.383 -13.922 1 98.44 183 LEU B CA 1
ATOM 5826 C C . LEU B 1 183 ? 2.178 -10.047 -14.172 1 98.44 183 LEU B C 1
ATOM 5828 O O . LEU B 1 183 ? 3.295 -9.82 -13.703 1 98.44 183 LEU B O 1
ATOM 5832 N N . SER B 1 184 ? 1.54 -9.211 -14.898 1 98.12 184 SER B N 1
ATOM 5833 C CA . SER B 1 184 ? 2.002 -7.84 -15.086 1 98.12 184 SER B CA 1
ATOM 5834 C C . SER B 1 184 ? 0.847 -6.848 -14.984 1 98.12 184 SER B C 1
ATOM 5836 O O . SER B 1 184 ? -0.266 -7.137 -15.43 1 98.12 184 SER B O 1
ATOM 5838 N N . SER B 1 185 ? 1.112 -5.746 -14.406 1 97 185 SER B N 1
ATOM 5839 C CA . SER B 1 185 ? 0.085 -4.73 -14.195 1 97 185 SER B CA 1
ATOM 5840 C C . SER B 1 185 ? -0.366 -4.121 -15.523 1 97 185 SER B C 1
ATOM 5842 O O . SER B 1 185 ? 0.325 -4.246 -16.531 1 97 185 SER B O 1
ATOM 5844 N N . TRP B 1 186 ? -1.577 -3.607 -15.477 1 96.38 186 TRP B N 1
ATOM 5845 C CA . TRP B 1 186 ? -1.959 -2.701 -16.562 1 96.38 186 TRP B CA 1
ATOM 5846 C C . TRP B 1 186 ? -1.13 -1.423 -16.516 1 96.38 186 TRP B C 1
ATOM 5848 O O . TRP B 1 186 ? -0.526 -1.102 -15.484 1 96.38 186 TRP B O 1
ATOM 5858 N N . ARG B 1 187 ? -1.103 -0.744 -17.656 1 90.56 187 ARG B N 1
ATOM 5859 C CA . ARG B 1 187 ? -0.434 0.553 -17.688 1 90.56 187 ARG B CA 1
ATOM 5860 C C . ARG B 1 187 ? -1.236 1.597 -16.906 1 90.56 187 ARG B C 1
ATOM 5862 O O . ARG B 1 187 ? -0.664 2.43 -16.203 1 90.56 187 ARG B O 1
ATOM 5869 N N . SER B 1 188 ? -2.482 1.563 -17.078 1 84.62 188 SER B N 1
ATOM 5870 C CA . SER B 1 188 ? -3.43 2.438 -16.391 1 84.62 188 SER B CA 1
ATOM 5871 C C . SER B 1 188 ? -4.84 1.856 -16.422 1 84.62 188 SER B C 1
ATOM 5873 O O . SER B 1 188 ? -5.07 0.803 -17.016 1 84.62 188 SER B O 1
ATOM 5875 N N . ASN B 1 189 ? -5.746 2.555 -15.781 1 83.62 189 ASN B N 1
ATOM 5876 C CA . ASN B 1 189 ? -7.125 2.088 -15.781 1 83.62 189 ASN B CA 1
ATOM 5877 C C . ASN B 1 189 ? -7.734 2.127 -17.172 1 83.62 189 ASN B C 1
ATOM 5879 O O . ASN B 1 189 ? -8.711 1.431 -17.453 1 83.62 189 ASN B O 1
ATOM 5883 N N . ASP B 1 190 ? -7.156 2.93 -18.047 1 87.88 190 ASP B N 1
ATOM 5884 C CA . ASP B 1 190 ? -7.699 3.096 -19.406 1 87.88 190 ASP B CA 1
ATOM 5885 C C . ASP B 1 190 ? -6.863 2.338 -20.422 1 87.88 190 ASP B C 1
ATOM 5887 O O . ASP B 1 190 ? -7.164 2.363 -21.625 1 87.88 190 ASP B O 1
ATOM 5891 N N . ASP B 1 191 ? -5.812 1.677 -19.969 1 92.81 191 ASP B N 1
ATOM 5892 C CA . ASP B 1 191 ? -4.887 1.002 -20.875 1 92.81 191 ASP B CA 1
ATOM 5893 C C . ASP B 1 191 ? -4.395 -0.313 -20.266 1 92.81 191 ASP B C 1
ATOM 5895 O O . ASP B 1 191 ? -3.463 -0.323 -19.469 1 92.81 191 ASP B O 1
ATOM 5899 N N . PRO B 1 192 ? -4.918 -1.406 -20.766 1 97 192 PRO B N 1
ATOM 5900 C CA . PRO B 1 192 ? -4.527 -2.703 -20.203 1 97 192 PRO B CA 1
ATOM 5901 C C . PRO B 1 192 ? -3.17 -3.182 -20.719 1 97 192 PRO B C 1
ATOM 5903 O O . PRO B 1 192 ? -2.754 -4.305 -20.422 1 97 192 PRO B O 1
ATOM 5906 N N . GLY B 1 193 ? -2.518 -2.342 -21.453 1 96.94 193 GLY B N 1
ATOM 5907 C CA . GLY B 1 193 ? -1.182 -2.713 -21.891 1 96.94 193 GLY B CA 1
ATOM 5908 C C . GLY B 1 193 ? -0.257 -3.068 -20.75 1 96.94 193 GLY B C 1
ATOM 5909 O O . GLY B 1 193 ? -0.551 -2.764 -19.594 1 96.94 193 GLY B O 1
ATOM 5910 N N . THR B 1 194 ? 0.828 -3.717 -21.094 1 96.88 194 THR B N 1
ATOM 5911 C CA . THR B 1 194 ? 1.758 -4.184 -20.062 1 96.88 194 THR B CA 1
ATOM 5912 C C . THR B 1 194 ? 2.34 -3.01 -19.281 1 96.88 194 THR B C 1
ATOM 5914 O O . THR B 1 194 ? 2.969 -2.121 -19.875 1 96.88 194 THR B O 1
ATOM 5917 N N . GLY B 1 195 ? 2.121 -3.092 -17.969 1 95.81 195 GLY B N 1
ATOM 5918 C CA . GLY B 1 195 ? 2.607 -2.021 -17.109 1 95.81 195 GLY B CA 1
ATOM 5919 C C . GLY B 1 195 ? 4 -2.277 -16.562 1 95.81 195 GLY B C 1
ATOM 5920 O O . GLY B 1 195 ? 4.715 -3.148 -17.062 1 95.81 195 GLY B O 1
ATOM 5921 N N . ASP B 1 196 ? 4.391 -1.475 -15.562 1 92.25 196 ASP B N 1
ATOM 5922 C CA . ASP B 1 196 ? 5.77 -1.45 -15.078 1 92.25 196 ASP B CA 1
ATOM 5923 C C . ASP B 1 196 ? 5.996 -2.529 -14.016 1 92.25 196 ASP B C 1
ATOM 5925 O O . ASP B 1 196 ? 7.141 -2.889 -13.727 1 92.25 196 ASP B O 1
ATOM 5929 N N . PHE B 1 197 ? 4.898 -2.984 -13.438 1 95.88 197 PHE B N 1
ATOM 5930 C CA . PHE B 1 197 ? 5.059 -3.879 -12.297 1 95.88 197 PHE B CA 1
ATOM 5931 C C . PHE B 1 197 ? 4.73 -5.316 -12.688 1 95.88 197 PHE B C 1
ATOM 5933 O O . PHE B 1 197 ? 3.859 -5.555 -13.531 1 95.88 197 PHE B O 1
ATOM 5940 N N . SER B 1 198 ? 5.441 -6.211 -12.102 1 97.94 198 SER B N 1
ATOM 5941 C CA . SER B 1 198 ? 5.203 -7.625 -12.375 1 97.94 198 SER B CA 1
ATOM 5942 C C . SER B 1 198 ? 5.289 -8.453 -11.094 1 97.94 198 SER B C 1
ATOM 5944 O O . SER B 1 198 ? 5.922 -8.039 -10.117 1 97.94 198 SER B O 1
ATOM 5946 N N . PHE B 1 199 ? 4.559 -9.5 -11.047 1 97.69 199 PHE B N 1
ATOM 5947 C CA . PHE B 1 199 ? 4.539 -10.531 -10.016 1 97.69 199 PHE B CA 1
ATOM 5948 C C . PHE B 1 199 ? 5.062 -11.852 -10.562 1 97.69 199 PHE B C 1
ATOM 5950 O O . PHE B 1 199 ? 4.422 -12.484 -11.406 1 97.69 199 PHE B O 1
ATOM 5957 N N . ARG B 1 200 ? 6.219 -12.32 -10 1 97.56 200 ARG B N 1
ATOM 5958 C CA . ARG B 1 200 ? 6.949 -13.398 -10.648 1 97.56 200 ARG B CA 1
ATOM 5959 C C . ARG B 1 200 ? 7.438 -14.422 -9.625 1 97.56 200 ARG B C 1
ATOM 5961 O O . ARG B 1 200 ? 7.828 -14.062 -8.516 1 97.56 200 ARG B O 1
ATOM 5968 N N . LEU B 1 201 ? 7.379 -15.672 -10.078 1 97.5 201 LEU B N 1
ATOM 5969 C CA . LEU B 1 201 ? 8.117 -16.703 -9.359 1 97.5 201 LEU B CA 1
ATOM 5970 C C . LEU B 1 201 ? 9.555 -16.797 -9.875 1 97.5 201 LEU B C 1
ATOM 5972 O O . LEU B 1 201 ? 9.797 -17.266 -10.984 1 97.5 201 LEU B O 1
ATOM 5976 N N . ASP B 1 202 ? 10.477 -16.328 -9.078 1 96.44 202 ASP B N 1
ATOM 5977 C CA . ASP B 1 202 ? 11.883 -16.328 -9.461 1 96.44 202 ASP B CA 1
ATOM 5978 C C . ASP B 1 202 ? 12.539 -17.672 -9.102 1 96.44 202 ASP B C 1
ATOM 5980 O O . ASP B 1 202 ? 12.586 -18.047 -7.93 1 96.44 202 ASP B O 1
ATOM 5984 N N . PRO B 1 203 ? 13.023 -18.359 -10.039 1 95 203 PRO B N 1
ATOM 5985 C CA . PRO B 1 203 ? 13.586 -19.688 -9.758 1 95 203 PRO B CA 1
ATOM 5986 C C . PRO B 1 203 ? 15.062 -19.625 -9.375 1 95 203 PRO B C 1
ATOM 5988 O O . PRO B 1 203 ? 15.672 -20.656 -9.086 1 95 203 PRO B O 1
ATOM 5991 N N . THR B 1 204 ? 15.68 -18.469 -9.383 1 94.31 204 THR B N 1
ATOM 5992 C CA . THR B 1 204 ? 17.109 -18.344 -9.086 1 94.31 204 THR B CA 1
ATOM 5993 C C . THR B 1 204 ? 17.391 -18.688 -7.629 1 94.31 204 THR B C 1
ATOM 5995 O O . THR B 1 204 ? 16.688 -18.219 -6.727 1 94.31 204 THR B O 1
ATOM 5998 N N . GLY B 1 205 ? 18.469 -19.5 -7.398 1 95.38 205 GLY B N 1
ATOM 5999 C CA . GLY B 1 205 ? 18.672 -20.016 -6.059 1 95.38 205 GLY B CA 1
ATOM 6000 C C . GLY B 1 205 ? 17.547 -20.922 -5.59 1 95.38 205 GLY B C 1
ATOM 6001 O O . GLY B 1 205 ? 17.312 -21.969 -6.191 1 95.38 205 GLY B O 1
ATOM 6002 N N . TYR B 1 206 ? 16.922 -20.531 -4.633 1 96.56 206 TYR B N 1
ATOM 6003 C CA . TYR B 1 206 ? 15.719 -21.234 -4.227 1 96.56 206 TYR B CA 1
ATOM 6004 C C . TYR B 1 206 ? 14.477 -20.391 -4.504 1 96.56 206 TYR B C 1
ATOM 6006 O O . TYR B 1 206 ? 14.445 -19.203 -4.18 1 96.56 206 TYR B O 1
ATOM 6014 N N . PRO B 1 207 ? 13.461 -21 -5.07 1 95.81 207 PRO B N 1
ATOM 6015 C CA . PRO B 1 207 ? 12.344 -20.234 -5.637 1 95.81 207 PRO B CA 1
ATOM 6016 C C . PRO B 1 207 ? 11.625 -19.375 -4.594 1 95.81 207 PRO B C 1
ATOM 6018 O O . PRO B 1 207 ? 11.406 -19.828 -3.467 1 95.81 207 PRO B O 1
ATOM 6021 N N . GLN B 1 208 ? 11.312 -18.234 -4.977 1 95.81 208 GLN B N 1
ATOM 6022 C CA . GLN B 1 208 ? 10.523 -17.281 -4.195 1 95.81 208 GLN B CA 1
ATOM 6023 C C . GLN B 1 208 ? 9.727 -16.344 -5.105 1 95.81 208 GLN B C 1
ATOM 6025 O O . GLN B 1 208 ? 9.977 -16.281 -6.312 1 95.81 208 GLN B O 1
ATOM 6030 N N . ILE B 1 209 ? 8.781 -15.672 -4.551 1 96 209 ILE B N 1
ATOM 6031 C CA . ILE B 1 209 ? 7.938 -14.766 -5.32 1 96 209 ILE B CA 1
ATOM 6032 C C . ILE B 1 209 ? 8.445 -13.336 -5.168 1 96 209 ILE B C 1
ATOM 6034 O O . ILE B 1 209 ? 8.695 -12.875 -4.051 1 96 209 ILE B O 1
ATOM 6038 N N . LEU B 1 210 ? 8.578 -12.672 -6.324 1 96.75 210 LEU B N 1
ATOM 6039 C CA . LEU B 1 210 ? 9.062 -11.297 -6.344 1 96.75 210 LEU B CA 1
ATOM 6040 C C . LEU B 1 210 ? 8.055 -10.375 -7.023 1 96.75 210 LEU B C 1
ATOM 6042 O O . LEU B 1 210 ? 7.43 -10.75 -8.016 1 96.75 210 LEU B O 1
ATOM 6046 N N . VAL B 1 211 ? 7.863 -9.234 -6.449 1 96.81 211 VAL B N 1
ATOM 6047 C CA . VAL B 1 211 ? 7.223 -8.117 -7.141 1 96.81 211 VAL B CA 1
ATOM 6048 C C . VAL B 1 211 ? 8.289 -7.152 -7.66 1 96.81 211 VAL B C 1
ATOM 6050 O O . VAL B 1 211 ? 9.141 -6.691 -6.902 1 96.81 211 VAL B O 1
ATOM 6053 N N . LYS B 1 212 ? 8.18 -6.875 -8.977 1 97.25 212 LYS B N 1
ATOM 6054 C CA . LYS B 1 212 ? 9.234 -6.074 -9.602 1 97.25 212 LYS B CA 1
ATOM 6055 C C . LYS B 1 212 ? 8.648 -4.871 -10.328 1 97.25 212 LYS B C 1
ATOM 6057 O O . LYS B 1 212 ? 7.508 -4.918 -10.797 1 97.25 212 LYS B O 1
ATOM 6062 N N . ARG B 1 213 ? 9.398 -3.84 -10.359 1 93.75 213 ARG B N 1
ATOM 6063 C CA . ARG B 1 213 ? 9.227 -2.74 -11.305 1 93.75 213 ARG B CA 1
ATOM 6064 C C . ARG B 1 213 ? 10.336 -2.736 -12.352 1 93.75 213 ARG B C 1
ATOM 6066 O O . ARG B 1 213 ? 11.461 -2.338 -12.07 1 93.75 213 ARG B O 1
ATOM 6073 N N . GLY B 1 214 ? 9.984 -3.123 -13.508 1 93.62 214 GLY B N 1
ATOM 6074 C CA . GLY B 1 214 ? 11.07 -3.459 -14.422 1 93.62 214 GLY B CA 1
ATOM 6075 C C . GLY B 1 214 ? 11.938 -4.602 -13.922 1 93.62 214 GLY B C 1
ATOM 6076 O O . GLY B 1 214 ? 11.43 -5.695 -13.648 1 93.62 214 GLY B O 1
ATOM 6077 N N . GLN B 1 215 ? 13.156 -4.219 -13.711 1 93.31 215 GLN B N 1
ATOM 6078 C CA . GLN B 1 215 ? 14.07 -5.246 -13.227 1 93.31 215 GLN B CA 1
ATOM 6079 C C . GLN B 1 215 ? 14.312 -5.102 -11.727 1 93.31 215 GLN B C 1
ATOM 6081 O O . GLN B 1 215 ? 14.852 -6.004 -11.094 1 93.31 215 GLN B O 1
ATOM 6086 N N . ALA B 1 216 ? 13.875 -4.043 -11.195 1 93.69 216 ALA B N 1
ATOM 6087 C CA . ALA B 1 216 ? 14.133 -3.764 -9.781 1 93.69 216 ALA B CA 1
ATOM 6088 C C . ALA B 1 216 ? 13.141 -4.492 -8.883 1 93.69 216 ALA B C 1
ATOM 6090 O O . ALA B 1 216 ? 11.93 -4.41 -9.094 1 93.69 216 ALA B O 1
ATOM 6091 N N . VAL B 1 217 ? 13.656 -5.184 -7.902 1 96.12 217 VAL B N 1
ATOM 6092 C CA . VAL B 1 217 ? 12.789 -5.863 -6.945 1 96.12 217 VAL B CA 1
ATOM 6093 C C . VAL B 1 217 ? 12.188 -4.848 -5.977 1 96.12 217 VAL B C 1
ATOM 6095 O O . VAL B 1 217 ? 12.914 -4.055 -5.371 1 96.12 217 VAL B O 1
ATOM 6098 N N . GLN B 1 218 ? 10.891 -4.867 -5.844 1 93.69 218 GLN B N 1
ATOM 6099 C CA . GLN B 1 218 ? 10.203 -3.947 -4.949 1 93.69 218 GLN B CA 1
ATOM 6100 C C . GLN B 1 218 ? 9.836 -4.633 -3.633 1 93.69 218 GLN B C 1
ATOM 6102 O O . GLN B 1 218 ? 9.875 -4.008 -2.57 1 93.69 218 GLN B O 1
ATOM 6107 N N . SER B 1 219 ? 9.414 -5.801 -3.678 1 94.38 219 SER B N 1
ATOM 6108 C CA . SER B 1 219 ? 9.062 -6.625 -2.527 1 94.38 219 SER B CA 1
ATOM 6109 C C . SER B 1 219 ? 9.227 -8.109 -2.838 1 94.38 219 SER B C 1
ATOM 6111 O O . SER B 1 219 ? 9.391 -8.492 -4 1 94.38 219 SER B O 1
ATOM 6113 N N . ARG B 1 220 ? 9.219 -8.891 -1.778 1 94.69 220 ARG B N 1
ATOM 6114 C CA . ARG B 1 220 ? 9.406 -10.328 -1.93 1 94.69 220 ARG B CA 1
ATOM 6115 C C . ARG B 1 220 ? 8.609 -11.102 -0.883 1 94.69 220 ARG B C 1
ATOM 6117 O O . ARG B 1 220 ? 8.5 -10.664 0.265 1 94.69 220 ARG B O 1
ATOM 6124 N N . ILE B 1 221 ? 8.109 -12.219 -1.361 1 91.31 221 ILE B N 1
ATOM 6125 C CA . ILE B 1 221 ? 7.566 -13.211 -0.439 1 91.31 221 ILE B CA 1
ATOM 6126 C C . ILE B 1 221 ? 8.625 -14.273 -0.144 1 91.31 221 ILE B C 1
ATOM 6128 O O . ILE B 1 221 ? 9.367 -14.688 -1.041 1 91.31 221 ILE B O 1
ATOM 6132 N N . GLY B 1 222 ? 8.82 -14.617 1.076 1 88.38 222 GLY B N 1
ATOM 6133 C CA . GLY B 1 222 ? 9.859 -15.562 1.44 1 88.38 222 GLY B CA 1
ATOM 6134 C C . GLY B 1 222 ? 9.812 -16.844 0.623 1 88.38 222 GLY B C 1
ATOM 6135 O O . GLY B 1 222 ? 8.812 -17.125 -0.042 1 88.38 222 GLY B O 1
ATOM 6136 N N . PRO B 1 223 ? 10.898 -17.562 0.66 1 93 223 PRO B N 1
ATOM 6137 C CA . PRO B 1 223 ? 10.961 -18.797 -0.123 1 93 223 PRO B CA 1
ATOM 6138 C C . PRO B 1 223 ? 9.961 -19.844 0.351 1 93 223 PRO B C 1
ATOM 6140 O O . PRO B 1 223 ? 9.523 -19.812 1.505 1 93 223 PRO B O 1
ATOM 6143 N N . TRP B 1 224 ? 9.617 -20.734 -0.572 1 91.81 224 TRP B N 1
ATOM 6144 C CA . TRP B 1 224 ? 8.711 -21.828 -0.241 1 91.81 224 TRP B CA 1
ATOM 6145 C C . TRP B 1 224 ? 9.25 -22.656 0.925 1 91.81 224 TRP B C 1
ATOM 6147 O O . TRP B 1 224 ? 10.414 -23.062 0.92 1 91.81 224 TRP B O 1
ATOM 6157 N N . ASN B 1 225 ? 8.461 -22.922 1.935 1 90.06 225 ASN B N 1
ATOM 6158 C CA . ASN B 1 225 ? 8.969 -23.578 3.133 1 90.06 225 ASN B CA 1
ATOM 6159 C C . ASN B 1 225 ? 8.398 -24.984 3.27 1 90.06 225 ASN B C 1
ATOM 6161 O O . ASN B 1 225 ? 8.492 -25.609 4.336 1 90.06 225 ASN B O 1
ATOM 6165 N N . GLY B 1 226 ? 7.781 -25.5 2.188 1 89.06 226 GLY B N 1
ATOM 6166 C CA . GLY B 1 226 ? 7.172 -26.812 2.199 1 89.06 226 GLY B CA 1
ATOM 6167 C C . GLY B 1 226 ? 5.668 -26.781 2.396 1 89.06 226 GLY B C 1
ATOM 6168 O O . GLY B 1 226 ? 4.969 -27.734 2.09 1 89.06 226 GLY B O 1
ATOM 6169 N N . ILE B 1 227 ? 5.227 -25.641 2.896 1 86.19 227 ILE B N 1
ATOM 6170 C CA . ILE B 1 227 ? 3.801 -25.484 3.162 1 86.19 227 ILE B CA 1
ATOM 6171 C C . ILE B 1 227 ? 3.254 -24.297 2.363 1 86.19 227 ILE B C 1
ATOM 6173 O O . ILE B 1 227 ? 2.219 -24.406 1.705 1 86.19 227 ILE B O 1
ATOM 6177 N N . LEU B 1 228 ? 3.961 -23.25 2.447 1 88.06 228 LEU B N 1
ATOM 6178 C CA . LEU B 1 228 ? 3.539 -22 1.821 1 88.06 228 LEU B CA 1
ATOM 6179 C C . LEU B 1 228 ? 4.727 -21.062 1.62 1 88.06 228 LEU B C 1
ATOM 6181 O O . LEU B 1 228 ? 5.836 -21.359 2.078 1 88.06 228 LEU B O 1
ATOM 6185 N N . PHE B 1 229 ? 4.484 -20.016 0.916 1 87.56 229 PHE B N 1
ATOM 6186 C CA . PHE B 1 229 ? 5.402 -18.875 0.896 1 87.56 229 PHE B CA 1
ATOM 6187 C C . PHE B 1 229 ? 5.117 -17.922 2.057 1 87.56 229 PHE B C 1
ATOM 6189 O O . PHE B 1 229 ? 4.039 -17.344 2.133 1 87.56 229 PHE B O 1
ATOM 6196 N N . PRO B 1 230 ? 6.078 -17.75 2.902 1 82.75 230 PRO B N 1
ATOM 6197 C CA . PRO B 1 230 ? 5.801 -16.938 4.09 1 82.75 230 PRO B CA 1
ATOM 6198 C C . PRO B 1 230 ? 5.723 -15.445 3.779 1 82.75 230 PRO B C 1
ATOM 6200 O O . PRO B 1 230 ? 6.414 -14.961 2.879 1 82.75 230 PRO B O 1
ATOM 6203 N N . GLY B 1 231 ? 4.941 -14.648 4.543 1 70.75 231 GLY B N 1
ATOM 6204 C CA . GLY B 1 231 ? 4.812 -13.211 4.391 1 70.75 231 GLY B CA 1
ATOM 6205 C C . GLY B 1 231 ? 3.383 -12.719 4.508 1 70.75 231 GLY B C 1
ATOM 6206 O O . GLY B 1 231 ? 3.008 -12.117 5.516 1 70.75 231 GLY B O 1
ATOM 6207 N N . PRO B 1 232 ? 2.67 -13.102 3.373 1 62.16 232 PRO B N 1
ATOM 6208 C CA . PRO B 1 232 ? 1.266 -12.703 3.471 1 62.16 232 PRO B CA 1
ATOM 6209 C C . PRO B 1 232 ? 0.528 -13.406 4.605 1 62.16 232 PRO B C 1
ATOM 6211 O O . PRO B 1 232 ? 0.906 -14.516 5 1 62.16 232 PRO B O 1
ATOM 6214 N N . PRO B 1 233 ? -0.273 -12.547 5.391 1 54.59 233 PRO B N 1
ATOM 6215 C CA . PRO B 1 233 ? -1.041 -13.289 6.391 1 54.59 233 PRO B CA 1
ATOM 6216 C C . PRO B 1 233 ? -1.743 -14.508 5.809 1 54.59 233 PRO B C 1
ATOM 6218 O O . PRO B 1 233 ? -2.334 -14.43 4.727 1 54.59 233 PRO B O 1
ATOM 6221 N N . ASN B 1 234 ? -1.023 -15.586 5.832 1 47.88 234 ASN B N 1
ATOM 6222 C CA . ASN B 1 234 ? -1.572 -16.797 5.254 1 47.88 234 ASN B CA 1
ATOM 6223 C C . ASN B 1 234 ? -2.975 -17.094 5.781 1 47.88 234 ASN B C 1
ATOM 6225 O O . ASN B 1 234 ? -3.201 -17.078 6.992 1 47.88 234 ASN B O 1
ATOM 6229 N N . ALA B 1 235 ? -3.963 -16.625 5.039 1 46.97 235 ALA B N 1
ATOM 6230 C CA . ALA B 1 235 ? -5.281 -17.172 5.348 1 46.97 235 ALA B CA 1
ATOM 6231 C C . ALA B 1 235 ? -5.168 -18.562 5.973 1 46.97 235 ALA B C 1
ATOM 6233 O O . ALA B 1 235 ? -4.293 -19.344 5.602 1 46.97 235 ALA B O 1
ATOM 6234 N N . ARG B 1 236 ? -5.441 -18.688 7.109 1 46.06 236 ARG B N 1
ATOM 6235 C CA . ARG B 1 236 ? -5.504 -20.078 7.523 1 46.06 236 ARG B CA 1
ATOM 6236 C C . ARG B 1 236 ? -5.883 -20.984 6.355 1 46.06 236 ARG B C 1
ATOM 6238 O O . ARG B 1 236 ? -6.98 -20.875 5.805 1 46.06 236 ARG B O 1
ATOM 6245 N N . GLU B 1 237 ? -4.977 -21.234 5.453 1 50.47 237 GLU B N 1
ATOM 6246 C CA . GLU B 1 237 ? -4.969 -22.156 4.316 1 50.47 237 GLU B CA 1
ATOM 6247 C C . GLU B 1 237 ? -6.164 -23.109 4.363 1 50.47 237 GLU B C 1
ATOM 6249 O O . GLU B 1 237 ? -6.742 -23.438 3.326 1 50.47 237 GLU B O 1
ATOM 6254 N N . GLU B 1 238 ? -6.527 -23.453 5.566 1 55.03 238 GLU B N 1
ATOM 6255 C CA . GLU B 1 238 ? -7.09 -24.812 5.578 1 55.03 238 GLU B CA 1
ATOM 6256 C C . GLU B 1 238 ? -8.484 -24.828 4.961 1 55.03 238 GLU B C 1
ATOM 6258 O O . GLU B 1 238 ? -8.922 -25.859 4.438 1 55.03 238 GLU B O 1
ATOM 6263 N N . ASN B 1 239 ? -9.055 -23.484 4.801 1 62.44 239 ASN B N 1
ATOM 6264 C CA . ASN B 1 239 ? -10.406 -23.875 4.402 1 62.44 239 ASN B CA 1
ATOM 6265 C C . ASN B 1 239 ? -10.844 -23.156 3.129 1 62.44 239 ASN B C 1
ATOM 6267 O O . ASN B 1 239 ? -11.922 -23.422 2.602 1 62.44 239 ASN B O 1
ATOM 6271 N N . THR B 1 240 ? -9.82 -22.359 2.52 1 71.12 240 THR B N 1
ATOM 6272 C CA . THR B 1 240 ? -10.336 -21.641 1.362 1 71.12 240 THR B CA 1
ATOM 6273 C C . THR B 1 240 ? -9.461 -21.875 0.137 1 71.12 240 THR B C 1
ATOM 6275 O O . THR B 1 240 ? -9.969 -22.109 -0.961 1 71.12 240 THR B O 1
ATOM 6278 N N . TYR B 1 241 ? -8.109 -21.922 0.417 1 79.62 241 TYR B N 1
ATOM 6279 C CA . TYR B 1 241 ? -7.191 -22.078 -0.709 1 79.62 241 TYR B CA 1
ATOM 6280 C C . TYR B 1 241 ? -6.281 -23.281 -0.518 1 79.62 241 TYR B C 1
ATOM 6282 O O . TYR B 1 241 ? -5.871 -23.594 0.605 1 79.62 241 TYR B O 1
ATOM 6290 N N . ARG B 1 242 ? -6.098 -23.938 -1.59 1 85.19 242 ARG B N 1
ATOM 6291 C CA . ARG B 1 242 ? -5.082 -24.984 -1.649 1 85.19 242 ARG B CA 1
ATOM 6292 C C . ARG B 1 242 ? -3.869 -24.531 -2.451 1 85.19 242 ARG B C 1
ATOM 6294 O O . ARG B 1 242 ? -3.977 -24.25 -3.646 1 85.19 242 ARG B O 1
ATOM 6301 N N . LEU B 1 243 ? -2.727 -24.453 -1.753 1 88.25 243 LEU B N 1
ATOM 6302 C CA . LEU B 1 243 ? -1.489 -24 -2.385 1 88.25 243 LEU B CA 1
ATOM 6303 C C . LEU B 1 243 ? -0.646 -25.203 -2.828 1 88.25 243 LEU B C 1
ATOM 6305 O O . LEU B 1 243 ? -0.51 -26.172 -2.09 1 88.25 243 LEU B O 1
ATOM 6309 N N . THR B 1 244 ? -0.196 -25.109 -4.055 1 92.06 244 THR B N 1
ATOM 6310 C CA . THR B 1 244 ? 0.648 -26.172 -4.598 1 92.06 244 THR B CA 1
ATOM 6311 C C . THR B 1 244 ? 1.938 -25.594 -5.176 1 92.06 244 THR B C 1
ATOM 6313 O O . THR B 1 244 ? 1.913 -24.562 -5.848 1 92.06 244 THR B O 1
ATOM 6316 N N . PHE B 1 245 ? 2.996 -26.219 -4.777 1 94.5 245 PHE B N 1
ATOM 6317 C CA . PHE B 1 245 ? 4.301 -25.875 -5.324 1 94.5 245 PHE B CA 1
ATOM 6318 C C . PHE B 1 245 ? 4.98 -27.094 -5.922 1 94.5 245 PHE B C 1
ATOM 6320 O O . PHE B 1 245 ? 5.109 -28.125 -5.258 1 94.5 245 PHE B O 1
ATOM 6327 N N . GLU B 1 246 ? 5.359 -26.938 -7.191 1 95.5 246 GLU B N 1
ATOM 6328 C CA . GLU B 1 246 ? 6.039 -28.031 -7.895 1 95.5 246 GLU B CA 1
ATOM 6329 C C . GLU B 1 246 ? 7.379 -27.562 -8.461 1 95.5 246 GLU B C 1
ATOM 6331 O O . GLU B 1 246 ? 7.453 -26.531 -9.133 1 95.5 246 GLU B O 1
ATOM 6336 N N . MET B 1 247 ? 8.375 -28.297 -8.125 1 95.19 247 MET B N 1
ATOM 6337 C CA . MET B 1 247 ? 9.703 -27.984 -8.641 1 95.19 247 MET B CA 1
ATOM 6338 C C . MET B 1 247 ? 10.461 -29.25 -9.023 1 95.19 247 MET B C 1
ATOM 6340 O O . MET B 1 247 ? 10.617 -30.156 -8.195 1 95.19 247 MET B O 1
ATOM 6344 N N . ASP B 1 248 ? 10.836 -29.391 -10.266 1 93.75 248 ASP B N 1
ATOM 6345 C CA . ASP B 1 248 ? 11.703 -30.453 -10.766 1 93.75 248 ASP B CA 1
ATOM 6346 C C . ASP B 1 248 ? 12.555 -29.969 -11.938 1 93.75 248 ASP B C 1
ATOM 6348 O O . ASP B 1 248 ? 12.766 -28.766 -12.094 1 93.75 248 ASP B O 1
ATOM 6352 N N . ALA B 1 249 ? 13.102 -30.906 -12.641 1 93.69 249 ALA B N 1
ATOM 6353 C CA . ALA B 1 249 ? 14.039 -30.531 -13.703 1 93.69 249 ALA B CA 1
ATOM 6354 C C . ALA B 1 249 ? 13.305 -29.875 -14.867 1 93.69 249 ALA B C 1
ATOM 6356 O O . ALA B 1 249 ? 13.906 -29.156 -15.664 1 93.69 249 ALA B O 1
ATOM 6357 N N . GLU B 1 250 ? 12.055 -30 -14.914 1 95.56 250 GLU B N 1
ATOM 6358 C CA . GLU B 1 250 ? 11.312 -29.547 -16.094 1 95.56 250 GLU B CA 1
ATOM 6359 C C . GLU B 1 250 ? 10.508 -28.281 -15.781 1 95.56 250 GLU B C 1
ATOM 6361 O O . GLU B 1 250 ? 10.172 -27.531 -16.688 1 95.56 250 GLU B O 1
ATOM 6366 N N . LYS B 1 251 ? 10.211 -28.156 -14.5 1 96.44 251 LYS B N 1
ATOM 6367 C CA . LYS B 1 251 ? 9.289 -27.062 -14.211 1 96.44 251 LYS B CA 1
ATOM 6368 C C . LYS B 1 251 ? 9.484 -26.531 -12.797 1 96.44 251 LYS B C 1
ATOM 6370 O O . LYS B 1 251 ? 10.016 -27.234 -11.93 1 96.44 251 LYS B O 1
ATOM 6375 N N . VAL B 1 252 ? 9.172 -25.297 -12.547 1 97.5 252 VAL B N 1
ATOM 6376 C CA . VAL B 1 252 ? 8.977 -24.641 -11.258 1 97.5 252 VAL B CA 1
ATOM 6377 C C . VAL B 1 252 ? 7.68 -23.844 -11.281 1 97.5 252 VAL B C 1
ATOM 6379 O O . VAL B 1 252 ? 7.609 -22.781 -11.914 1 97.5 252 VAL B O 1
ATOM 6382 N N . TYR B 1 253 ? 6.598 -24.359 -10.562 1 97.19 253 TYR B N 1
ATOM 6383 C CA . TYR B 1 253 ? 5.293 -23.719 -10.656 1 97.19 253 TYR B CA 1
ATOM 6384 C C . TYR B 1 253 ? 4.656 -23.578 -9.273 1 97.19 253 TYR B C 1
ATOM 6386 O O . TYR B 1 253 ? 4.867 -24.406 -8.398 1 97.19 253 TYR B O 1
ATOM 6394 N N . TYR B 1 254 ? 4.004 -22.5 -9.188 1 95.06 254 TYR B N 1
ATOM 6395 C CA . TYR B 1 254 ? 3.111 -22.234 -8.062 1 95.06 254 TYR B CA 1
ATOM 6396 C C . TYR B 1 254 ? 1.662 -22.156 -8.531 1 95.06 254 TYR B C 1
ATOM 6398 O O . TYR B 1 254 ? 1.376 -21.609 -9.602 1 95.06 254 TYR B O 1
ATOM 6406 N N . LYS B 1 255 ? 0.8 -22.797 -7.711 1 94.81 255 LYS B N 1
ATOM 6407 C CA . LYS B 1 255 ? -0.624 -22.797 -8.031 1 94.81 255 LYS B CA 1
ATOM 6408 C C . LYS B 1 255 ? -1.474 -22.625 -6.777 1 94.81 255 LYS B C 1
ATOM 6410 O O . LYS B 1 255 ? -1.146 -23.172 -5.719 1 94.81 255 LYS B O 1
ATOM 6415 N N . SER B 1 256 ? -2.475 -21.812 -6.891 1 91.06 256 SER B N 1
ATOM 6416 C CA . SER B 1 256 ? -3.467 -21.641 -5.832 1 91.06 256 SER B CA 1
ATOM 6417 C C . SER B 1 256 ? -4.867 -21.984 -6.328 1 91.06 256 SER B C 1
ATOM 6419 O O . SER B 1 256 ? -5.379 -21.344 -7.246 1 91.06 256 SER B O 1
ATOM 6421 N N . ASP B 1 257 ? -5.477 -22.969 -5.691 1 90.88 257 ASP B N 1
ATOM 6422 C CA . ASP B 1 257 ? -6.824 -23.391 -6.047 1 90.88 257 ASP B CA 1
ATOM 6423 C C . ASP B 1 257 ? -7.828 -23.016 -4.957 1 90.88 257 ASP B C 1
ATOM 6425 O O . ASP B 1 257 ? -7.457 -22.859 -3.793 1 90.88 257 ASP B O 1
ATOM 6429 N N . LEU B 1 258 ? -9.047 -22.875 -5.426 1 86.62 258 LEU B N 1
ATOM 6430 C CA . LEU B 1 258 ? -10.117 -22.703 -4.453 1 86.62 258 LEU B CA 1
ATOM 6431 C C . LEU B 1 258 ? -10.648 -24.062 -3.99 1 86.62 258 LEU B C 1
ATOM 6433 O O . LEU B 1 258 ? -10.93 -24.938 -4.812 1 86.62 258 LEU B O 1
ATOM 6437 N N . ILE B 1 259 ? -10.773 -24.219 -2.736 1 82.94 259 ILE B N 1
ATOM 6438 C CA . ILE B 1 259 ? -11.344 -25.453 -2.201 1 82.94 259 ILE B CA 1
ATOM 6439 C C . ILE B 1 259 ? -12.852 -25.484 -2.48 1 82.94 259 ILE B C 1
ATOM 6441 O O . ILE B 1 259 ? -13.383 -26.5 -2.922 1 82.94 259 ILE B O 1
ATOM 6445 N N . ASP B 1 260 ? -13.469 -24.375 -2.221 1 81.94 260 ASP B N 1
ATOM 6446 C CA . ASP B 1 260 ? -14.875 -24.188 -2.582 1 81.94 260 ASP B CA 1
ATOM 6447 C C . ASP B 1 260 ? -15.016 -23.344 -3.85 1 81.94 260 ASP B C 1
ATOM 6449 O O . ASP B 1 260 ? -14.789 -22.141 -3.824 1 81.94 260 ASP B O 1
ATOM 6453 N N . GLU B 1 261 ? -15.484 -23.984 -4.883 1 81.94 261 GLU B N 1
ATOM 6454 C CA . GLU B 1 261 ? -15.523 -23.359 -6.199 1 81.94 261 GLU B CA 1
ATOM 6455 C C . GLU B 1 261 ? -16.672 -22.359 -6.297 1 81.94 261 GLU B C 1
ATOM 6457 O O . GLU B 1 261 ? -16.75 -21.594 -7.27 1 81.94 261 GLU B O 1
ATOM 6462 N N . SER B 1 262 ? -17.484 -22.375 -5.352 1 80.75 262 SER B N 1
ATOM 6463 C CA . SER B 1 262 ? -18.578 -21.406 -5.371 1 80.75 262 SER B CA 1
ATOM 6464 C C . SER B 1 262 ? -18.078 -20 -5.027 1 80.75 262 SER B C 1
ATOM 6466 O O . SER B 1 262 ? -18.766 -19.016 -5.312 1 80.75 262 SER B O 1
ATOM 6468 N N . TYR B 1 263 ? -16.906 -20.016 -4.473 1 82.56 263 TYR B N 1
ATOM 6469 C CA . TYR B 1 263 ? -16.312 -18.734 -4.137 1 82.56 263 TYR B CA 1
ATOM 6470 C C . TYR B 1 263 ? -15.695 -18.078 -5.367 1 82.56 263 TYR B C 1
ATOM 6472 O O . TYR B 1 263 ? -15.203 -18.766 -6.262 1 82.56 263 TYR B O 1
ATOM 6480 N N . ILE B 1 264 ? -15.883 -16.781 -5.395 1 90.56 264 ILE B N 1
ATOM 6481 C CA . ILE B 1 264 ? -15.25 -16 -6.449 1 90.56 264 ILE B CA 1
ATOM 6482 C C . ILE B 1 264 ? -14.07 -15.219 -5.871 1 90.56 264 ILE B C 1
ATOM 6484 O O . ILE B 1 264 ? -14.234 -14.422 -4.949 1 90.56 264 ILE B O 1
ATOM 6488 N N . SER B 1 265 ? -12.906 -15.578 -6.301 1 90.69 265 SER B N 1
ATOM 6489 C CA . SER B 1 265 ? -11.68 -14.953 -5.812 1 90.69 265 SER B CA 1
ATOM 6490 C C . SER B 1 265 ? -10.695 -14.703 -6.953 1 90.69 265 SER B C 1
ATOM 6492 O O . SER B 1 265 ? -10.672 -15.445 -7.934 1 90.69 265 SER B O 1
ATOM 6494 N N . LYS B 1 266 ? -9.977 -13.594 -6.828 1 94.38 266 LYS B N 1
ATOM 6495 C CA . LYS B 1 266 ? -8.945 -13.289 -7.812 1 94.38 266 LYS B CA 1
ATOM 6496 C C . LYS B 1 266 ? -7.727 -12.648 -7.152 1 94.38 266 LYS B C 1
ATOM 6498 O O . LYS B 1 266 ? -7.824 -12.109 -6.047 1 94.38 266 LYS B O 1
ATOM 6503 N N . TYR B 1 267 ? -6.605 -12.852 -7.754 1 94.88 267 TYR B N 1
ATOM 6504 C CA . TYR B 1 267 ? -5.375 -12.172 -7.355 1 94.88 267 TYR B CA 1
ATOM 6505 C C . TYR B 1 267 ? -4.902 -11.211 -8.438 1 94.88 267 TYR B C 1
ATOM 6507 O O . TYR B 1 267 ? -4.797 -11.586 -9.609 1 94.88 267 TYR B O 1
ATOM 6515 N N . VAL B 1 268 ? -4.617 -9.93 -8.047 1 97.19 268 VAL B N 1
ATOM 6516 C CA . VAL B 1 268 ? -4.387 -8.914 -9.07 1 97.19 268 VAL B CA 1
ATOM 6517 C C . VAL B 1 268 ? -3.08 -8.18 -8.781 1 97.19 268 VAL B C 1
ATOM 6519 O O . VAL B 1 268 ? -2.797 -7.832 -7.629 1 97.19 268 VAL B O 1
ATOM 6522 N N . MET B 1 269 ? -2.234 -7.984 -9.789 1 97.06 269 MET B N 1
ATOM 6523 C CA . MET B 1 269 ? -1.11 -7.051 -9.758 1 97.06 269 MET B CA 1
ATOM 6524 C C . MET B 1 269 ? -1.534 -5.676 -10.258 1 97.06 269 MET B C 1
ATOM 6526 O O . MET B 1 269 ? -1.749 -5.484 -11.453 1 97.06 269 MET B O 1
ATOM 6530 N N . ASN B 1 270 ? -1.602 -4.754 -9.398 1 92.19 270 ASN B N 1
ATOM 6531 C CA . ASN B 1 270 ? -2.158 -3.475 -9.82 1 92.19 270 ASN B CA 1
ATOM 6532 C C . ASN B 1 270 ? -1.069 -2.521 -10.305 1 92.19 270 ASN B C 1
ATOM 6534 O O . ASN B 1 270 ? 0.111 -2.877 -10.32 1 92.19 270 ASN B O 1
ATOM 6538 N N . GLN B 1 271 ? -1.433 -1.352 -10.672 1 88.44 271 GLN B N 1
ATOM 6539 C CA . GLN B 1 271 ? -0.571 -0.394 -11.352 1 88.44 271 GLN B CA 1
ATOM 6540 C C . GLN B 1 271 ? 0.33 0.342 -10.367 1 88.44 271 GLN B C 1
ATOM 6542 O O . GLN B 1 271 ? 1.264 1.038 -10.773 1 88.44 271 GLN B O 1
ATOM 6547 N N . SER B 1 272 ? 0.093 0.195 -9.117 1 81.12 272 SER B N 1
ATOM 6548 C CA . SER B 1 272 ? 0.881 0.883 -8.094 1 81.12 272 SER B CA 1
ATOM 6549 C C . SER B 1 272 ? 1.916 -0.049 -7.477 1 81.12 272 SER B C 1
ATOM 6551 O O . SER B 1 272 ? 2.592 0.318 -6.512 1 81.12 272 SER B O 1
ATOM 6553 N N . GLY B 1 273 ? 1.934 -1.234 -7.961 1 89.69 273 GLY B N 1
ATOM 6554 C CA . GLY B 1 273 ? 2.93 -2.178 -7.48 1 89.69 273 GLY B CA 1
ATOM 6555 C C . GLY B 1 273 ? 2.459 -2.98 -6.281 1 89.69 273 GLY B C 1
ATOM 6556 O O . GLY B 1 273 ? 3.273 -3.541 -5.543 1 89.69 273 GLY B O 1
ATOM 6557 N N . ILE B 1 274 ? 1.188 -2.975 -6.066 1 88.62 274 ILE B N 1
ATOM 6558 C CA . ILE B 1 274 ? 0.602 -3.756 -4.984 1 88.62 274 ILE B CA 1
ATOM 6559 C C . ILE B 1 274 ? -0.112 -4.977 -5.559 1 88.62 274 ILE B C 1
ATOM 6561 O O . ILE B 1 274 ? -0.956 -4.852 -6.449 1 88.62 274 ILE B O 1
ATOM 6565 N N . SER B 1 275 ? 0.278 -6.125 -5.129 1 93 275 SER B N 1
ATOM 6566 C CA . SER B 1 275 ? -0.46 -7.336 -5.465 1 93 275 SER B CA 1
ATOM 6567 C C . SER B 1 275 ? -1.491 -7.672 -4.395 1 93 275 SER B C 1
ATOM 6569 O O . SER B 1 275 ? -1.21 -7.562 -3.197 1 93 275 SER B O 1
ATOM 6571 N N . GLN B 1 276 ? -2.682 -8.047 -4.855 1 90.31 276 GLN B N 1
ATOM 6572 C CA . GLN B 1 276 ? -3.803 -8.141 -3.928 1 90.31 276 GLN B CA 1
ATOM 6573 C C . GLN B 1 276 ? -4.668 -9.359 -4.227 1 90.31 276 GLN B C 1
ATOM 6575 O O . GLN B 1 276 ? -4.926 -9.672 -5.391 1 90.31 276 GLN B O 1
ATOM 6580 N N . ARG B 1 277 ? -5.043 -10.016 -3.186 1 89.12 277 ARG B N 1
ATOM 6581 C CA . ARG B 1 277 ? -6.098 -11.016 -3.293 1 89.12 277 ARG B CA 1
ATOM 6582 C C . ARG B 1 277 ? -7.461 -10.422 -2.953 1 89.12 277 ARG B C 1
ATOM 6584 O O . ARG B 1 277 ? -7.625 -9.797 -1.905 1 89.12 277 ARG B O 1
ATOM 6591 N N . TRP B 1 278 ? -8.391 -10.664 -3.855 1 89.5 278 TRP B N 1
ATOM 6592 C CA . TRP B 1 278 ? -9.742 -10.133 -3.695 1 89.5 278 TRP B CA 1
ATOM 6593 C C . TRP B 1 278 ? -10.766 -11.258 -3.611 1 89.5 278 TRP B C 1
ATOM 6595 O O . TRP B 1 278 ? -10.688 -12.227 -4.363 1 89.5 278 TRP B O 1
ATOM 6605 N N . ASN B 1 279 ? -11.672 -11.109 -2.697 1 85.69 279 ASN B N 1
ATOM 6606 C CA . ASN B 1 279 ? -12.82 -12.008 -2.605 1 85.69 279 ASN B CA 1
ATOM 6607 C C . ASN B 1 279 ? -14.133 -11.266 -2.855 1 85.69 279 ASN B C 1
ATOM 6609 O O . ASN B 1 279 ? -14.312 -10.141 -2.391 1 85.69 279 ASN B O 1
ATOM 6613 N N . TRP B 1 280 ? -14.977 -11.914 -3.666 1 90.12 280 TRP B N 1
ATOM 6614 C CA . TRP B 1 280 ? -16.297 -11.344 -3.912 1 90.12 280 TRP B CA 1
ATOM 6615 C C . TRP B 1 280 ? -17.266 -11.727 -2.803 1 90.12 280 TRP B C 1
ATOM 6617 O O . TRP B 1 280 ? -17.328 -12.883 -2.393 1 90.12 280 TRP B O 1
ATOM 6627 N N . VAL B 1 281 ? -17.984 -10.703 -2.393 1 82.62 281 VAL B N 1
ATOM 6628 C CA . VAL B 1 281 ? -18.984 -10.938 -1.363 1 82.62 281 VAL B CA 1
ATOM 6629 C C . VAL B 1 281 ? -20.375 -10.672 -1.932 1 82.62 281 VAL B C 1
ATOM 6631 O O . VAL B 1 281 ? -20.734 -9.523 -2.201 1 82.62 281 VAL B O 1
ATOM 6634 N N . ASP B 1 282 ? -21.172 -11.625 -1.964 1 82.44 282 ASP B N 1
ATOM 6635 C CA . ASP B 1 282 ? -22.5 -11.539 -2.568 1 82.44 282 ASP B CA 1
ATOM 6636 C C . ASP B 1 282 ? -23.406 -10.617 -1.761 1 82.44 282 ASP B C 1
ATOM 6638 O O . ASP B 1 282 ? -24.203 -9.859 -2.33 1 82.44 282 ASP B O 1
ATOM 6642 N N . ARG B 1 283 ? -23.328 -10.719 -0.539 1 77.69 283 ARG B N 1
ATOM 6643 C CA . ARG B 1 283 ? -24.234 -9.953 0.323 1 77.69 283 ARG B CA 1
ATOM 6644 C C . ARG B 1 283 ? -24.078 -8.461 0.081 1 77.69 283 ARG B C 1
ATOM 6646 O O . ARG B 1 283 ? -25.078 -7.734 -0.031 1 77.69 283 ARG B O 1
ATOM 6653 N N . THR B 1 284 ? -22.844 -8.078 0 1 77.69 284 THR B N 1
ATOM 6654 C CA . THR B 1 284 ? -22.594 -6.648 -0.172 1 77.69 284 THR B CA 1
ATOM 6655 C C . THR B 1 284 ? -22.391 -6.309 -1.646 1 77.69 284 THR B C 1
ATOM 6657 O O . THR B 1 284 ? -22.266 -5.137 -2.006 1 77.69 284 THR B O 1
ATOM 6660 N N . GLN B 1 285 ? -22.391 -7.305 -2.453 1 86.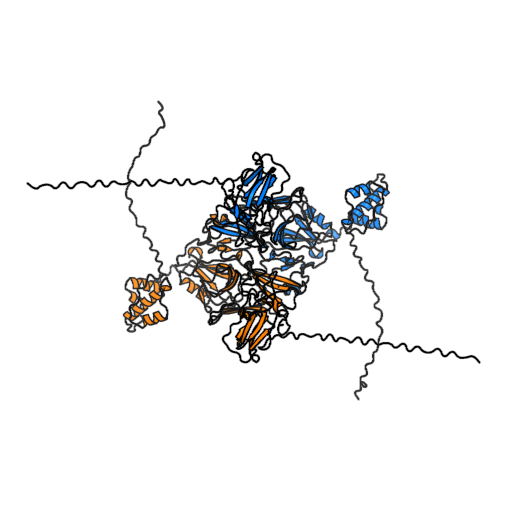69 285 GLN B N 1
ATOM 6661 C CA . GLN B 1 285 ? -22.188 -7.137 -3.887 1 86.69 285 GLN B CA 1
ATOM 6662 C C . GLN B 1 285 ? -20.938 -6.305 -4.172 1 86.69 285 GLN B C 1
ATOM 6664 O O . GLN B 1 285 ? -21 -5.332 -4.926 1 86.69 285 GLN B O 1
ATOM 6669 N N . GLY B 1 286 ? -19.844 -6.711 -3.484 1 86.06 286 GLY B N 1
ATOM 6670 C CA . GLY B 1 286 ? -18.594 -5.977 -3.633 1 86.06 286 GLY B CA 1
ATOM 6671 C C . GLY B 1 286 ? -17.359 -6.828 -3.379 1 86.06 286 GLY B C 1
ATOM 6672 O O . GLY B 1 286 ? -17.469 -7.934 -2.838 1 86.06 286 GLY B O 1
ATOM 6673 N N . TRP B 1 287 ? -16.281 -6.32 -3.9 1 87.5 287 TRP B N 1
ATOM 6674 C CA . TRP B 1 287 ? -14.992 -6.973 -3.676 1 87.5 287 TRP B CA 1
ATOM 6675 C C . TRP B 1 287 ? -14.391 -6.543 -2.346 1 87.5 287 TRP B C 1
ATOM 6677 O O . TRP B 1 287 ? -14.453 -5.367 -1.979 1 87.5 287 TRP B O 1
ATOM 6687 N N . ILE B 1 288 ? -13.828 -7.504 -1.663 1 80.12 288 ILE B N 1
ATOM 6688 C CA . ILE B 1 288 ? -13.094 -7.188 -0.443 1 80.12 288 ILE B CA 1
ATOM 6689 C C . ILE B 1 288 ? -11.656 -7.703 -0.556 1 80.12 288 ILE B C 1
ATOM 6691 O O . ILE B 1 288 ? -11.422 -8.781 -1.104 1 80.12 288 ILE B O 1
ATOM 6695 N N . ILE B 1 289 ? -10.75 -6.887 -0.122 1 82 289 ILE B N 1
ATOM 6696 C CA . ILE B 1 289 ? -9.344 -7.297 -0.134 1 82 289 ILE B CA 1
ATOM 6697 C C . ILE B 1 289 ? -9.102 -8.312 0.978 1 82 289 ILE B C 1
ATOM 6699 O O . ILE B 1 289 ? -9.422 -8.062 2.141 1 82 289 ILE B O 1
ATOM 6703 N N . TYR B 1 290 ? -8.547 -9.383 0.597 1 80.12 290 TYR B N 1
ATOM 6704 C CA . TYR B 1 290 ? -8.18 -10.414 1.565 1 80.12 290 TYR B CA 1
ATOM 6705 C C . TYR B 1 290 ? -6.754 -10.203 2.064 1 80.12 290 TYR B C 1
ATOM 6707 O O . TYR B 1 290 ? -6.484 -10.328 3.26 1 80.12 290 TYR B O 1
ATOM 6715 N N . PHE B 1 291 ? -5.844 -9.922 1.16 1 80.69 291 PHE B N 1
ATOM 6716 C CA . PHE B 1 291 ? -4.512 -9.516 1.592 1 80.69 291 PHE B CA 1
ATOM 6717 C C . PHE B 1 291 ? -3.809 -8.719 0.5 1 80.69 291 PHE B C 1
ATOM 6719 O O . PHE B 1 291 ? -4.203 -8.773 -0.667 1 80.69 291 PHE B O 1
ATOM 6726 N N . ASN B 1 292 ? -2.816 -8.039 1 1 84.38 292 ASN B N 1
ATOM 6727 C CA . ASN B 1 292 ? -1.972 -7.227 0.136 1 84.38 292 ASN B CA 1
ATOM 6728 C C . ASN B 1 292 ? -0.507 -7.645 0.224 1 84.38 292 ASN B C 1
ATOM 6730 O O . ASN B 1 292 ? -0.056 -8.125 1.266 1 84.38 292 ASN B O 1
ATOM 6734 N N . MET B 1 293 ? 0.181 -7.531 -0.895 1 87.25 293 MET B N 1
ATOM 6735 C CA . MET B 1 293 ? 1.641 -7.566 -0.918 1 87.25 293 MET B CA 1
ATOM 6736 C C . MET B 1 293 ? 2.197 -6.398 -1.727 1 87.25 293 MET B C 1
ATOM 6738 O O . MET B 1 293 ? 1.913 -6.273 -2.92 1 87.25 293 MET B O 1
ATOM 6742 N N . PRO B 1 294 ? 2.99 -5.504 -1.015 1 87.69 294 PRO B N 1
ATOM 6743 C CA . PRO B 1 294 ? 3.436 -5.512 0.381 1 87.69 294 PRO B CA 1
ATOM 6744 C C . PRO B 1 294 ? 2.285 -5.352 1.37 1 87.69 294 PRO B C 1
ATOM 6746 O O . PRO B 1 294 ? 1.333 -4.613 1.102 1 87.69 294 PRO B O 1
ATOM 6749 N N . ALA B 1 295 ? 2.477 -6.074 2.471 1 85.56 295 ALA B N 1
ATOM 6750 C CA . ALA B 1 295 ? 1.481 -5.98 3.537 1 85.56 295 ALA B CA 1
ATOM 6751 C C . ALA B 1 295 ? 1.733 -4.762 4.418 1 85.56 295 ALA B C 1
ATOM 6753 O O . ALA B 1 295 ? 0.798 -4.199 4.992 1 85.56 295 ALA B O 1
ATOM 6754 N N . ASP B 1 296 ? 2.879 -4.422 4.621 1 85.56 296 ASP B N 1
ATOM 6755 C CA . ASP B 1 296 ? 3.311 -3.258 5.387 1 85.56 296 ASP B CA 1
ATOM 6756 C C . ASP B 1 296 ? 4.711 -2.812 4.969 1 85.56 296 ASP B C 1
ATOM 6758 O O . ASP B 1 296 ? 5.242 -3.285 3.961 1 85.56 296 ASP B O 1
ATOM 6762 N N . LEU B 1 297 ? 5.25 -1.911 5.676 1 85.31 297 LEU B N 1
ATOM 6763 C CA . LEU B 1 297 ? 6.527 -1.303 5.316 1 85.31 297 LEU B CA 1
ATOM 6764 C C . LEU B 1 297 ? 7.641 -2.344 5.312 1 85.31 297 LEU B C 1
ATOM 6766 O O . LEU B 1 297 ? 8.586 -2.246 4.523 1 85.31 297 LEU B O 1
ATOM 6770 N N . CYS B 1 298 ? 7.531 -3.338 6.105 1 89 298 CYS B N 1
ATOM 6771 C CA . CYS B 1 298 ? 8.594 -4.324 6.262 1 89 298 CYS B CA 1
ATOM 6772 C C . CYS B 1 298 ? 8.68 -5.234 5.043 1 89 298 CYS B C 1
ATOM 6774 O O . CYS B 1 298 ? 9.625 -6.008 4.898 1 89 298 CYS B O 1
ATOM 6776 N N . ASP B 1 299 ? 7.785 -5.082 4.125 1 91.12 299 ASP B N 1
ATOM 6777 C CA . ASP B 1 299 ? 7.836 -5.859 2.893 1 91.12 299 ASP B CA 1
ATOM 6778 C C . ASP B 1 299 ? 8.57 -5.098 1.794 1 91.12 299 ASP B C 1
ATOM 6780 O O . ASP B 1 299 ? 8.773 -5.621 0.695 1 91.12 299 ASP B O 1
ATOM 6784 N N . THR B 1 300 ? 8.984 -3.885 2.123 1 89.81 300 THR B N 1
ATOM 6785 C CA . THR B 1 300 ? 9.859 -3.17 1.199 1 89.81 300 THR B CA 1
ATOM 6786 C C . THR B 1 300 ? 11.203 -3.873 1.076 1 89.81 300 THR B C 1
ATOM 6788 O O . THR B 1 300 ? 11.883 -4.109 2.078 1 89.81 300 THR B O 1
ATOM 6791 N N . TYR B 1 301 ? 11.57 -4.137 -0.111 1 93.88 301 TYR B N 1
ATOM 6792 C CA . TYR B 1 301 ? 12.75 -4.957 -0.344 1 93.88 301 TYR B CA 1
ATOM 6793 C C . TYR B 1 301 ? 14 -4.281 0.205 1 93.88 301 TYR B C 1
ATOM 6795 O O . TYR B 1 301 ? 14.273 -3.115 -0.101 1 93.88 301 TYR B O 1
ATOM 6803 N N . ARG B 1 302 ? 14.719 -4.953 1.053 1 92.5 302 ARG B N 1
ATOM 6804 C CA . ARG B 1 302 ? 16.031 -4.574 1.576 1 92.5 302 ARG B CA 1
ATOM 6805 C C . ARG B 1 302 ? 15.945 -3.283 2.383 1 92.5 302 ARG B C 1
ATOM 6807 O O . ARG B 1 302 ? 16.875 -2.482 2.385 1 92.5 302 ARG B O 1
ATOM 6814 N N . LEU B 1 303 ? 14.828 -3.092 3.004 1 89.56 303 LEU B N 1
ATOM 6815 C CA . LEU B 1 303 ? 14.57 -1.857 3.738 1 89.56 303 LEU B CA 1
ATOM 6816 C C . LEU B 1 303 ? 15.633 -1.64 4.816 1 89.56 303 LEU B C 1
ATOM 6818 O O . LEU B 1 303 ? 16.156 -0.532 4.969 1 89.56 303 LEU B O 1
ATOM 6822 N N . CYS B 1 304 ? 15.992 -2.711 5.59 1 92.31 304 CYS B N 1
ATOM 6823 C CA . CYS B 1 304 ? 16.844 -2.562 6.77 1 92.31 304 CYS B CA 1
ATOM 6824 C C . CYS B 1 304 ? 18.281 -2.941 6.457 1 92.31 304 CYS B C 1
ATOM 6826 O O . CYS B 1 304 ? 19.109 -3.076 7.363 1 92.31 304 CYS B O 1
ATOM 6828 N N . GLY B 1 305 ? 18.609 -3.209 5.176 1 93 305 GLY B N 1
ATOM 6829 C CA . GLY B 1 305 ? 19.969 -3.506 4.766 1 93 305 GLY B CA 1
ATOM 6830 C C . GLY B 1 305 ? 20.453 -4.867 5.23 1 93 305 GLY B C 1
ATOM 6831 O O . GLY B 1 305 ? 19.641 -5.699 5.66 1 93 305 GLY B O 1
ATOM 6832 N N . VAL B 1 306 ? 21.75 -5.035 5.117 1 96.06 306 VAL B N 1
ATOM 6833 C CA . VAL B 1 306 ? 22.406 -6.312 5.41 1 96.06 306 VAL B CA 1
ATOM 6834 C C . VAL B 1 306 ? 22.312 -6.605 6.906 1 96.06 306 VAL B C 1
ATOM 6836 O O . VAL B 1 306 ? 22.578 -5.73 7.734 1 96.06 306 VAL B O 1
ATOM 6839 N N . TYR B 1 307 ? 21.844 -7.809 7.258 1 97.25 307 TYR B N 1
ATOM 6840 C CA . TYR B 1 307 ? 21.75 -8.328 8.617 1 97.25 307 TYR B CA 1
ATOM 6841 C C . TYR B 1 307 ? 20.812 -7.477 9.461 1 97.25 307 TYR B C 1
ATOM 6843 O O . TYR B 1 307 ? 20.844 -7.543 10.695 1 97.25 307 TYR B O 1
ATOM 6851 N N . GLY B 1 308 ? 20.062 -6.609 8.75 1 96 308 GLY B N 1
ATOM 6852 C CA . GLY B 1 308 ? 19 -5.863 9.406 1 96 308 GLY B CA 1
ATOM 6853 C C . GLY B 1 308 ? 17.672 -6.598 9.398 1 96 308 GLY B C 1
ATOM 6854 O O . GLY B 1 308 ? 17.359 -7.312 8.445 1 96 308 GLY B O 1
ATOM 6855 N N . ARG B 1 309 ? 16.922 -6.379 10.43 1 94.88 309 ARG B N 1
ATOM 6856 C CA . ARG B 1 309 ? 15.602 -6.977 10.547 1 94.88 309 ARG B CA 1
ATOM 6857 C C . ARG B 1 309 ? 14.523 -5.906 10.68 1 94.88 309 ARG B C 1
ATOM 6859 O O . ARG B 1 309 ? 14.703 -4.93 11.414 1 94.88 309 ARG B O 1
ATOM 6866 N N . CYS B 1 310 ? 13.461 -6.117 9.914 1 91.31 310 CYS B N 1
ATOM 6867 C CA . CYS B 1 310 ? 12.336 -5.191 10 1 91.31 310 CYS B CA 1
ATOM 6868 C C . CYS B 1 310 ? 11.227 -5.762 10.883 1 91.31 310 CYS B C 1
ATOM 6870 O O . CYS B 1 310 ? 10.852 -6.93 10.734 1 91.31 310 CYS B O 1
ATOM 6872 N N . ASP B 1 311 ? 10.812 -5.02 11.766 1 86.62 311 ASP B N 1
ATOM 6873 C CA . ASP B 1 311 ? 9.672 -5.344 12.617 1 86.62 311 ASP B CA 1
ATOM 6874 C C . ASP B 1 311 ? 8.602 -4.258 12.547 1 86.62 311 ASP B C 1
ATOM 6876 O O . ASP B 1 311 ? 8.773 -3.176 13.117 1 86.62 311 ASP B O 1
ATOM 6880 N N . ALA B 1 312 ? 7.539 -4.605 11.938 1 79.19 312 ALA B N 1
ATOM 6881 C CA . ALA B 1 312 ? 6.484 -3.625 11.688 1 79.19 312 ALA B CA 1
ATOM 6882 C C . ALA B 1 312 ? 5.891 -3.113 13 1 79.19 312 ALA B C 1
ATOM 6884 O O . ALA B 1 312 ? 5.285 -2.039 13.031 1 79.19 312 ALA B O 1
ATOM 6885 N N . GLY B 1 313 ? 6.035 -3.885 14.078 1 71.81 313 GLY B N 1
ATOM 6886 C CA . GLY B 1 313 ? 5.492 -3.496 15.367 1 71.81 313 GLY B CA 1
ATOM 6887 C C . GLY B 1 313 ? 6.457 -2.666 16.188 1 71.81 313 GLY B C 1
ATOM 6888 O O . GLY B 1 313 ? 6.121 -2.234 17.297 1 71.81 313 GLY B O 1
ATOM 6889 N N . SER B 1 314 ? 7.613 -2.424 15.609 1 74 314 SER B N 1
ATOM 6890 C CA . SER B 1 314 ? 8.633 -1.697 16.359 1 74 314 SER B CA 1
ATOM 6891 C C . SER B 1 314 ? 8.852 -0.301 15.781 1 74 314 SER B C 1
ATOM 6893 O O . SER B 1 314 ? 8.484 -0.032 14.633 1 74 314 SER B O 1
ATOM 6895 N N . SER B 1 315 ? 9.266 0.66 16.703 1 69.94 315 SER B N 1
ATOM 6896 C CA . SER B 1 315 ? 9.664 2.004 16.297 1 69.94 315 SER B CA 1
ATOM 6897 C C . SER B 1 315 ? 11.047 2.357 16.828 1 69.94 315 SER B C 1
ATOM 6899 O O . SER B 1 315 ? 11.258 2.424 18.047 1 69.94 315 SER B O 1
ATOM 6901 N N . PRO B 1 316 ? 12.07 2.453 15.93 1 77.25 316 PRO B N 1
ATOM 6902 C CA . PRO B 1 316 ? 12.062 2.287 14.477 1 77.25 316 PRO B CA 1
ATOM 6903 C C . PRO B 1 316 ? 11.875 0.834 14.047 1 77.25 316 PRO B C 1
ATOM 6905 O O . PRO B 1 316 ? 12.211 -0.084 14.797 1 77.25 316 PRO B O 1
ATOM 6908 N N . PRO B 1 317 ? 11.359 0.711 12.859 1 82.62 317 PRO B N 1
ATOM 6909 C CA . PRO B 1 317 ? 11.07 -0.662 12.445 1 82.62 317 PRO B CA 1
ATOM 6910 C C . PRO B 1 317 ? 12.336 -1.471 12.156 1 82.62 317 PRO B C 1
ATOM 6912 O O . PRO B 1 317 ? 12.328 -2.697 12.281 1 82.62 317 PRO B O 1
ATOM 6915 N N . CYS B 1 318 ? 13.344 -0.788 11.781 1 89.62 318 CYS B N 1
ATOM 6916 C CA . CYS B 1 318 ? 14.562 -1.501 11.422 1 89.62 318 CYS B CA 1
ATOM 6917 C C . CYS B 1 318 ? 15.508 -1.604 12.609 1 89.62 318 CYS B C 1
ATOM 6919 O O . CYS B 1 318 ? 15.781 -0.608 13.281 1 89.62 318 CYS B O 1
ATOM 6921 N N . GLN B 1 319 ? 15.969 -2.84 12.867 1 91.31 319 GLN B N 1
ATOM 6922 C CA . GLN B 1 319 ? 16.953 -3.146 13.906 1 91.31 319 GLN B CA 1
ATOM 6923 C C . GLN B 1 319 ? 17.953 -4.184 13.422 1 91.31 319 GLN B C 1
ATOM 6925 O O . GLN B 1 319 ? 17.672 -4.953 12.5 1 91.31 319 GLN B O 1
ATOM 6930 N N . CYS B 1 320 ? 19.078 -4.094 14.039 1 95.5 320 CYS B N 1
ATOM 6931 C CA . CYS B 1 320 ? 20.047 -5.148 13.727 1 95.5 320 CYS B CA 1
ATOM 6932 C C . CYS B 1 320 ? 19.672 -6.445 14.445 1 95.5 320 CYS B C 1
ATOM 6934 O O . CYS B 1 320 ? 19.094 -6.418 15.531 1 95.5 320 CYS B O 1
ATOM 6936 N N . LEU B 1 321 ? 20 -7.539 13.812 1 95.75 321 LEU B N 1
ATOM 6937 C CA . LEU B 1 321 ? 19.891 -8.82 14.5 1 95.75 321 LEU B CA 1
ATOM 6938 C C . LEU B 1 321 ? 20.766 -8.844 15.75 1 95.75 321 LEU B C 1
ATOM 6940 O O . LEU B 1 321 ? 21.734 -8.094 15.852 1 95.75 321 LEU B O 1
ATOM 6944 N N . ASP B 1 322 ? 20.344 -9.703 16.672 1 93.31 322 ASP B N 1
ATOM 6945 C CA . ASP B 1 322 ? 21.172 -9.875 17.859 1 93.31 322 ASP B CA 1
ATOM 6946 C C . ASP B 1 322 ? 22.609 -10.211 17.484 1 93.31 322 ASP B C 1
ATOM 6948 O O . ASP B 1 322 ? 22.844 -11 16.578 1 93.31 322 ASP B O 1
ATOM 6952 N N . LYS B 1 323 ? 23.609 -9.57 18.109 1 95.06 323 LYS B N 1
ATOM 6953 C CA . LYS B 1 323 ? 25.047 -9.75 17.938 1 95.06 323 LYS B CA 1
ATOM 6954 C C . LYS B 1 323 ? 25.547 -9.008 16.703 1 95.06 323 LYS B C 1
ATOM 6956 O O . LYS B 1 323 ? 26.672 -9.211 16.266 1 95.06 323 LYS B O 1
ATOM 6961 N N . PHE B 1 324 ? 24.75 -8.242 16.141 1 96.56 324 PHE B N 1
ATOM 6962 C CA . PHE B 1 324 ? 25.125 -7.32 15.078 1 96.56 324 PHE B CA 1
ATOM 6963 C C . PHE B 1 324 ? 24.953 -5.875 15.531 1 96.56 324 PHE B C 1
ATOM 6965 O O . PHE B 1 324 ? 24.188 -5.594 16.453 1 96.56 324 PHE B O 1
ATOM 6972 N N . VAL B 1 325 ? 25.719 -5.012 14.898 1 94.94 325 VAL B N 1
ATOM 6973 C CA . VAL B 1 325 ? 25.656 -3.598 15.25 1 94.94 325 VAL B CA 1
ATOM 6974 C C . VAL B 1 325 ? 25.531 -2.754 13.984 1 94.94 325 VAL B C 1
ATOM 6976 O O . VAL B 1 325 ? 26 -3.152 12.914 1 94.94 325 VAL B O 1
ATOM 6979 N N . PRO B 1 326 ? 24.922 -1.604 14.102 1 93.56 326 PRO B N 1
ATOM 6980 C CA . PRO B 1 326 ? 24.734 -0.76 12.914 1 93.56 326 PRO B CA 1
ATOM 6981 C C . PRO B 1 326 ? 26.062 -0.38 12.258 1 93.56 326 PRO B C 1
ATOM 6983 O O . PRO B 1 326 ? 27.016 -0.017 12.953 1 93.56 326 PRO B O 1
ATOM 6986 N N . ARG B 1 327 ? 26.078 -0.553 11.031 1 92.88 327 ARG B N 1
ATOM 6987 C CA . ARG B 1 327 ? 27.25 -0.133 10.273 1 92.88 327 ARG B CA 1
ATOM 6988 C C . ARG B 1 327 ? 27.453 1.374 10.375 1 92.88 327 ARG B C 1
ATOM 6990 O O . ARG B 1 327 ? 28.594 1.845 10.477 1 92.88 327 ARG B O 1
ATOM 6997 N N . ASP B 1 328 ? 26.328 2.111 10.312 1 88.19 328 ASP B N 1
ATOM 6998 C CA . ASP B 1 328 ? 26.312 3.564 10.461 1 88.19 328 ASP B CA 1
ATOM 6999 C C . ASP B 1 328 ? 25.328 3.988 11.539 1 88.19 328 ASP B C 1
ATOM 7001 O O . ASP B 1 328 ? 24.188 4.355 11.242 1 88.19 328 ASP B O 1
ATOM 7005 N N . PRO B 1 329 ? 25.812 4.09 12.711 1 84.19 329 PRO B N 1
ATOM 7006 C CA . PRO B 1 329 ? 24.906 4.43 13.82 1 84.19 329 PRO B CA 1
ATOM 7007 C C . PRO B 1 329 ? 24.266 5.797 13.648 1 84.19 329 PRO B C 1
ATOM 7009 O O . PRO B 1 329 ? 23.094 5.98 14.016 1 84.19 329 PRO B O 1
ATOM 7012 N N . ASP B 1 330 ? 24.953 6.723 13.125 1 75.25 330 ASP B N 1
ATOM 7013 C CA . ASP B 1 330 ? 24.406 8.055 12.922 1 75.25 330 ASP B CA 1
ATOM 7014 C C . ASP B 1 330 ? 23.281 8.039 11.883 1 75.25 330 ASP B C 1
ATOM 7016 O O . ASP B 1 330 ? 22.297 8.758 12.023 1 75.25 330 ASP B O 1
ATOM 7020 N N . GLY B 1 331 ? 23.531 7.238 10.906 1 75.56 331 GLY B N 1
ATOM 7021 C CA . GLY B 1 331 ? 22.5 7.086 9.898 1 75.56 331 GLY B CA 1
ATOM 7022 C C . GLY B 1 331 ? 21.203 6.523 10.469 1 75.56 331 GLY B C 1
ATOM 7023 O O . GLY B 1 331 ? 20.109 6.969 10.102 1 75.56 331 GLY B O 1
ATOM 7024 N N . TRP B 1 332 ? 21.297 5.66 11.383 1 75.62 332 TRP B N 1
ATOM 7025 C CA . TRP B 1 332 ? 20.141 5.043 12.008 1 75.62 332 TRP B CA 1
ATOM 7026 C C . TRP B 1 332 ? 19.344 6.066 12.812 1 75.62 332 TRP B C 1
ATOM 7028 O O . TRP B 1 332 ? 18.109 6.035 12.828 1 75.62 332 TRP B O 1
ATOM 7038 N N . ILE B 1 333 ? 20.078 6.926 13.375 1 69 333 ILE B N 1
ATOM 7039 C CA . ILE B 1 333 ? 19.453 7.988 14.141 1 69 333 ILE B CA 1
ATOM 7040 C C . ILE B 1 333 ? 18.656 8.906 13.203 1 69 333 ILE B C 1
ATOM 7042 O O . ILE B 1 333 ? 17.594 9.398 13.562 1 69 333 ILE B O 1
ATOM 7046 N N . ARG B 1 334 ? 19.234 8.938 12.039 1 67.25 334 ARG B N 1
ATOM 7047 C CA . ARG B 1 334 ? 18.594 9.789 11.055 1 67.25 334 ARG B CA 1
ATOM 7048 C C . ARG B 1 334 ? 17.562 9.016 10.242 1 67.25 334 ARG B C 1
ATOM 7050 O O . ARG B 1 334 ? 17.234 9.391 9.117 1 67.25 334 ARG B O 1
ATOM 7057 N N . ALA B 1 335 ? 17.219 7.859 10.719 1 72.88 335 ALA B N 1
ATOM 7058 C CA . ALA B 1 335 ? 16.172 7.016 10.133 1 72.88 335 ALA B CA 1
ATOM 7059 C C . ALA B 1 335 ? 16.609 6.484 8.773 1 72.88 335 ALA B C 1
ATOM 7061 O O . ALA B 1 335 ? 15.797 6.41 7.844 1 72.88 335 ALA B O 1
ATOM 7062 N N . ASP B 1 336 ? 17.891 6.293 8.641 1 77.88 336 ASP B N 1
ATOM 7063 C CA . ASP B 1 336 ? 18.438 5.637 7.453 1 77.88 336 ASP B CA 1
ATOM 7064 C C . ASP B 1 336 ? 19.031 4.277 7.805 1 77.88 336 ASP B C 1
ATOM 7066 O O . ASP B 1 336 ? 20.234 4.168 8.039 1 77.88 336 ASP B O 1
ATOM 7070 N N . PRO B 1 337 ? 18.234 3.369 7.695 1 83.81 337 PRO B N 1
ATOM 7071 C CA . PRO B 1 337 ? 18.734 2.035 8.031 1 83.81 337 PRO B CA 1
ATOM 7072 C C . PRO B 1 337 ? 19.375 1.32 6.84 1 83.81 337 PRO B C 1
ATOM 7074 O O . PRO B 1 337 ? 19.766 0.159 6.953 1 83.81 337 PRO B O 1
ATOM 7077 N N . SER B 1 338 ? 19.688 1.96 5.738 1 81.19 338 SER B N 1
ATOM 7078 C CA . SER B 1 338 ? 20 1.29 4.477 1 81.19 338 SER B CA 1
ATOM 7079 C C . SER B 1 338 ? 21.406 0.709 4.492 1 81.19 338 SER B C 1
ATOM 7081 O O . SER B 1 338 ? 21.734 -0.182 3.703 1 81.19 338 SER B O 1
ATOM 7083 N N . SER B 1 339 ? 22.203 1.219 5.43 1 87.44 339 SER B N 1
ATOM 7084 C CA . SER B 1 339 ? 23.562 0.724 5.488 1 87.44 339 SER B CA 1
ATOM 7085 C C . SER B 1 339 ? 23.625 -0.657 6.133 1 87.44 339 SER B C 1
ATOM 7087 O O . SER B 1 339 ? 24.641 -1.358 6.012 1 87.44 339 SER B O 1
ATOM 7089 N N . GLY B 1 340 ? 22.594 -0.951 6.824 1 93.56 340 GLY B N 1
ATOM 7090 C CA . GLY B 1 340 ? 22.516 -2.266 7.441 1 93.56 340 GLY B CA 1
ATOM 7091 C C . GLY B 1 340 ? 23.406 -2.406 8.656 1 93.56 340 GLY 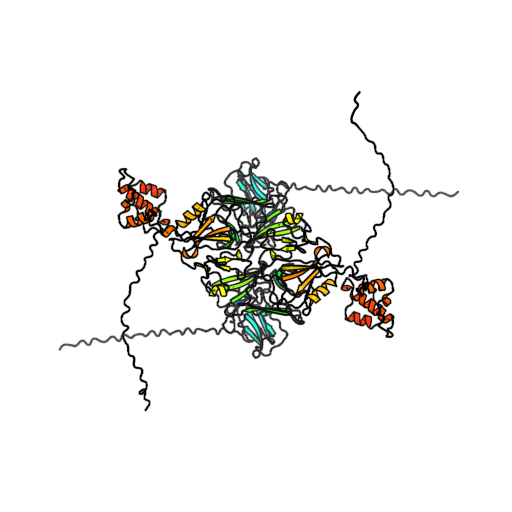B C 1
ATOM 7092 O O . GLY B 1 340 ? 23.578 -1.452 9.422 1 93.56 340 GLY B O 1
ATOM 7093 N N . CYS B 1 341 ? 23.828 -3.672 8.898 1 96.81 341 CYS B N 1
ATOM 7094 C CA . CYS B 1 341 ? 24.547 -4.02 10.125 1 96.81 341 CYS B CA 1
ATOM 7095 C C . CYS B 1 341 ? 25.812 -4.797 9.812 1 96.81 341 CYS B C 1
ATOM 7097 O O . CYS B 1 341 ? 26.016 -5.227 8.672 1 96.81 341 CYS B O 1
ATOM 7099 N N . LEU B 1 342 ? 26.609 -4.754 10.828 1 95.31 342 LEU B N 1
ATOM 7100 C CA . LEU B 1 342 ? 27.844 -5.539 10.797 1 95.31 342 LEU B CA 1
ATOM 7101 C C . LEU B 1 342 ? 27.938 -6.469 12 1 95.31 342 LEU B C 1
ATOM 7103 O O . LEU B 1 342 ? 27.359 -6.184 13.055 1 95.31 342 LEU B O 1
ATOM 7107 N N . ARG B 1 343 ? 28.641 -7.578 11.719 1 94.81 343 ARG B N 1
ATOM 7108 C CA . ARG B 1 343 ? 28.922 -8.453 12.852 1 94.81 343 ARG B CA 1
ATOM 7109 C C . ARG B 1 343 ? 29.766 -7.734 13.906 1 94.81 343 ARG B C 1
ATOM 7111 O O . ARG B 1 343 ? 30.672 -6.98 13.57 1 94.81 343 ARG B O 1
ATOM 7118 N N . ARG B 1 344 ? 29.406 -7.965 15.141 1 92.12 344 ARG B N 1
ATOM 7119 C CA . ARG B 1 344 ? 30.219 -7.391 16.203 1 92.12 344 ARG B CA 1
ATOM 7120 C C . ARG B 1 344 ? 31.656 -7.891 16.141 1 92.12 344 ARG B C 1
ATOM 7122 O O . ARG B 1 344 ? 32.594 -7.129 16.359 1 92.12 344 ARG B O 1
ATOM 7129 N N . THR B 1 345 ? 31.75 -9.18 15.883 1 90.25 345 THR B N 1
ATOM 7130 C CA . THR B 1 345 ? 33.031 -9.844 15.727 1 90.25 345 THR B CA 1
ATOM 7131 C C . THR B 1 345 ? 33.156 -10.508 14.359 1 90.25 345 THR B C 1
ATOM 7133 O O . THR B 1 345 ? 32.25 -11.258 13.961 1 90.25 345 THR B O 1
ATOM 7136 N N . ASN B 1 346 ? 34.25 -10.305 13.711 1 90.06 346 ASN B N 1
ATOM 7137 C CA . ASN B 1 346 ? 34.438 -10.875 12.383 1 90.06 346 ASN B CA 1
ATOM 7138 C C . ASN B 1 346 ? 34.562 -12.391 12.43 1 90.06 346 ASN B C 1
ATOM 7140 O O . ASN B 1 346 ? 35.062 -12.945 13.422 1 90.06 346 ASN B O 1
ATOM 7144 N N . LEU B 1 347 ? 34.25 -12.953 11.352 1 91.69 347 LEU B N 1
ATOM 7145 C CA . LEU B 1 347 ? 34.344 -14.406 11.227 1 91.69 347 LEU B CA 1
ATOM 7146 C C . LEU B 1 347 ? 35.781 -14.844 11.055 1 91.69 347 LEU B C 1
ATOM 7148 O O . LEU B 1 347 ? 36.594 -14.117 10.477 1 91.69 347 LEU B O 1
ATOM 7152 N N . SER B 1 348 ? 36.156 -15.977 11.672 1 85.75 348 SER B N 1
ATOM 7153 C CA . SER B 1 348 ? 37.5 -16.516 11.555 1 85.75 348 SER B CA 1
ATOM 7154 C C . SER B 1 348 ? 37.531 -17.812 10.75 1 85.75 348 SER B C 1
ATOM 7156 O O . SER B 1 348 ? 38.562 -18.266 10.312 1 85.75 348 SER B O 1
ATOM 7158 N N . CYS B 1 349 ? 36.438 -18.312 10.383 1 83.44 349 CYS B N 1
ATOM 7159 C CA . CYS B 1 349 ? 36.25 -19.594 9.703 1 83.44 349 CYS B CA 1
ATOM 7160 C C . CYS B 1 349 ? 36.719 -20.75 10.578 1 83.44 349 CYS B C 1
ATOM 7162 O O . CYS B 1 349 ? 36.25 -21.891 10.406 1 83.44 349 CYS B O 1
ATOM 7164 N N . LYS B 1 350 ? 37.719 -20.406 11.422 1 80.69 350 LYS B N 1
ATOM 7165 C CA . LYS B 1 350 ? 38.156 -21.422 12.375 1 80.69 350 LYS B CA 1
ATOM 7166 C C . LYS B 1 350 ? 37.438 -21.266 13.719 1 80.69 350 LYS B C 1
ATOM 7168 O O . LYS B 1 350 ? 37.531 -20.219 14.352 1 80.69 350 LYS B O 1
ATOM 7173 N N . GLY B 1 351 ? 36.625 -22.297 14 1 86.56 351 GLY B N 1
ATOM 7174 C CA . GLY B 1 351 ? 35.938 -22.312 15.289 1 86.56 351 GLY B CA 1
ATOM 7175 C C . GLY B 1 351 ? 34.625 -21.562 15.289 1 86.56 351 GLY B C 1
ATOM 7176 O O . GLY B 1 351 ? 34.031 -21.344 16.344 1 86.56 351 GLY B O 1
ATOM 7177 N N . ASP B 1 352 ? 34.219 -21.109 14.156 1 92.25 352 ASP B N 1
ATOM 7178 C 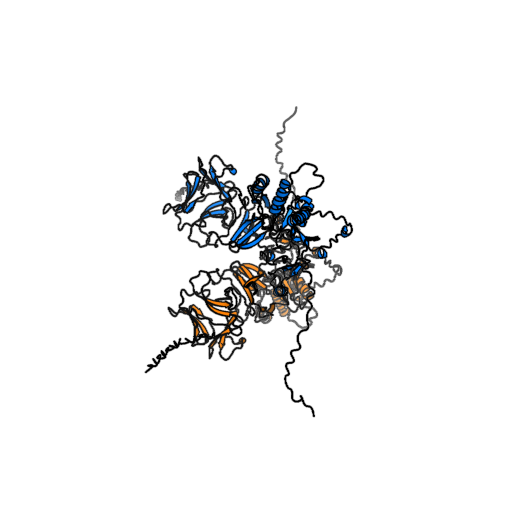CA . ASP B 1 352 ? 32.969 -20.422 14.07 1 92.25 352 ASP B CA 1
ATOM 7179 C C . ASP B 1 352 ? 31.797 -21.328 14.453 1 92.25 352 ASP B C 1
ATOM 7181 O O . ASP B 1 352 ? 31.922 -22.562 14.367 1 92.25 352 ASP B O 1
ATOM 7185 N N . GLY B 1 353 ? 30.781 -20.75 15.008 1 93.88 353 GLY B N 1
ATOM 7186 C CA . GLY B 1 353 ? 29.531 -21.438 15.328 1 93.88 353 GLY B CA 1
ATOM 7187 C C . GLY B 1 353 ? 28.312 -20.797 14.703 1 93.88 353 GLY B C 1
ATOM 7188 O O . GLY B 1 353 ? 28.422 -20.078 13.703 1 93.88 353 GLY B O 1
ATOM 7189 N N . PHE B 1 354 ? 27.219 -21.266 15.234 1 96.56 354 PHE B N 1
ATOM 7190 C CA . PHE B 1 354 ? 25.984 -20.734 14.664 1 96.56 354 PHE B CA 1
ATOM 7191 C C . PHE B 1 354 ? 25.031 -20.281 15.773 1 96.56 354 PHE B C 1
ATOM 7193 O O . PHE B 1 354 ? 24.953 -20.922 16.828 1 96.56 354 PHE B O 1
ATOM 7200 N N . ILE B 1 355 ? 24.312 -19.234 15.516 1 96.62 355 ILE B N 1
ATOM 7201 C CA . ILE B 1 355 ? 23.234 -18.766 16.391 1 96.62 355 ILE B CA 1
ATOM 7202 C C . ILE B 1 355 ? 21.891 -18.891 15.688 1 96.62 355 ILE B C 1
ATOM 7204 O O . ILE B 1 355 ? 21.766 -18.516 14.516 1 96.62 355 ILE B O 1
ATOM 7208 N N . ARG B 1 356 ? 21 -19.422 16.438 1 96.44 356 ARG B N 1
ATOM 7209 C CA . ARG B 1 356 ? 19.656 -19.609 15.891 1 96.44 356 ARG B CA 1
ATOM 7210 C C . ARG B 1 356 ? 18.812 -18.344 16.062 1 96.44 356 ARG B C 1
ATOM 7212 O O . ARG B 1 356 ? 18.719 -17.797 17.156 1 96.44 356 ARG B O 1
ATOM 7219 N N . TYR B 1 357 ? 18.25 -17.891 14.992 1 96.31 357 TYR B N 1
ATOM 7220 C CA . TYR B 1 357 ? 17.25 -16.844 15 1 96.31 357 TYR B CA 1
ATOM 7221 C C . TYR B 1 357 ? 15.883 -17.375 14.57 1 96.31 357 TYR B C 1
ATOM 7223 O O . TYR B 1 357 ? 15.789 -18.125 13.594 1 96.31 357 TYR B O 1
ATOM 7231 N N . SER B 1 358 ? 14.844 -16.969 15.305 1 93.94 358 SER B N 1
ATOM 7232 C CA . SER B 1 358 ? 13.531 -17.547 15.047 1 93.94 358 SER B CA 1
ATOM 7233 C C . SER B 1 358 ? 12.516 -16.453 14.695 1 93.94 358 SER B C 1
ATOM 7235 O O . SER B 1 358 ? 12.75 -15.273 14.953 1 93.94 358 SER B O 1
ATOM 7237 N N . GLY B 1 359 ? 11.43 -16.938 14.023 1 90.38 359 GLY B N 1
ATOM 7238 C CA . GLY B 1 359 ? 10.312 -16.047 13.758 1 90.38 359 GLY B CA 1
ATOM 7239 C C . GLY B 1 359 ? 10.602 -15.039 12.664 1 90.38 359 GLY B C 1
ATOM 7240 O O . GLY B 1 359 ? 10.195 -13.875 12.766 1 90.38 359 GLY B O 1
ATOM 7241 N N . ILE B 1 360 ? 11.352 -15.484 11.633 1 91.94 360 ILE B N 1
ATOM 7242 C CA . ILE B 1 360 ? 11.719 -14.477 10.641 1 91.94 360 ILE B CA 1
ATOM 7243 C C . ILE B 1 360 ? 11.305 -14.938 9.25 1 91.94 360 ILE B C 1
ATOM 7245 O O . ILE B 1 360 ? 11.109 -16.141 9.023 1 91.94 360 ILE B O 1
ATOM 7249 N N . LYS B 1 361 ? 11.07 -14.023 8.406 1 92.88 361 LYS B N 1
ATOM 7250 C CA . LYS B 1 361 ? 11.109 -14.289 6.973 1 92.88 361 LYS B CA 1
ATOM 7251 C C . LYS B 1 361 ? 12.547 -14.484 6.496 1 92.88 361 LYS B C 1
ATOM 7253 O O . LYS B 1 361 ? 13.398 -13.617 6.695 1 92.88 361 LYS B O 1
ATOM 7258 N N . LEU B 1 362 ? 12.773 -15.586 5.91 1 95.56 362 LEU B N 1
ATOM 7259 C CA . LEU B 1 362 ? 14.133 -15.922 5.496 1 95.56 362 LEU B CA 1
ATOM 7260 C C . LEU B 1 362 ? 14.672 -14.883 4.52 1 95.56 362 LEU B C 1
ATOM 7262 O O . LEU B 1 362 ? 13.914 -14.266 3.777 1 95.56 362 LEU B O 1
ATOM 7266 N N . PRO B 1 363 ? 15.969 -14.695 4.523 1 96.81 363 PRO B N 1
ATOM 7267 C CA . PRO B 1 363 ? 16.594 -13.727 3.619 1 96.81 363 PRO B CA 1
ATOM 7268 C C . PRO B 1 363 ? 16.375 -14.07 2.148 1 96.81 363 PRO B C 1
ATOM 7270 O O . PRO B 1 363 ? 15.906 -15.164 1.827 1 96.81 363 PRO B O 1
ATOM 7273 N N . ASP B 1 364 ? 16.703 -13.062 1.334 1 97.06 364 ASP B N 1
ATOM 7274 C CA . ASP B 1 364 ? 16.656 -13.266 -0.111 1 97.06 364 ASP B CA 1
ATOM 7275 C C . ASP B 1 364 ? 17.422 -14.523 -0.519 1 97.06 364 ASP B C 1
ATOM 7277 O O . ASP B 1 364 ? 18.609 -14.664 -0.206 1 97.06 364 ASP B O 1
ATOM 7281 N N . ALA B 1 365 ? 16.797 -15.43 -1.231 1 96.88 365 ALA B N 1
ATOM 7282 C CA . ALA B 1 365 ? 17.359 -16.75 -1.495 1 96.88 365 ALA B CA 1
ATOM 7283 C C . ALA B 1 365 ? 17.906 -16.844 -2.918 1 96.88 365 ALA B C 1
ATOM 7285 O O . ALA B 1 365 ? 18.266 -17.922 -3.389 1 96.88 365 ALA B O 1
ATOM 7286 N N . ARG B 1 366 ? 18 -15.812 -3.697 1 95.31 366 ARG B N 1
ATOM 7287 C CA . ARG B 1 366 ? 18.406 -15.844 -5.098 1 95.31 366 ARG B CA 1
ATOM 7288 C C . ARG B 1 366 ? 19.875 -16.25 -5.23 1 95.31 366 ARG B C 1
ATOM 7290 O O . ARG B 1 366 ? 20.281 -16.766 -6.273 1 95.31 366 ARG B O 1
ATOM 7297 N N . THR B 1 367 ? 20.641 -16.031 -4.141 1 92.81 367 THR B N 1
ATOM 7298 C CA . THR B 1 367 ? 22.047 -16.438 -4.188 1 92.81 367 THR B CA 1
ATOM 7299 C C . THR B 1 367 ? 22.312 -17.594 -3.236 1 92.81 367 THR B C 1
ATOM 7301 O O . THR B 1 367 ? 23.438 -17.797 -2.787 1 92.81 367 THR B O 1
ATOM 7304 N N . SER B 1 368 ? 21.328 -18.344 -2.979 1 96.5 368 SER B N 1
ATOM 7305 C CA . SER B 1 368 ? 21.438 -19.453 -2.049 1 96.5 368 SER B CA 1
ATOM 7306 C C . SER B 1 368 ? 21.656 -20.781 -2.789 1 96.5 368 SER B C 1
ATOM 7308 O O . SER B 1 368 ? 21.562 -20.828 -4.016 1 96.5 368 SER B O 1
ATOM 7310 N N . TRP B 1 369 ? 22.031 -21.719 -2.014 1 96.81 369 TRP B N 1
ATOM 7311 C CA . TRP B 1 369 ? 22.141 -23.109 -2.453 1 96.81 369 TRP B CA 1
ATOM 7312 C C . TRP B 1 369 ? 21.219 -24.016 -1.647 1 96.81 369 TRP B C 1
ATOM 7314 O O . TRP B 1 369 ? 21 -23.781 -0.453 1 96.81 369 TRP B O 1
ATOM 7324 N N . HIS B 1 370 ? 20.672 -25.062 -2.381 1 96.81 370 HIS B N 1
ATOM 7325 C CA . HIS B 1 370 ? 19.75 -25.906 -1.643 1 96.81 370 HIS B CA 1
ATOM 7326 C C . HIS B 1 370 ? 19.922 -27.375 -2.004 1 96.81 370 HIS B C 1
ATOM 7328 O O . HIS B 1 370 ? 20.469 -27.703 -3.061 1 96.81 370 HIS B O 1
ATOM 7334 N N . ASN B 1 371 ? 19.578 -28.188 -1.113 1 95.94 371 ASN B N 1
ATOM 7335 C CA . ASN B 1 371 ? 19.516 -29.641 -1.241 1 95.94 371 ASN B CA 1
ATOM 7336 C C . ASN B 1 371 ? 18.312 -30.219 -0.514 1 95.94 371 ASN B C 1
ATOM 7338 O O . ASN B 1 371 ? 18.172 -30.047 0.699 1 95.94 371 ASN B O 1
ATOM 7342 N N . ALA B 1 372 ? 17.5 -31.016 -1.216 1 93.5 372 ALA B N 1
ATOM 7343 C CA . ALA B 1 372 ? 16.203 -31.422 -0.674 1 93.5 372 ALA B CA 1
ATOM 7344 C C . ALA B 1 372 ? 16.359 -32.656 0.229 1 93.5 372 ALA B C 1
ATOM 7346 O O . ALA B 1 372 ? 15.445 -32.969 0.995 1 93.5 372 ALA B O 1
ATOM 7347 N N . SER B 1 373 ? 17.438 -33.312 0.24 1 93.62 373 SER B N 1
ATOM 7348 C CA . SER B 1 373 ? 17.547 -34.594 0.903 1 93.62 373 SER B CA 1
ATOM 7349 C C . SER B 1 373 ? 18.344 -34.5 2.191 1 93.62 373 SER B C 1
ATOM 7351 O O . SER B 1 373 ? 18.312 -35.406 3.027 1 93.62 373 SER B O 1
ATOM 7353 N N . MET B 1 374 ? 18.984 -33.438 2.404 1 95.88 374 MET B N 1
ATOM 7354 C CA . MET B 1 374 ? 19.875 -33.312 3.559 1 95.88 374 MET B CA 1
ATOM 7355 C C . MET B 1 374 ? 19.078 -33.125 4.844 1 95.88 374 MET B C 1
ATOM 7357 O O . MET B 1 374 ? 18.016 -32.5 4.832 1 95.88 374 MET B O 1
ATOM 7361 N N . THR B 1 375 ? 19.625 -33.656 5.961 1 95.5 375 THR B N 1
ATOM 7362 C CA . THR B 1 375 ? 19.109 -33.344 7.285 1 95.5 375 THR B CA 1
ATOM 7363 C C . THR B 1 375 ? 19.656 -32 7.773 1 95.5 375 THR B C 1
ATOM 7365 O O . THR B 1 375 ? 20.594 -31.469 7.191 1 95.5 375 THR B O 1
ATOM 7368 N N . LEU B 1 376 ? 19.094 -31.547 8.797 1 96.38 376 LEU B N 1
ATOM 7369 C CA . LEU B 1 376 ? 19.547 -30.266 9.352 1 96.38 376 LEU B CA 1
ATOM 7370 C C . LEU B 1 376 ? 20.984 -30.375 9.82 1 96.38 376 LEU B C 1
ATOM 7372 O O . LEU B 1 376 ? 21.766 -29.422 9.68 1 96.38 376 LEU B O 1
ATOM 7376 N N . GLN B 1 377 ? 21.312 -31.531 10.469 1 95.94 377 GLN B N 1
ATOM 7377 C CA . GLN B 1 377 ? 22.688 -31.75 10.938 1 95.94 377 GLN B CA 1
ATOM 7378 C C . GLN B 1 377 ? 23.672 -31.781 9.781 1 95.94 377 GLN B C 1
ATOM 7380 O O . GLN B 1 377 ? 24.766 -31.219 9.867 1 95.94 377 GLN B O 1
ATOM 7385 N N . GLU B 1 378 ? 23.312 -32.438 8.734 1 96.75 378 GLU B N 1
ATOM 7386 C CA . GLU B 1 378 ? 24.156 -32.469 7.535 1 96.75 378 GLU B CA 1
ATOM 7387 C C . GLU B 1 378 ? 24.328 -31.062 6.953 1 96.75 378 GLU B C 1
ATOM 7389 O O . GLU B 1 378 ? 25.391 -30.719 6.445 1 96.75 378 GLU B O 1
ATOM 7394 N N . CYS B 1 379 ? 23.219 -30.359 7.012 1 97.31 379 CYS B N 1
ATOM 7395 C CA . CYS B 1 379 ? 23.234 -28.984 6.531 1 97.31 379 CYS B CA 1
ATOM 7396 C C . CYS B 1 379 ? 24.234 -28.141 7.312 1 97.31 379 CYS B C 1
ATOM 7398 O O . CYS B 1 379 ? 25.016 -27.391 6.727 1 97.31 379 CYS B O 1
ATOM 7400 N N . ARG B 1 380 ? 24.188 -28.297 8.602 1 96.81 380 ARG B N 1
ATOM 7401 C CA . ARG B 1 380 ? 25.109 -27.594 9.477 1 96.81 380 ARG B CA 1
ATOM 7402 C C . ARG B 1 380 ? 26.562 -27.922 9.109 1 96.81 380 ARG B C 1
ATOM 7404 O O . ARG B 1 380 ? 27.391 -27.016 9.008 1 96.81 380 ARG B O 1
ATOM 7411 N N . GLU B 1 381 ? 26.859 -29.141 8.914 1 95.5 381 GLU B N 1
ATOM 7412 C CA . GLU B 1 381 ? 28.219 -29.578 8.586 1 95.5 381 GLU B CA 1
ATOM 7413 C C . GLU B 1 381 ? 28.656 -29.047 7.227 1 95.5 381 GLU B C 1
ATOM 7415 O O . GLU B 1 381 ? 29.812 -28.641 7.055 1 95.5 381 GLU B O 1
ATOM 7420 N N . GLU B 1 382 ? 27.703 -29.109 6.34 1 95.81 382 GLU B N 1
ATOM 7421 C CA . GLU B 1 382 ? 28 -28.547 5.02 1 95.81 382 GLU B CA 1
ATOM 7422 C C . GLU B 1 382 ? 28.344 -27.062 5.102 1 95.81 382 GLU B C 1
ATOM 7424 O O . GLU B 1 382 ? 29.266 -26.594 4.43 1 95.81 382 GLU B O 1
ATOM 7429 N N . CYS B 1 383 ? 27.625 -26.359 5.828 1 95.75 383 CYS B N 1
ATOM 7430 C CA . CYS B 1 383 ? 27.859 -24.938 5.996 1 95.75 383 CYS B CA 1
ATOM 7431 C C . CYS B 1 383 ? 29.188 -24.672 6.703 1 95.75 383 CYS B C 1
ATOM 7433 O O . CYS B 1 383 ? 29.906 -23.75 6.344 1 95.75 383 CYS B O 1
ATOM 7435 N N . LEU B 1 384 ? 29.469 -25.469 7.719 1 93.81 384 LEU B N 1
ATOM 7436 C CA . LEU B 1 384 ? 30.688 -25.297 8.492 1 93.81 384 LEU B CA 1
ATOM 7437 C C . LEU B 1 384 ? 31.922 -25.531 7.621 1 93.81 384 LEU B C 1
ATOM 7439 O O . LEU B 1 384 ? 32.969 -24.891 7.828 1 93.81 384 LEU B O 1
ATOM 7443 N N . ARG B 1 385 ? 31.812 -26.312 6.664 1 91.5 385 ARG B N 1
ATOM 7444 C CA . ARG B 1 385 ? 32.938 -26.719 5.816 1 91.5 385 ARG B CA 1
ATOM 7445 C C . ARG B 1 385 ? 33.312 -25.594 4.844 1 91.5 385 ARG B C 1
ATOM 7447 O O . ARG B 1 385 ? 34.438 -25.531 4.379 1 91.5 385 ARG B O 1
ATOM 7454 N N . ASN B 1 386 ? 32.375 -24.812 4.496 1 92 386 ASN B N 1
ATOM 7455 C CA . ASN B 1 386 ? 32.594 -23.719 3.557 1 92 386 ASN B CA 1
ATOM 7456 C C . ASN B 1 386 ? 32.625 -22.375 4.266 1 92 386 ASN B C 1
ATOM 7458 O O . ASN B 1 386 ? 31.594 -21.875 4.707 1 92 386 ASN B O 1
ATOM 7462 N N . CYS B 1 387 ? 33.812 -21.766 4.238 1 90.69 387 CYS B N 1
ATOM 7463 C CA . CYS B 1 387 ? 34 -20.547 4.996 1 90.69 387 CYS B CA 1
ATOM 7464 C C . CYS B 1 387 ? 33.125 -19.406 4.438 1 90.69 387 CYS B C 1
ATOM 7466 O O . CYS B 1 387 ? 32.875 -18.422 5.125 1 90.69 387 CYS B O 1
ATOM 7468 N N . SER B 1 388 ? 32.688 -19.547 3.268 1 92.81 388 SER B N 1
ATOM 7469 C CA . SER B 1 388 ? 31.859 -18.516 2.652 1 92.81 388 SER B CA 1
ATOM 7470 C C . SER B 1 388 ? 30.391 -18.625 3.08 1 92.81 388 SER B C 1
ATOM 7472 O O . SER B 1 388 ? 29.594 -17.734 2.812 1 92.81 388 SER B O 1
ATOM 7474 N N . CYS B 1 389 ? 30.125 -19.75 3.764 1 95.94 389 CYS B N 1
ATOM 7475 C CA . CYS B 1 389 ? 28.75 -19.938 4.207 1 95.94 389 CYS B CA 1
ATOM 7476 C C . CYS B 1 389 ? 28.391 -18.953 5.312 1 95.94 389 CYS B C 1
ATOM 7478 O O . CYS B 1 389 ? 29.125 -18.812 6.293 1 95.94 389 CYS B O 1
ATOM 7480 N N . MET B 1 390 ? 27.219 -18.281 5.18 1 97.19 390 MET B N 1
ATOM 7481 C CA . MET B 1 390 ? 26.797 -17.266 6.145 1 97.19 390 MET B CA 1
ATOM 7482 C C . MET B 1 390 ? 25.672 -17.781 7.023 1 97.19 390 MET B C 1
ATOM 7484 O O . MET B 1 390 ? 25.5 -17.344 8.156 1 97.19 390 MET B O 1
ATOM 7488 N N . ALA B 1 391 ? 24.859 -18.672 6.449 1 98.19 391 ALA B N 1
ATOM 7489 C CA . ALA B 1 391 ? 23.719 -19.172 7.207 1 98.19 391 ALA B CA 1
ATOM 7490 C C . ALA B 1 391 ? 23.141 -20.422 6.562 1 98.19 391 ALA B C 1
ATOM 7492 O O . ALA B 1 391 ? 23.391 -20.703 5.387 1 98.19 391 ALA B O 1
ATOM 7493 N N . TYR B 1 392 ? 22.422 -21.172 7.363 1 98 392 TYR B N 1
ATOM 7494 C CA . TYR B 1 392 ? 21.688 -22.328 6.848 1 98 392 TYR B CA 1
ATOM 7495 C C . TYR B 1 392 ? 20.359 -22.5 7.559 1 98 392 TYR B C 1
ATOM 7497 O O . TYR B 1 392 ? 20.125 -21.891 8.609 1 98 392 TYR B O 1
ATOM 7505 N N . THR B 1 393 ? 19.453 -23.234 6.918 1 97.56 393 THR B N 1
ATOM 7506 C CA . THR B 1 393 ? 18.156 -23.5 7.531 1 97.56 393 THR B CA 1
ATOM 7507 C C . THR B 1 393 ? 17.547 -24.781 6.957 1 97.56 393 THR B C 1
ATOM 7509 O O . THR B 1 393 ? 18.109 -25.375 6.031 1 97.56 393 THR B O 1
ATOM 7512 N N . GLN B 1 394 ? 16.547 -25.203 7.656 1 95.25 394 GLN B N 1
ATOM 7513 C CA . GLN B 1 394 ? 15.742 -26.297 7.148 1 95.25 394 GLN B CA 1
ATOM 7514 C C . GLN B 1 394 ? 14.867 -25.859 5.977 1 95.25 394 GLN B C 1
ATOM 7516 O O . GLN B 1 394 ? 14.086 -24.922 6.102 1 95.25 394 GLN B O 1
ATOM 7521 N N . LEU B 1 395 ? 14.977 -26.547 4.922 1 94.5 395 LEU B N 1
ATOM 7522 C CA . LEU B 1 395 ? 14.297 -26.172 3.689 1 94.5 395 LEU B CA 1
ATOM 7523 C C . LEU B 1 395 ? 12.805 -26.453 3.785 1 94.5 395 LEU B C 1
ATOM 7525 O O . LEU B 1 395 ? 11.984 -25.578 3.486 1 94.5 395 LEU B O 1
ATOM 7529 N N . ASP B 1 396 ? 12.445 -27.672 4.078 1 93.69 396 ASP B N 1
ATOM 7530 C CA . ASP B 1 396 ? 11.062 -28.125 4.203 1 93.69 396 ASP B CA 1
ATOM 7531 C C . ASP B 1 396 ? 10.688 -28.344 5.664 1 93.69 396 ASP B C 1
ATOM 7533 O O . ASP B 1 396 ? 11.078 -29.344 6.27 1 93.69 396 ASP B O 1
ATOM 7537 N N . ILE B 1 397 ? 9.93 -27.5 6.156 1 90.44 397 ILE B N 1
ATOM 7538 C CA . ILE B 1 397 ? 9.609 -27.562 7.578 1 90.44 397 ILE B CA 1
ATOM 7539 C C . ILE B 1 397 ? 8.539 -28.609 7.824 1 90.44 397 ILE B C 1
ATOM 7541 O O . ILE B 1 397 ? 8.406 -29.125 8.945 1 90.44 397 ILE B O 1
ATOM 7545 N N . ARG B 1 398 ? 7.734 -28.922 6.848 1 87.44 398 ARG B N 1
ATOM 7546 C CA . ARG B 1 398 ? 6.703 -29.938 6.98 1 87.44 398 ARG B CA 1
ATOM 7547 C C . ARG B 1 398 ? 7.324 -31.328 7.113 1 87.44 398 ARG B C 1
ATOM 7549 O O . ARG B 1 398 ? 6.98 -32.094 8.023 1 87.44 398 ARG B O 1
ATOM 7556 N N . ARG B 1 399 ? 8.266 -31.625 6.285 1 90.38 399 ARG B N 1
ATOM 7557 C CA . ARG B 1 399 ? 8.914 -32.938 6.262 1 90.38 399 ARG B CA 1
ATOM 7558 C C . ARG B 1 399 ? 10.188 -32.938 7.102 1 90.38 399 ARG B C 1
ATOM 7560 O O . ARG B 1 399 ? 10.828 -33.969 7.277 1 90.38 399 ARG B O 1
ATOM 7567 N N . ARG B 1 400 ? 10.523 -31.75 7.562 1 90.81 400 ARG B N 1
ATOM 7568 C CA . ARG B 1 400 ? 11.75 -31.578 8.336 1 90.81 400 ARG B CA 1
ATOM 7569 C C . ARG B 1 400 ? 12.953 -32.125 7.574 1 90.81 400 ARG B C 1
ATOM 7571 O O . ARG B 1 400 ? 13.719 -32.938 8.109 1 90.81 400 ARG B O 1
ATOM 7578 N N . SER B 1 401 ? 13 -31.719 6.293 1 93.75 401 SER B N 1
ATOM 7579 C CA . SER B 1 401 ? 14.07 -32.156 5.414 1 93.75 401 SER B CA 1
ATOM 7580 C C . SER B 1 401 ? 14.57 -31.031 4.523 1 93.75 401 SER B C 1
ATOM 7582 O O . SER B 1 401 ? 13.914 -30 4.402 1 93.75 401 SER B O 1
ATOM 7584 N N . GLY B 1 402 ? 15.789 -31.266 4.062 1 96.06 402 GLY B N 1
ATOM 7585 C CA . GLY B 1 402 ? 16.359 -30.328 3.107 1 96.06 402 GLY B CA 1
ATOM 7586 C C . GLY B 1 402 ? 17.219 -29.266 3.756 1 96.06 402 GLY B C 1
ATOM 7587 O O . GLY B 1 402 ? 17.156 -29.047 4.969 1 96.06 402 GLY B O 1
ATOM 7588 N N . CYS B 1 403 ? 17.984 -28.703 2.914 1 97.31 403 CYS B N 1
ATOM 7589 C CA . CYS B 1 403 ? 18.984 -27.734 3.357 1 97.31 403 CYS B CA 1
ATOM 7590 C C . CYS B 1 403 ? 19.016 -26.516 2.443 1 97.31 403 CYS B C 1
ATOM 7592 O O . CYS B 1 403 ? 19.016 -26.656 1.22 1 97.31 403 CYS B O 1
ATOM 7594 N N . LEU B 1 404 ? 18.891 -25.406 3.051 1 97.94 404 LEU B N 1
ATOM 7595 C CA . LEU B 1 404 ? 19.078 -24.125 2.359 1 97.94 404 LEU B CA 1
ATOM 7596 C C . LEU B 1 404 ? 20.234 -23.359 2.965 1 97.94 404 LEU B C 1
ATOM 7598 O O . LEU B 1 404 ? 20.281 -23.141 4.18 1 97.94 404 LEU B O 1
ATOM 7602 N N . ILE B 1 405 ? 21.234 -22.938 2.098 1 98.06 405 ILE B N 1
ATOM 7603 C CA . ILE B 1 405 ? 22.438 -22.266 2.57 1 98.06 405 ILE B CA 1
ATOM 7604 C C . ILE B 1 405 ? 22.625 -20.953 1.82 1 98.06 405 ILE B C 1
ATOM 7606 O O . ILE B 1 405 ? 22.422 -20.891 0.606 1 98.06 405 ILE B O 1
ATOM 7610 N N . TRP B 1 406 ? 23 -19.938 2.59 1 98.06 406 TRP B N 1
ATOM 7611 C CA . TRP B 1 406 ? 23.359 -18.656 1.995 1 98.06 406 TRP B CA 1
ATOM 7612 C C . TRP B 1 406 ? 24.875 -18.453 1.997 1 98.06 406 TRP B C 1
ATOM 7614 O O . TRP B 1 406 ? 25.547 -18.719 3.002 1 98.06 406 TRP B O 1
ATOM 7624 N N . TYR B 1 407 ? 25.422 -17.922 0.901 1 95.38 407 TYR B N 1
ATOM 7625 C CA . TYR B 1 407 ? 26.859 -17.688 0.795 1 95.38 407 TYR B CA 1
ATOM 7626 C C . TYR B 1 407 ? 27.156 -16.203 0.696 1 95.38 407 TYR B C 1
ATOM 7628 O O . TYR B 1 407 ? 28.328 -15.805 0.588 1 95.38 407 TYR B O 1
ATOM 7636 N N . ASP B 1 408 ? 26.109 -15.375 0.637 1 94.38 408 ASP B N 1
ATOM 7637 C CA . ASP B 1 408 ? 26.25 -13.922 0.603 1 94.38 408 ASP B CA 1
ATOM 7638 C C . ASP B 1 408 ? 25.594 -13.281 1.826 1 94.38 408 ASP B C 1
ATOM 7640 O O . ASP B 1 408 ? 25 -13.977 2.646 1 94.38 408 ASP B O 1
ATOM 7644 N N . ASP B 1 409 ? 25.781 -11.977 1.906 1 95.25 409 ASP B N 1
ATOM 7645 C CA . ASP B 1 409 ? 25.172 -11.234 3.004 1 95.25 409 ASP B CA 1
ATOM 7646 C C . ASP B 1 409 ? 23.656 -11.445 3.027 1 95.25 409 ASP B C 1
ATOM 7648 O O . ASP B 1 409 ? 23.016 -11.508 1.975 1 95.25 409 ASP B O 1
ATOM 7652 N N . LEU B 1 410 ? 23.203 -11.555 4.191 1 97.69 410 LEU B N 1
ATOM 7653 C CA . LEU B 1 410 ? 21.766 -11.797 4.383 1 97.69 410 LEU B CA 1
ATOM 7654 C C . LEU B 1 410 ? 20.984 -10.492 4.352 1 97.69 410 LEU B C 1
ATOM 7656 O O . LEU B 1 410 ? 21.25 -9.586 5.145 1 97.69 410 LEU B O 1
ATOM 7660 N N . VAL B 1 411 ? 20.031 -10.414 3.402 1 96.81 411 VAL B N 1
ATOM 7661 C CA . VAL B 1 411 ? 19.25 -9.18 3.271 1 96.81 411 VAL B CA 1
ATOM 7662 C C . VAL B 1 411 ? 17.766 -9.5 3.279 1 96.81 411 VAL B C 1
ATOM 7664 O O . VAL B 1 411 ? 17.375 -10.641 3.029 1 96.81 411 VAL B O 1
ATOM 7667 N N . ASP B 1 412 ? 16.922 -8.5 3.625 1 95.5 412 ASP B N 1
ATOM 7668 C CA . ASP B 1 412 ? 15.461 -8.531 3.533 1 95.5 412 ASP B CA 1
ATOM 7669 C C . ASP B 1 412 ? 14.867 -9.516 4.535 1 95.5 412 ASP B C 1
ATOM 7671 O O . ASP B 1 412 ? 14.07 -10.383 4.164 1 95.5 412 ASP B O 1
ATOM 7675 N N . ILE B 1 413 ? 15.336 -9.328 5.734 1 95.19 413 ILE B N 1
ATOM 7676 C CA . ILE B 1 413 ? 14.844 -10.125 6.855 1 95.19 413 ILE B CA 1
ATOM 7677 C C . ILE B 1 413 ? 13.758 -9.359 7.598 1 95.19 413 ILE B C 1
ATOM 7679 O O . ILE B 1 413 ? 13.875 -8.148 7.816 1 95.19 413 ILE B O 1
ATOM 7683 N N . ARG B 1 414 ? 12.672 -10.016 7.949 1 92.38 414 ARG B N 1
ATOM 7684 C CA . ARG B 1 414 ? 11.664 -9.383 8.805 1 92.38 414 ARG B CA 1
ATOM 7685 C C . ARG B 1 414 ? 11.172 -10.352 9.875 1 92.38 414 ARG B C 1
ATOM 7687 O O . ARG B 1 414 ? 11.289 -11.57 9.727 1 92.38 414 ARG B O 1
ATOM 7694 N N . THR B 1 415 ? 10.703 -9.742 10.914 1 89.38 415 THR B N 1
ATOM 7695 C CA . THR B 1 415 ? 10.07 -10.523 11.969 1 89.38 415 THR B CA 1
ATOM 7696 C C . THR B 1 415 ? 8.641 -10.883 11.586 1 89.38 415 THR B C 1
ATOM 7698 O O . THR B 1 415 ? 7.902 -10.055 11.047 1 89.38 415 THR B O 1
ATOM 7701 N N . LEU B 1 416 ? 8.336 -12.094 11.773 1 85.38 416 LEU B N 1
ATOM 7702 C CA . LEU B 1 416 ? 6.969 -12.555 11.531 1 85.38 416 LEU B CA 1
ATOM 7703 C C . LEU B 1 416 ? 6.352 -13.117 12.805 1 85.38 416 LEU B C 1
ATOM 7705 O O . LEU B 1 416 ? 6.965 -13.945 13.484 1 85.38 416 LEU B O 1
ATOM 7709 N N . SER B 1 417 ? 5.258 -12.578 13.109 1 72.69 417 SER B N 1
ATOM 7710 C CA . SER B 1 417 ? 4.578 -13.086 14.297 1 72.69 417 SER B CA 1
ATOM 7711 C C . SER B 1 417 ? 4.031 -14.492 14.055 1 72.69 417 SER B C 1
ATOM 7713 O O . SER B 1 417 ? 3.902 -15.281 14.992 1 72.69 417 SER B O 1
ATOM 7715 N N . ARG B 1 418 ? 3.752 -14.664 12.789 1 71.94 418 ARG B N 1
ATOM 7716 C CA . ARG B 1 418 ? 3.256 -15.977 12.406 1 71.94 418 ARG B CA 1
ATOM 7717 C C . ARG B 1 418 ? 4.059 -16.547 11.242 1 71.94 418 ARG B C 1
ATOM 7719 O O . ARG B 1 418 ? 4.535 -15.805 10.391 1 71.94 418 ARG B O 1
ATOM 7726 N N . ASP B 1 419 ? 4.285 -17.844 11.203 1 74.94 419 ASP B N 1
ATOM 7727 C CA . ASP B 1 419 ? 4.895 -18.609 10.109 1 74.94 419 ASP B CA 1
ATOM 7728 C C . ASP B 1 419 ? 6.371 -18.25 9.961 1 74.94 419 ASP B C 1
ATOM 7730 O O . ASP B 1 419 ? 6.953 -18.438 8.883 1 74.94 419 ASP B O 1
ATOM 7734 N N . GLY B 1 420 ? 6.824 -17.562 10.977 1 84.25 420 GLY B N 1
ATOM 7735 C CA . GLY B 1 420 ? 8.25 -17.281 10.945 1 84.25 420 GLY B CA 1
ATOM 7736 C C . GLY B 1 420 ? 9.102 -18.531 11.031 1 84.25 420 GLY B C 1
ATOM 7737 O O . GLY B 1 420 ? 8.68 -19.547 11.602 1 84.25 420 GLY B O 1
ATOM 7738 N N . GLN B 1 421 ? 10.266 -18.422 10.438 1 91.94 421 GLN B N 1
ATOM 7739 C CA . GLN B 1 421 ? 11.141 -19.594 10.359 1 91.94 421 GLN B CA 1
ATOM 7740 C C . GLN B 1 421 ? 12.422 -19.375 11.164 1 91.94 421 GLN B C 1
ATOM 7742 O O . GLN B 1 421 ? 12.688 -18.266 11.625 1 91.94 421 GLN B O 1
ATOM 7747 N N . ASP B 1 422 ? 13.055 -20.531 11.336 1 94.69 422 ASP B N 1
ATOM 7748 C CA . ASP B 1 422 ? 14.359 -20.5 12 1 94.69 422 ASP B CA 1
ATOM 7749 C C . ASP B 1 422 ? 15.492 -20.406 10.977 1 94.69 422 ASP B C 1
ATOM 7751 O O . ASP B 1 422 ? 15.406 -20.984 9.898 1 94.69 422 ASP B O 1
ATOM 7755 N N . ILE B 1 423 ? 16.453 -19.703 11.383 1 97.19 423 ILE B N 1
ATOM 7756 C CA . ILE B 1 423 ? 17.672 -19.625 10.578 1 97.19 423 ILE B CA 1
ATOM 7757 C C . ILE B 1 423 ? 18.891 -19.672 11.492 1 97.19 423 ILE B C 1
ATOM 7759 O O . ILE B 1 423 ? 18.859 -19.172 12.617 1 97.19 423 ILE B O 1
ATOM 7763 N N . TYR B 1 424 ? 19.891 -20.344 11.055 1 98 424 TYR B N 1
ATOM 7764 C CA . TYR B 1 424 ? 21.141 -20.438 11.789 1 98 424 TYR B CA 1
ATOM 7765 C C . TYR B 1 424 ? 22.234 -19.625 11.109 1 98 424 TYR B C 1
ATOM 7767 O O . TYR B 1 424 ? 22.719 -20 10.039 1 98 424 TYR B O 1
ATOM 7775 N N . ILE B 1 425 ? 22.656 -18.594 11.758 1 97.88 425 ILE B N 1
ATOM 7776 C CA . ILE B 1 425 ? 23.609 -17.672 11.156 1 97.88 425 ILE B CA 1
ATOM 7777 C C . ILE B 1 425 ? 25 -17.922 11.742 1 97.88 425 ILE B C 1
ATOM 7779 O O . ILE B 1 425 ? 25.156 -18.078 12.953 1 97.88 425 ILE B O 1
ATOM 7783 N N . ARG B 1 426 ? 25.984 -17.875 10.906 1 96.69 426 ARG B N 1
ATOM 7784 C CA . ARG B 1 426 ? 27.359 -18.125 11.297 1 96.69 426 ARG B CA 1
ATOM 7785 C C . ARG B 1 426 ? 27.922 -16.969 12.125 1 96.69 426 ARG B C 1
ATOM 7787 O O . ARG B 1 426 ? 27.75 -15.805 11.758 1 96.69 426 ARG B O 1
ATOM 7794 N N . MET B 1 427 ? 28.531 -17.312 13.242 1 95.62 427 MET B N 1
ATOM 7795 C CA . MET B 1 427 ? 29.109 -16.328 14.156 1 95.62 427 MET B CA 1
ATOM 7796 C C . MET B 1 427 ? 30.5 -16.781 14.617 1 95.62 427 MET B C 1
ATOM 7798 O O . MET B 1 427 ? 30.797 -17.984 14.609 1 95.62 427 MET B O 1
ATOM 7802 N N . ALA B 1 428 ? 31.188 -15.773 15.008 1 92.75 428 ALA B N 1
ATOM 7803 C CA . ALA B 1 428 ? 32.5 -16.078 15.594 1 92.75 428 ALA B CA 1
ATOM 7804 C C . ALA B 1 428 ? 32.312 -16.938 16.859 1 92.75 428 ALA B C 1
ATOM 7806 O O . ALA B 1 428 ? 31.297 -16.859 17.531 1 92.75 428 ALA B O 1
ATOM 7807 N N . SER B 1 429 ? 33.375 -17.656 17.172 1 87.75 429 SER B N 1
ATOM 7808 C CA . SER B 1 429 ? 33.344 -18.578 18.297 1 87.75 429 SER B CA 1
ATOM 7809 C C . SER B 1 429 ? 33.031 -17.828 19.594 1 87.75 429 SER B C 1
ATOM 7811 O O . SER B 1 429 ? 32.312 -18.344 20.453 1 87.75 429 SER B O 1
ATOM 7813 N N . SER B 1 430 ? 33.5 -16.625 19.766 1 85.06 430 SER B N 1
ATOM 7814 C CA . SER B 1 430 ? 33.312 -15.828 20.984 1 85.06 430 SER B CA 1
ATOM 7815 C C . SER B 1 430 ? 31.859 -15.414 21.141 1 85.06 430 SER B C 1
ATOM 7817 O O . SER B 1 430 ? 31.406 -15.148 22.266 1 85.06 430 SER B O 1
ATOM 7819 N N . GLU B 1 431 ? 31.141 -15.359 20.062 1 85.81 431 GLU B N 1
ATOM 7820 C CA . GLU B 1 431 ? 29.766 -14.867 20.078 1 85.81 431 GLU B CA 1
ATOM 7821 C C . GLU B 1 431 ? 28.766 -16.031 20.125 1 85.81 431 GLU B C 1
ATOM 7823 O O . GLU B 1 431 ? 27.641 -15.867 20.594 1 85.81 431 GLU B O 1
ATOM 7828 N N . SER B 1 432 ? 29.094 -17.172 19.578 1 81.56 432 SER B N 1
ATOM 7829 C CA . SER B 1 432 ? 28.156 -18.281 19.391 1 81.56 432 SER B CA 1
ATOM 7830 C C . SER B 1 432 ? 28 -19.094 20.672 1 81.56 432 SER B C 1
ATOM 7832 O O . SER B 1 432 ? 27.031 -19.844 20.828 1 81.56 432 SER B O 1
ATOM 7834 N N . GLY B 1 433 ? 28.812 -18.812 21.781 1 68.75 433 GLY B N 1
ATOM 7835 C CA . GLY B 1 433 ? 28.797 -19.578 23.016 1 68.75 433 GLY B CA 1
ATOM 7836 C C . GLY B 1 433 ? 29.203 -21.031 22.812 1 68.75 433 GLY B C 1
ATOM 7837 O O . GLY B 1 433 ? 29.141 -21.828 23.75 1 68.75 433 GLY B O 1
ATOM 7838 N N . GLU B 1 434 ? 29.359 -21.531 21.734 1 59.31 434 GLU B N 1
ATOM 7839 C CA . GLU B 1 434 ? 29.781 -22.906 21.516 1 59.31 434 GLU B CA 1
ATOM 7840 C C . GLU B 1 434 ? 31.25 -23.094 21.875 1 59.31 434 GLU B C 1
ATOM 7842 O O . GLU B 1 434 ? 32.156 -22.578 21.188 1 59.31 434 GLU B O 1
ATOM 7847 N N . TYR B 1 435 ? 31.609 -22.969 23.188 1 44.22 435 TYR B N 1
ATOM 7848 C CA . TYR B 1 435 ? 32.938 -23.312 23.656 1 44.22 435 TYR B CA 1
ATOM 7849 C C . TYR B 1 435 ? 33.344 -24.688 23.141 1 44.22 435 TYR B C 1
ATOM 7851 O O . TYR B 1 435 ? 32.656 -25.672 23.359 1 44.22 435 TYR B O 1
ATOM 7859 N N . ASN B 1 436 ? 34.062 -24.766 22.188 1 40.81 436 ASN B N 1
ATOM 7860 C CA . ASN B 1 436 ? 34.75 -26.031 21.906 1 40.81 436 ASN B CA 1
ATOM 7861 C C . ASN B 1 436 ? 35.5 -26.562 23.125 1 40.81 436 ASN B C 1
ATOM 7863 O O . ASN B 1 436 ? 36.469 -25.969 23.578 1 40.81 436 ASN B O 1
ATOM 7867 N N . SER B 1 437 ? 34.938 -27.141 24.047 1 34.56 437 SER B N 1
ATOM 7868 C CA . SER B 1 437 ? 35.688 -27.969 25 1 34.56 437 SER B CA 1
ATOM 7869 C C . SER B 1 437 ? 36.75 -28.812 24.312 1 34.56 437 SER B C 1
ATOM 7871 O O . SER B 1 437 ? 37.469 -29.562 24.969 1 34.56 437 SER B O 1
ATOM 7873 N N . ARG B 1 438 ? 36.625 -29.203 23.062 1 33.81 438 ARG B N 1
ATOM 7874 C CA . ARG B 1 438 ? 37.625 -30.156 22.578 1 33.81 438 ARG B CA 1
ATOM 7875 C C . ARG B 1 438 ? 39 -29.469 22.422 1 33.81 438 ARG B C 1
ATOM 7877 O O . ARG B 1 438 ? 39.906 -30.031 21.797 1 33.81 438 ARG B O 1
ATOM 7884 N N . SER B 1 439 ? 39.25 -28.219 22.781 1 34.66 439 SER B N 1
ATOM 7885 C CA . SER B 1 439 ? 40.594 -27.875 22.438 1 34.66 439 SER B CA 1
ATOM 7886 C C . SER B 1 439 ? 41.594 -28.812 23.109 1 34.66 439 SER B C 1
ATOM 7888 O O . SER B 1 439 ? 42.812 -28.75 22.828 1 34.66 439 SER B O 1
ATOM 7890 N N . HIS B 1 440 ? 41.438 -29.297 24.25 1 30.92 440 HIS B N 1
ATOM 7891 C CA . HIS B 1 440 ? 42.688 -29.891 24.703 1 30.92 440 HIS B CA 1
ATOM 7892 C C . HIS B 1 440 ? 42.969 -31.203 23.984 1 30.92 440 HIS B C 1
ATOM 7894 O O . HIS B 1 440 ? 43.875 -31.938 24.344 1 30.92 440 HIS B O 1
ATOM 7900 N N . GLU B 1 441 ? 42.094 -32 23.391 1 30.45 441 GLU B N 1
ATOM 7901 C CA . GLU B 1 441 ? 42.844 -33.156 22.859 1 30.45 441 GLU B CA 1
ATOM 7902 C C . GLU B 1 441 ? 43.688 -32.75 21.641 1 30.45 441 GLU B C 1
ATOM 7904 O O . GLU B 1 441 ? 43.219 -31.984 20.781 1 30.45 441 GLU B O 1
ATOM 7909 N N . ASN B 1 442 ? 45.125 -32.781 21.531 1 29.66 442 ASN B N 1
ATOM 7910 C CA . ASN B 1 442 ? 46.281 -32.719 20.641 1 29.66 442 ASN B CA 1
ATOM 7911 C C . ASN B 1 442 ? 45.969 -33.375 19.297 1 29.66 442 ASN B C 1
ATOM 7913 O O . ASN B 1 442 ? 46.906 -33.719 18.578 1 29.66 442 ASN B O 1
ATOM 7917 N N . ASP B 1 443 ? 44.969 -34.188 19.031 1 30.09 443 ASP B N 1
ATOM 7918 C CA . ASP B 1 443 ? 45.156 -34.938 17.812 1 30.09 443 ASP B CA 1
ATOM 7919 C C . ASP B 1 443 ? 45.312 -34.031 16.609 1 30.09 443 ASP B C 1
ATOM 7921 O O . ASP B 1 443 ? 44.531 -33.125 16.375 1 30.09 443 ASP B O 1
ATOM 7925 N N . SER B 1 444 ? 46.594 -33.781 15.945 1 30.83 444 SER B N 1
ATOM 7926 C CA . SER B 1 444 ? 47.312 -33.344 14.75 1 30.83 444 SER B CA 1
ATOM 7927 C C . SER B 1 444 ? 46.5 -33.656 13.492 1 30.83 444 SER B C 1
ATOM 7929 O O . SER B 1 444 ? 46.969 -33.406 12.375 1 30.83 444 SER B O 1
ATOM 7931 N N . GLU B 1 445 ? 45.656 -34.656 13.492 1 31.34 445 GLU B N 1
ATOM 7932 C CA . GLU B 1 445 ? 45.281 -35.031 12.133 1 31.34 445 GLU B CA 1
ATOM 7933 C C . GLU B 1 445 ? 44.562 -33.875 11.438 1 31.34 445 GLU B C 1
ATOM 7935 O O . GLU B 1 445 ? 43.531 -33.406 11.938 1 31.34 445 GLU B O 1
ATOM 7940 N N . LEU B 1 446 ? 45.375 -33.031 10.859 1 32.28 446 LEU B N 1
ATOM 7941 C CA . LEU B 1 446 ? 45 -31.938 9.969 1 32.28 446 LEU B CA 1
ATOM 7942 C C . LEU B 1 446 ? 43.875 -32.344 9.039 1 32.28 446 LEU B C 1
ATOM 7944 O O . LEU B 1 446 ? 44.031 -33.188 8.172 1 32.28 446 LEU B O 1
ATOM 7948 N N . PRO B 1 447 ? 42.781 -32.625 9.586 1 37.03 447 PRO B N 1
ATOM 7949 C CA . PRO B 1 447 ? 41.75 -33.156 8.711 1 37.03 447 PRO B CA 1
ATOM 7950 C C . PRO B 1 447 ? 41.594 -32.375 7.41 1 37.03 447 PRO B C 1
ATOM 7952 O O . PRO B 1 447 ? 40.719 -32.688 6.594 1 37.03 447 PRO B O 1
ATOM 7955 N N . PHE B 1 448 ? 42.062 -31.172 7.395 1 39.81 448 PHE B N 1
ATOM 7956 C CA . PHE B 1 448 ? 41.594 -30.562 6.152 1 39.81 448 PHE B CA 1
ATOM 7957 C C . PHE B 1 448 ? 42.438 -31.031 4.977 1 39.81 448 PHE B C 1
ATOM 7959 O O . PHE B 1 448 ? 43.594 -30.578 4.809 1 39.81 448 PHE B O 1
ATOM 7966 N N . PHE B 1 449 ? 42.219 -32 4.348 1 48.09 449 PHE B N 1
ATOM 7967 C CA . PHE B 1 449 ? 42.906 -32.625 3.223 1 48.09 449 PHE B CA 1
ATOM 7968 C C . PHE B 1 449 ? 43.156 -31.625 2.109 1 48.09 449 PHE B C 1
ATOM 7970 O O . PHE B 1 449 ? 44.25 -31.578 1.545 1 48.09 449 PHE B O 1
ATOM 7977 N N . GLU B 1 450 ? 42.25 -30.734 1.868 1 53.12 450 GLU B N 1
ATOM 7978 C CA . GLU B 1 450 ? 42.375 -29.797 0.744 1 53.12 450 GLU B CA 1
ATOM 7979 C C . GLU B 1 450 ? 43.375 -28.688 1.049 1 53.12 450 GLU B C 1
ATOM 7981 O O . GLU B 1 450 ? 44.156 -28.297 0.183 1 53.12 450 GLU B O 1
ATOM 7986 N N . LEU B 1 451 ? 43.406 -28.172 2.252 1 54.19 451 LEU B N 1
ATOM 7987 C CA . LEU B 1 451 ? 44.438 -27.219 2.658 1 54.19 451 LEU B CA 1
ATOM 7988 C C . LEU B 1 451 ? 45.812 -27.875 2.65 1 54.19 451 LEU B C 1
ATOM 7990 O O . LEU B 1 451 ? 46.781 -27.281 2.166 1 54.19 451 LEU B O 1
ATOM 7994 N N . ALA B 1 452 ? 45.812 -29.094 3.09 1 60.22 452 ALA B N 1
ATOM 7995 C CA . ALA B 1 452 ? 47.031 -29.859 3.066 1 60.22 452 ALA B CA 1
ATOM 7996 C C . ALA B 1 452 ? 47.531 -30.109 1.635 1 60.22 452 ALA B C 1
ATOM 7998 O O . ALA B 1 452 ? 48.719 -29.984 1.339 1 60.22 452 ALA B O 1
ATOM 7999 N N . ALA B 1 453 ? 46.531 -30.234 0.782 1 66.44 453 ALA B N 1
ATOM 8000 C CA . ALA B 1 453 ? 46.875 -30.516 -0.615 1 66.44 453 ALA B CA 1
ATOM 8001 C C . ALA B 1 453 ? 47.438 -29.266 -1.301 1 66.44 453 ALA B C 1
ATOM 8003 O O . ALA B 1 453 ? 48.406 -29.344 -2.045 1 66.44 453 ALA B O 1
ATOM 8004 N N . TRP B 1 454 ? 46.844 -28.109 -0.998 1 70.69 454 TRP B N 1
ATOM 8005 C CA . TRP B 1 454 ? 47.312 -26.859 -1.591 1 70.69 454 TRP B CA 1
ATOM 8006 C C . TRP B 1 454 ? 48.719 -26.5 -1.08 1 70.69 454 TRP B C 1
ATOM 8008 O O . TRP B 1 454 ? 49.594 -26.125 -1.862 1 70.69 454 TRP B O 1
ATOM 8018 N N . ILE B 1 455 ? 48.906 -26.562 0.166 1 69.12 455 ILE B N 1
ATOM 8019 C CA . ILE B 1 455 ? 50.188 -26.25 0.751 1 69.12 455 ILE B CA 1
ATOM 8020 C C . ILE B 1 455 ? 51.25 -27.203 0.18 1 69.12 455 ILE B C 1
ATOM 8022 O O . ILE B 1 455 ? 52.312 -26.766 -0.239 1 69.12 455 ILE B O 1
ATOM 8026 N N . LEU B 1 456 ? 50.844 -28.438 0.077 1 70.5 456 LEU B N 1
ATOM 8027 C CA . LEU B 1 456 ? 51.781 -29.438 -0.435 1 70.5 456 LEU B CA 1
ATOM 8028 C C . LEU B 1 456 ? 52.062 -29.219 -1.919 1 70.5 456 LEU B C 1
ATOM 8030 O O . LEU B 1 456 ? 53.188 -29.391 -2.379 1 70.5 456 LEU B O 1
ATOM 8034 N N . HIS B 1 457 ? 51.031 -28.75 -2.588 1 73.19 457 HIS B N 1
ATOM 8035 C CA . HIS B 1 457 ? 51.156 -28.484 -4.016 1 73.19 457 HIS B CA 1
ATOM 8036 C C . HIS B 1 457 ? 52.094 -27.297 -4.27 1 73.19 457 HIS B C 1
ATOM 8038 O O . HIS B 1 457 ? 52.969 -27.359 -5.145 1 73.19 457 HIS B O 1
ATOM 8044 N N . ARG B 1 458 ? 51.938 -26.297 -3.418 1 74 458 ARG B N 1
ATOM 8045 C CA . ARG B 1 458 ? 52.75 -25.094 -3.535 1 74 458 ARG B CA 1
ATOM 8046 C C . ARG B 1 458 ? 54.219 -25.406 -3.189 1 74 458 ARG B C 1
ATOM 8048 O O . ARG B 1 458 ? 55.125 -24.812 -3.758 1 74 458 ARG B O 1
ATOM 8055 N N . GLU B 1 459 ? 54.25 -26.359 -2.305 1 72.5 459 GLU B N 1
ATOM 8056 C CA . GLU B 1 459 ? 55.594 -26.734 -1.854 1 72.5 459 GLU B CA 1
ATOM 8057 C C . GLU B 1 459 ? 56.188 -27.828 -2.732 1 72.5 459 GLU B C 1
ATOM 8059 O O . GLU B 1 459 ? 57.312 -28.266 -2.514 1 72.5 459 GLU B O 1
ATOM 8064 N N . GLY B 1 460 ? 55.406 -28.266 -3.652 1 72.56 460 GLY B N 1
ATOM 8065 C CA . GLY B 1 460 ? 55.906 -29.297 -4.559 1 72.56 460 GLY B CA 1
ATOM 8066 C C . GLY B 1 460 ? 55.844 -30.688 -3.947 1 72.56 460 GLY B C 1
ATOM 8067 O O . GLY B 1 460 ? 56.531 -31.609 -4.426 1 72.56 460 GLY B O 1
ATOM 8068 N N . ARG B 1 461 ? 55.219 -30.859 -2.836 1 73.25 461 ARG B N 1
ATOM 8069 C CA . ARG B 1 461 ? 55.156 -32.094 -2.096 1 73.25 461 ARG B CA 1
ATOM 8070 C C . ARG B 1 461 ? 53.75 -32.75 -2.207 1 73.25 461 ARG B C 1
ATOM 8072 O O . ARG B 1 461 ? 53.281 -33.375 -1.265 1 73.25 461 ARG B O 1
ATOM 8079 N N . SER B 1 462 ? 53.062 -32.562 -3.326 1 74.5 462 SER B N 1
ATOM 8080 C CA . SER B 1 462 ? 51.688 -32.969 -3.527 1 74.5 462 SER B CA 1
ATOM 8081 C C . SER B 1 462 ? 51.531 -34.5 -3.309 1 74.5 462 SER B C 1
ATOM 8083 O O . SER B 1 462 ? 50.469 -34.969 -2.889 1 74.5 462 SER B O 1
ATOM 8085 N N . LEU B 1 463 ? 52.469 -35.156 -3.455 1 74.19 463 LEU B N 1
ATOM 8086 C CA . LEU B 1 463 ? 52.438 -36.625 -3.367 1 74.19 463 LEU B CA 1
ATOM 8087 C C . LEU B 1 463 ? 52.312 -37.062 -1.916 1 74.19 463 LEU B C 1
ATOM 8089 O O . LEU B 1 463 ? 51.938 -38.219 -1.648 1 74.19 463 LEU B O 1
ATOM 8093 N N . GLU B 1 464 ? 52.625 -36.188 -0.991 1 73.31 464 GLU B N 1
ATOM 8094 C CA . GLU B 1 464 ? 52.469 -36.5 0.419 1 73.31 464 GLU B CA 1
ATOM 8095 C C . GLU B 1 464 ? 51 -36.688 0.776 1 73.31 464 GLU B C 1
ATOM 8097 O O . GLU B 1 464 ? 50.656 -37.25 1.822 1 73.31 464 GLU B O 1
ATOM 8102 N N . LEU B 1 465 ? 50.156 -36.344 -0.152 1 67.81 465 LEU B N 1
ATOM 8103 C CA . LEU B 1 465 ? 48.719 -36.469 0.04 1 67.81 465 LEU B CA 1
ATOM 8104 C C . LEU B 1 465 ? 48.25 -37.906 -0.204 1 67.81 465 LEU B C 1
ATOM 8106 O O . LEU B 1 465 ? 47.156 -38.312 0.209 1 67.81 465 LEU B O 1
ATOM 8110 N N . VAL B 1 466 ? 48.969 -38.625 -0.735 1 67.31 466 VAL B N 1
ATOM 8111 C CA . VAL B 1 466 ? 48.625 -40 -1.072 1 67.31 466 VAL B CA 1
ATOM 8112 C C . VAL B 1 466 ? 48.719 -40.875 0.172 1 67.31 466 VAL B C 1
ATOM 8114 O O . VAL B 1 466 ? 49.75 -40.844 0.874 1 67.31 466 VAL B O 1
ATOM 8117 N N . ASP B 1 467 ? 47.438 -41.438 0.59 1 61.81 467 ASP B N 1
ATOM 8118 C CA . ASP B 1 467 ? 47.406 -42.375 1.714 1 61.81 467 ASP B CA 1
ATOM 8119 C C . ASP B 1 467 ? 48.406 -43.531 1.509 1 61.81 467 ASP B C 1
ATOM 8121 O O . ASP B 1 467 ? 48.5 -44.062 0.412 1 61.81 467 ASP B O 1
ATOM 8125 N N . ALA B 1 468 ? 49.031 -43.656 2.441 1 57.66 468 ALA B N 1
ATOM 8126 C CA . ALA B 1 468 ? 50.062 -44.688 2.426 1 57.66 468 ALA B CA 1
ATOM 8127 C C . ALA B 1 468 ? 49.438 -46.062 2.211 1 57.66 468 ALA B C 1
ATOM 8129 O O . ALA B 1 468 ? 50.094 -47 1.795 1 57.66 468 ALA B O 1
ATOM 8130 N N . SER B 1 469 ? 48.188 -46.156 2.514 1 57.19 469 SER B N 1
ATOM 8131 C CA . SER B 1 469 ? 47.562 -47.469 2.377 1 57.19 469 SER B CA 1
ATOM 8132 C C . SER B 1 469 ? 47.344 -47.844 0.91 1 57.19 469 SER B C 1
ATOM 8134 O O . SER B 1 469 ? 46.938 -48.938 0.592 1 57.19 469 SER B O 1
ATOM 8136 N N . ILE B 1 470 ? 47.406 -46.812 0.089 1 52.19 470 ILE B N 1
ATOM 8137 C CA . ILE B 1 470 ? 47.25 -47.094 -1.326 1 52.19 470 ILE B CA 1
ATOM 8138 C C . ILE B 1 470 ? 48.469 -47.844 -1.84 1 52.19 470 ILE B C 1
ATOM 8140 O O . ILE B 1 470 ? 49.531 -47.25 -2.008 1 52.19 470 ILE B O 1
ATOM 8144 N N . ASP B 1 471 ? 48.656 -49 -1.422 1 50.62 471 ASP B N 1
ATOM 8145 C CA . ASP B 1 471 ? 49.75 -49.906 -1.821 1 50.62 471 ASP B CA 1
ATOM 8146 C C . ASP B 1 471 ? 49.844 -50 -3.342 1 50.62 471 ASP B C 1
ATOM 8148 O O . ASP B 1 471 ? 50.781 -50.625 -3.869 1 50.62 471 ASP B O 1
ATOM 8152 N N . GLU B 1 472 ? 48.719 -49.781 -4.105 1 52.78 472 GLU B N 1
ATOM 8153 C CA . GLU B 1 472 ? 48.844 -50.188 -5.504 1 52.78 472 GLU B CA 1
ATOM 8154 C C . GLU B 1 472 ? 49.719 -49.188 -6.27 1 52.78 472 GLU B C 1
ATOM 8156 O O . GLU B 1 472 ? 49.844 -48.031 -5.871 1 52.78 472 GLU B O 1
ATOM 8161 N N . GLU B 1 473 ? 50.438 -49.625 -7.312 1 57.69 473 GLU B N 1
ATOM 8162 C CA . GLU B 1 473 ? 51.312 -48.969 -8.289 1 57.69 473 GLU B CA 1
ATOM 8163 C C . GLU B 1 473 ? 50.625 -47.781 -8.93 1 57.69 473 GLU B C 1
ATOM 8165 O O . GLU B 1 473 ? 49.719 -47.969 -9.758 1 57.69 473 GLU B O 1
ATOM 8170 N N . PHE B 1 474 ? 50.344 -46.781 -8.18 1 58.66 474 PHE B N 1
ATOM 8171 C CA . PHE B 1 474 ? 49.781 -45.625 -8.898 1 58.66 474 PHE B CA 1
ATOM 8172 C C . PHE B 1 474 ? 50.906 -44.812 -9.57 1 58.66 474 PHE B C 1
ATOM 8174 O O . PHE B 1 474 ? 52.062 -44.875 -9.133 1 58.66 474 PHE B O 1
ATOM 8181 N N . TYR B 1 475 ? 50.688 -44.5 -10.742 1 67.06 475 TYR B N 1
ATOM 8182 C CA . TYR B 1 475 ? 51.625 -43.625 -11.445 1 67.06 475 TYR B CA 1
ATOM 8183 C C . TYR B 1 475 ? 51.594 -42.219 -10.844 1 67.06 475 TYR B C 1
ATOM 8185 O O . TYR B 1 475 ? 50.531 -41.594 -10.727 1 67.06 475 TYR B O 1
ATOM 8193 N N . SER B 1 476 ? 52.625 -41.75 -10.242 1 70.5 476 SER B N 1
ATOM 8194 C CA . SER B 1 476 ? 52.75 -40.469 -9.562 1 70.5 476 SER B CA 1
ATOM 8195 C C . SER B 1 476 ? 52.188 -39.344 -10.398 1 70.5 476 SER B C 1
ATOM 8197 O O . SER B 1 476 ? 51.562 -38.438 -9.859 1 70.5 476 SER B O 1
ATOM 8199 N N . TRP B 1 477 ? 52.375 -39.469 -11.711 1 72.56 477 TRP B N 1
ATOM 8200 C CA . TRP B 1 477 ? 51.938 -38.375 -12.562 1 72.56 477 TRP B CA 1
ATOM 8201 C C . TRP B 1 477 ? 50.406 -38.312 -12.594 1 72.56 477 TRP B C 1
ATOM 8203 O O . TRP B 1 477 ? 49.844 -37.219 -12.664 1 72.56 477 TRP B O 1
ATOM 8213 N N . GLU B 1 478 ? 49.781 -39.438 -12.469 1 72.69 478 GLU B N 1
ATOM 8214 C CA . GLU B 1 478 ? 48.312 -39.469 -12.445 1 72.69 478 GLU B CA 1
ATOM 8215 C C . GLU B 1 478 ? 47.781 -38.844 -11.156 1 72.69 478 GLU B C 1
ATOM 8217 O O . GLU B 1 478 ? 46.781 -38.125 -11.172 1 72.69 478 GLU B O 1
ATOM 8222 N N . VAL B 1 479 ? 48.438 -39.125 -10.062 1 73.81 479 VAL B N 1
ATOM 8223 C CA . VAL B 1 479 ? 48.031 -38.562 -8.766 1 73.81 479 VAL B CA 1
ATOM 8224 C C . VAL B 1 479 ? 48.25 -37.062 -8.75 1 73.81 479 VAL B C 1
ATOM 8226 O O . VAL B 1 479 ? 47.406 -36.312 -8.297 1 73.81 479 VAL B O 1
ATOM 8229 N N . LEU B 1 480 ? 49.375 -36.625 -9.25 1 75.25 480 LEU B N 1
ATOM 8230 C CA . LEU B 1 480 ? 49.656 -35.219 -9.312 1 75.25 480 LEU B CA 1
ATOM 8231 C C . LEU B 1 480 ? 48.656 -34.469 -10.203 1 75.25 480 LEU B C 1
ATOM 8233 O O . LEU B 1 480 ? 48.188 -33.375 -9.859 1 75.25 480 LEU B O 1
ATOM 8237 N N . ARG B 1 481 ? 48.375 -35.125 -11.297 1 76.94 481 ARG B N 1
ATOM 8238 C CA . ARG B 1 481 ? 47.375 -34.562 -12.211 1 76.94 481 ARG B CA 1
ATOM 8239 C C . ARG B 1 481 ? 46 -34.469 -11.539 1 76.94 481 ARG B C 1
ATOM 8241 O O . ARG B 1 481 ? 45.312 -33.469 -11.672 1 76.94 481 ARG B O 1
ATOM 8248 N N . SER B 1 482 ? 45.625 -35.5 -10.797 1 77.88 482 SER B N 1
ATOM 8249 C CA . SER B 1 482 ? 44.375 -35.5 -10.078 1 77.88 482 SER B CA 1
ATOM 8250 C C . SER B 1 482 ? 44.344 -34.406 -9 1 77.88 482 SER B C 1
ATOM 8252 O O . SER B 1 482 ? 43.312 -33.781 -8.797 1 77.88 482 SER B O 1
ATOM 8254 N N . ILE B 1 483 ? 45.406 -34.25 -8.352 1 74.44 483 ILE B N 1
ATOM 8255 C CA . ILE B 1 483 ? 45.5 -33.219 -7.328 1 74.44 483 ILE B CA 1
ATOM 8256 C C . ILE B 1 483 ? 45.406 -31.828 -7.969 1 74.44 483 ILE B C 1
ATOM 8258 O O . ILE B 1 483 ? 44.688 -30.969 -7.469 1 74.44 483 ILE B O 1
ATOM 8262 N N . GLN B 1 484 ? 46.094 -31.625 -9.086 1 76.62 484 GLN B N 1
ATOM 8263 C CA . GLN B 1 484 ? 46.062 -30.359 -9.789 1 76.62 484 GLN B CA 1
ATOM 8264 C C . GLN B 1 484 ? 44.656 -30.062 -10.312 1 76.62 484 GLN B C 1
ATOM 8266 O O . GLN B 1 484 ? 44.156 -28.938 -10.203 1 76.62 484 GLN B O 1
ATOM 8271 N N . VAL B 1 485 ? 44.031 -31 -10.914 1 77.25 485 VAL B N 1
ATOM 8272 C CA . VAL B 1 485 ? 42.656 -30.844 -11.359 1 77.25 485 VAL B CA 1
ATOM 8273 C C . VAL B 1 485 ? 41.75 -30.594 -10.164 1 77.25 485 VAL B C 1
ATOM 8275 O O . VAL B 1 485 ? 40.844 -29.734 -10.227 1 77.25 485 VAL B O 1
ATOM 8278 N N . GLY B 1 486 ? 41.875 -31.234 -9.055 1 76.5 486 GLY B N 1
ATOM 8279 C CA . GLY B 1 486 ? 41.188 -30.969 -7.82 1 76.5 486 GLY B CA 1
ATOM 8280 C C . GLY B 1 486 ? 41.344 -29.547 -7.324 1 76.5 486 GLY B C 1
ATOM 8281 O O . GLY B 1 486 ? 40.375 -28.906 -6.902 1 76.5 486 GLY B O 1
ATOM 8282 N N . LEU B 1 487 ? 42.531 -29.078 -7.375 1 74.94 487 LEU B N 1
ATOM 8283 C CA . LEU B 1 487 ? 42.812 -27.703 -6.965 1 74.94 487 LEU B CA 1
ATOM 8284 C C . LEU B 1 487 ? 42.156 -26.703 -7.91 1 74.94 487 LEU B C 1
ATOM 8286 O O . LEU B 1 487 ? 41.719 -25.641 -7.48 1 74.94 487 LEU B O 1
ATOM 8290 N N . LEU B 1 488 ? 42.125 -26.969 -9.156 1 77.25 488 LEU B N 1
ATOM 8291 C CA . LEU B 1 488 ? 41.438 -26.125 -10.133 1 77.25 488 LEU B CA 1
ATOM 8292 C C . LEU B 1 488 ? 39.938 -26.125 -9.898 1 77.25 488 LEU B C 1
ATOM 8294 O O . LEU B 1 488 ? 39.281 -25.094 -10.109 1 77.25 488 LEU B O 1
ATOM 8298 N N . CYS B 1 489 ? 39.438 -27.234 -9.359 1 71.94 489 CYS B N 1
ATOM 8299 C CA . CYS B 1 489 ? 38 -27.375 -9.125 1 71.94 489 CYS B CA 1
ATOM 8300 C C . CYS B 1 489 ? 37.562 -26.594 -7.895 1 71.94 489 CYS B C 1
ATOM 8302 O O . CYS B 1 489 ? 36.375 -26.359 -7.695 1 71.94 489 CYS B O 1
ATOM 8304 N N . VAL B 1 490 ? 38.531 -26.141 -7.098 1 67.94 490 VAL B N 1
ATOM 8305 C CA . VAL B 1 490 ? 38.219 -25.453 -5.852 1 67.94 490 VAL B CA 1
ATOM 8306 C C . VAL B 1 490 ? 38.719 -24 -5.93 1 67.94 490 VAL B C 1
ATOM 8308 O O . VAL B 1 490 ? 38.938 -23.359 -4.902 1 67.94 490 VAL B O 1
ATOM 8311 N N . GLN B 1 491 ? 38.812 -23.469 -7.105 1 66.94 491 GLN B N 1
ATOM 8312 C CA . GLN B 1 491 ? 39.25 -22.109 -7.32 1 66.94 491 GLN B CA 1
ATOM 8313 C C . GLN B 1 491 ? 38.188 -21.109 -6.891 1 66.94 491 GLN B C 1
ATOM 8315 O O . GLN B 1 491 ? 37 -21.422 -6.922 1 66.94 491 GLN B O 1
ATOM 8320 N N . GLN B 1 492 ? 38.562 -19.938 -6.402 1 64.38 492 GLN B N 1
ATOM 8321 C CA . GLN B 1 492 ? 37.688 -18.922 -5.848 1 64.38 492 GLN B CA 1
ATOM 8322 C C . GLN B 1 492 ? 36.688 -18.438 -6.879 1 64.38 492 GLN B C 1
ATOM 8324 O O . GLN B 1 492 ? 35.5 -18.281 -6.57 1 64.38 492 GLN B O 1
ATOM 8329 N N . LYS B 1 493 ? 36.969 -18.281 -8.016 1 63.06 493 LYS B N 1
ATOM 8330 C CA . LYS B 1 493 ? 36.125 -17.828 -9.102 1 63.06 493 LYS B CA 1
ATOM 8331 C C . LYS B 1 493 ? 35.594 -19.016 -9.914 1 63.06 493 LYS B C 1
ATOM 8333 O O . LYS B 1 493 ? 36.375 -19.875 -10.344 1 63.06 493 LYS B O 1
ATOM 8338 N N . PRO B 1 494 ? 34.312 -19.125 -9.977 1 65.5 494 PRO B N 1
ATOM 8339 C CA . PRO B 1 494 ? 33.75 -20.219 -10.758 1 65.5 494 PRO B CA 1
ATOM 8340 C C . PRO B 1 494 ? 34.281 -20.266 -12.188 1 65.5 494 PRO B C 1
ATOM 8342 O O . PRO B 1 494 ? 34.438 -21.344 -12.766 1 65.5 494 PRO B O 1
ATOM 8345 N N . GLU B 1 495 ? 34.531 -19.125 -12.656 1 69.56 495 GLU B N 1
ATOM 8346 C CA . GLU B 1 495 ? 35 -19.062 -14.031 1 69.56 495 GLU B CA 1
ATOM 8347 C C . GLU B 1 495 ? 36.375 -19.75 -14.18 1 69.56 495 GLU B C 1
ATOM 8349 O O . GLU B 1 495 ? 36.75 -20.172 -15.273 1 69.56 495 GLU B O 1
ATOM 8354 N N . ASP B 1 496 ? 36.844 -19.859 -13.039 1 68.56 496 ASP B N 1
ATOM 8355 C CA . ASP B 1 496 ? 38.188 -20.422 -13.07 1 68.56 496 ASP B CA 1
ATOM 8356 C C . ASP B 1 496 ? 38.156 -21.938 -12.828 1 68.56 496 ASP B C 1
ATOM 8358 O O . ASP B 1 496 ? 39.188 -22.594 -12.883 1 68.56 496 ASP B O 1
ATOM 8362 N N . ARG B 1 497 ? 37.094 -22.406 -12.562 1 68.44 497 ARG B N 1
ATOM 8363 C CA . ARG B 1 497 ? 36.906 -23.828 -12.305 1 68.44 497 ARG B CA 1
ATOM 8364 C C . ARG B 1 497 ? 36.562 -24.594 -13.586 1 68.44 497 ARG B C 1
ATOM 8366 O O . ARG B 1 497 ? 35.75 -24.125 -14.375 1 68.44 497 ARG B O 1
ATOM 8373 N N . PRO B 1 498 ? 37.031 -25.578 -13.742 1 74.56 498 PRO B N 1
ATOM 8374 C CA . PRO B 1 498 ? 36.688 -26.344 -14.945 1 74.56 498 PRO B CA 1
ATOM 8375 C C . PRO B 1 498 ? 35.312 -27.016 -14.852 1 74.56 498 PRO B C 1
ATOM 8377 O O . PRO B 1 498 ? 34.875 -27.328 -13.75 1 74.56 498 PRO B O 1
ATOM 8380 N N . ASN B 1 499 ? 34.625 -27.031 -15.953 1 69.12 499 ASN B N 1
ATOM 8381 C CA . ASN B 1 499 ? 33.375 -27.797 -16.016 1 69.12 499 ASN B CA 1
ATOM 8382 C C . ASN B 1 499 ? 33.625 -29.297 -16.031 1 69.12 499 ASN B C 1
ATOM 8384 O O . ASN B 1 499 ? 34.75 -29.734 -16.281 1 69.12 499 ASN B O 1
ATOM 8388 N N . MET B 1 500 ? 32.562 -29.953 -15.773 1 64.88 500 MET B N 1
ATOM 8389 C CA . MET B 1 500 ? 32.688 -31.391 -15.609 1 64.88 500 MET B CA 1
ATOM 8390 C C . MET B 1 500 ? 33.25 -32.031 -16.875 1 64.88 500 MET B C 1
ATOM 8392 O O . MET B 1 500 ? 34.094 -32.969 -16.797 1 64.88 500 MET B O 1
ATOM 8396 N N . SER B 1 501 ? 32.781 -31.625 -17.969 1 68.12 501 SER B N 1
ATOM 8397 C CA . SER B 1 501 ? 33.281 -32.188 -19.219 1 68.12 501 SER B CA 1
ATOM 8398 C C . SER B 1 501 ? 34.781 -31.922 -19.359 1 68.12 501 SER B C 1
ATOM 8400 O O . SER B 1 501 ? 35.531 -32.781 -19.844 1 68.12 501 SER B O 1
ATOM 8402 N N . SER B 1 502 ? 35.094 -30.781 -18.828 1 72.75 502 SER B N 1
ATOM 8403 C CA . SER B 1 502 ? 36.5 -30.391 -18.938 1 72.75 502 SER B CA 1
ATOM 8404 C C . SER B 1 502 ? 37.344 -31.188 -17.953 1 72.75 502 SER B C 1
ATOM 8406 O O . SER B 1 502 ? 38.469 -31.562 -18.281 1 72.75 502 SER B O 1
ATOM 8408 N N . VAL B 1 503 ? 36.812 -31.406 -16.859 1 74.12 503 VAL B N 1
ATOM 8409 C CA . VAL B 1 503 ? 37.5 -32.188 -15.836 1 74.12 503 VAL B CA 1
ATOM 8410 C C . VAL B 1 503 ? 37.781 -33.594 -16.344 1 74.12 503 VAL B C 1
ATOM 8412 O O . VAL B 1 503 ? 38.875 -34.094 -16.172 1 74.12 503 VAL B O 1
ATOM 8415 N N . VAL B 1 504 ? 36.844 -34.156 -17 1 74.12 504 VAL B N 1
ATOM 8416 C CA . VAL B 1 504 ? 37 -35.5 -17.547 1 74.12 504 VAL B CA 1
ATOM 8417 C C . VAL B 1 504 ? 38.094 -35.5 -18.609 1 74.12 504 VAL B C 1
ATOM 8419 O O . VAL B 1 504 ? 38.938 -36.406 -18.672 1 74.12 504 VAL B O 1
ATOM 8422 N N . LEU B 1 505 ? 38.031 -34.469 -19.375 1 74.44 505 LEU B N 1
ATOM 8423 C CA . LEU B 1 505 ? 39.031 -34.344 -20.422 1 74.44 505 LEU B CA 1
ATOM 8424 C C . LEU B 1 505 ? 40.438 -34.156 -19.828 1 74.44 505 LEU B C 1
ATOM 8426 O O . LEU B 1 505 ? 41.406 -34.719 -20.312 1 74.44 505 LEU B O 1
ATOM 8430 N N . MET B 1 506 ? 40.438 -33.406 -18.719 1 76.62 506 MET B N 1
ATOM 8431 C CA . MET B 1 506 ? 41.719 -33.094 -18.078 1 76.62 506 MET B CA 1
ATOM 8432 C C . MET B 1 506 ? 42.312 -34.344 -17.422 1 76.62 506 MET B C 1
ATOM 8434 O O . MET B 1 506 ? 43.531 -34.531 -17.438 1 76.62 506 MET B O 1
ATOM 8438 N N . LEU B 1 507 ? 41.375 -35 -16.922 1 75.19 507 LEU B N 1
ATOM 8439 C CA . LEU B 1 507 ? 41.812 -36.219 -16.234 1 75.19 507 LEU B CA 1
ATOM 8440 C C . LEU B 1 507 ? 42.156 -37.312 -17.234 1 75.19 507 LEU B C 1
ATOM 8442 O O . LEU B 1 507 ? 43 -38.156 -16.969 1 75.19 507 LEU B O 1
ATOM 8446 N N . GLY B 1 508 ? 41.469 -37.375 -18.391 1 71.81 508 GLY B N 1
ATOM 8447 C CA . GLY B 1 508 ? 41.656 -38.438 -19.391 1 71.81 508 GLY B CA 1
ATOM 8448 C C . GLY B 1 508 ? 42.75 -38.125 -20.375 1 71.81 508 GLY B C 1
ATOM 8449 O O . GLY B 1 508 ? 43.25 -39.031 -21.062 1 71.81 508 GLY B O 1
ATOM 8450 N N . ASN B 1 509 ? 42.969 -36.812 -20.766 1 65.94 509 ASN B N 1
ATOM 8451 C CA . ASN B 1 509 ? 43.969 -36.469 -21.781 1 65.94 509 ASN B CA 1
ATOM 8452 C C . ASN B 1 509 ? 45.25 -35.906 -21.188 1 65.94 509 ASN B C 1
ATOM 8454 O O . ASN B 1 509 ? 45.219 -35.281 -20.109 1 65.94 509 ASN B O 1
ATOM 8458 N N . ASN B 1 510 ? 46.375 -36.125 -21.547 1 61.06 510 ASN B N 1
ATOM 8459 C CA . ASN B 1 510 ? 47.688 -35.719 -21.094 1 61.06 510 ASN B CA 1
ATOM 8460 C C . ASN B 1 510 ? 48 -34.281 -21.484 1 61.06 510 ASN B C 1
ATOM 8462 O O . ASN B 1 510 ? 49.156 -33.906 -21.578 1 61.06 510 ASN B O 1
ATOM 8466 N N . GLY B 1 511 ? 47.062 -33.531 -21.891 1 64.44 511 GLY B N 1
ATOM 8467 C CA . GLY B 1 511 ? 47.344 -32.156 -22.266 1 64.44 511 GLY B CA 1
ATOM 8468 C C . GLY B 1 511 ? 47.719 -31.281 -21.094 1 64.44 511 GLY B C 1
ATOM 8469 O O . GLY B 1 511 ? 47.656 -31.703 -19.938 1 64.44 511 GLY B O 1
ATOM 8470 N N . GLU B 1 512 ? 48.312 -30.047 -21.297 1 69.25 512 GLU B N 1
ATOM 8471 C CA . GLU B 1 512 ? 48.719 -29.078 -20.297 1 69.25 512 GLU B CA 1
ATOM 8472 C C . GLU B 1 512 ? 47.531 -28.562 -19.484 1 69.25 512 GLU B C 1
ATOM 8474 O O . GLU B 1 512 ? 46.469 -28.266 -20.031 1 69.25 512 GLU B O 1
ATOM 8479 N N . ILE B 1 513 ? 47.562 -28.781 -18.094 1 70.88 513 ILE B N 1
ATOM 8480 C CA . ILE B 1 513 ? 46.531 -28.281 -17.188 1 70.88 513 ILE B CA 1
ATOM 8481 C C . ILE B 1 513 ? 46.938 -26.891 -16.672 1 70.88 513 ILE B C 1
ATOM 8483 O O . ILE B 1 513 ? 48.094 -26.625 -16.406 1 70.88 513 ILE B O 1
ATOM 8487 N N . LEU B 1 514 ? 46.062 -25.906 -16.797 1 69.69 514 LEU B N 1
ATOM 8488 C CA . LEU B 1 514 ? 46.281 -24.578 -16.266 1 69.69 514 LEU B CA 1
ATOM 8489 C C . LEU B 1 514 ? 46.781 -24.641 -14.82 1 69.69 514 LEU B C 1
ATOM 8491 O O . LEU B 1 514 ? 46.375 -25.531 -14.07 1 69.69 514 LEU B O 1
ATOM 8495 N N . GLU B 1 515 ? 47.625 -23.812 -14.438 1 72.12 515 GLU B N 1
ATOM 8496 C CA . GLU B 1 515 ? 48.125 -23.703 -13.07 1 72.12 515 GLU B CA 1
ATOM 8497 C C . GLU B 1 515 ? 47.031 -23.219 -12.125 1 72.12 515 GLU B C 1
ATOM 8499 O O . GLU B 1 515 ? 46.312 -22.266 -12.445 1 72.12 515 GLU B O 1
ATOM 8504 N N . ALA B 1 516 ? 46.781 -24.047 -11.07 1 67.56 516 ALA B N 1
ATOM 8505 C CA . ALA B 1 516 ? 45.781 -23.641 -10.086 1 67.56 516 ALA B CA 1
ATOM 8506 C C . ALA B 1 516 ? 46.219 -22.375 -9.352 1 67.56 516 ALA B C 1
ATOM 8508 O O . ALA B 1 516 ? 47.406 -22.203 -9.047 1 67.56 516 ALA B O 1
ATOM 8509 N N . LYS B 1 517 ? 45.406 -21.344 -9.273 1 70.38 517 LYS B N 1
ATOM 8510 C CA . LYS B 1 517 ? 45.594 -20.172 -8.406 1 70.38 517 LYS B CA 1
ATOM 8511 C C . LYS B 1 517 ? 45.281 -20.516 -6.953 1 70.38 517 LYS B C 1
ATOM 8513 O O . LYS B 1 517 ? 44.812 -21.609 -6.652 1 70.38 517 LYS B O 1
ATOM 8518 N N . GLN B 1 518 ? 45.656 -19.656 -6.062 1 64.94 518 GLN B N 1
ATOM 8519 C CA . GLN B 1 518 ? 45.344 -19.828 -4.648 1 64.94 518 GLN B CA 1
ATOM 8520 C C . GLN B 1 518 ? 43.875 -20.156 -4.453 1 64.94 518 GLN B C 1
ATOM 8522 O O . GLN B 1 518 ? 43 -19.453 -4.969 1 64.94 518 GLN B O 1
ATOM 8527 N N . PRO B 1 519 ? 43.656 -21.266 -4.012 1 58.97 519 PRO B N 1
ATOM 8528 C CA . PRO B 1 519 ? 42.25 -21.625 -3.818 1 58.97 519 PRO B CA 1
ATOM 8529 C C . PRO B 1 519 ? 41.5 -20.641 -2.912 1 58.97 519 PRO B C 1
ATOM 8531 O O . PRO B 1 519 ? 42.094 -20.016 -2.053 1 58.97 519 PRO B O 1
ATOM 8534 N N . GLY B 1 520 ? 40.312 -20.281 -3.205 1 52.03 520 GLY B N 1
ATOM 8535 C CA . GLY B 1 520 ? 39.531 -19.312 -2.463 1 52.03 520 GLY B CA 1
ATOM 8536 C C . GLY B 1 520 ? 39.5 -19.578 -0.97 1 52.03 520 GLY B C 1
ATOM 8537 O O . GLY B 1 520 ? 39.188 -18.688 -0.181 1 52.03 520 GLY B O 1
ATOM 8538 N N . PHE B 1 521 ? 39.625 -20.781 -0.688 1 46.12 521 PHE B N 1
ATOM 8539 C CA . PHE B 1 521 ? 39.562 -21.125 0.731 1 46.12 521 PHE B CA 1
ATOM 8540 C C . PHE B 1 521 ? 40.844 -20.672 1.434 1 46.12 521 PHE B C 1
ATOM 8542 O O . PHE B 1 521 ? 40.938 -20.766 2.66 1 46.12 521 PHE B O 1
ATOM 8549 N N . PHE B 1 522 ? 41.719 -20.312 0.745 1 43.28 522 PHE B N 1
ATOM 8550 C CA . PHE B 1 522 ? 43.031 -20 1.347 1 43.28 522 PHE B CA 1
ATOM 8551 C C . PHE B 1 522 ? 43.031 -18.547 1.839 1 43.28 522 PHE B C 1
ATOM 8553 O O . PHE B 1 522 ? 43.188 -17.625 1.043 1 43.28 522 PHE B O 1
ATOM 8560 N N . THR B 1 523 ? 42.219 -18.203 2.787 1 35.56 523 THR B N 1
ATOM 8561 C CA . THR B 1 523 ? 42.5 -16.891 3.369 1 35.56 523 THR B CA 1
ATOM 8562 C C . THR B 1 523 ? 43.719 -16.953 4.293 1 35.56 523 THR B C 1
ATOM 8564 O O . THR B 1 523 ? 43.594 -17.391 5.438 1 35.56 523 THR B O 1
ATOM 8567 N N . GLN B 1 524 ? 44.719 -17.469 4.016 1 30.62 524 GLN B N 1
ATOM 8568 C CA . GLN B 1 524 ? 45.781 -17.203 4.973 1 30.62 524 GLN B CA 1
ATOM 8569 C C . GLN B 1 524 ? 45.938 -15.711 5.211 1 30.62 524 GLN B C 1
ATOM 8571 O O . GLN B 1 524 ? 46.125 -14.938 4.262 1 30.62 524 GLN B O 1
ATOM 8576 N N . ARG B 1 525 ? 45.312 -15.219 6.211 1 28.09 525 ARG B N 1
ATOM 8577 C CA . ARG B 1 525 ? 45.812 -13.922 6.668 1 28.09 525 ARG B CA 1
ATOM 8578 C C . ARG B 1 525 ? 47.344 -13.891 6.66 1 28.09 525 ARG B C 1
ATOM 8580 O O . ARG B 1 525 ? 48 -14.805 7.184 1 28.09 525 ARG B O 1
ATOM 8587 N N . ASP B 1 526 ? 47.875 -13.406 5.695 1 26.09 526 ASP B N 1
ATOM 8588 C CA . ASP B 1 526 ? 49.219 -12.945 6 1 26.09 526 ASP B CA 1
ATOM 8589 C C . ASP B 1 526 ? 49.312 -12.336 7.398 1 26.09 526 ASP B C 1
ATOM 8591 O O . ASP B 1 526 ? 48.656 -11.328 7.68 1 26.09 526 ASP B O 1
ATOM 8595 N N . VAL B 1 527 ? 49.281 -13.102 8.414 1 26.5 527 VAL B N 1
ATOM 8596 C CA . VAL B 1 527 ? 49.75 -12.57 9.688 1 26.5 527 VAL B CA 1
ATOM 8597 C C . VAL B 1 527 ? 50.969 -11.68 9.445 1 26.5 527 VAL B C 1
ATOM 8599 O O . VAL B 1 527 ? 52.031 -12.156 9.016 1 26.5 527 VAL B O 1
ATOM 8602 N N . LEU B 1 528 ? 50.656 -10.484 8.852 1 24.2 528 LEU B N 1
ATOM 8603 C CA . LEU B 1 528 ? 51.75 -9.516 8.875 1 24.2 528 LEU B CA 1
ATOM 8604 C C . LEU B 1 528 ? 52.5 -9.555 10.203 1 24.2 528 LEU B C 1
ATOM 8606 O O . LEU B 1 528 ? 51.875 -9.398 11.266 1 24.2 528 LEU B O 1
ATOM 8610 N N . VAL B 1 529 ? 53.406 -10.344 10.398 1 22.3 529 VAL B N 1
ATOM 8611 C CA . VAL B 1 529 ? 54.531 -10.219 11.344 1 22.3 529 VAL B CA 1
ATOM 8612 C C . VAL B 1 529 ? 54.844 -8.75 11.555 1 22.3 529 VAL B C 1
ATOM 8614 O O . VAL B 1 529 ? 55.031 -8 10.594 1 22.3 529 VAL B O 1
ATOM 8617 N N . GLY B 1 530 ? 54.312 -8.234 12.734 1 21.7 530 GLY B N 1
ATOM 8618 C CA . GLY B 1 530 ? 54.844 -7.004 13.305 1 21.7 530 GLY B CA 1
ATOM 8619 C C . GLY B 1 530 ? 56.312 -6.785 13.031 1 21.7 530 GLY B C 1
ATOM 8620 O O . GLY B 1 530 ? 57.156 -7.598 13.43 1 21.7 530 GLY B O 1
ATOM 8621 N N . GLN B 1 531 ? 56.656 -6.434 11.859 1 19.69 531 GLN B N 1
ATOM 8622 C CA . GLN B 1 531 ? 58.031 -5.926 11.805 1 19.69 531 GLN B CA 1
ATOM 8623 C C . GLN B 1 531 ? 58.312 -4.969 12.961 1 19.69 531 GLN B C 1
ATOM 8625 O O . GLN B 1 531 ? 57.5 -4.066 13.234 1 19.69 531 GLN B O 1
ATOM 8630 N N . SER B 1 532 ? 59 -5.426 14.031 1 20.42 532 SER B N 1
ATOM 8631 C CA . SER B 1 532 ? 59.781 -4.672 15 1 20.42 532 SER B CA 1
ATOM 8632 C C . SER B 1 532 ? 60.5 -3.482 14.352 1 20.42 532 SER B C 1
ATOM 8634 O O . SER B 1 532 ? 61.469 -3.65 13.625 1 20.42 532 SER B O 1
ATOM 8636 N N . SER B 1 533 ? 59.719 -2.623 13.5 1 20.36 533 SER B N 1
ATOM 8637 C CA . SER B 1 533 ? 60.594 -1.515 13.133 1 20.36 533 SER B CA 1
ATOM 8638 C C . SER B 1 533 ? 61.25 -0.886 14.359 1 20.36 533 SER B C 1
ATOM 8640 O O . SER B 1 533 ? 60.594 -0.752 15.406 1 20.36 533 SER B O 1
ATOM 8642 N N . SER B 1 534 ? 62.531 -0.92 14.5 1 18.81 534 SER B N 1
ATOM 8643 C CA . SER B 1 534 ? 63.625 -0.304 15.273 1 18.81 534 SER B CA 1
ATOM 8644 C C . SER B 1 534 ? 63.344 1.18 15.5 1 18.81 534 SER B C 1
ATOM 8646 O O . SER B 1 534 ? 62.688 1.831 14.688 1 18.81 534 SER B O 1
ATOM 8648 N N . SER B 1 535 ? 63.625 1.692 16.75 1 19.23 535 SER B N 1
ATOM 8649 C CA . SER B 1 535 ? 63.719 2.953 17.484 1 19.23 535 SER B CA 1
ATOM 8650 C C . SER B 1 535 ? 64.5 3.984 16.688 1 19.23 535 SER B C 1
ATOM 8652 O O . SER B 1 535 ? 64.75 5.102 17.156 1 19.23 535 SER B O 1
ATOM 8654 N N . THR B 1 536 ? 64.688 4.172 15.359 1 17.81 536 THR B N 1
ATOM 8655 C CA . THR B 1 536 ? 65.688 5.223 15.32 1 17.81 536 THR B CA 1
ATOM 8656 C C . THR B 1 536 ? 65.188 6.449 16.109 1 17.81 536 THR B C 1
ATOM 8658 O O . THR B 1 536 ? 64 6.719 16.188 1 17.81 536 THR B O 1
ATOM 8661 N N . LYS B 1 537 ? 66.25 7.293 16.672 1 18.67 537 LYS B N 1
ATOM 8662 C CA . LYS B 1 537 ? 66.625 8.398 17.547 1 18.67 537 LYS B CA 1
ATOM 8663 C C . LYS B 1 537 ? 65.875 9.68 17.172 1 18.67 537 LYS B C 1
ATOM 8665 O O . LYS B 1 537 ? 65.438 9.828 16.031 1 18.67 537 LYS B O 1
ATOM 8670 N N . PRO B 1 538 ? 66 10.625 18.062 1 19.89 538 PRO B N 1
ATOM 8671 C CA . PRO B 1 538 ? 65.562 12 18.328 1 19.89 538 PRO B CA 1
ATOM 8672 C C . PRO B 1 538 ? 65.938 12.969 17.219 1 19.89 538 PRO B C 1
ATOM 8674 O O . PRO B 1 538 ? 67.125 13.086 16.875 1 19.89 538 PRO B O 1
ATOM 8677 N N . ALA B 1 539 ? 65.688 13.141 15.945 1 19.56 539 ALA B N 1
ATOM 8678 C CA . ALA B 1 539 ? 66.25 14.438 15.602 1 19.56 539 ALA B CA 1
ATOM 8679 C C . ALA B 1 539 ? 65.625 15.555 16.438 1 19.56 539 ALA B C 1
ATOM 8681 O O . ALA B 1 539 ? 64.438 15.547 16.688 1 19.56 539 ALA B O 1
ATOM 8682 N N . SER B 1 540 ? 66.375 16.547 17.219 1 17.53 540 SER B N 1
ATOM 8683 C CA . SER B 1 540 ? 66.5 17.594 18.219 1 17.53 540 SER B CA 1
ATOM 8684 C C . SER B 1 540 ? 65.75 18.859 17.766 1 17.53 540 SER B C 1
ATOM 8686 O O . SER B 1 540 ? 65.625 19.828 18.531 1 17.53 540 SER B O 1
ATOM 8688 N N . SER B 1 541 ? 65.125 19.047 16.562 1 18.61 541 SER B N 1
ATOM 8689 C CA . SER B 1 541 ? 65.188 20.484 16.312 1 18.61 541 SER B CA 1
ATOM 8690 C C . SER B 1 541 ? 64.438 21.297 17.359 1 18.61 541 SER B C 1
ATOM 8692 O O . SER B 1 541 ? 63.375 20.891 17.781 1 18.61 541 SER B O 1
ATOM 8694 N N . ALA B 1 542 ? 65.125 22.312 18.062 1 17.73 542 ALA B N 1
ATOM 8695 C CA . ALA B 1 542 ? 65.125 23.328 19.094 1 17.73 542 ALA B CA 1
ATOM 8696 C C . ALA B 1 542 ? 64.188 24.469 18.766 1 17.73 542 ALA B C 1
ATOM 8698 O O . ALA B 1 542 ? 64.062 25.422 19.531 1 17.73 542 ALA B O 1
ATOM 8699 N N . ASN B 1 543 ? 63.25 24.453 17.75 1 18.73 543 ASN B N 1
ATOM 8700 C CA . ASN B 1 543 ? 62.938 25.859 17.562 1 18.73 543 ASN B CA 1
ATOM 8701 C C . ASN B 1 543 ? 62.469 26.5 18.859 1 18.73 543 ASN B C 1
ATOM 8703 O O . ASN B 1 543 ? 61.938 25.828 19.734 1 18.73 543 ASN B O 1
ATOM 8707 N N . GLU B 1 544 ? 62.75 27.891 18.969 1 18.5 544 GLU B N 1
ATOM 8708 C CA . GLU B 1 544 ? 62.906 29.109 19.75 1 18.5 544 GLU B CA 1
ATOM 8709 C C . GLU B 1 544 ? 61.531 29.625 20.25 1 18.5 544 GLU B C 1
ATOM 8711 O O . GLU B 1 544 ? 60.562 29.578 19.516 1 18.5 544 GLU B O 1
ATOM 8716 N N . VAL B 1 545 ? 61.406 29.766 21.625 1 19.28 545 VAL B N 1
ATOM 8717 C CA . VAL B 1 545 ? 60.5 30.141 22.703 1 19.28 545 VAL B CA 1
ATOM 8718 C C . VAL B 1 545 ? 60.094 31.609 22.562 1 19.28 545 VAL B C 1
ATOM 8720 O O . VAL B 1 545 ? 59.156 32.062 23.219 1 19.28 545 VAL B O 1
ATOM 8723 N N . THR B 1 546 ? 59.781 32.25 21.359 1 19.94 546 THR B N 1
ATOM 8724 C CA . THR B 1 546 ? 59.781 33.656 21.75 1 19.94 546 THR B CA 1
ATOM 8725 C C . THR B 1 546 ? 58.656 33.969 22.734 1 19.94 546 THR B C 1
ATOM 8727 O O . THR B 1 546 ? 57.531 33.562 22.516 1 19.94 546 THR B O 1
ATOM 8730 N N . ILE B 1 547 ? 59.094 34.281 24.094 1 18.78 547 ILE B N 1
ATOM 8731 C CA . ILE B 1 547 ? 58.594 34.562 25.422 1 18.78 547 ILE B CA 1
ATOM 8732 C C . ILE B 1 547 ? 57.875 35.906 25.438 1 18.78 547 ILE B C 1
ATOM 8734 O O . ILE B 1 547 ? 57.031 36.156 26.312 1 18.78 547 ILE B O 1
ATOM 8738 N N . THR B 1 548 ? 57.156 36.562 24.672 1 19.16 548 THR B N 1
ATOM 8739 C CA . THR B 1 548 ? 57.188 37.969 25.047 1 19.16 548 THR B CA 1
ATOM 8740 C C . THR B 1 548 ? 56.5 38.188 26.391 1 19.16 548 THR B C 1
ATOM 8742 O O . THR B 1 548 ? 56.312 39.344 26.828 1 19.16 548 THR B O 1
ATOM 8745 N N . MET B 1 549 ? 56.188 37.25 27.328 1 19.3 549 MET B N 1
ATOM 8746 C CA . MET B 1 549 ? 56 37.844 28.656 1 19.3 549 MET B CA 1
ATOM 8747 C C . MET B 1 549 ? 57.25 38.562 29.109 1 19.3 549 MET B C 1
ATOM 8749 O O . MET B 1 549 ? 58.375 38.031 28.984 1 19.3 549 MET B O 1
ATOM 8753 N N . PRO B 1 550 ? 57.344 39.938 29.484 1 22.75 550 PRO B N 1
ATOM 8754 C CA . PRO B 1 550 ? 57.875 41.125 30.156 1 22.75 550 PRO B CA 1
ATOM 8755 C C . PRO B 1 550 ? 58.25 40.875 31.609 1 22.75 550 PRO B C 1
ATOM 8757 O O . PRO B 1 550 ? 57.719 39.906 32.219 1 22.75 550 PRO B O 1
ATOM 8760 N N . GLU B 1 551 ? 59.438 41.531 32.094 1 18.12 551 GLU B N 1
ATOM 8761 C CA . GLU B 1 551 ? 60.281 41.938 33.219 1 18.12 551 GLU B CA 1
ATOM 8762 C C . GLU B 1 551 ? 59.438 42.75 34.219 1 18.12 551 GLU B C 1
ATOM 8764 O O . GLU B 1 551 ? 58.594 43.562 33.844 1 18.12 551 GLU B O 1
ATOM 8769 N N . PRO B 1 552 ? 59.219 42.125 35.5 1 18.83 552 PRO B N 1
ATOM 8770 C CA . PRO B 1 552 ? 59.75 42.938 36.594 1 18.83 552 PRO B CA 1
ATOM 8771 C C . PRO B 1 552 ? 61.25 43.25 36.438 1 18.83 552 PRO B C 1
ATOM 8773 O O . PRO B 1 552 ? 61.938 42.531 35.688 1 18.83 552 PRO B O 1
ATOM 8776 N N . ARG B 1 553 ? 61.812 44.562 37 1 17.7 553 ARG B N 1
ATOM 8777 C CA . ARG B 1 553 ? 62.531 44.906 38.25 1 17.7 553 ARG B CA 1
ATOM 8778 C C . ARG B 1 553 ? 62.062 44.062 39.406 1 17.7 553 ARG B C 1
ATOM 8780 O O . ARG B 1 553 ? 60.875 43.656 39.438 1 17.7 553 ARG B O 1
#

Foldseek 3Di:
DPPPPPPDDPPPPPPPPPPPPPPPPPCPVPQAQKAWQVGKAFAPGWHFAPDPRQKIWHWDFFDPAQWIWIFMFGDPFDDTDTWATFLLVQTHNHRQWMWHAHPQWKIFIARNVPGDTRGIQDFDDGEDTWMWGQHPQRKIFIAHPVDDDPVGTRGICLLPGEFKDTAPRKAWAQLVVRRGRWYAAACDRRGSHGAQWIWHFDPFQATWIFIDRNVHTFFTFFGDQQQDGPQKPPPVCPAFWDWDFDDDPGITIIGIHGPDPVWDKMWGQYRVRKIWIWTADPVVSDIDTPAIVVRDPLRGWQQQHFQWAAEPPDVVRIDHDPQWDQPDPVCVVVVRRNSHTDHPDDAPLPQKFWDKDKQKRFFDRNQKHKDFAAAPVRQRVVQSVDSLWFKKFQRHPPVRTMIITHSDTGGSMYGHPPPIGMMIGIGHNVPRVPPPPPVPDPPPPPPPLLVVQVVCVVVVNNVVSDPPVCPDPDDSVLSNQVSQLVLQQQAPDNVSHDDPVVSCCSSVPPDDDDGRDPGPVPPPPPPPPPPPPPPDDPDDPDDDDDCVVCDDD/DPPPPPPDDPPPPPPPPPPPPPPPPPCPVPQAQKAWQVGKAFAPGWHFAPDPRQKIWHWDFFDPAQWIWIFMFGDPFDDTGTWATFLLVQTHNHRQWMWHADPQWKIFIARNVPGDTRGIQDFDDGEDTWMWGQHPQRKIFIAHPVDDDPVGTRGICLLPGEFKDTAPRKAWAQLVVRRGRWYAAACDRRGSHGAQWIWHFDPFQATWIFIDRNVHTFFTFFGDQQQDGHQKPPPVCPAFWDWDFDDDPGITIIGIHGPDPVWDKMWGQYRVRKIWIWTADPVVSDIDTPAIVVRDPLRGWQQQHFQWAAEPPDVVRIDHDPQWDQPDPVCVVVVRRNSHTDHPDDAPLPQKFKDKDKQKRFFDRNQKHKDFAAAPVRQRVVQSVDSLWFKKFQRHPPVNTMIITHSDTGGSMYGHPPPIGMMIGIGHNVPRVPPPPPVPPPPPPPPPLLVVQVVCVVVVNNCVSDPPVCPDPDDSVLSNLVSQLVLQCQAPDPVSHDDPVVSCCSNVPPDDDDGRDDGPVPPPPPPPDPPPPDDPDDPDPDPDDPPPPDDDD

Solvent-accessible surface area (backbone atoms only — not comparable to full-atom values): 61187 Å² total; per-residue (Å²): 138,84,81,77,79,79,78,80,81,80,80,78,78,76,76,74,76,74,68,75,75,73,71,73,69,71,75,68,71,77,68,38,32,61,34,34,63,89,40,71,43,40,62,90,40,62,36,27,14,33,90,86,33,48,26,32,33,32,56,46,50,44,75,85,34,74,42,28,34,45,34,29,26,50,54,87,52,87,61,87,43,77,51,38,51,74,28,39,81,43,62,36,80,53,78,45,42,36,38,35,32,38,91,45,46,33,45,34,32,26,34,58,83,78,62,46,75,58,37,67,62,79,56,89,64,75,39,92,47,37,27,35,33,33,35,57,76,65,40,38,33,31,28,34,74,90,45,85,50,77,90,61,45,66,40,48,43,53,62,57,45,31,29,33,47,49,55,69,35,58,35,14,36,36,56,76,80,66,44,70,21,46,34,28,3,28,58,43,78,48,33,65,21,80,30,61,22,33,45,35,54,42,67,50,48,46,45,27,38,36,33,22,49,73,84,45,71,48,25,61,38,24,45,58,32,71,72,50,57,37,76,54,74,57,56,64,45,86,74,48,45,45,71,45,79,46,77,60,91,50,32,38,37,38,32,46,33,58,68,52,75,86,59,52,58,41,33,37,35,37,72,82,59,42,34,33,34,35,35,58,36,75,91,75,60,42,77,40,78,73,47,43,42,58,44,34,74,56,30,36,53,43,55,22,11,36,50,10,27,19,27,79,78,38,67,64,36,56,39,53,38,91,74,36,37,58,64,43,60,69,38,44,75,68,72,39,40,59,70,13,30,35,65,73,56,72,74,68,64,68,64,47,33,56,42,79,43,70,32,23,39,55,42,70,34,57,70,25,48,76,42,74,81,34,41,59,68,54,36,50,52,56,41,64,71,35,73,59,40,38,33,37,33,61,32,21,64,77,78,64,28,5,20,34,36,30,56,54,84,48,30,45,27,24,59,29,90,60,82,34,36,62,37,34,35,58,31,19,36,88,74,34,68,57,70,70,75,63,70,73,68,77,80,73,75,69,71,55,59,65,62,51,40,50,56,22,47,75,68,69,45,46,70,73,66,56,60,77,80,63,73,67,92,65,59,63,66,59,53,51,48,51,50,47,53,51,41,24,59,48,30,62,47,69,89,62,26,64,50,70,71,49,45,51,46,57,72,72,42,90,67,92,74,81,80,59,63,78,33,53,80,63,70,71,71,74,73,75,69,79,70,78,73,75,83,72,80,81,82,74,89,67,88,66,92,80,56,80,73,66,62,86,132,137,83,80,78,81,77,80,80,80,78,80,76,76,75,76,74,76,77,67,75,74,72,71,72,68,69,73,67,70,77,69,39,33,62,35,35,64,89,38,72,42,39,62,91,39,65,37,28,15,32,90,88,34,47,26,33,32,32,56,45,51,44,75,84,35,74,43,29,35,45,33,29,26,51,53,85,53,87,61,86,42,76,50,39,52,73,29,39,82,42,61,35,80,51,77,46,42,37,37,35,32,37,90,45,46,32,47,36,32,27,34,59,82,78,64,46,77,59,35,67,66,73,56,89,64,74,37,89,49,35,27,35,35,33,35,56,75,64,41,39,32,30,27,34,74,91,45,85,53,78,91,62,45,66,40,50,41,54,62,59,46,30,30,34,47,49,54,69,35,57,35,14,35,37,56,75,80,67,44,70,22,46,34,27,3,28,59,43,79,50,34,65,20,80,30,62,22,34,44,37,54,42,66,50,49,46,45,26,39,36,31,24,50,71,86,45,72,48,25,63,37,23,44,56,32,72,74,50,57,39,73,55,75,57,56,64,45,87,74,49,46,46,70,45,78,47,76,59,90,48,31,39,35,40,33,46,32,58,69,52,73,87,58,50,58,42,33,36,35,37,73,82,60,42,33,33,34,35,35,58,35,76,90,76,61,41,77,40,79,74,47,45,41,58,45,35,74,56,30,38,53,44,53,22,12,35,49,11,27,19,28,79,77,38,66,66,36,56,41,51,38,90,75,37,37,60,63,45,59,68,39,45,75,68,73,39,41,59,70,14,30,35,66,72,56,73,75,66,64,68,64,46,31,55,41,81,45,71,33,23,39,55,44,73,34,58,68,27,47,75,42,74,81,36,40,58,69,53,36,51,52,56,40,65,72,35,73,58,40,38,33,37,33,62,33,22,65,77,77,64,28,5,20,33,35,31,56,54,84,49,30,44,28,23,61,30,90,59,81,33,37,60,38,32,36,57,31,18,35,88,74,34,68,57,72,70,76,64,70,74,68,77,81,73,74,69,71,55,58,65,63,51,40,50,55,21,46,76,68,69,44,45,70,72,66,57,61,76,79,62,73,66,91,66,59,65,67,58,52,50,49,50,50,48,52,51,42,23,60,46,30,62,47,68,87,60,24,66,50,71,72,49,46,52,47,56,73,73,43,90,65,92,73,80,80,58,63,78,33,53,80,63,68,68,69,74,73,72,70,78,70,78,76,76,74,85,78,79,84,73,86,68,86,82,72,88,60,83,83,81,79,77,135

Radius of gyration: 41.37 Å; Cα contacts (8 Å, |Δi|>4): 2302; chains: 2; bounding box: 199×111×94 Å

pLDDT: mean 79.74, std 22.96, range [17.53, 98.56]

Nearest PDB structures (foldseek):
  5gyy-assembly1_A  TM=9.338E-01  e=2.963E-48  Brassica rapa
  6kyw-assembly1_A  TM=9.343E-01  e=8.785E-49  Brassica rapa
  6kyw-assembly1_B  TM=9.504E-01  e=6.076E-48  Brassica rapa
  6cth-assembly1_A  TM=7.689E-01  e=2.572E-01  Theobroma cacao
  3mez-assembly1_D  TM=4.854E-01  e=2.221E-03  Crocus vernus

Secondary structure (DSSP, 8-state):
--------------------------------SEEETT-EEETT-EEE-STTT-EEEEEE--TT---BEEEEEESSSSS--EEEESSTTS-BSSS-EEEEEETTTEEEEEETTT--EEEE----S--SSEEEEE-TTS-EEEEETT---GGG-SEEGGGS--SEEPTT-EEEEETTTTEEE-EEEEEETTEEEEEEEEEEEE-SSS-EEEEEETTEEEEEEPPP-SS--SSS----GGGTEEEEEEESSSEEEEEEEESSTTS-EEEEE-TTS-EEEEEEETTTTEEEEEEEES-SGGGBTTTT-TTEEE-TTSSSSEEEPTTEEES-HHHHHTT-GGG-EEESS---SSS-EEEEEEEEEPPP-TTEEEESS--HHHHHHHHHH-TT--EEEEEETTTTEEEEEE-S----EEE-SSS-EEEEEEE-HHHH----GGGG--------HHHHHHHHHHTT-GGGGS-TT--S---HHHHHHHHHHHHHHTBSSGGGSPPHHHHHHHHHS-SPPPPPP-BTT--------------------------S-S---/--------------------------------SEE-TT-EEETT-EEE-STTT-EEEEEE--TT---BEEEEEESSSSS--EEEETTTTS-BSSS-EEEEEETTTEEEEEETTT--EEEE----S--SSEEEEE-TTS-EEEEETT---GGG-SEEGGGS--SEEPTT-EEEEETTTTEEE-EEEEEETTEEEEEEEEEEEE-SSS-EEEEEETTEEEEEEPPP-SS--SSS----GGGTEEEEEEESSSEEEEEEEESSTTS-EEEEE-TTS-EEEEEEETTTTEEEEEEEES-SGGGBTTTT-TTEEE-TTSSSSEEEPTTEEES-HHHHHTT-GGG-EEESS---SSS-EEEEEEEEEPPP-TTEEEESS--HHHHHHHHHH-TT--EEEEEETTTTEEEEEE-S----EEE-SSS-EEEEEEE-HHHH----GGGG--------HHHHHHHHHHTT-GGGGS-TT--S---HHHHHHHHHHHHHHTBSSGGGSPPHHHHHHHHHS-SPPPPPP-BTT--------------------------------

Sequence (1106 aa):
MMSRQSCDFCSCILLIIFIPLISFQSISASTSDTINTTQSIRDGQTLVSSGSGRFELGFFSPGNSRNRYVGMWYRHITVLTYVWVANRDSPLTDTSGVLRVIHPGILVLVNGTNGTIVWSSNTSTPLHNPVAQLLNSGNLVVRDTNNDRPENFVWQSFDYPTDTYLPGMNLGWNLVTQKETYLSSWRSNDDPGTGDFSFRLDPTGYPQILVKRGQAVQSRIGPWNGILFPGPPNAREENTYRLTFEMDAEKVYYKSDLIDESYISKYVMNQSGISQRWNWVDRTQGWIIYFNMPADLCDTYRLCGVYGRCDAGSSPPCQCLDKFVPRDPDGWIRADPSSGCLRRTNLSCKGDGFIRYSGIKLPDARTSWHNASMTLQECREECLRNCSCMAYTQLDIRRRSGCLIWYDDLVDIRTLSRDGQDIYIRMASSESGEYNSRSHENDSELPFFELAAWILHREGRSLELVDASIDEEFYSWEVLRSIQVGLLCVQQKPEDRPNMSSVVLMLGNNGEILEAKQPGFFTQRDVLVGQSSSSTKPASSANEVTITMPEPRMMSRQSCDFCSCILLIIFIPLISFQSISASTSDTINTTQSIRDGQTLVSSGSGRFELGFFSPGNSRNRYVGMWYRHITVLTYVWVANRDSPLTDTSGVLRVIHPGILVLVNGTNGTIVWSSNTSTPLHNPVAQLLNSGNLVVRDTNNDRPENFVWQSFDYPTDTYLPGMNLGWNLVTQKETYLSSWRSNDDPGTGDFSFRLDPTGYPQILVKRGQAVQSRIGPWNGILFPGPPNAREENTYRLTFEMDAEKVYYKSDLIDESYISKYVMNQSGISQRWNWVDRTQGWIIYFNMPADLCDTYRLCGVYGRCDAGSSPPCQCLDKFVPRDPDGWIRADPSSGCLRRTNLSCKGDGFIRYSGIKLPDARTSWHNASMTLQECREECLRNCSCMAYTQLDIRRRSGCLIWYDDLVDIRTLSRDGQDIYIRMASSESGEYNSRSHENDSELPFFELAAWILHREGRSLELVDASIDEEFYSWEVLRSIQVGLLCVQQKPEDRPNMSSVVLMLGNNGEILEAKQPGFFTQRDVLVGQSSSSTKPASSANEVTITMPEPR

Organism: NCBI:txid168488

InterPro domains:
  IPR000858 S-locus glycoprotein domain [PF00954] (220-327)
  IPR001480 Bulb-type lectin domain [PF01453] (81-187)
  IPR001480 Bulb-type lectin domain [PS50927] (32-155)
  IPR001480 Bulb-type lectin domain [SM00108] (38-161)
  IPR001480 Bulb-type lectin domain [cd00028] (38-161)
  IPR003609 PAN/Apple domain [PF08276] (349-413)
  IPR003609 PAN/Apple domain [PS50948] (349-428)
  IPR003609 PAN/Apple domain [SM00473] (349-427)
  IPR036426 Bulb-type lectin domain superfamily [G3DSA:2.90.10.10] (26-158)
  IPR036426 Bulb-type lectin domain superfamily [SSF51110] (82-192)